Protein AF-A0A397EF36-F1 (afdb_monomer_lite)

pLDDT: mean 76.72, std 19.63, range [23.06, 98.44]

InterPro domains:
  IPR001611 Leucine-rich repeat [PF13516] (101-113)
  IPR001611 Leucine-rich repeat [PF13516] (159-180)
  IPR001611 Leucine-rich repeat [PF13516] (193-211)
  IPR025799 Protein arginine N-methyltransferase [PS51678] (350-651)
  IPR025799 Protein arginine N-methyltransferase [PTHR11006] (313-635)
  IPR029063 S-adenosyl-L-methionine-dependent methyltransferase superfamily [G3DSA:3.40.50.150] (359-495)
  IPR029063 S-adenosyl-L-methionine-dependent methyltransferase superfamily [G3DSA:3.40.50.150] (682-841)
  IPR029063 S-adenosyl-L-methionine-dependent methyltransferase superfamily [SSF53335] (399-641)
  IPR029063 S-adenosyl-L-methionine-dependent methyltransferase superfamily [SSF53335] (693-964)
  IPR032675 Leucine-rich repeat domain superfamily [G3DSA:3.80.10.10] (54-268)

Sequence (1007 aa):
MGPKAKKKELEPEDNGVTRPMVVASYTKMCRAIGVPMNSHVSDMIKGKGEEADEKLTQILLDEEFGNLGNGGIRAMTCAFLGTVPHSNTGPYQHLANVRVWNNPIGDEGASAIVRPMNQPPLNPQRPPLCYSRFCRFGTSLMEYLCAMLGNAVKAEHKSPLQTLKLNCNNKIGDDGVTALFLAQLLCMAKSGLQTLSLQGNVLGDPGLLNLSKGLKRSQSLVRLNISDNGIRKAEGARIKVFEVDASLPPEVFKKLNRSEKVDSKKKKGGKKGTDKYGGGVVGEDFKDAEAAAPNLEDILDTASAEETVVTSMPYSYLDEDTNEVVEGVSSVVLSSRLNPESGGLMWVEEEDSAETYKNVVSMSQMTSMLRDLDRNAAYEHGIRRGIEKFIATHHRRPIAMLAARHGAEHVYACEMFQTMADIAGAVIDANGLCDKVTVFSLRSTQLTVPEHLPVRADMMVSELFDSLLLGEGLLPTLAHARAHLLTPDAVVVPQHATVFAKLVASDTLYRMNSFDQTHIDSLALARSKDAWKCTGGARVALPLHINTIPDVVDLTEVVPVLSFDFGTTRCSNKKATTVVTAVASGRADAIVMWWSVDFGDGVTYCTASSGAQNWQDHWVPVVFPLTTQHVVVAHADAVELTAYSDSLRIWFNVAHPPQAATIKRAKVDEKDDDIAAACICGLHLICNAERVSMLTNKPRTDAYAAALRDIVAGLVAHPTSEQERSSLSVLDISDGSFGALLAASIDQVANITSIESKQVSALIFEQIASHHALDDRLTILGCGVKGLLVEHLHGQVPVDILVGEPFYYAMQNLPIWQALNFWYRRSAVADLLSARAVVLPYRASIRAMGVQFDHLHECFGTVDSVSGFNHAPFDALQGGYLDRDFPFPTYMYPYTAGTAAFEVMPLSFMEPVAPYDAAINVPITGPVNAVILWVEYQLDAAGRHHVATGPSVVHAKQAVRFLPRGNASTVVEGFKDGALQLTTAVDFQAAEGVLSYAFQVAKSSAF

Organism: Aphanomyces astaci (NCBI:txid112090)

Foldseek 3Di:
DDDDDDDDDDDDDFPPFALVQLLVQLVQQCVVLVHDRQVVLSDLSCDDDPCNVDQAAEDAAEPVSPACEQSNLLSNLCSQCVVRPPGPHHHRPRHAEYEHAAYEREQNSLCSVLVVQQDDPPDPPDQHHEYEYDYAYDQVRLLVSLLSNLNSCVHPAQGSYAEYAHEQHQRCELVSLVSNLVSHQQQDPRHQYAYYEHANYAYEPNSVVSVVVSVVRHPHYNYYHHHNRNHDDDVPDDPPDDPDDDDDDPVVVVVVDDDDDDDDDDDDDDDADDDDFFEEEPQPDDPPPPDDRDDPVVVVLPAFQRYKYKYWDWDWDQDPVVRDIDIDIDIWIWHWFFDLQFGDIDIDTDPDPPLSVLLSLLRDLVLLVLPQQLNVVLLLLLLLVQQVVCCVVPVDGW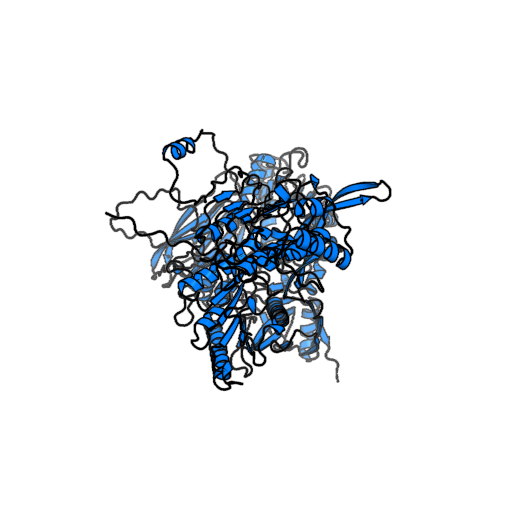AEQPRVVNGHQAHEHEDQDVVVLVLVVVLCVLQVNVVHYDYYNRDLLPDAPPPRPVDATQEYEDDQQFLQGQQSQPQVSLVSSCVGRHDPQHYYPQFKKWKKKFFKDDPLLLLLQALAQLDDPPAGLFLDPCLLVFFLQQAQKAFFLCVLRDGIDTQFDMDTAWMDGSSDPDDTDQKGKDKTFTQAWFFRFKMKMWMKIHSDPPSIDTQASVGRPDDGDRHHIIIRTTYRPRPTDHGGFIKIWMWGDDSNGIGIDIDRDDDPDDDPPDPPPPPPPNGRDDNPRLVSVQDGSLQSSCSNPPLNVVLLLVLVVVLLVVCCVDPPDPVSVAAAAEEEQAALDCFQVSLVVDPSHQWYEYEHCAPSSLVSVVSSCVNVPNPRRYHYDNHGLAPDDLVNTGVSAAHQEYEYPLHDRSHNLPQVSSQLSLLSNLQSCVVSHDPNHAYFLQKKFKKKFFKDWPCPLSSGADDQARPRRGSVSSNVSNPSQQQFWTFALLSRTDIDTQFPMDTPDIGRSVDHDDKDKDKDKTFGQHAGFKMWIWMKTQGHPVSPRIDILDNNDPSHTIIIRGDDPVRRVVCVVVNVVSFKIWIKIWTGDSNRSDIGMHIDIDGHDDD

Radius of gyration: 35.5 Å; chains: 1; bounding box: 85×88×118 Å

Secondary structure (DSSP, 8-state):
--PPP---PPPPPP----HHHHHHHHHHHHHHTT----HHHHHHHH--GGGGSS---EEEE-GGG---HHHHHHHHHHHHHT--TT------TT--EEEEES---HHHHHHHHHGGGGS--S-TTS---EEEEE----GGGHHHHHHHHHHHHHSSS-----EEEB-S-TT--HHHHHHHHHTTSSSSTT----EEE-TTS---HHHHHHHHHHHTT-SS--EEE-TTS-----TT---------S---HHHHHHTT-PPP----PPP-PPPP--SSS--EE------TTSPPPPHHHHHHH--TTPEEEEEEEEEEE-TTT--EEEEEEEEEEEEEE-TTT-SEEEEE-S-HHHHHHHHHHTSTHHHHHH-HHHHHHHHHHHHHHHHHHHHHHSSPPPBTT-GGGT-S-EEEEESSHHHHHHHHHHHHHTT-TTTEEEEES-GGG--TTTTSSS-EEEEE-----TTSSTT-HHHHHHHHHHHTEEEEEEEES-EEEEEEEEEE-HHHHHTT--TT-EETTEES-SSTTGGG----TT--EE--GGG-TT-EE-B--EEEEEEESSSSPPPPSEEEEEEEBSS-EE--EEEEEEEEEEETTEEEE-STTT-SS--SSS--EEEE-SS---EE-TT-EEEEEEEE-SS-EEEEEEPPPPS---------TTSTTS-PPPSSSGGGT--HHHHHHHT-HHHHHHHHHHHHHHHHHHHHS-SSSGGGSPEEEEE-STT-SHHHHHHTSTTEEEEEEE-SSHHHHHHHHHHHHHTT-TTTEEEE-S-STT--GGGSGGG--EEEEE-----GGGTT-HHHHHHHHHHHHHHTGGGEEEEEEEES-EEEEEEEEEEESSGGGGSS---EETTEE-HHHHTT--GGGGS-EEE-GGGS-EEESS--EEEEEE-TTS----EEEEEEEE--S--SEEEEEEEEE-STTS--EEE--TT-SS--EEEEE--THHHHHHHHHGGGT-EEEEEEEEEETTTTEEEEEEEEEEPPP-

Structure (mmCIF, N/CA/C/O backbone):
data_AF-A0A397EF36-F1
#
_entry.id   AF-A0A397EF36-F1
#
loop_
_atom_site.group_PDB
_atom_site.id
_atom_site.type_symbol
_atom_site.label_atom_id
_atom_site.label_alt_id
_atom_site.label_comp_id
_atom_site.label_asym_id
_atom_site.label_entity_id
_atom_site.label_seq_id
_atom_site.pdbx_PDB_ins_code
_atom_site.Cartn_x
_atom_site.Cartn_y
_atom_site.Cartn_z
_atom_site.occupancy
_atom_site.B_iso_or_equiv
_atom_site.auth_seq_id
_atom_site.auth_comp_id
_atom_site.auth_asym_id
_atom_site.auth_atom_id
_atom_site.pdbx_PDB_model_num
ATOM 1 N N . MET A 1 1 ? 27.626 13.064 76.473 1.00 46.28 1 MET A N 1
ATOM 2 C CA . MET A 1 1 ? 28.028 11.728 75.984 1.00 46.28 1 MET A CA 1
ATOM 3 C C . MET A 1 1 ? 27.432 10.673 76.894 1.00 46.28 1 MET A C 1
ATOM 5 O O . MET A 1 1 ? 27.446 10.860 78.101 1.00 46.28 1 MET A O 1
ATOM 9 N N . GLY A 1 2 ? 26.903 9.608 76.301 1.00 33.88 2 GLY A N 1
ATOM 10 C CA . GLY A 1 2 ? 26.314 8.446 76.964 1.00 33.88 2 GLY A CA 1
ATOM 11 C C . GLY A 1 2 ? 25.503 7.679 75.913 1.00 33.88 2 GLY A C 1
ATOM 12 O O . GLY A 1 2 ? 24.526 8.247 75.420 1.00 33.88 2 GLY A O 1
ATOM 13 N N . PRO A 1 3 ? 25.924 6.482 75.464 1.00 39.38 3 PRO A N 1
ATOM 14 C CA . PRO A 1 3 ? 25.270 5.797 74.356 1.00 39.38 3 PRO A CA 1
ATOM 15 C C . PRO A 1 3 ? 23.882 5.315 74.785 1.00 39.38 3 PRO A C 1
ATOM 17 O O . PRO A 1 3 ? 23.732 4.652 75.811 1.00 39.38 3 PRO A O 1
ATOM 20 N N . LYS A 1 4 ? 22.864 5.664 73.990 1.00 37.44 4 LYS A N 1
ATOM 21 C CA . LYS A 1 4 ? 21.489 5.187 74.167 1.00 37.44 4 LYS A CA 1
ATOM 22 C C . LYS A 1 4 ? 21.459 3.657 74.081 1.00 37.44 4 LYS A C 1
ATOM 24 O O . LYS A 1 4 ? 22.059 3.062 73.189 1.00 37.44 4 LYS A O 1
ATOM 29 N N . ALA A 1 5 ? 20.754 3.060 75.037 1.00 34.81 5 ALA A N 1
ATOM 30 C CA . ALA A 1 5 ? 20.595 1.628 75.232 1.00 34.81 5 ALA A CA 1
ATOM 31 C C . ALA A 1 5 ? 20.167 0.891 73.950 1.00 34.81 5 ALA A C 1
ATOM 33 O O . ALA A 1 5 ? 19.201 1.279 73.289 1.00 34.81 5 ALA A O 1
ATOM 34 N N . LYS A 1 6 ? 20.857 -0.215 73.640 1.00 37.62 6 LYS A N 1
ATOM 35 C CA . LYS A 1 6 ? 20.381 -1.220 72.684 1.00 37.62 6 LYS A CA 1
ATOM 36 C C . LYS A 1 6 ? 19.083 -1.822 73.228 1.00 37.62 6 LYS A C 1
ATOM 38 O O . LYS A 1 6 ? 19.099 -2.477 74.270 1.00 37.62 6 LYS A O 1
ATOM 43 N N . LYS A 1 7 ? 17.972 -1.616 72.516 1.00 34.00 7 LYS A N 1
ATOM 44 C CA . LYS A 1 7 ? 16.775 -2.455 72.647 1.00 34.00 7 LYS A CA 1
ATOM 45 C C . LYS A 1 7 ? 17.201 -3.893 72.333 1.00 34.00 7 LYS A C 1
ATOM 47 O O . LYS A 1 7 ? 17.707 -4.155 71.248 1.00 34.00 7 LYS A O 1
ATOM 52 N N . LYS A 1 8 ? 17.057 -4.787 73.307 1.00 35.75 8 LYS A N 1
ATOM 53 C CA . LYS A 1 8 ? 17.236 -6.230 73.140 1.00 35.75 8 LYS A CA 1
ATOM 54 C C . LYS A 1 8 ? 16.007 -6.729 72.371 1.00 35.75 8 LYS A C 1
ATOM 56 O O . LYS A 1 8 ? 14.898 -6.595 72.885 1.00 35.75 8 LYS A O 1
ATOM 61 N N . GLU A 1 9 ? 16.188 -7.179 71.132 1.00 34.59 9 GLU A N 1
ATOM 62 C CA . GLU A 1 9 ? 15.133 -7.868 70.377 1.00 34.59 9 GLU A CA 1
ATOM 63 C C . GLU A 1 9 ? 14.706 -9.119 71.157 1.00 34.59 9 GLU A C 1
ATOM 65 O O . GLU A 1 9 ? 15.545 -9.849 71.688 1.00 34.59 9 GLU A O 1
ATOM 70 N N . LEU A 1 10 ? 13.394 -9.308 71.300 1.00 37.34 10 LEU A N 1
ATOM 71 C CA . LEU A 1 10 ? 12.809 -10.526 71.851 1.00 37.34 10 LEU A CA 1
ATOM 72 C C . LEU A 1 10 ? 12.921 -11.621 70.783 1.00 37.34 10 LEU A C 1
ATOM 74 O O . LEU A 1 10 ? 12.353 -11.474 69.704 1.00 37.34 10 LEU A O 1
ATOM 78 N N . GLU A 1 11 ? 13.644 -12.701 71.083 1.00 40.31 11 GLU A N 1
ATOM 79 C CA . GLU A 1 11 ? 13.614 -13.936 70.289 1.00 40.31 11 GLU A CA 1
ATOM 80 C C . GLU A 1 11 ? 12.158 -14.449 70.225 1.00 40.31 11 GLU A C 1
ATOM 82 O O . GLU A 1 11 ? 11.542 -14.622 71.280 1.00 40.31 11 GLU A O 1
ATOM 87 N N . PRO A 1 12 ? 11.574 -14.664 69.032 1.00 43.81 12 PRO A N 1
ATOM 88 C CA . PRO A 1 12 ? 10.238 -15.235 68.910 1.00 43.81 12 PRO A CA 1
ATOM 89 C C . PRO A 1 12 ? 10.257 -16.722 69.290 1.00 43.81 12 PRO A C 1
ATOM 91 O O . PRO A 1 12 ? 11.202 -17.440 68.959 1.00 43.81 12 PRO A O 1
ATOM 94 N N . GLU A 1 13 ? 9.204 -17.181 69.970 1.00 50.50 13 GLU A N 1
ATOM 95 C CA . GLU A 1 13 ? 9.028 -18.588 70.338 1.00 50.50 13 GLU A CA 1
ATOM 96 C C . GLU A 1 13 ? 9.018 -19.477 69.084 1.00 50.50 13 GLU A C 1
ATOM 98 O O . GLU A 1 13 ? 8.226 -19.293 68.159 1.00 50.50 13 GLU A O 1
ATOM 103 N N . ASP A 1 14 ? 9.947 -20.429 69.055 1.00 57.62 14 ASP A N 1
ATOM 104 C CA . ASP A 1 14 ? 10.066 -21.481 68.052 1.00 57.62 14 ASP A CA 1
ATOM 105 C C . ASP A 1 14 ? 8.770 -22.308 68.016 1.00 57.62 14 ASP A C 1
ATOM 107 O O . ASP A 1 14 ? 8.284 -22.736 69.064 1.00 57.62 14 ASP A O 1
ATOM 111 N N . ASN A 1 15 ? 8.203 -22.571 66.833 1.00 66.94 15 ASN A N 1
ATOM 112 C CA . ASN A 1 15 ? 6.981 -23.380 66.717 1.00 66.94 15 ASN A CA 1
ATOM 113 C C . ASN A 1 15 ? 7.203 -24.876 67.032 1.00 66.94 15 ASN 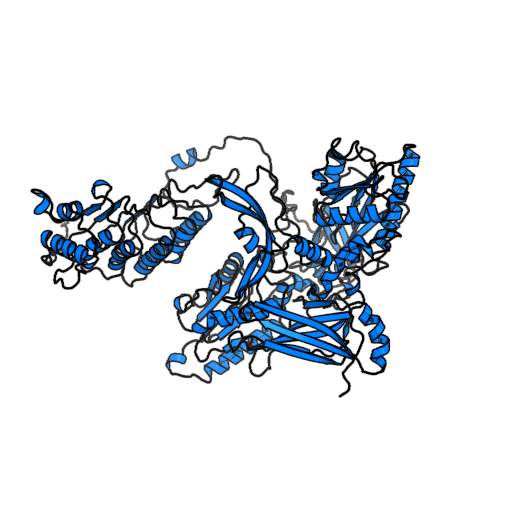A C 1
ATOM 115 O O . ASN A 1 15 ? 6.281 -25.680 66.883 1.00 66.94 15 ASN A O 1
ATOM 119 N N . GLY A 1 16 ? 8.417 -25.252 67.454 1.00 70.75 16 GLY A N 1
ATOM 120 C CA . GLY A 1 16 ? 8.756 -26.571 67.982 1.00 70.75 16 GLY A CA 1
ATOM 121 C C . GLY A 1 16 ? 8.944 -27.642 66.908 1.00 70.75 16 GLY A C 1
ATOM 122 O O . GLY A 1 16 ? 9.039 -28.826 67.233 1.00 70.75 16 GLY A O 1
ATOM 123 N N . VAL A 1 17 ? 8.992 -27.261 65.626 1.00 75.75 17 VAL A N 1
ATOM 124 C CA . VAL A 1 17 ? 9.163 -28.203 64.512 1.00 75.75 17 VAL A CA 1
ATOM 125 C C . VAL A 1 17 ? 10.628 -28.629 64.422 1.00 75.75 17 VAL A C 1
ATOM 127 O O . VAL A 1 17 ? 11.503 -27.851 64.051 1.00 75.75 17 VAL A O 1
ATOM 130 N N . THR A 1 18 ? 10.905 -29.895 64.731 1.00 82.38 18 THR A N 1
ATOM 131 C CA . THR A 1 18 ? 12.270 -30.446 64.753 1.00 82.38 18 THR A CA 1
ATOM 132 C C . THR A 1 18 ? 12.669 -31.094 63.421 1.00 82.38 18 THR A C 1
ATOM 134 O O . THR A 1 18 ? 11.820 -31.511 62.630 1.00 82.38 18 THR A O 1
ATOM 137 N N . ARG A 1 19 ? 13.978 -31.244 63.171 1.00 83.88 19 ARG A N 1
ATOM 138 C CA . ARG A 1 19 ? 14.522 -31.949 61.991 1.00 83.88 19 ARG A CA 1
ATOM 139 C C . ARG A 1 19 ? 13.901 -33.352 61.782 1.00 83.88 19 ARG A C 1
ATOM 141 O O . ARG A 1 19 ? 13.464 -33.630 60.663 1.00 83.88 19 ARG A O 1
ATOM 148 N N . PRO A 1 20 ? 13.743 -34.216 62.812 1.00 83.44 20 PRO A N 1
ATOM 149 C CA . PRO A 1 20 ? 13.056 -35.506 62.664 1.00 83.44 20 PRO A CA 1
ATOM 150 C C . PRO A 1 20 ? 11.603 -35.395 62.187 1.00 83.44 20 PRO A C 1
ATOM 152 O O . PRO A 1 20 ? 11.145 -36.222 61.397 1.00 83.44 20 PRO A O 1
ATOM 155 N N . MET A 1 21 ? 10.879 -34.358 62.619 1.00 82.62 21 MET A N 1
ATOM 156 C CA . MET A 1 21 ? 9.505 -34.104 62.174 1.00 82.62 21 MET A CA 1
ATOM 157 C C . MET A 1 21 ? 9.461 -33.729 60.686 1.00 82.62 21 MET A C 1
ATOM 159 O O . MET A 1 21 ? 8.557 -34.162 59.971 1.00 82.62 21 MET A O 1
ATOM 163 N N . VAL A 1 22 ? 10.461 -32.994 60.188 1.00 82.94 22 VAL A N 1
ATOM 164 C CA . VAL A 1 22 ? 10.599 -32.677 58.756 1.00 82.94 22 VAL A CA 1
ATOM 165 C C . VAL A 1 22 ? 10.920 -33.934 57.934 1.00 82.94 22 VAL A C 1
ATOM 167 O O . VAL A 1 22 ? 10.331 -34.131 56.874 1.00 82.94 22 VAL A O 1
ATOM 170 N N . VAL A 1 23 ? 11.766 -34.842 58.435 1.00 86.56 23 VAL A N 1
ATOM 171 C CA . VAL A 1 23 ? 12.056 -36.132 57.767 1.00 86.56 23 VAL A CA 1
ATOM 172 C C . VAL A 1 23 ? 10.808 -37.011 57.678 1.00 86.56 23 VAL A C 1
ATOM 174 O O . VAL A 1 23 ? 10.554 -37.633 56.643 1.00 86.56 23 VAL A O 1
ATOM 177 N N . ALA A 1 24 ? 10.008 -37.061 58.746 1.00 83.88 24 ALA A N 1
ATOM 178 C CA . ALA A 1 24 ? 8.746 -37.794 58.755 1.00 83.88 24 ALA A CA 1
ATOM 179 C C . ALA A 1 24 ? 7.753 -37.207 57.735 1.00 83.88 24 ALA A C 1
ATOM 181 O O . ALA A 1 24 ? 7.152 -37.956 56.960 1.00 83.88 24 ALA A O 1
ATOM 182 N N . SER A 1 25 ? 7.651 -35.873 57.671 1.00 86.50 25 SER A N 1
ATOM 183 C CA . SER A 1 25 ? 6.866 -35.152 56.660 1.00 86.50 25 SER A CA 1
ATOM 184 C C . SER A 1 25 ? 7.351 -35.454 55.236 1.00 86.50 25 SER A C 1
ATOM 186 O O . SER A 1 25 ? 6.534 -35.754 54.368 1.00 86.50 25 SER A O 1
ATOM 188 N N . TYR A 1 26 ? 8.667 -35.464 54.998 1.00 87.44 26 TYR A N 1
ATOM 189 C CA . TYR A 1 26 ? 9.261 -35.790 53.696 1.00 87.44 26 TYR A CA 1
ATOM 190 C C . TYR A 1 26 ? 8.953 -37.226 53.274 1.00 87.44 26 TYR A C 1
ATOM 192 O O . TYR A 1 26 ? 8.456 -37.460 52.176 1.00 87.44 26 TYR A O 1
ATOM 200 N N . THR A 1 27 ? 9.135 -38.183 54.185 1.00 86.69 27 THR A N 1
ATOM 201 C CA . THR A 1 27 ? 8.832 -39.603 53.951 1.00 86.69 27 THR A CA 1
ATOM 202 C C . THR A 1 27 ? 7.362 -39.805 53.588 1.00 86.69 27 THR A C 1
ATOM 204 O O . THR A 1 27 ? 7.030 -40.540 52.656 1.00 86.69 27 THR A O 1
ATOM 207 N N . LYS A 1 28 ? 6.465 -39.138 54.321 1.00 85.12 28 LYS A N 1
ATOM 208 C CA . LYS A 1 28 ? 5.023 -39.203 54.089 1.00 85.12 28 LYS A CA 1
ATOM 209 C C . LYS A 1 28 ? 4.640 -38.573 52.752 1.00 85.12 28 LYS A C 1
ATOM 211 O O . LYS A 1 28 ? 3.840 -39.154 52.025 1.00 85.12 28 LYS A O 1
ATOM 216 N N . MET A 1 29 ? 5.237 -37.432 52.416 1.00 85.94 29 MET A N 1
ATOM 217 C CA . MET A 1 29 ? 4.970 -36.743 51.160 1.00 85.94 29 MET A CA 1
ATOM 218 C C . MET A 1 29 ? 5.465 -37.548 49.957 1.00 85.94 29 MET A C 1
ATOM 220 O O . MET A 1 29 ? 4.693 -37.732 49.025 1.00 85.94 29 MET A O 1
ATOM 224 N N . CYS A 1 30 ? 6.679 -38.111 50.004 1.00 85.75 30 CYS A N 1
ATOM 225 C CA . CYS A 1 30 ? 7.202 -38.998 48.958 1.00 85.75 30 CYS A CA 1
ATOM 226 C C . CYS A 1 30 ? 6.256 -40.177 48.682 1.00 85.75 30 CYS A C 1
ATOM 228 O O . CYS A 1 30 ? 5.930 -40.450 47.529 1.00 85.75 30 CYS A O 1
ATOM 230 N N . ARG A 1 31 ? 5.730 -40.818 49.738 1.00 84.94 31 ARG A N 1
ATOM 231 C CA . ARG A 1 31 ? 4.717 -41.881 49.599 1.00 84.94 31 ARG A CA 1
ATOM 232 C C . ARG A 1 31 ? 3.412 -41.374 48.986 1.00 84.94 31 ARG A C 1
ATOM 234 O O . ARG A 1 31 ? 2.845 -42.062 48.148 1.00 84.94 31 ARG A O 1
ATOM 241 N N . ALA A 1 32 ? 2.942 -40.195 49.392 1.00 80.38 32 ALA A N 1
ATOM 242 C CA . ALA A 1 32 ? 1.676 -39.631 48.927 1.00 80.38 32 ALA A CA 1
ATOM 243 C C . ALA A 1 32 ? 1.684 -39.276 47.431 1.00 80.38 32 ALA A C 1
ATOM 245 O O . ALA A 1 32 ? 0.657 -39.410 46.775 1.00 80.38 32 ALA A O 1
ATOM 246 N N . ILE A 1 33 ? 2.826 -38.840 46.892 1.00 81.38 33 ILE A N 1
ATOM 247 C CA . ILE A 1 33 ? 2.962 -38.467 45.474 1.00 81.38 33 ILE A CA 1
ATOM 248 C C . ILE A 1 33 ? 3.612 -39.559 44.609 1.00 81.38 33 ILE A C 1
ATOM 250 O O . ILE A 1 33 ? 3.915 -39.307 43.447 1.00 81.38 33 ILE A O 1
ATOM 254 N N . GLY A 1 34 ? 3.849 -40.755 45.161 1.00 80.25 34 GLY A N 1
ATOM 255 C CA . GLY A 1 34 ? 4.375 -41.903 44.413 1.00 80.25 34 GLY A CA 1
ATOM 256 C C . GLY A 1 34 ? 5.849 -41.797 44.004 1.00 80.25 34 GLY A C 1
ATOM 257 O O . GLY A 1 34 ? 6.245 -42.392 43.007 1.00 80.25 34 GLY A O 1
ATOM 258 N N . VAL A 1 35 ? 6.671 -41.054 44.752 1.00 84.12 35 VAL A N 1
ATOM 259 C CA . VAL A 1 35 ? 8.095 -40.830 44.444 1.00 84.12 35 VAL A CA 1
ATOM 260 C C . VAL A 1 35 ? 8.973 -41.608 45.433 1.00 84.12 35 VAL A C 1
ATOM 262 O O . VAL A 1 35 ? 8.700 -41.577 46.638 1.00 84.12 35 VAL A O 1
ATOM 265 N N . PRO A 1 36 ? 10.037 -42.301 44.979 1.00 81.62 36 PRO A N 1
ATOM 266 C CA . PRO A 1 36 ? 10.947 -42.999 45.881 1.00 81.62 36 PRO A CA 1
ATOM 267 C C . PRO A 1 36 ? 11.637 -42.016 46.834 1.00 81.62 36 PRO A C 1
ATOM 269 O O . PRO A 1 36 ? 12.101 -40.947 46.440 1.00 81.62 36 PRO A O 1
ATOM 272 N N . MET A 1 37 ? 11.707 -42.382 48.115 1.00 84.25 37 MET A N 1
ATOM 273 C CA . MET A 1 37 ? 12.364 -41.554 49.124 1.00 84.25 37 MET A CA 1
ATOM 274 C C . MET A 1 37 ? 13.875 -41.533 48.880 1.00 84.25 37 MET A C 1
ATOM 276 O O . MET A 1 37 ? 14.522 -42.578 48.920 1.00 84.25 37 MET A O 1
ATOM 280 N N . ASN A 1 38 ? 14.440 -40.341 48.693 1.00 85.94 38 ASN A N 1
ATOM 281 C CA . ASN A 1 38 ? 15.880 -40.179 48.567 1.00 85.94 38 ASN A CA 1
ATOM 282 C C . ASN A 1 38 ? 16.535 -40.199 49.962 1.00 85.94 38 ASN A C 1
ATOM 284 O O . ASN A 1 38 ? 16.281 -39.327 50.800 1.00 85.94 38 ASN A O 1
ATOM 288 N N . SER A 1 39 ? 17.365 -41.213 50.221 1.00 80.88 39 SER A N 1
ATOM 289 C CA . SER A 1 39 ? 18.052 -41.399 51.504 1.00 80.88 39 SER A CA 1
ATOM 290 C C . SER A 1 39 ? 19.028 -40.267 51.819 1.00 80.88 39 SER A C 1
ATOM 292 O O . SER A 1 39 ? 19.082 -39.838 52.968 1.00 80.88 39 SER A O 1
ATOM 294 N N . HIS A 1 40 ? 19.709 -39.709 50.814 1.00 82.44 40 HIS A N 1
ATOM 295 C CA . HIS A 1 40 ? 20.636 -38.586 50.989 1.00 82.44 40 HIS A CA 1
ATOM 296 C C . HIS A 1 40 ? 19.910 -37.321 51.464 1.00 82.44 40 HIS A C 1
ATOM 298 O O . HIS A 1 40 ? 20.391 -36.634 52.363 1.00 82.44 40 HIS A O 1
ATOM 304 N N . VAL A 1 41 ? 18.708 -37.051 50.940 1.00 82.75 41 VAL A N 1
ATOM 305 C CA . VAL A 1 41 ? 17.870 -35.930 51.404 1.00 82.75 41 VAL A CA 1
ATOM 306 C C . VAL A 1 41 ? 17.390 -36.158 52.838 1.00 82.75 41 VAL A C 1
ATOM 308 O O . VAL A 1 41 ? 17.453 -35.246 53.658 1.00 82.75 41 VAL A O 1
ATOM 311 N N . SER A 1 42 ? 16.956 -37.375 53.177 1.00 83.19 42 SER A N 1
ATOM 312 C CA . SER A 1 42 ? 16.583 -37.723 54.556 1.00 83.19 42 SER A CA 1
ATOM 313 C C . SER A 1 42 ? 17.757 -37.531 55.524 1.00 83.19 42 SER A C 1
ATOM 315 O O . SER A 1 42 ? 17.578 -36.958 56.598 1.00 83.19 42 SER A O 1
ATOM 317 N N . ASP A 1 43 ? 18.951 -37.988 55.157 1.00 82.31 43 ASP A N 1
ATOM 318 C CA . ASP A 1 43 ? 20.134 -37.928 56.018 1.00 82.31 43 ASP A CA 1
ATOM 319 C C . ASP A 1 43 ? 20.661 -36.498 56.184 1.00 82.31 43 ASP A C 1
ATOM 321 O O . ASP A 1 43 ? 21.044 -36.118 57.290 1.00 82.31 43 ASP A O 1
ATOM 325 N N . MET A 1 44 ? 20.579 -35.669 55.138 1.00 84.38 44 MET A N 1
ATOM 326 C CA . MET A 1 44 ? 20.856 -34.231 55.221 1.00 84.38 44 MET A CA 1
ATOM 327 C C . MET A 1 44 ? 19.918 -33.530 56.207 1.00 84.38 44 MET A C 1
ATOM 329 O O . MET A 1 44 ? 20.366 -32.724 57.020 1.00 84.38 44 MET A O 1
ATOM 333 N N . ILE A 1 45 ? 18.617 -33.839 56.167 1.00 83.88 45 ILE A N 1
ATOM 334 C CA . ILE A 1 45 ? 17.659 -33.224 57.094 1.00 83.88 45 ILE A CA 1
ATOM 335 C C . ILE A 1 45 ? 17.937 -33.691 58.530 1.00 83.88 45 ILE A C 1
ATOM 337 O O . ILE A 1 45 ? 17.859 -32.877 59.447 1.00 83.88 45 ILE A O 1
ATOM 341 N N . LYS A 1 46 ? 18.295 -34.967 58.741 1.00 82.00 46 LYS A N 1
ATOM 342 C CA . LYS A 1 46 ? 18.639 -35.505 60.071 1.00 82.00 46 LYS A CA 1
ATOM 343 C C . LYS A 1 46 ? 19.906 -34.876 60.662 1.00 82.00 46 LYS A C 1
ATOM 345 O O . LYS A 1 46 ? 19.905 -34.582 61.852 1.00 82.00 46 LYS A O 1
ATOM 350 N N . GLY A 1 47 ? 20.939 -34.640 59.850 1.00 73.50 47 GLY A N 1
ATOM 351 C CA . GLY A 1 47 ? 22.277 -34.260 60.322 1.00 73.50 47 GLY A CA 1
ATOM 352 C C . GLY A 1 47 ? 23.058 -35.449 60.906 1.00 73.50 47 GLY A C 1
ATOM 353 O O . GLY A 1 47 ? 22.478 -36.489 61.229 1.00 73.50 47 GLY A O 1
ATOM 354 N N . LYS A 1 48 ? 24.387 -35.321 61.024 1.00 68.94 48 LYS A N 1
ATOM 355 C CA . LYS A 1 48 ? 25.274 -36.338 61.626 1.00 68.94 48 LYS A CA 1
ATOM 356 C C . LYS A 1 48 ? 26.065 -35.736 62.792 1.00 68.94 48 LYS A C 1
ATOM 358 O O . LYS A 1 48 ? 26.597 -34.641 62.671 1.00 68.94 48 LYS A O 1
ATOM 363 N N . GLY A 1 49 ? 26.206 -36.473 63.897 1.00 68.25 49 GLY A N 1
ATOM 364 C CA . GLY A 1 49 ? 27.009 -36.026 65.046 1.00 68.25 49 GLY A CA 1
ATOM 365 C C . GLY A 1 49 ? 26.479 -34.727 65.665 1.00 68.25 49 GLY A C 1
ATOM 366 O O . GLY A 1 49 ? 25.276 -34.607 65.875 1.00 68.25 49 GLY A O 1
ATOM 367 N N . GLU A 1 50 ? 27.367 -33.762 65.924 1.00 55.81 50 GLU A N 1
ATOM 368 C CA . GLU A 1 50 ? 27.031 -32.453 66.519 1.00 55.81 50 GLU A CA 1
ATOM 369 C C . GLU A 1 50 ? 26.071 -31.613 65.640 1.00 55.81 50 GLU A C 1
ATOM 371 O O . GLU A 1 50 ? 25.321 -30.794 66.163 1.00 55.81 50 GLU A O 1
ATOM 376 N N . GLU A 1 51 ? 25.986 -31.873 64.325 1.00 63.12 51 GLU A N 1
ATOM 377 C CA . GLU A 1 51 ? 25.073 -31.165 63.405 1.00 63.12 51 GLU A CA 1
ATOM 378 C C . GLU A 1 51 ? 23.587 -31.519 63.599 1.00 63.12 51 GLU A C 1
ATOM 380 O O . GLU A 1 51 ? 22.711 -30.799 63.106 1.00 63.12 51 GLU A O 1
ATOM 385 N N . ALA A 1 52 ? 23.278 -32.640 64.264 1.00 62.16 52 ALA A N 1
ATOM 386 C CA . ALA A 1 52 ? 21.899 -33.067 64.516 1.00 62.16 52 ALA A CA 1
ATOM 387 C C . ALA A 1 52 ? 21.187 -32.162 65.540 1.00 62.16 52 ALA A C 1
ATOM 389 O O . ALA A 1 52 ? 19.967 -31.990 65.462 1.00 62.16 52 ALA A O 1
ATOM 390 N N . ASP A 1 53 ? 21.962 -31.545 66.440 1.00 61.12 53 ASP A N 1
ATOM 391 C CA . ASP A 1 53 ? 21.483 -30.630 67.480 1.00 61.12 53 ASP A CA 1
ATOM 392 C C . ASP A 1 53 ? 21.456 -29.158 67.008 1.00 61.12 53 ASP A C 1
ATOM 394 O O . ASP A 1 53 ? 20.843 -28.299 67.648 1.00 61.12 53 ASP A O 1
ATOM 398 N N . GLU A 1 54 ? 22.056 -28.850 65.850 1.00 73.75 54 GLU A N 1
ATOM 399 C CA . GLU A 1 54 ? 22.051 -27.512 65.251 1.00 73.75 54 GLU A CA 1
ATOM 400 C C . GLU A 1 54 ? 20.796 -27.234 64.400 1.00 73.75 54 GLU A C 1
ATOM 402 O O . GLU A 1 54 ? 20.185 -28.117 63.792 1.00 73.75 54 GLU A O 1
ATOM 407 N N . LYS A 1 55 ? 20.406 -25.963 64.259 1.00 77.75 55 LYS A N 1
ATOM 408 C CA . LYS A 1 55 ? 19.270 -25.559 63.405 1.00 77.75 55 LYS A CA 1
ATOM 409 C C . LYS A 1 55 ? 19.652 -25.643 61.919 1.00 77.75 55 LYS A C 1
ATOM 411 O O . LYS A 1 55 ? 20.676 -25.101 61.518 1.00 77.75 55 LYS A O 1
ATOM 416 N N . LEU A 1 56 ? 18.830 -26.296 61.088 1.00 77.38 56 LEU A N 1
ATOM 417 C CA . LEU A 1 56 ? 19.097 -26.430 59.650 1.00 77.38 56 LEU A CA 1
ATOM 418 C C . LEU A 1 56 ? 18.785 -25.111 58.937 1.00 77.38 56 LEU A C 1
ATOM 420 O O . LEU A 1 56 ? 17.632 -24.802 58.647 1.00 77.38 56 LEU A O 1
ATOM 424 N N . THR A 1 57 ? 19.812 -24.320 58.654 1.00 70.88 57 THR A N 1
ATOM 425 C CA . THR A 1 57 ? 19.640 -22.996 58.035 1.00 70.88 57 THR A CA 1
ATOM 426 C C . THR A 1 57 ? 19.818 -23.003 56.523 1.00 70.88 57 THR A C 1
ATOM 428 O O . THR A 1 57 ? 19.341 -22.088 55.848 1.00 70.88 57 THR A O 1
ATOM 431 N N . GLN A 1 58 ? 20.447 -24.039 55.968 1.00 70.44 58 GLN A N 1
ATOM 432 C CA . GLN A 1 58 ? 20.763 -24.124 54.550 1.00 70.44 58 GLN A CA 1
ATOM 433 C C . GLN A 1 58 ? 20.564 -25.535 54.000 1.00 70.44 58 GLN A C 1
ATOM 435 O O . GLN A 1 58 ? 20.950 -26.515 54.626 1.00 70.44 58 GLN A O 1
ATOM 440 N N . ILE A 1 59 ? 20.012 -25.608 52.790 1.00 73.31 59 ILE A N 1
ATOM 441 C CA . ILE A 1 59 ? 19.930 -26.821 51.976 1.00 73.31 59 ILE A CA 1
ATOM 442 C C . ILE A 1 59 ? 20.781 -26.622 50.726 1.00 73.31 59 ILE A C 1
ATOM 444 O O . ILE A 1 59 ? 20.614 -25.634 50.005 1.00 73.31 59 ILE A O 1
ATOM 448 N N . LEU A 1 60 ? 21.675 -27.572 50.470 1.00 71.44 60 LEU A N 1
ATOM 449 C CA . LEU A 1 60 ? 22.486 -27.649 49.263 1.00 71.44 60 LEU A CA 1
ATOM 450 C C . LEU A 1 60 ? 22.176 -28.980 48.579 1.00 71.44 60 LEU A C 1
ATOM 452 O O . LEU A 1 60 ? 22.554 -30.026 49.082 1.00 71.44 60 LEU A O 1
ATOM 456 N N . LEU A 1 61 ? 21.459 -28.927 47.461 1.00 72.31 61 LEU A N 1
ATOM 457 C CA . LEU A 1 61 ? 21.219 -30.082 46.606 1.00 72.31 61 LEU A CA 1
ATOM 458 C C . LEU A 1 61 ? 22.128 -29.970 45.389 1.00 72.31 61 LEU A C 1
ATOM 460 O O . LEU A 1 61 ? 21.895 -29.115 44.533 1.00 72.31 61 LEU A O 1
ATOM 464 N N . ASP A 1 62 ? 23.156 -30.802 45.331 1.00 67.62 62 ASP A N 1
ATOM 465 C CA . ASP A 1 62 ? 24.074 -30.928 44.202 1.00 67.62 62 ASP A CA 1
ATOM 466 C C . ASP A 1 62 ? 24.044 -32.348 43.611 1.00 67.62 62 ASP A C 1
ATOM 468 O O . ASP A 1 62 ? 23.115 -33.120 43.861 1.00 67.62 62 ASP A O 1
ATOM 472 N N . GLU A 1 63 ? 25.019 -32.673 42.762 1.00 64.31 63 GLU A N 1
ATOM 473 C CA . GLU A 1 63 ? 25.085 -33.957 42.057 1.00 64.31 63 GLU A CA 1
ATOM 474 C C . GLU A 1 63 ? 25.218 -35.157 43.012 1.00 64.31 63 GLU A C 1
ATOM 476 O O . GLU A 1 63 ? 24.786 -36.256 42.659 1.00 64.31 63 GLU A O 1
ATOM 481 N N . GLU A 1 64 ? 25.715 -34.956 44.241 1.00 65.00 64 GLU A N 1
ATOM 482 C CA . GLU A 1 64 ? 25.886 -36.019 45.242 1.00 65.00 64 GLU A CA 1
ATOM 483 C C . GLU A 1 64 ? 24.547 -36.542 45.791 1.00 65.00 64 GLU A C 1
ATOM 485 O O . GLU A 1 64 ? 24.476 -37.650 46.324 1.00 65.00 64 GLU A O 1
ATOM 490 N N . PHE A 1 65 ? 23.460 -35.780 45.619 1.00 69.19 65 PHE A N 1
ATOM 491 C CA . PHE A 1 65 ? 22.105 -36.166 46.024 1.00 69.19 65 PHE A CA 1
ATOM 492 C C . PHE A 1 65 ? 21.344 -36.930 44.931 1.00 69.19 65 PHE A C 1
ATOM 494 O O . PHE A 1 65 ? 20.227 -37.398 45.174 1.00 69.19 65 PHE A O 1
ATOM 501 N N . GLY A 1 66 ? 21.927 -37.077 43.737 1.00 67.88 66 GLY A N 1
ATOM 502 C CA . GLY A 1 66 ? 21.273 -37.662 42.570 1.00 67.88 66 GLY A CA 1
ATOM 503 C C . GLY A 1 66 ? 20.153 -36.788 41.986 1.00 67.88 66 GLY A C 1
ATOM 504 O O . GLY A 1 66 ? 19.859 -35.683 42.451 1.00 67.88 66 GLY A O 1
ATOM 505 N N . ASN A 1 67 ? 19.512 -37.286 40.927 1.00 73.00 67 ASN A N 1
ATOM 506 C CA . ASN A 1 67 ? 18.385 -36.605 40.293 1.00 73.00 67 ASN A CA 1
ATOM 507 C C . ASN A 1 67 ? 17.098 -36.839 41.103 1.00 73.00 67 ASN A C 1
ATOM 509 O O . ASN A 1 67 ? 16.539 -37.935 41.101 1.00 73.00 67 ASN A O 1
ATOM 513 N N . LEU A 1 68 ? 16.628 -35.801 41.792 1.00 71.75 68 LEU A N 1
ATOM 514 C CA . LEU A 1 68 ? 15.406 -35.822 42.596 1.00 71.75 68 LEU A CA 1
ATOM 515 C C . LEU A 1 68 ? 14.130 -35.714 41.748 1.00 71.75 68 LEU A C 1
ATOM 517 O O . LEU A 1 68 ? 13.051 -36.067 42.228 1.00 71.75 68 LEU A O 1
ATOM 521 N N . GLY A 1 69 ? 14.236 -35.224 40.511 1.00 70.81 69 GLY A N 1
ATOM 522 C CA . GLY A 1 69 ? 13.096 -34.958 39.637 1.00 70.81 69 GLY A CA 1
ATOM 523 C C . GLY A 1 69 ? 12.102 -33.933 40.205 1.00 70.81 69 GLY A C 1
ATOM 524 O O . GLY A 1 69 ? 12.259 -33.385 41.300 1.00 70.81 69 GLY A O 1
ATOM 525 N N . ASN A 1 70 ? 11.022 -33.680 39.467 1.00 74.31 70 ASN A N 1
ATOM 526 C CA . ASN A 1 70 ? 9.955 -32.760 39.877 1.00 74.31 70 ASN A CA 1
ATOM 527 C C . ASN A 1 70 ? 9.247 -33.192 41.173 1.00 74.31 70 ASN A C 1
ATOM 529 O O . ASN A 1 70 ? 9.023 -32.379 42.074 1.00 74.31 70 ASN A O 1
ATOM 533 N N . GLY A 1 71 ? 8.943 -34.485 41.291 1.00 76.12 71 GLY A N 1
ATOM 534 C CA . GLY A 1 71 ? 8.264 -35.065 42.439 1.00 76.12 71 GLY A CA 1
ATOM 535 C C . GLY A 1 71 ? 9.110 -35.027 43.714 1.00 76.12 71 GLY A C 1
ATOM 536 O O . GLY A 1 71 ? 8.611 -34.621 44.761 1.00 76.12 71 GLY A O 1
ATOM 537 N N . GLY A 1 72 ? 10.405 -35.356 43.645 1.00 81.19 72 GLY A N 1
ATOM 538 C CA . GLY A 1 72 ? 11.281 -35.345 44.822 1.00 81.19 72 GLY A CA 1
ATOM 539 C C . GLY A 1 72 ? 11.495 -33.939 45.383 1.00 81.19 72 GLY A C 1
ATOM 540 O O . GLY A 1 72 ? 11.475 -33.749 46.602 1.00 81.19 72 GLY A O 1
ATOM 541 N N . ILE A 1 73 ? 11.606 -32.941 44.501 1.00 78.88 73 ILE A N 1
ATOM 542 C CA . ILE A 1 73 ? 11.702 -31.527 44.884 1.00 78.88 73 ILE A CA 1
ATOM 543 C C . ILE A 1 73 ? 10.398 -31.039 45.516 1.00 78.88 73 ILE A C 1
ATOM 545 O O . ILE A 1 73 ? 10.435 -30.444 46.593 1.00 78.88 73 ILE A O 1
ATOM 549 N N . ARG A 1 74 ? 9.241 -31.354 44.920 1.00 79.69 74 ARG A N 1
ATOM 550 C CA . ARG A 1 74 ? 7.932 -31.029 45.505 1.00 79.69 74 ARG A CA 1
ATOM 551 C C . ARG A 1 74 ? 7.752 -31.676 46.880 1.00 79.69 74 ARG A C 1
ATOM 553 O O . ARG A 1 74 ? 7.313 -30.999 47.808 1.00 79.69 74 ARG A O 1
ATOM 560 N N . ALA A 1 75 ? 8.122 -32.949 47.038 1.00 82.75 75 ALA A N 1
ATOM 561 C CA . ALA A 1 75 ? 8.024 -33.636 48.323 1.00 82.75 75 ALA A CA 1
ATOM 562 C C . ALA A 1 75 ? 8.876 -32.975 49.407 1.00 82.75 75 ALA A C 1
ATOM 564 O O . ALA A 1 75 ? 8.404 -32.783 50.529 1.00 82.75 75 ALA A O 1
ATOM 565 N N . MET A 1 76 ? 10.109 -32.601 49.066 1.00 84.00 76 MET A N 1
ATOM 566 C CA . MET A 1 76 ? 11.010 -31.905 49.979 1.00 84.00 76 MET A CA 1
ATOM 567 C C . MET A 1 76 ? 10.434 -30.544 50.370 1.00 84.00 76 MET A C 1
ATOM 569 O O . MET A 1 76 ? 10.296 -30.250 51.555 1.00 84.00 76 MET A O 1
ATOM 573 N N . THR A 1 77 ? 10.045 -29.726 49.395 1.00 77.19 77 THR A N 1
ATOM 574 C CA . THR A 1 77 ? 9.532 -28.383 49.662 1.00 77.19 77 THR A CA 1
ATOM 575 C C . THR A 1 77 ? 8.245 -28.419 50.491 1.00 77.19 77 THR A C 1
ATOM 577 O O . THR A 1 77 ? 8.141 -27.696 51.479 1.00 77.19 77 THR A O 1
ATOM 580 N N . CYS A 1 78 ? 7.305 -29.323 50.194 1.00 76.94 78 CYS A N 1
ATOM 581 C CA . CYS A 1 78 ? 6.093 -29.492 51.001 1.00 76.94 78 CYS A CA 1
ATOM 582 C C . CYS A 1 78 ? 6.381 -29.949 52.440 1.00 76.94 78 CYS A C 1
ATOM 584 O O . CYS A 1 78 ? 5.693 -29.517 53.365 1.00 76.94 78 CYS A O 1
ATOM 586 N N . ALA A 1 79 ? 7.413 -30.772 52.651 1.00 79.25 79 ALA A N 1
ATOM 587 C CA . ALA A 1 79 ? 7.820 -31.208 53.984 1.00 79.25 79 ALA A CA 1
ATOM 588 C C . ALA A 1 79 ? 8.349 -30.059 54.852 1.00 79.25 79 ALA A C 1
ATOM 590 O O . ALA A 1 79 ? 8.020 -29.991 56.035 1.00 79.25 79 ALA A O 1
ATOM 591 N N . PHE A 1 80 ? 9.117 -29.137 54.266 1.00 77.19 80 PHE A N 1
ATOM 592 C CA . PHE A 1 80 ? 9.605 -27.940 54.960 1.00 77.19 80 PHE A CA 1
ATOM 593 C C . PHE A 1 80 ? 8.506 -26.907 55.220 1.00 77.19 80 PHE A C 1
ATOM 595 O O . PHE A 1 80 ? 8.565 -26.185 56.212 1.00 77.19 80 PHE A O 1
ATOM 602 N N . LEU A 1 81 ? 7.488 -26.849 54.362 1.00 72.69 81 LEU A N 1
ATOM 603 C CA . LEU A 1 81 ? 6.362 -25.922 54.496 1.00 72.69 81 LEU A CA 1
ATOM 604 C C . LEU A 1 81 ? 5.229 -26.453 55.384 1.00 72.69 81 LEU A C 1
ATOM 606 O O . LEU A 1 81 ? 4.278 -25.723 55.643 1.00 72.69 81 LEU A O 1
ATOM 610 N N . GLY A 1 82 ? 5.292 -27.716 55.816 1.00 70.31 82 GLY A N 1
ATOM 611 C CA . GLY A 1 82 ? 4.202 -28.352 56.561 1.00 70.31 82 GLY A CA 1
ATOM 612 C C . GLY A 1 82 ? 2.937 -28.593 55.724 1.00 70.31 82 GLY A C 1
ATOM 613 O O . GLY A 1 82 ? 1.872 -28.851 56.269 1.00 70.31 82 GLY A O 1
ATOM 614 N N . THR A 1 83 ? 3.026 -28.543 54.391 1.00 70.69 83 THR A N 1
ATOM 615 C CA . THR A 1 83 ? 1.878 -28.693 53.470 1.00 70.69 83 THR A CA 1
ATOM 616 C C . THR A 1 83 ? 1.621 -30.152 53.077 1.00 70.69 83 THR A C 1
ATOM 618 O O . THR A 1 83 ? 1.093 -30.451 52.006 1.00 70.69 83 THR A O 1
ATOM 621 N N . VAL A 1 84 ? 2.013 -31.089 53.944 1.00 76.75 84 VAL A N 1
ATOM 622 C CA . VAL A 1 84 ? 1.878 -32.530 53.706 1.00 76.75 84 VAL A CA 1
ATOM 623 C C . VAL A 1 84 ? 0.461 -32.984 54.071 1.00 76.75 84 VAL A C 1
ATOM 625 O O . VAL A 1 84 ? 0.009 -32.711 55.187 1.00 76.75 84 VAL A O 1
ATOM 628 N N . PRO A 1 85 ? -0.243 -33.723 53.192 1.00 70.88 85 PRO A N 1
ATOM 629 C CA . PRO A 1 85 ? -1.593 -34.196 53.474 1.00 70.88 85 PRO A CA 1
ATOM 630 C C . PRO A 1 85 ? -1.690 -34.939 54.814 1.00 70.88 85 PRO A C 1
ATOM 632 O O . PRO A 1 85 ? -0.921 -35.863 55.101 1.00 70.88 85 PRO A O 1
ATOM 635 N N . HIS A 1 86 ? -2.669 -34.541 55.632 1.00 66.25 86 HIS A N 1
ATOM 636 C CA . HIS A 1 86 ? -3.010 -35.189 56.906 1.00 66.25 86 HIS A CA 1
ATOM 637 C C . HIS A 1 86 ? -1.868 -35.121 57.940 1.00 66.25 86 HIS A C 1
ATOM 639 O O . HIS A 1 86 ? -1.717 -36.032 58.758 1.00 66.25 86 HIS A O 1
ATOM 645 N N . SER A 1 87 ? -0.993 -34.114 57.853 1.00 68.56 87 SER A N 1
ATOM 646 C CA . SER A 1 87 ? 0.079 -33.857 58.816 1.00 68.56 87 SER A CA 1
ATOM 647 C C . SER A 1 87 ? -0.246 -32.631 59.667 1.00 68.56 87 SER A C 1
ATOM 649 O O . SER A 1 87 ? -0.648 -31.609 59.125 1.00 68.56 87 SER A O 1
ATOM 651 N N . ASN A 1 88 ? -0.034 -32.717 60.983 1.00 64.69 88 ASN A N 1
ATOM 652 C CA . ASN A 1 88 ? -0.209 -31.585 61.909 1.00 64.69 88 ASN A CA 1
ATOM 653 C C . ASN A 1 88 ? 1.111 -30.821 62.150 1.00 64.69 88 ASN A C 1
ATOM 655 O O . ASN A 1 88 ? 1.219 -30.038 63.091 1.00 64.69 88 ASN A O 1
ATOM 659 N N . THR A 1 89 ? 2.142 -31.086 61.342 1.00 68.56 89 THR A N 1
ATOM 660 C CA . THR A 1 89 ? 3.444 -30.413 61.409 1.00 68.56 89 THR A CA 1
ATOM 661 C C . THR A 1 89 ? 3.376 -29.050 60.731 1.00 68.56 89 THR A C 1
ATOM 663 O O . THR A 1 89 ? 3.110 -28.964 59.537 1.00 68.56 89 THR A O 1
ATOM 666 N N . GLY A 1 90 ? 3.643 -27.984 61.491 1.00 67.88 90 GLY A N 1
ATOM 667 C CA . GLY A 1 90 ? 3.800 -26.635 60.946 1.00 67.88 90 GLY A CA 1
ATOM 668 C C . GLY A 1 90 ? 5.074 -26.467 60.097 1.00 67.88 90 GLY A C 1
ATOM 669 O O . GLY A 1 90 ? 5.903 -27.379 60.031 1.00 67.88 90 GLY A O 1
ATOM 670 N N . PRO A 1 91 ? 5.259 -25.300 59.455 1.00 73.69 91 PRO A N 1
ATOM 671 C CA . PRO A 1 91 ? 6.434 -25.009 58.634 1.00 73.69 91 PRO A CA 1
ATOM 672 C C . PRO A 1 91 ? 7.713 -24.932 59.478 1.00 73.69 91 PRO A C 1
ATOM 674 O O . PRO A 1 91 ? 7.698 -24.421 60.598 1.00 73.69 91 PRO A O 1
ATOM 677 N N . TYR A 1 92 ? 8.836 -25.391 58.930 1.00 76.75 92 TYR A N 1
ATOM 678 C CA . TYR A 1 92 ? 10.142 -25.329 59.585 1.00 76.75 92 TYR A CA 1
ATOM 679 C C . TYR A 1 92 ? 10.739 -23.916 59.480 1.00 76.75 92 TYR A C 1
ATOM 681 O O . TYR A 1 92 ? 11.108 -23.459 58.398 1.00 76.75 92 TYR A O 1
ATOM 689 N N . GLN A 1 93 ? 10.848 -23.207 60.607 1.00 69.88 93 GLN A N 1
ATOM 690 C CA . GLN A 1 93 ? 11.104 -21.754 60.633 1.00 69.88 93 GLN A CA 1
ATOM 691 C C . GLN A 1 93 ? 12.586 -21.340 60.598 1.00 69.88 93 GLN A C 1
ATOM 693 O O . GLN A 1 93 ? 12.917 -20.157 60.741 1.00 69.88 93 GLN A O 1
ATOM 698 N N . HIS A 1 94 ? 13.511 -22.293 60.485 1.00 71.94 94 HIS A N 1
ATOM 699 C CA . HIS A 1 94 ? 14.950 -22.005 60.539 1.00 71.94 94 HIS A CA 1
ATOM 700 C C . HIS A 1 94 ? 15.643 -22.023 59.184 1.00 71.94 94 HIS A C 1
ATOM 702 O O . HIS A 1 94 ? 16.775 -21.557 59.094 1.00 71.94 94 HIS A O 1
ATOM 708 N N . LEU A 1 95 ? 14.963 -22.498 58.140 1.00 69.94 95 LEU A N 1
ATOM 709 C CA . LEU A 1 95 ? 15.526 -22.576 56.803 1.00 69.94 95 LEU A CA 1
ATOM 710 C C . LEU A 1 95 ? 15.624 -21.179 56.176 1.00 69.94 95 LEU A C 1
ATOM 712 O O . LEU A 1 95 ? 14.612 -20.520 55.942 1.00 69.94 95 LEU A O 1
ATOM 716 N N . ALA A 1 96 ? 16.850 -20.748 55.890 1.00 62.00 96 ALA A N 1
ATOM 717 C CA . ALA A 1 96 ? 17.154 -19.442 55.314 1.00 62.00 96 ALA A CA 1
ATOM 718 C C . ALA A 1 96 ? 17.660 -19.539 53.870 1.00 62.00 96 ALA A C 1
ATOM 720 O O . ALA A 1 96 ? 17.377 -18.646 53.081 1.00 62.00 96 ALA A O 1
ATOM 721 N N . ASN A 1 97 ? 18.379 -20.605 53.510 1.00 60.84 97 ASN A N 1
ATOM 722 C CA . ASN A 1 97 ? 18.997 -20.760 52.194 1.00 60.84 97 ASN A CA 1
ATOM 723 C C . ASN A 1 97 ? 18.598 -22.077 51.530 1.00 60.84 97 ASN A C 1
ATOM 725 O O . ASN A 1 97 ? 18.729 -23.144 52.126 1.00 60.84 97 ASN A O 1
ATOM 729 N N . VAL A 1 98 ? 18.201 -22.018 50.260 1.00 69.19 98 VAL A N 1
ATOM 730 C CA . VAL A 1 98 ? 18.028 -23.216 49.427 1.00 69.19 98 VAL A CA 1
ATOM 731 C C . VAL A 1 98 ? 18.828 -23.045 48.145 1.00 69.19 98 VAL A C 1
ATOM 733 O O . VAL A 1 98 ? 18.647 -22.076 47.403 1.00 69.19 98 VAL A O 1
ATOM 736 N N . ARG A 1 99 ? 19.718 -24.003 47.886 1.00 67.38 99 ARG A N 1
ATOM 737 C CA . ARG A 1 99 ? 20.474 -24.120 46.644 1.00 67.38 99 ARG A CA 1
ATOM 738 C C . ARG A 1 99 ? 20.156 -25.448 45.985 1.00 67.38 99 ARG A C 1
ATOM 740 O O . ARG A 1 99 ? 20.275 -26.493 46.612 1.00 67.38 99 ARG A O 1
ATOM 747 N N . VAL A 1 100 ? 19.776 -25.384 44.715 1.00 68.81 100 VAL A N 1
ATOM 748 C CA . VAL A 1 100 ? 19.556 -26.558 43.867 1.00 68.81 100 VAL A CA 1
ATOM 749 C C . VAL A 1 100 ? 20.456 -26.419 42.647 1.00 68.81 100 VAL A C 1
ATOM 751 O O . VAL A 1 100 ? 20.397 -25.385 41.975 1.00 68.81 100 VAL A O 1
ATOM 754 N N . TRP A 1 101 ? 21.303 -27.423 42.422 1.00 65.69 101 TRP A N 1
ATOM 755 C CA . TRP A 1 101 ? 22.291 -27.515 41.352 1.00 65.69 101 TRP A CA 1
ATOM 756 C C . TRP A 1 101 ? 22.032 -28.753 40.478 1.00 65.69 101 TRP A C 1
ATOM 758 O O . TRP A 1 101 ? 21.775 -29.837 40.997 1.00 65.69 101 TRP A O 1
ATOM 768 N N . ASN A 1 102 ? 22.075 -28.575 39.151 1.00 63.59 102 ASN A N 1
ATOM 769 C CA . ASN A 1 102 ? 22.001 -29.631 38.125 1.00 63.59 102 ASN A CA 1
ATOM 770 C C . ASN A 1 102 ? 20.878 -30.679 38.328 1.00 63.59 102 ASN A C 1
ATOM 772 O O . ASN A 1 102 ? 21.072 -31.875 38.132 1.00 63.59 102 ASN A O 1
ATOM 776 N N . ASN A 1 103 ? 19.684 -30.224 38.721 1.00 66.12 103 ASN A N 1
ATOM 777 C CA . ASN A 1 103 ? 18.516 -31.078 38.959 1.00 66.12 103 ASN A CA 1
ATOM 778 C C . ASN A 1 103 ? 17.331 -30.652 38.052 1.00 66.12 103 ASN A C 1
ATOM 780 O O . ASN A 1 103 ? 16.968 -29.470 38.080 1.00 66.12 103 ASN A O 1
ATOM 784 N N . PRO A 1 104 ? 16.726 -31.558 37.254 1.00 65.44 104 PRO A N 1
ATOM 785 C CA . PRO A 1 104 ? 15.566 -31.280 36.402 1.00 65.44 104 PRO A CA 1
ATOM 786 C C . PRO A 1 104 ? 14.268 -31.270 37.221 1.00 65.44 104 PRO A C 1
ATOM 788 O O . PRO A 1 104 ? 13.670 -32.298 37.529 1.00 65.44 104 PRO A O 1
ATOM 791 N N . ILE A 1 105 ? 13.828 -30.077 37.596 1.00 66.25 105 ILE A N 1
ATOM 792 C CA . ILE A 1 105 ? 12.763 -29.884 38.591 1.00 66.25 105 ILE A CA 1
ATOM 793 C C . ILE A 1 105 ? 11.338 -29.759 38.023 1.00 66.25 105 ILE A C 1
ATOM 795 O O . ILE A 1 105 ? 10.393 -29.854 38.800 1.00 66.25 105 ILE A O 1
ATOM 799 N N . GLY A 1 106 ? 11.165 -29.538 36.713 1.00 62.72 106 GLY A N 1
ATOM 800 C CA . GLY A 1 106 ? 9.851 -29.378 36.056 1.00 62.72 106 GLY A CA 1
ATOM 801 C C . GLY A 1 106 ? 8.924 -28.293 36.652 1.00 62.72 106 GLY A C 1
ATOM 802 O O . GLY A 1 106 ? 9.296 -27.588 37.592 1.00 62.72 106 GLY A O 1
ATOM 803 N N . ASP A 1 107 ? 7.714 -28.142 36.094 1.00 59.47 107 ASP A N 1
ATOM 804 C CA . ASP A 1 107 ? 6.732 -27.100 36.473 1.00 59.47 107 ASP A CA 1
ATOM 805 C C . ASP A 1 107 ? 6.295 -27.239 37.929 1.00 59.47 107 ASP A C 1
ATOM 807 O O . ASP A 1 107 ? 6.272 -26.287 38.705 1.00 59.47 107 ASP A O 1
ATOM 811 N N . GLU A 1 108 ? 6.003 -28.476 38.318 1.00 63.84 108 GLU A N 1
ATOM 812 C CA . GLU A 1 108 ? 5.528 -28.848 39.647 1.00 63.84 108 GLU A CA 1
ATOM 813 C C . GLU A 1 108 ? 6.568 -28.561 40.741 1.00 63.84 108 GLU A C 1
ATOM 815 O O . GLU A 1 108 ? 6.235 -28.016 41.797 1.00 63.84 108 GLU A O 1
ATOM 820 N N . GLY A 1 109 ? 7.844 -28.882 40.490 1.00 68.56 109 GLY A N 1
ATOM 821 C CA . GLY A 1 109 ? 8.931 -28.609 41.432 1.00 68.56 109 GLY A CA 1
ATOM 822 C C . GLY A 1 109 ? 9.307 -27.127 41.478 1.00 68.56 109 GLY A C 1
ATOM 823 O O . GLY A 1 109 ? 9.669 -26.611 42.537 1.00 68.56 109 GLY A O 1
ATOM 824 N N . ALA A 1 110 ? 9.186 -26.411 40.356 1.00 67.12 110 ALA A N 1
ATOM 825 C CA . ALA A 1 110 ? 9.354 -24.963 40.303 1.00 67.12 110 ALA A CA 1
ATOM 826 C C . ALA A 1 110 ? 8.226 -24.225 41.052 1.00 67.12 110 ALA A C 1
ATOM 828 O O . ALA A 1 110 ? 8.509 -23.396 41.918 1.00 67.12 110 ALA A O 1
ATOM 829 N N . SER A 1 111 ? 6.965 -24.585 40.803 1.00 65.88 111 SER A N 1
ATOM 830 C CA . SER A 1 111 ? 5.781 -24.021 41.464 1.00 65.88 111 SER A CA 1
ATOM 831 C C . SER A 1 111 ? 5.789 -24.262 42.974 1.00 65.88 111 SER A C 1
ATOM 833 O O . SER A 1 111 ? 5.513 -23.341 43.745 1.00 65.88 111 SER A O 1
ATOM 835 N N . ALA A 1 112 ? 6.178 -25.461 43.424 1.00 67.31 112 ALA A N 1
ATOM 836 C CA . ALA A 1 112 ? 6.296 -25.775 44.849 1.00 67.31 112 ALA A CA 1
ATOM 837 C C . ALA A 1 112 ? 7.282 -24.848 45.580 1.00 67.31 112 ALA A C 1
ATOM 839 O O . ALA A 1 112 ? 7.084 -24.543 46.753 1.00 67.31 112 ALA A O 1
ATOM 840 N N . ILE A 1 113 ? 8.316 -24.378 44.878 1.00 67.19 113 ILE A N 1
ATOM 841 C CA . ILE A 1 113 ? 9.360 -23.504 45.421 1.00 67.19 113 ILE A CA 1
ATOM 842 C C . ILE A 1 113 ? 8.980 -22.026 45.369 1.00 67.19 113 ILE A C 1
ATOM 844 O O . ILE A 1 113 ? 9.354 -21.288 46.276 1.00 67.19 113 ILE A O 1
ATOM 848 N N . VAL A 1 114 ? 8.234 -21.596 44.348 1.00 63.03 114 VAL A N 1
ATOM 849 C CA . VAL A 1 114 ? 7.827 -20.190 44.180 1.00 63.03 114 VAL A CA 1
ATOM 850 C C . VAL A 1 114 ? 6.572 -19.850 44.992 1.00 63.03 114 VAL A C 1
ATOM 852 O O . VAL A 1 114 ? 6.501 -18.767 45.563 1.00 63.03 114 VAL A O 1
ATOM 855 N N . ARG A 1 115 ? 5.609 -20.772 45.144 1.00 61.03 115 ARG A N 1
ATOM 856 C CA . ARG A 1 115 ? 4.355 -20.545 45.901 1.00 61.03 115 ARG A CA 1
ATOM 857 C C . ARG A 1 115 ? 4.532 -19.936 47.306 1.00 61.03 115 ARG A C 1
ATOM 859 O O . ARG A 1 115 ? 3.768 -19.031 47.635 1.00 61.03 115 ARG A O 1
ATOM 866 N N . PRO A 1 116 ? 5.505 -20.361 48.135 1.00 57.84 116 PRO A N 1
ATOM 867 C CA . PRO A 1 116 ? 5.743 -19.766 49.455 1.00 57.84 116 PRO A CA 1
ATOM 868 C C . PRO A 1 116 ? 6.182 -18.301 49.407 1.00 57.84 116 PRO A C 1
ATOM 870 O O . PRO A 1 116 ? 6.015 -17.584 50.386 1.00 57.84 116 PRO A O 1
ATOM 873 N N . MET A 1 117 ? 6.749 -17.857 48.281 1.00 56.97 117 MET A N 1
ATOM 874 C CA . MET A 1 117 ? 7.200 -16.478 48.070 1.00 56.97 117 MET A CA 1
ATOM 875 C C . MET A 1 117 ? 6.023 -15.527 47.792 1.00 56.97 117 MET A C 1
ATOM 877 O O . MET A 1 117 ? 6.179 -14.322 47.958 1.00 56.97 117 MET A O 1
ATOM 881 N N . ASN A 1 118 ? 4.849 -16.070 47.435 1.00 53.06 118 ASN A N 1
ATOM 882 C CA . ASN A 1 118 ? 3.612 -15.323 47.166 1.00 53.06 118 ASN A CA 1
ATOM 883 C C . ASN A 1 118 ? 2.716 -15.186 48.410 1.00 53.06 118 ASN A C 1
ATOM 885 O O . ASN A 1 118 ? 1.618 -14.641 48.322 1.00 53.06 118 ASN A O 1
ATOM 889 N N . GLN A 1 119 ? 3.145 -15.716 49.559 1.00 53.75 119 GLN A N 1
ATOM 890 C CA . GLN A 1 119 ? 2.406 -15.661 50.820 1.00 53.75 119 GLN A CA 1
ATOM 891 C C . GLN A 1 119 ? 3.084 -14.682 51.795 1.00 53.75 119 GLN A C 1
ATOM 893 O O . GLN A 1 119 ? 4.309 -14.537 51.760 1.00 53.75 119 GLN A O 1
ATOM 898 N N . PRO A 1 120 ? 2.327 -13.992 52.672 1.00 52.84 120 PRO A N 1
ATOM 899 C CA . PRO A 1 120 ? 2.910 -13.100 53.670 1.00 52.84 120 PRO A CA 1
ATOM 900 C C . PRO A 1 120 ? 3.891 -13.863 54.578 1.00 52.84 120 PRO A C 1
ATOM 902 O O . PRO A 1 120 ? 3.640 -15.023 54.919 1.00 52.84 120 PRO A O 1
ATOM 905 N N . PRO A 1 121 ? 5.013 -13.239 54.987 1.00 51.56 121 PRO A N 1
ATOM 906 C CA . PRO A 1 121 ? 6.006 -13.905 55.815 1.00 51.56 121 PRO A CA 1
ATOM 907 C C . PRO A 1 121 ? 5.370 -14.345 57.135 1.00 51.56 121 PRO A C 1
ATOM 909 O O . PRO A 1 121 ? 4.844 -13.528 57.887 1.00 51.56 121 PRO A O 1
ATOM 912 N N . LEU A 1 122 ? 5.471 -15.640 57.440 1.00 51.56 122 LEU A N 1
ATOM 913 C CA . LEU A 1 122 ? 4.977 -16.236 58.689 1.00 51.56 122 LEU A CA 1
ATOM 914 C C . LEU A 1 122 ? 5.619 -15.615 59.948 1.00 51.56 122 LEU A C 1
ATOM 916 O O . LEU A 1 122 ? 5.100 -15.793 61.046 1.00 51.56 122 LEU A O 1
ATOM 920 N N . ASN A 1 123 ? 6.732 -14.881 59.802 1.00 50.19 123 ASN A N 1
ATOM 921 C CA . ASN A 1 123 ? 7.367 -14.112 60.868 1.00 50.19 123 ASN A CA 1
ATOM 922 C C . ASN A 1 123 ? 7.938 -12.772 60.334 1.00 50.19 123 ASN A C 1
ATOM 924 O O . ASN A 1 123 ? 8.873 -12.798 59.532 1.00 50.19 123 ASN A O 1
ATOM 928 N N . PRO A 1 124 ? 7.445 -11.604 60.796 1.00 46.50 124 PRO A N 1
ATOM 929 C CA . PRO A 1 124 ? 7.912 -10.282 60.357 1.00 46.50 124 PRO A CA 1
ATOM 930 C C . PRO A 1 124 ? 9.355 -9.919 60.755 1.00 46.50 124 PRO A C 1
ATOM 932 O O . PRO A 1 124 ? 9.894 -8.946 60.232 1.00 46.50 124 PRO A O 1
ATOM 935 N N . GLN A 1 125 ? 9.968 -10.643 61.701 1.00 43.00 125 GLN A N 1
ATOM 936 C CA . GLN A 1 125 ? 11.291 -10.324 62.266 1.00 43.00 125 GLN A CA 1
ATOM 937 C C . GLN A 1 125 ? 12.445 -11.165 61.689 1.00 43.00 125 GLN A C 1
ATOM 939 O O . GLN A 1 125 ? 13.590 -10.978 62.094 1.00 43.00 125 GLN A O 1
ATOM 944 N N . ARG A 1 126 ? 12.195 -12.074 60.733 1.00 48.38 126 ARG A N 1
ATOM 945 C CA . ARG A 1 126 ? 13.260 -12.815 60.028 1.00 48.38 126 ARG A CA 1
ATOM 946 C C . ARG A 1 126 ? 13.244 -12.522 58.524 1.00 48.38 126 ARG A C 1
ATOM 948 O O . ARG A 1 126 ? 12.165 -12.517 57.934 1.00 48.38 126 ARG A O 1
ATOM 955 N N . PRO A 1 127 ? 14.412 -12.303 57.885 1.00 41.75 127 PRO A N 1
ATOM 956 C CA . PRO A 1 127 ? 14.485 -12.154 56.438 1.00 41.75 127 PRO A CA 1
ATOM 957 C C . PRO A 1 127 ? 14.019 -13.466 55.783 1.00 41.75 127 PRO A C 1
ATOM 959 O O . PRO A 1 127 ? 14.527 -14.530 56.149 1.00 41.75 127 PRO A O 1
ATOM 962 N N . PRO A 1 128 ? 13.047 -13.439 54.861 1.00 45.16 128 PRO A N 1
ATOM 963 C CA . PRO A 1 128 ? 12.538 -14.669 54.268 1.00 45.16 128 PRO A CA 1
ATOM 964 C C . PRO A 1 128 ? 13.481 -15.159 53.153 1.00 45.16 128 PRO A C 1
ATOM 966 O O . PRO A 1 128 ? 14.168 -14.365 52.518 1.00 45.16 128 PRO A O 1
ATOM 969 N N . LEU A 1 129 ? 13.545 -16.487 53.003 1.00 48.16 129 LEU A N 1
ATOM 970 C CA . LEU A 1 129 ? 14.402 -17.300 52.124 1.00 48.16 129 LEU A CA 1
ATOM 971 C C . LEU A 1 129 ? 15.307 -16.557 51.107 1.00 48.16 129 LEU A C 1
ATOM 973 O O . LEU A 1 129 ? 14.854 -16.043 50.085 1.00 48.16 129 LEU A O 1
ATOM 977 N N . CYS A 1 130 ? 16.622 -16.650 51.308 1.00 39.00 130 CYS A N 1
ATOM 978 C CA . CYS A 1 130 ? 17.641 -16.357 50.306 1.00 39.00 130 CYS A CA 1
ATOM 979 C C . CYS A 1 130 ? 17.745 -17.530 49.313 1.00 39.00 130 CYS A C 1
ATOM 981 O O . CYS A 1 130 ? 18.099 -18.657 49.667 1.00 39.00 130 CYS A O 1
ATOM 983 N N . TYR A 1 131 ? 17.431 -17.272 48.043 1.00 47.44 131 TYR A N 1
ATOM 984 C CA . TYR A 1 131 ? 17.394 -18.304 47.011 1.00 47.44 131 TYR A CA 1
ATOM 985 C C . TYR A 1 131 ? 18.571 -18.154 46.041 1.00 47.44 131 TYR A C 1
ATOM 987 O O . TYR A 1 131 ? 18.698 -17.160 45.333 1.00 47.44 131 TYR A O 1
ATOM 995 N N . SER A 1 132 ? 19.461 -19.143 45.973 1.00 36.22 132 SER A N 1
ATOM 996 C CA . SER A 1 132 ? 20.515 -19.173 44.949 1.00 36.22 132 SER A CA 1
ATOM 997 C C . SER A 1 132 ? 20.278 -20.386 44.058 1.00 36.22 132 SER A C 1
ATOM 999 O O . SER A 1 132 ? 20.425 -21.507 44.536 1.00 36.22 132 SER A O 1
ATOM 1001 N N . ARG A 1 133 ? 19.875 -20.211 42.790 1.00 48.03 133 ARG A N 1
ATOM 1002 C CA . ARG A 1 133 ? 19.548 -21.352 41.917 1.00 48.03 133 ARG A CA 1
ATOM 1003 C C . ARG A 1 133 ? 20.500 -21.513 40.737 1.00 48.03 133 ARG A C 1
ATOM 1005 O O . ARG A 1 133 ? 20.950 -20.544 40.140 1.00 48.03 133 ARG A O 1
ATOM 1012 N N . PHE A 1 134 ? 20.770 -22.769 40.405 1.00 48.31 134 PHE A N 1
ATOM 1013 C CA . PHE A 1 134 ? 21.344 -23.231 39.145 1.00 48.31 134 PHE A CA 1
ATOM 1014 C C . PHE A 1 134 ? 20.608 -24.533 38.774 1.00 48.31 134 PHE A C 1
ATOM 1016 O O . PHE A 1 134 ? 21.043 -25.627 39.114 1.00 48.31 134 PHE A O 1
ATOM 1023 N N . CYS A 1 135 ? 19.452 -24.434 38.121 1.00 48.12 135 CYS A N 1
ATOM 1024 C CA . CYS A 1 135 ? 18.688 -25.595 37.641 1.00 48.12 135 CYS A CA 1
ATOM 1025 C C . CYS A 1 135 ? 18.621 -25.558 36.120 1.00 48.12 135 CYS A C 1
ATOM 1027 O O . CYS A 1 135 ? 18.503 -24.472 35.584 1.00 48.12 135 CYS A O 1
ATOM 1029 N N . ARG A 1 136 ? 18.643 -26.711 35.439 1.00 40.88 136 ARG A N 1
ATOM 1030 C CA . ARG A 1 136 ? 18.257 -26.806 34.022 1.00 40.88 136 ARG A CA 1
ATOM 1031 C C . ARG A 1 136 ? 16.729 -26.921 33.941 1.00 40.88 136 ARG A C 1
ATOM 1033 O O . ARG A 1 136 ? 16.168 -27.843 34.533 1.00 40.88 136 ARG A O 1
ATOM 1040 N N . PHE A 1 137 ? 16.070 -26.008 33.230 1.00 49.06 137 PHE A N 1
ATOM 1041 C CA . PHE A 1 137 ? 14.624 -26.057 32.955 1.00 49.06 137 PHE A CA 1
ATOM 1042 C C . PHE A 1 137 ? 14.341 -26.505 31.507 1.00 49.06 137 PHE A C 1
ATOM 1044 O O . PHE A 1 137 ? 15.206 -26.376 30.639 1.00 49.06 137 PHE A O 1
ATOM 1051 N N . GLY A 1 138 ? 13.139 -27.038 31.254 1.00 38.84 138 GLY A N 1
ATOM 1052 C CA . GLY A 1 138 ? 12.633 -27.338 29.904 1.00 38.84 138 GLY A CA 1
ATOM 1053 C C . GLY A 1 138 ? 12.131 -26.088 29.164 1.00 38.84 138 GLY A C 1
ATOM 1054 O O . GLY A 1 138 ? 11.987 -25.029 29.769 1.00 38.84 138 GLY A O 1
ATOM 1055 N N . THR A 1 139 ? 11.873 -26.206 27.858 1.00 40.66 139 THR A N 1
ATOM 1056 C CA . THR A 1 139 ? 11.577 -25.087 26.936 1.00 40.66 139 THR A CA 1
ATOM 1057 C C . THR A 1 139 ? 10.248 -24.368 27.195 1.00 40.66 139 THR A C 1
ATOM 1059 O O . THR A 1 139 ? 10.236 -23.147 27.179 1.00 40.66 139 THR A O 1
ATOM 1062 N N . SER A 1 140 ? 9.160 -25.072 27.520 1.00 44.62 140 SER A N 1
ATOM 1063 C CA . SER A 1 140 ? 7.842 -24.473 27.834 1.00 44.62 140 SER A CA 1
ATOM 1064 C C . SER A 1 140 ? 7.720 -23.924 29.265 1.00 44.62 140 SER A C 1
ATOM 1066 O O . SER A 1 140 ? 6.710 -23.340 29.644 1.00 44.62 140 SER A O 1
ATOM 1068 N N . LEU A 1 141 ? 8.747 -24.143 30.087 1.00 50.94 141 LEU A N 1
ATOM 1069 C CA . LEU A 1 141 ? 8.707 -23.992 31.542 1.00 50.94 141 LEU A CA 1
ATOM 1070 C C . LEU A 1 141 ? 9.107 -22.588 32.027 1.00 50.94 141 LEU A C 1
ATOM 1072 O O . LEU A 1 141 ? 8.874 -22.207 33.177 1.00 50.94 141 LEU A O 1
ATOM 1076 N N . MET A 1 142 ? 9.816 -21.849 31.172 1.00 56.66 142 MET A N 1
ATOM 1077 C CA . MET A 1 142 ? 10.587 -20.677 31.581 1.00 56.66 142 MET A CA 1
ATOM 1078 C C . MET A 1 142 ? 9.736 -19.398 31.606 1.00 56.66 142 MET A C 1
ATOM 1080 O O . MET A 1 142 ? 9.894 -18.595 32.522 1.00 56.66 142 MET A O 1
ATOM 1084 N N . GLU A 1 143 ? 8.784 -19.244 30.679 1.00 52.78 143 GLU A N 1
ATOM 1085 C CA . GLU A 1 143 ? 7.823 -18.127 30.656 1.00 52.78 143 GLU A CA 1
ATOM 1086 C C . GLU A 1 143 ? 6.894 -18.156 31.872 1.00 52.78 143 GLU A C 1
ATOM 1088 O O . GLU A 1 143 ? 6.726 -17.145 32.553 1.00 52.78 143 GLU A O 1
ATOM 1093 N N . TYR A 1 144 ? 6.380 -19.339 32.221 1.00 53.88 144 TYR A N 1
ATOM 1094 C CA . TYR A 1 144 ? 5.528 -19.541 33.393 1.00 53.88 144 TYR A CA 1
ATOM 1095 C C . TYR A 1 144 ? 6.269 -19.259 34.711 1.00 53.88 144 TYR A C 1
ATOM 1097 O O . TYR A 1 144 ? 5.723 -18.634 35.622 1.00 53.88 144 TYR A O 1
ATOM 1105 N N . LEU A 1 145 ? 7.545 -19.651 34.818 1.00 56.72 145 LEU A N 1
ATOM 1106 C CA . LEU A 1 145 ? 8.387 -19.320 35.971 1.00 56.72 145 LEU A CA 1
ATOM 1107 C C . LEU A 1 145 ? 8.660 -17.811 36.073 1.00 56.72 145 LEU A C 1
ATOM 1109 O O . LEU A 1 145 ? 8.554 -17.252 37.168 1.00 56.72 145 LEU A O 1
ATOM 1113 N N . CYS A 1 146 ? 9.000 -17.156 34.958 1.00 60.28 146 CYS A N 1
ATOM 1114 C CA . CYS A 1 146 ? 9.207 -15.708 34.896 1.00 60.28 146 CYS A CA 1
ATOM 1115 C C . CYS A 1 146 ? 7.926 -14.938 35.263 1.00 60.28 146 CYS A C 1
ATOM 1117 O O . CYS A 1 146 ? 7.995 -13.992 36.047 1.00 60.28 146 CYS A O 1
ATOM 1119 N N . ALA A 1 147 ? 6.761 -15.398 34.796 1.00 57.53 147 ALA A N 1
ATOM 1120 C CA . ALA A 1 147 ? 5.454 -14.840 35.136 1.00 57.53 147 ALA A CA 1
ATOM 1121 C C . ALA A 1 147 ? 5.083 -15.049 36.619 1.00 57.53 147 ALA A C 1
ATOM 1123 O O . ALA A 1 147 ? 4.630 -14.118 37.284 1.00 57.53 147 ALA A O 1
ATOM 1124 N N . MET A 1 148 ? 5.329 -16.238 37.188 1.00 56.69 148 MET A N 1
ATOM 1125 C CA . MET A 1 148 ? 5.077 -16.507 38.613 1.00 56.69 148 MET A CA 1
ATOM 1126 C C . MET A 1 148 ? 5.993 -15.700 39.545 1.00 56.69 148 MET A C 1
ATOM 1128 O O . MET A 1 148 ? 5.533 -15.227 40.584 1.00 56.69 148 MET A O 1
ATOM 1132 N N . LEU A 1 149 ? 7.272 -15.533 39.186 1.00 58.28 149 LEU A N 1
ATOM 1133 C CA . LEU A 1 149 ? 8.210 -14.664 39.909 1.00 58.28 149 LEU A CA 1
ATOM 1134 C C . LEU A 1 149 ? 7.818 -13.188 39.797 1.00 58.28 149 LEU A C 1
ATOM 1136 O O . LEU A 1 149 ? 8.000 -12.442 40.756 1.00 58.28 149 LEU A O 1
ATOM 1140 N N . GLY A 1 150 ? 7.254 -12.788 38.658 1.00 57.53 150 GLY A N 1
ATOM 1141 C CA . GLY A 1 150 ? 6.619 -11.491 38.471 1.00 57.53 150 GLY A CA 1
ATOM 1142 C C . GLY A 1 150 ? 5.465 -11.262 39.449 1.00 57.53 150 GLY A C 1
ATOM 1143 O O . GLY A 1 150 ? 5.533 -10.384 40.306 1.00 57.53 150 GLY A O 1
ATOM 1144 N N . ASN A 1 151 ? 4.472 -12.154 39.431 1.00 55.91 151 ASN A N 1
ATOM 1145 C CA . ASN A 1 151 ? 3.293 -12.090 40.301 1.00 55.91 151 ASN A CA 1
ATOM 1146 C C . ASN A 1 151 ? 3.623 -12.111 41.809 1.00 55.91 151 ASN A C 1
ATOM 1148 O O . ASN A 1 151 ? 2.908 -11.494 42.600 1.00 55.91 151 ASN A O 1
ATOM 1152 N N . ALA A 1 152 ? 4.723 -12.756 42.218 1.00 52.44 152 ALA A N 1
ATOM 1153 C CA . ALA A 1 152 ? 5.239 -12.725 43.593 1.00 52.44 152 ALA A CA 1
ATOM 1154 C C . ALA A 1 152 ? 5.573 -11.309 44.093 1.00 52.44 152 ALA A C 1
ATOM 1156 O O . ALA A 1 152 ? 5.489 -11.019 45.286 1.00 52.44 152 ALA A O 1
ATOM 1157 N N . VAL A 1 153 ? 5.973 -10.424 43.176 1.00 52.12 153 VAL A N 1
ATOM 1158 C CA . VAL A 1 153 ? 6.374 -9.038 43.451 1.00 52.12 153 VAL A CA 1
ATOM 1159 C C . VAL A 1 153 ? 5.167 -8.083 43.430 1.00 52.12 153 VAL A C 1
ATOM 1161 O O . VAL A 1 153 ? 5.246 -7.005 44.022 1.00 52.12 153 VAL A O 1
ATOM 1164 N N . LYS A 1 154 ? 4.029 -8.496 42.843 1.00 47.47 154 LYS A N 1
ATOM 1165 C CA . LYS A 1 154 ? 2.740 -7.768 42.839 1.00 47.47 154 LYS A CA 1
ATOM 1166 C C . LYS A 1 154 ? 2.027 -7.752 44.196 1.00 47.47 154 LYS A C 1
ATOM 1168 O O . LYS A 1 154 ? 1.147 -6.920 44.406 1.00 47.47 154 LYS A O 1
ATOM 1173 N N . ALA A 1 155 ? 2.365 -8.674 45.099 1.00 52.38 155 ALA A N 1
ATOM 1174 C CA . ALA A 1 155 ? 1.731 -8.775 46.412 1.00 52.38 155 ALA A CA 1
ATOM 1175 C C . ALA A 1 155 ? 1.903 -7.469 47.221 1.00 52.38 155 ALA A C 1
ATOM 1177 O O . ALA A 1 155 ? 2.926 -6.792 47.127 1.00 52.38 155 ALA A O 1
ATOM 1178 N N . GLU A 1 156 ? 0.924 -7.101 48.056 1.00 50.19 156 GLU A N 1
ATOM 1179 C CA . GLU A 1 156 ? 0.909 -5.815 48.786 1.00 50.19 156 GLU A CA 1
ATOM 1180 C C . GLU A 1 156 ? 2.095 -5.611 49.765 1.00 50.19 156 GLU A C 1
ATOM 1182 O O . GLU A 1 156 ? 2.313 -4.502 50.272 1.00 50.19 156 GLU A O 1
ATOM 1187 N N . HIS A 1 157 ? 2.909 -6.648 49.994 1.00 55.97 157 HIS A N 1
ATOM 1188 C CA . HIS A 1 157 ? 4.041 -6.691 50.922 1.00 55.97 157 HIS A CA 1
ATOM 1189 C C . HIS A 1 157 ? 5.408 -6.644 50.207 1.00 55.97 157 HIS A C 1
ATOM 1191 O O . HIS A 1 157 ? 5.546 -7.062 49.063 1.00 55.97 157 HIS A O 1
ATOM 1197 N N . LYS A 1 158 ? 6.459 -6.145 50.883 1.00 54.91 158 LYS A N 1
ATOM 1198 C CA . LYS A 1 158 ? 7.834 -6.148 50.337 1.00 54.91 158 LYS A CA 1
ATOM 1199 C C . LYS A 1 158 ? 8.309 -7.583 50.101 1.00 54.91 158 LYS A C 1
ATOM 1201 O O . LYS A 1 158 ? 8.297 -8.382 51.037 1.00 54.91 158 LYS A O 1
ATOM 1206 N N . SER A 1 159 ? 8.780 -7.872 48.886 1.00 57.50 159 SER A N 1
ATOM 1207 C CA . SER A 1 159 ? 9.308 -9.198 48.559 1.00 57.50 159 SER A CA 1
ATOM 1208 C C . SER A 1 159 ? 10.536 -9.526 49.433 1.00 57.50 159 SER A C 1
ATOM 1210 O O . SER A 1 159 ? 11.431 -8.682 49.558 1.00 57.50 159 SER A O 1
ATOM 1212 N N . PRO A 1 160 ? 10.614 -10.740 50.010 1.00 55.56 160 PRO A N 1
ATOM 1213 C CA . PRO A 1 160 ? 11.774 -11.227 50.758 1.00 55.56 160 PRO A CA 1
ATOM 1214 C C . PRO A 1 160 ? 13.088 -11.292 49.986 1.00 55.56 160 PRO A C 1
ATOM 1216 O O . PRO A 1 160 ? 14.166 -11.368 50.573 1.00 55.56 160 PRO A O 1
ATOM 1219 N N . LEU A 1 161 ? 12.975 -11.419 48.666 1.00 61.91 161 LEU A N 1
ATOM 1220 C CA . LEU A 1 161 ? 14.009 -12.008 47.838 1.00 61.91 161 LEU A CA 1
ATOM 1221 C C . LEU A 1 161 ? 15.151 -11.013 47.625 1.00 61.91 161 LEU A C 1
ATOM 1223 O O . LEU A 1 161 ? 15.006 -10.065 46.865 1.00 61.91 161 LEU A O 1
ATOM 1227 N N . GLN A 1 162 ? 16.298 -11.245 48.267 1.00 63.34 162 GLN A N 1
ATOM 1228 C CA . GLN A 1 162 ? 17.467 -10.356 48.162 1.00 63.34 162 GLN A CA 1
ATOM 1229 C C . GLN A 1 162 ? 18.447 -10.757 47.057 1.00 63.34 162 GLN A C 1
ATOM 1231 O O . GLN A 1 162 ? 19.143 -9.910 46.498 1.00 63.34 162 GLN A O 1
ATOM 1236 N N . THR A 1 163 ? 18.540 -12.045 46.738 1.00 62.16 163 THR A N 1
ATOM 1237 C CA . THR A 1 163 ? 19.459 -12.568 45.721 1.00 62.16 163 THR A CA 1
ATOM 1238 C C . THR A 1 163 ? 18.717 -13.548 44.829 1.00 62.16 163 THR A C 1
ATOM 1240 O O . THR A 1 163 ? 18.043 -14.431 45.342 1.00 62.16 163 THR A O 1
ATOM 1243 N N . LEU A 1 164 ? 18.877 -13.407 43.513 1.00 68.88 164 LEU A N 1
ATOM 1244 C CA . LEU A 1 164 ? 18.378 -14.324 42.497 1.00 68.88 164 LEU A CA 1
ATOM 1245 C C . LEU A 1 164 ? 19.514 -14.643 41.522 1.00 68.88 164 LEU A C 1
ATOM 1247 O O . LEU A 1 164 ? 20.109 -13.755 40.914 1.00 68.88 164 LEU A O 1
ATOM 1251 N N . LYS A 1 165 ? 19.840 -15.925 41.376 1.00 63.84 165 LYS A N 1
ATOM 1252 C CA . LYS A 1 165 ? 20.794 -16.406 40.371 1.00 63.84 165 LYS A CA 1
ATOM 1253 C C . LYS A 1 165 ? 20.060 -17.388 39.462 1.00 63.84 165 LYS A C 1
ATOM 1255 O O . LYS A 1 165 ? 19.397 -18.283 39.973 1.00 63.84 165 LYS A O 1
ATOM 1260 N N . LEU A 1 166 ? 20.151 -17.170 38.155 1.00 68.38 166 LEU A N 1
ATOM 1261 C CA . LEU A 1 166 ? 19.528 -17.921 37.061 1.00 68.38 166 LEU A CA 1
ATOM 1262 C C . LEU A 1 166 ? 20.588 -18.177 35.980 1.00 68.38 166 LEU A C 1
ATOM 1264 O O . LEU A 1 166 ? 20.426 -17.844 34.808 1.00 68.38 166 LEU A O 1
ATOM 1268 N N . ASN A 1 167 ? 21.725 -18.708 36.404 1.00 64.12 167 ASN A N 1
ATOM 1269 C CA . ASN A 1 167 ? 22.883 -18.893 35.543 1.00 64.12 167 ASN A CA 1
ATOM 1270 C C . ASN A 1 167 ? 22.819 -20.225 34.773 1.00 64.12 167 ASN A C 1
ATOM 1272 O O . ASN A 1 167 ? 22.260 -21.198 35.281 1.00 64.12 167 ASN A O 1
ATOM 1276 N N . CYS A 1 168 ? 23.486 -20.281 33.619 1.00 60.53 168 CYS A N 1
ATOM 1277 C CA . CYS A 1 168 ? 23.708 -21.469 32.791 1.00 60.53 168 CYS A CA 1
ATOM 1278 C C . CYS A 1 168 ? 22.414 -22.158 32.324 1.00 60.53 168 CYS A C 1
ATOM 1280 O O . CYS A 1 168 ? 22.346 -23.385 32.214 1.00 60.53 168 CYS A O 1
ATOM 1282 N N . ASN A 1 169 ? 21.381 -21.359 32.061 1.00 62.53 169 ASN A N 1
ATOM 1283 C CA . ASN A 1 169 ? 20.157 -21.769 31.393 1.00 62.53 169 ASN A CA 1
ATOM 1284 C C . ASN A 1 169 ? 20.269 -21.424 29.910 1.00 62.53 169 ASN A C 1
ATOM 1286 O O . ASN A 1 169 ? 19.862 -20.349 29.476 1.00 62.53 169 ASN A O 1
ATOM 1290 N N . ASN A 1 170 ? 20.742 -22.380 29.109 1.00 56.81 170 ASN A N 1
ATOM 1291 C CA . ASN A 1 170 ? 20.934 -22.255 27.653 1.00 56.81 170 ASN A CA 1
ATOM 1292 C C . ASN A 1 170 ? 19.641 -21.952 26.847 1.00 56.81 170 ASN A C 1
ATOM 1294 O O . ASN A 1 170 ? 19.647 -22.031 25.622 1.00 56.81 170 ASN A O 1
ATOM 1298 N N . LYS A 1 171 ? 18.519 -21.679 27.524 1.00 57.19 171 LYS A N 1
ATOM 1299 C CA . LYS A 1 171 ? 17.192 -21.368 26.978 1.00 57.19 171 LYS A CA 1
ATOM 1300 C C . LYS A 1 171 ? 16.581 -20.076 27.552 1.00 57.19 171 LYS A C 1
ATOM 1302 O O . LYS A 1 171 ? 15.472 -19.734 27.168 1.00 57.19 171 LYS A O 1
ATOM 1307 N N . ILE A 1 172 ? 17.262 -19.349 28.453 1.00 62.03 172 ILE A N 1
ATOM 1308 C CA . ILE A 1 172 ? 16.876 -17.960 28.771 1.00 62.03 172 ILE A CA 1
ATOM 1309 C C . ILE A 1 172 ? 17.401 -17.086 27.623 1.00 62.03 172 ILE A C 1
ATOM 1311 O O . ILE A 1 172 ? 18.585 -16.742 27.597 1.00 62.03 172 ILE A O 1
ATOM 1315 N N . GLY A 1 173 ? 16.519 -16.823 26.656 1.00 64.75 173 GLY A N 1
ATOM 1316 C CA . GLY A 1 173 ? 16.734 -15.927 25.517 1.00 64.75 173 GLY A CA 1
ATOM 1317 C C . GLY A 1 173 ? 16.052 -14.568 25.697 1.00 64.75 173 GLY A C 1
ATOM 1318 O O . GLY A 1 173 ? 15.648 -14.206 26.808 1.00 64.75 173 GLY A O 1
ATOM 1319 N N . ASP A 1 174 ? 15.901 -13.831 24.599 1.00 63.50 174 ASP A N 1
ATOM 1320 C CA . ASP A 1 174 ? 15.332 -12.480 24.595 1.00 63.50 174 ASP A CA 1
ATOM 1321 C C . ASP A 1 174 ? 13.880 -12.452 25.108 1.00 63.50 174 ASP A C 1
ATOM 1323 O O . ASP A 1 174 ? 13.550 -11.601 25.939 1.00 63.50 174 ASP A O 1
ATOM 1327 N N . ASP A 1 175 ? 13.050 -13.433 24.744 1.00 60.03 175 ASP A N 1
ATOM 1328 C CA . ASP A 1 175 ? 11.651 -13.544 25.196 1.00 60.03 175 ASP A CA 1
ATOM 1329 C C . ASP A 1 175 ? 11.535 -13.901 26.677 1.00 60.03 175 ASP A C 1
ATOM 1331 O O . ASP A 1 175 ? 10.719 -13.339 27.403 1.00 60.03 175 ASP A O 1
ATOM 1335 N N . GLY A 1 176 ? 12.425 -14.763 27.178 1.00 59.41 176 GLY A N 1
ATOM 1336 C CA . GLY A 1 176 ? 12.477 -15.122 28.596 1.00 59.41 176 GLY A CA 1
ATOM 1337 C C . GLY A 1 176 ? 12.846 -13.935 29.492 1.00 59.41 176 GLY A C 1
ATOM 1338 O O . GLY A 1 176 ? 12.309 -13.798 30.594 1.00 59.41 176 GLY A O 1
ATOM 1339 N N . VAL A 1 177 ? 13.729 -13.044 29.019 1.00 60.78 177 VAL A N 1
ATOM 1340 C CA . VAL A 1 177 ? 14.026 -11.765 29.689 1.00 60.78 177 VAL A CA 1
ATOM 1341 C C . VAL A 1 177 ? 12.889 -10.773 29.520 1.00 60.78 177 VAL A C 1
ATOM 1343 O O . VAL A 1 177 ? 12.539 -10.082 30.474 1.00 60.78 177 VAL A O 1
ATOM 1346 N N . THR A 1 178 ? 12.274 -10.729 28.346 1.00 57.25 178 THR A N 1
ATOM 1347 C CA . THR A 1 178 ? 11.116 -9.879 28.076 1.00 57.25 178 THR A CA 1
ATOM 1348 C C . THR A 1 178 ? 9.954 -10.243 29.000 1.00 57.25 178 THR A C 1
ATOM 1350 O O . THR A 1 178 ? 9.445 -9.354 29.669 1.00 57.25 178 THR A O 1
ATOM 1353 N N . ALA A 1 179 ? 9.641 -11.525 29.195 1.00 51.97 179 ALA A N 1
ATOM 1354 C CA . ALA A 1 179 ? 8.659 -12.009 30.164 1.00 51.97 179 ALA A CA 1
ATOM 1355 C C . ALA A 1 179 ? 9.047 -11.695 31.623 1.00 51.97 179 ALA A C 1
ATOM 1357 O O . ALA A 1 179 ? 8.211 -11.237 32.396 1.00 51.97 179 ALA A O 1
ATOM 1358 N N . LEU A 1 180 ? 10.320 -11.864 32.015 1.00 59.69 180 LEU A N 1
ATOM 1359 C CA . LEU A 1 180 ? 10.811 -11.519 33.364 1.00 59.69 180 LEU A CA 1
ATOM 1360 C C . LEU A 1 180 ? 10.630 -10.019 33.693 1.00 59.69 180 LEU A C 1
ATOM 1362 O O . LEU A 1 180 ? 10.397 -9.647 34.848 1.00 59.69 180 LEU A O 1
ATOM 1366 N N . PHE A 1 181 ? 10.754 -9.152 32.683 1.00 54.47 181 PHE A N 1
ATOM 1367 C CA . PHE A 1 181 ? 10.650 -7.697 32.828 1.00 54.47 181 PHE A CA 1
ATOM 1368 C C . PHE A 1 181 ? 9.236 -7.155 32.606 1.00 54.47 181 PHE A C 1
ATOM 1370 O O . PHE A 1 181 ? 8.821 -6.289 33.375 1.00 54.47 181 PHE A O 1
ATOM 1377 N N . LEU A 1 182 ? 8.491 -7.686 31.630 1.00 44.09 182 LEU A N 1
ATOM 1378 C CA . LEU A 1 182 ? 7.057 -7.437 31.448 1.00 44.09 182 LEU A CA 1
ATOM 1379 C C . LEU A 1 182 ? 6.288 -7.811 32.721 1.00 44.09 182 LEU A C 1
ATOM 1381 O O . LEU A 1 182 ? 5.366 -7.099 33.110 1.00 44.09 182 LEU A O 1
ATOM 1385 N N . ALA A 1 183 ? 6.710 -8.874 33.417 1.00 44.56 183 ALA A N 1
ATOM 1386 C CA . ALA A 1 183 ? 5.979 -9.411 34.555 1.00 44.56 183 ALA A CA 1
ATOM 1387 C C . ALA A 1 183 ? 6.327 -8.844 35.947 1.00 44.56 183 ALA A C 1
ATOM 1389 O O . ALA A 1 183 ? 5.662 -9.289 36.864 1.00 44.56 183 ALA A O 1
ATOM 1390 N N . GLN A 1 184 ? 7.238 -7.866 36.152 1.00 55.62 184 GLN A N 1
ATOM 1391 C CA . GLN A 1 184 ? 7.454 -7.104 37.432 1.00 55.62 184 GLN A CA 1
ATOM 1392 C C . GLN A 1 184 ? 8.780 -7.268 38.222 1.00 55.62 184 GLN A C 1
ATOM 1394 O O . GLN A 1 184 ? 8.860 -6.753 39.339 1.00 55.62 184 GLN A O 1
ATOM 1399 N N . LEU A 1 185 ? 9.878 -7.864 37.735 1.00 52.19 185 LEU A N 1
ATOM 1400 C CA . LEU A 1 185 ? 11.020 -8.078 38.659 1.00 52.19 185 LEU A CA 1
ATOM 1401 C C . LEU A 1 185 ? 11.827 -6.809 39.048 1.00 52.19 185 LEU A C 1
ATOM 1403 O O . LEU A 1 185 ? 12.403 -6.755 40.140 1.00 52.19 185 LEU A O 1
ATOM 1407 N N . LEU A 1 186 ? 11.883 -5.783 38.186 1.00 50.47 186 LEU A N 1
ATOM 1408 C CA . LEU A 1 186 ? 12.764 -4.607 38.369 1.00 50.47 186 LEU A CA 1
ATOM 1409 C C . LEU A 1 186 ? 12.068 -3.240 38.259 1.00 50.47 186 LEU A C 1
ATOM 1411 O O . LEU A 1 186 ? 12.704 -2.210 38.467 1.00 50.47 186 LEU A O 1
ATOM 1415 N N . CYS A 1 187 ? 10.762 -3.211 37.980 1.00 48.66 187 CYS A N 1
ATOM 1416 C CA . CYS A 1 187 ? 10.017 -1.969 37.745 1.00 48.66 187 CYS A CA 1
ATOM 1417 C C . CYS A 1 187 ? 9.279 -1.407 38.974 1.00 48.66 187 CYS A C 1
ATOM 1419 O O . CYS A 1 187 ? 8.586 -0.403 38.838 1.00 48.66 187 CYS A O 1
ATOM 1421 N N . MET A 1 188 ? 9.416 -1.996 40.170 1.00 52.09 188 MET A N 1
ATOM 1422 C CA . MET A 1 188 ? 8.687 -1.544 41.366 1.00 52.09 188 MET A CA 1
ATOM 1423 C C . MET A 1 188 ? 9.613 -1.178 42.533 1.00 52.09 188 MET A C 1
ATOM 1425 O O . MET A 1 188 ? 10.499 -1.946 42.904 1.00 52.09 188 MET A O 1
ATOM 1429 N N . ALA A 1 189 ? 9.312 -0.065 43.215 1.00 50.88 189 ALA A N 1
ATOM 1430 C CA . ALA A 1 189 ? 9.996 0.419 44.427 1.00 50.88 189 ALA A CA 1
ATOM 1431 C C . ALA A 1 189 ? 9.935 -0.544 45.646 1.00 50.88 189 ALA A C 1
ATOM 1433 O O . ALA A 1 189 ? 10.479 -0.246 46.709 1.00 50.88 189 ALA A O 1
ATOM 1434 N N . LYS A 1 190 ? 9.253 -1.693 45.517 1.00 52.62 190 LYS A N 1
ATOM 1435 C CA . LYS A 1 190 ? 9.035 -2.698 46.575 1.00 52.62 190 LYS A CA 1
ATOM 1436 C C . LYS A 1 190 ? 9.802 -4.019 46.372 1.00 52.62 190 LYS A C 1
ATOM 1438 O O . LYS A 1 190 ? 9.723 -4.881 47.249 1.00 52.62 190 LYS A O 1
ATOM 1443 N N . SER A 1 191 ? 10.543 -4.187 45.269 1.00 59.03 191 SER A N 1
ATOM 1444 C CA . SER A 1 191 ? 11.392 -5.368 45.036 1.00 59.03 191 SER A CA 1
ATOM 1445 C C . SER A 1 191 ? 12.573 -5.337 46.016 1.00 59.03 191 SER A C 1
ATOM 1447 O O . SER A 1 191 ? 13.364 -4.403 46.012 1.00 59.03 191 SER A O 1
ATOM 1449 N N . GLY A 1 192 ? 12.686 -6.311 46.922 1.00 60.94 192 GLY A N 1
ATOM 1450 C CA . GLY A 1 192 ? 13.805 -6.408 47.874 1.00 60.94 192 GLY A CA 1
ATOM 1451 C C . GLY A 1 192 ? 15.125 -6.873 47.241 1.00 60.94 192 GLY A C 1
ATOM 1452 O O . GLY A 1 192 ? 16.103 -7.090 47.959 1.00 60.94 192 GLY A O 1
ATOM 1453 N N . LEU A 1 193 ? 15.153 -7.047 45.914 1.00 67.75 193 LEU A N 1
ATOM 1454 C CA . LEU A 1 193 ? 16.215 -7.725 45.181 1.00 67.75 193 LEU A CA 1
ATOM 1455 C C . LEU A 1 193 ? 17.462 -6.853 45.046 1.00 67.75 193 LEU A C 1
ATOM 1457 O O . LEU A 1 193 ? 17.431 -5.800 44.414 1.00 67.75 193 LEU A O 1
ATOM 1461 N N . GLN A 1 194 ? 18.573 -7.330 45.608 1.00 66.69 194 GLN A N 1
ATOM 1462 C CA . GLN A 1 194 ? 19.876 -6.664 45.623 1.00 66.69 194 GLN A CA 1
ATOM 1463 C C . GLN A 1 194 ? 20.885 -7.295 44.663 1.00 66.69 194 GLN A C 1
ATOM 1465 O O . GLN A 1 194 ? 21.837 -6.636 44.251 1.00 66.69 194 GLN A O 1
ATOM 1470 N N . THR A 1 195 ? 20.753 -8.581 44.334 1.00 64.31 195 THR A N 1
ATOM 1471 C CA . THR A 1 195 ? 21.701 -9.291 43.461 1.00 64.31 195 THR A CA 1
ATOM 1472 C C . THR A 1 195 ? 20.962 -10.133 42.425 1.00 64.31 195 THR A C 1
ATOM 1474 O O . THR A 1 195 ? 20.209 -11.025 42.804 1.00 64.31 195 THR A O 1
ATOM 1477 N N . LEU A 1 196 ? 21.228 -9.892 41.138 1.00 72.25 196 LEU A N 1
ATOM 1478 C CA . LEU A 1 196 ? 20.727 -10.669 40.003 1.00 72.25 196 LEU A CA 1
ATOM 1479 C C . LEU A 1 196 ? 21.902 -11.243 39.204 1.00 72.25 196 LEU A C 1
ATOM 1481 O O . LEU A 1 196 ? 22.847 -10.532 38.869 1.00 72.25 196 LEU A O 1
ATOM 1485 N N . SER A 1 197 ? 21.853 -12.530 38.881 1.00 67.94 197 SER A N 1
ATOM 1486 C CA . SER A 1 197 ? 22.847 -13.184 38.029 1.00 67.94 197 SER A CA 1
ATOM 1487 C C . SER A 1 197 ? 22.138 -13.977 36.936 1.00 67.94 197 SER A C 1
ATOM 1489 O O . SER A 1 197 ? 21.324 -14.838 37.248 1.00 67.94 197 SER A O 1
ATOM 1491 N N . LEU A 1 198 ? 22.461 -13.678 35.682 1.00 71.44 198 LEU A N 1
ATOM 1492 C CA . LEU A 1 198 ? 21.983 -14.310 34.451 1.00 71.44 198 LEU A CA 1
ATOM 1493 C C . LEU A 1 198 ? 23.170 -14.842 33.631 1.00 71.44 198 LEU A C 1
ATOM 1495 O O . LEU A 1 198 ? 23.128 -14.844 32.410 1.00 71.44 198 LEU A O 1
ATOM 1499 N N . GLN A 1 199 ? 24.276 -15.204 34.274 1.00 69.19 199 GLN A N 1
ATOM 1500 C CA . GLN A 1 199 ? 25.498 -15.609 33.582 1.00 69.19 199 GLN A CA 1
ATOM 1501 C C . GLN A 1 199 ? 25.301 -16.928 32.825 1.00 69.19 199 GLN A C 1
ATOM 1503 O O . GLN A 1 199 ? 24.772 -17.862 33.413 1.00 69.19 199 GLN A O 1
ATOM 1508 N N . GLY A 1 200 ? 25.800 -17.056 31.595 1.00 61.59 200 GLY A N 1
ATOM 1509 C CA . GLY A 1 200 ? 25.779 -18.325 30.856 1.00 61.59 200 GLY A CA 1
ATOM 1510 C C . GLY A 1 200 ? 24.448 -18.648 30.171 1.00 61.59 200 GLY A C 1
ATOM 1511 O O . GLY A 1 200 ? 24.163 -19.825 29.965 1.00 61.59 200 GLY A O 1
ATOM 1512 N N . ASN A 1 201 ? 23.603 -17.651 29.893 1.00 71.56 201 ASN A N 1
ATOM 1513 C CA . ASN A 1 201 ? 22.372 -17.822 29.113 1.00 71.56 201 ASN A CA 1
ATOM 1514 C C . ASN A 1 201 ? 22.588 -17.380 27.646 1.00 71.56 201 ASN A C 1
ATOM 1516 O O . ASN A 1 201 ? 23.724 -17.345 27.180 1.00 71.56 201 ASN A O 1
ATOM 1520 N N . VAL A 1 202 ? 21.527 -17.086 26.884 1.00 68.69 202 VAL A N 1
ATOM 1521 C CA . VAL A 1 202 ? 21.619 -16.705 25.458 1.00 68.69 202 VAL A CA 1
ATOM 1522 C C . VAL A 1 202 ? 20.950 -15.346 25.244 1.00 68.69 202 VAL A C 1
ATOM 1524 O O . VAL A 1 202 ? 19.958 -15.230 24.535 1.00 68.69 202 VAL A O 1
ATOM 1527 N N . LEU A 1 203 ? 21.457 -14.314 25.923 1.00 64.62 203 LEU A N 1
ATOM 1528 C CA . LEU A 1 203 ? 20.924 -12.955 25.797 1.00 64.62 203 LEU A CA 1
ATOM 1529 C C . LEU A 1 203 ? 21.498 -12.296 24.541 1.00 64.62 203 LEU A C 1
ATOM 1531 O O . LEU A 1 203 ? 22.703 -12.040 24.470 1.00 64.62 203 LEU A O 1
ATOM 1535 N N . GLY A 1 204 ? 20.635 -12.006 23.571 1.00 66.62 204 GLY A N 1
ATOM 1536 C CA . GLY A 1 204 ? 20.968 -11.193 22.410 1.00 66.62 204 GLY A CA 1
ATOM 1537 C C . GLY A 1 204 ? 20.932 -9.694 22.724 1.00 66.62 204 GLY A C 1
ATOM 1538 O O . GLY A 1 204 ? 20.691 -9.260 23.857 1.00 66.62 204 GLY A O 1
ATOM 1539 N N . ASP A 1 205 ? 21.150 -8.874 21.694 1.00 62.22 205 ASP A N 1
ATOM 1540 C CA . ASP A 1 205 ? 20.982 -7.417 21.778 1.00 62.22 205 ASP A CA 1
ATOM 1541 C C . ASP A 1 205 ? 19.557 -6.998 22.229 1.00 62.22 205 ASP A C 1
ATOM 1543 O O . ASP A 1 205 ? 19.451 -6.081 23.056 1.00 62.22 205 ASP A O 1
ATOM 1547 N N . PRO A 1 206 ? 18.461 -7.658 21.785 1.00 61.50 206 PRO A N 1
ATOM 1548 C CA . PRO A 1 206 ? 17.103 -7.367 22.259 1.00 61.50 206 PRO A CA 1
ATOM 1549 C C . PRO A 1 206 ? 16.900 -7.645 23.756 1.00 61.50 206 PRO A C 1
ATOM 1551 O O . PRO A 1 206 ? 16.360 -6.797 24.478 1.00 61.50 206 PRO A O 1
ATOM 1554 N N . GLY A 1 207 ? 17.397 -8.777 24.264 1.00 64.62 207 GLY A N 1
ATOM 1555 C CA . GLY A 1 207 ? 17.353 -9.114 25.687 1.00 64.62 207 GLY A CA 1
ATOM 1556 C C . GLY A 1 207 ? 18.140 -8.117 26.539 1.00 64.62 207 GLY A C 1
ATOM 1557 O O . GLY A 1 207 ? 17.685 -7.717 27.614 1.00 64.62 207 GLY A O 1
ATOM 1558 N N . LEU A 1 208 ? 19.278 -7.626 26.034 1.00 65.12 208 LEU A N 1
ATOM 1559 C CA . LEU A 1 208 ? 20.073 -6.585 26.693 1.00 65.12 208 LEU A CA 1
ATOM 1560 C C . LEU A 1 208 ? 19.359 -5.220 26.711 1.00 65.12 208 LEU A C 1
ATOM 1562 O O . LEU A 1 208 ? 19.407 -4.500 27.714 1.00 65.12 208 LEU A O 1
ATOM 1566 N N . LEU A 1 209 ? 18.671 -4.859 25.624 1.00 62.66 209 LEU A N 1
ATOM 1567 C CA . LEU A 1 209 ? 17.884 -3.629 25.544 1.00 62.66 209 LEU A CA 1
ATOM 1568 C C . LEU A 1 209 ? 16.740 -3.643 26.564 1.00 62.66 209 LEU A C 1
ATOM 1570 O O . LEU A 1 209 ? 16.544 -2.659 27.282 1.00 62.66 209 LEU A O 1
ATOM 1574 N N . ASN A 1 210 ? 16.022 -4.757 26.685 1.00 61.09 210 ASN A N 1
ATOM 1575 C CA . ASN A 1 210 ? 14.939 -4.890 27.660 1.00 61.09 210 ASN A CA 1
ATOM 1576 C C . ASN A 1 210 ? 15.461 -4.921 29.105 1.00 61.09 210 ASN A C 1
ATOM 1578 O O . ASN A 1 210 ? 14.904 -4.231 29.965 1.00 61.09 210 ASN A O 1
ATOM 1582 N N . LEU A 1 211 ? 16.603 -5.576 29.347 1.00 66.75 211 LEU A N 1
ATOM 1583 C CA . LEU A 1 211 ? 17.324 -5.501 30.621 1.00 66.75 211 LEU A CA 1
ATOM 1584 C C . LEU A 1 211 ? 17.638 -4.039 31.002 1.00 66.75 211 LEU A C 1
ATOM 1586 O O . LEU A 1 211 ? 17.405 -3.624 32.139 1.00 66.75 211 LEU A O 1
ATOM 1590 N N . SER A 1 212 ? 18.104 -3.227 30.045 1.00 62.66 212 SER A N 1
ATOM 1591 C CA . SER A 1 212 ? 18.445 -1.816 30.282 1.00 62.66 212 SER A CA 1
ATOM 1592 C C . SER A 1 212 ? 17.240 -0.958 30.695 1.00 62.66 212 SER A C 1
ATOM 1594 O O . SER A 1 212 ? 17.367 -0.102 31.574 1.00 62.66 212 SER A O 1
ATOM 1596 N N . LYS A 1 213 ? 16.049 -1.211 30.129 1.00 59.03 213 LYS A N 1
ATOM 1597 C CA . LYS A 1 213 ? 14.822 -0.456 30.437 1.00 59.03 213 LYS A CA 1
ATOM 1598 C C . LYS A 1 213 ? 14.394 -0.628 31.893 1.00 59.03 213 LYS A C 1
ATOM 1600 O O . LYS A 1 213 ? 14.028 0.356 32.536 1.00 59.03 213 LYS A O 1
ATOM 1605 N N . GLY A 1 214 ? 14.453 -1.845 32.436 1.00 58.47 214 GLY A N 1
ATOM 1606 C CA . GLY A 1 214 ? 14.093 -2.057 33.840 1.00 58.47 214 GLY A CA 1
ATOM 1607 C C . GLY A 1 214 ? 15.226 -1.744 34.821 1.00 58.47 214 GLY A C 1
ATOM 1608 O O . GLY A 1 214 ? 14.935 -1.320 35.935 1.00 58.47 214 GLY A O 1
ATOM 1609 N N . LEU A 1 215 ? 16.502 -1.819 34.413 1.00 62.59 215 LEU A N 1
ATOM 1610 C CA . LEU A 1 215 ? 17.615 -1.313 35.233 1.00 62.59 215 LEU A CA 1
ATOM 1611 C C . LEU A 1 215 ? 17.479 0.187 35.531 1.00 62.59 215 LEU A C 1
ATOM 1613 O O . LEU A 1 215 ? 17.720 0.590 36.665 1.00 62.59 215 LEU A O 1
ATOM 1617 N N . LYS A 1 216 ? 17.001 0.994 34.570 1.00 58.88 216 LYS A N 1
ATOM 1618 C CA . LYS A 1 216 ? 16.706 2.427 34.779 1.00 58.88 216 LYS A CA 1
ATOM 1619 C C . LYS A 1 216 ? 15.666 2.701 35.870 1.00 58.88 216 LYS A C 1
ATOM 1621 O O . LYS A 1 216 ? 15.631 3.802 36.409 1.00 58.88 216 LYS A O 1
ATOM 1626 N N . ARG A 1 217 ? 14.791 1.735 36.164 1.00 57.84 217 ARG A N 1
ATOM 1627 C CA . ARG A 1 217 ? 13.664 1.878 37.104 1.00 57.84 217 ARG A CA 1
ATOM 1628 C C . ARG A 1 217 ? 13.903 1.179 38.450 1.00 57.84 217 ARG A C 1
ATOM 1630 O O . ARG A 1 217 ? 13.137 1.395 39.387 1.00 57.84 217 ARG A O 1
ATOM 1637 N N . SER A 1 218 ? 14.957 0.372 38.567 1.00 62.50 218 SER A N 1
ATOM 1638 C CA . SER A 1 218 ? 15.293 -0.367 39.787 1.00 62.50 218 SER A CA 1
ATOM 1639 C C . SER A 1 218 ? 15.878 0.547 40.871 1.00 62.50 218 SER A C 1
ATOM 1641 O O . SER A 1 218 ? 16.846 1.259 40.627 1.00 62.50 218 SER A O 1
ATOM 1643 N N . GLN A 1 219 ? 15.355 0.459 42.100 1.00 62.50 219 GLN A N 1
ATOM 1644 C CA . GLN A 1 219 ? 15.859 1.207 43.268 1.00 62.50 219 GLN A CA 1
ATOM 1645 C C . GLN A 1 219 ? 16.624 0.341 44.291 1.00 62.50 219 GLN A C 1
ATOM 1647 O O . GLN A 1 219 ? 17.177 0.875 45.251 1.00 62.50 219 GLN A O 1
ATOM 1652 N N . SER A 1 220 ? 16.651 -0.987 44.118 1.00 66.56 220 SER A N 1
ATOM 1653 C CA . SER A 1 220 ? 17.182 -1.946 45.104 1.00 66.56 220 SER A CA 1
ATOM 1654 C C . SER A 1 220 ? 18.373 -2.776 44.614 1.00 66.56 220 SER A C 1
ATOM 1656 O O . SER A 1 220 ? 19.134 -3.282 45.440 1.00 66.56 220 SER A O 1
ATOM 1658 N N . LEU A 1 221 ? 18.532 -2.948 43.295 1.00 68.50 221 LEU A N 1
ATOM 1659 C CA . LEU A 1 221 ? 19.548 -3.823 42.710 1.00 68.50 221 LEU A CA 1
ATOM 1660 C C . LEU A 1 221 ? 20.950 -3.209 42.832 1.00 68.50 221 LEU A C 1
ATOM 1662 O O . LEU A 1 221 ? 21.208 -2.123 42.327 1.00 68.50 221 LEU A O 1
ATOM 1666 N N . VAL A 1 222 ? 21.869 -3.936 43.471 1.00 72.00 222 VAL A N 1
ATOM 1667 C CA . VAL A 1 222 ? 23.259 -3.512 43.723 1.00 72.00 222 VAL A CA 1
ATOM 1668 C C . VAL A 1 222 ? 24.253 -4.286 42.854 1.00 72.00 222 VAL A C 1
ATOM 1670 O O . VAL A 1 222 ? 25.299 -3.763 42.481 1.00 72.00 222 VAL A O 1
ATOM 1673 N N . ARG A 1 223 ? 23.961 -5.554 42.540 1.00 62.16 223 ARG A N 1
ATOM 1674 C CA . ARG A 1 223 ? 24.856 -6.431 41.773 1.00 62.16 223 ARG A CA 1
ATOM 1675 C C . ARG A 1 223 ? 24.116 -7.098 40.624 1.00 62.16 223 ARG A C 1
ATOM 1677 O O . ARG A 1 223 ? 23.120 -7.780 40.850 1.00 62.16 223 ARG A O 1
ATOM 1684 N N . LEU A 1 224 ? 24.664 -6.958 39.422 1.00 73.06 224 LEU A N 1
ATOM 1685 C CA . LEU A 1 224 ? 24.198 -7.611 38.205 1.00 73.06 224 LEU A CA 1
ATOM 1686 C C . LEU A 1 224 ? 25.351 -8.401 37.576 1.00 73.06 224 LEU A C 1
ATOM 1688 O O . LEU A 1 224 ? 26.433 -7.855 37.378 1.00 73.06 224 LEU A O 1
ATOM 1692 N N . ASN A 1 225 ? 25.122 -9.672 37.254 1.00 64.69 225 ASN A N 1
ATOM 1693 C CA . ASN A 1 225 ? 26.072 -10.507 36.518 1.00 64.69 225 ASN A CA 1
ATOM 1694 C C . ASN A 1 225 ? 25.413 -11.048 35.244 1.00 64.69 225 ASN A C 1
ATOM 1696 O O . ASN A 1 225 ? 24.439 -11.788 35.330 1.00 64.69 225 ASN A O 1
ATOM 1700 N N . ILE A 1 226 ? 25.956 -10.685 34.083 1.00 71.38 226 ILE A N 1
ATOM 1701 C CA . ILE A 1 226 ? 25.466 -11.067 32.747 1.00 71.38 226 ILE A CA 1
ATOM 1702 C C . ILE A 1 226 ? 26.580 -11.665 31.874 1.00 71.38 226 ILE A C 1
ATOM 1704 O O . ILE A 1 226 ? 26.509 -11.618 30.647 1.00 71.38 226 ILE A O 1
ATOM 1708 N N . SER A 1 227 ? 27.630 -12.211 32.482 1.00 61.97 227 SER A N 1
ATOM 1709 C CA . SER A 1 227 ? 28.738 -12.834 31.748 1.00 61.97 227 SER A CA 1
ATOM 1710 C C . SER A 1 227 ? 28.276 -14.037 30.911 1.00 61.97 227 SER A C 1
ATOM 1712 O O . SER A 1 227 ? 27.246 -14.633 31.202 1.00 61.97 227 SER A O 1
ATOM 1714 N N . ASP A 1 228 ? 29.033 -14.421 29.883 1.00 61.62 228 ASP A N 1
ATOM 1715 C CA . ASP A 1 228 ? 28.802 -15.651 29.101 1.00 61.62 228 ASP A CA 1
ATOM 1716 C C . ASP A 1 228 ? 27.419 -15.755 28.423 1.00 61.62 228 ASP A C 1
ATOM 1718 O O . ASP A 1 228 ? 26.892 -16.848 28.263 1.00 61.62 228 ASP A O 1
ATOM 1722 N N . ASN A 1 229 ? 26.825 -14.626 28.017 1.00 65.19 229 ASN A N 1
ATOM 1723 C CA . ASN A 1 229 ? 25.496 -14.588 27.387 1.00 65.19 229 ASN A CA 1
ATOM 1724 C C . ASN A 1 229 ? 25.478 -14.556 25.851 1.00 65.19 229 ASN A C 1
ATOM 1726 O O . ASN A 1 229 ? 24.431 -14.344 25.256 1.00 65.19 229 ASN A O 1
ATOM 1730 N N . GLY A 1 230 ? 26.624 -14.723 25.188 1.00 57.28 230 GLY A N 1
ATOM 1731 C CA . GLY A 1 230 ? 26.686 -14.641 23.723 1.00 57.28 230 GLY A CA 1
ATOM 1732 C C . GLY A 1 230 ? 26.603 -13.217 23.155 1.00 57.28 230 GLY A C 1
ATOM 1733 O O . GLY A 1 230 ? 26.404 -13.065 21.954 1.00 57.28 230 GLY A O 1
ATOM 1734 N N . ILE A 1 231 ? 26.824 -12.186 23.980 1.00 60.22 231 ILE A N 1
ATOM 1735 C CA . ILE A 1 231 ? 26.901 -10.776 23.561 1.00 60.22 231 ILE A CA 1
ATOM 1736 C C . ILE A 1 231 ? 28.138 -10.599 22.662 1.00 60.22 231 ILE A C 1
ATOM 1738 O O . ILE A 1 231 ? 29.264 -10.438 23.142 1.00 60.22 231 ILE A O 1
ATOM 1742 N N . ARG A 1 232 ? 27.955 -10.699 21.343 1.00 48.28 232 ARG A N 1
ATOM 1743 C CA . ARG A 1 232 ? 29.033 -10.565 20.354 1.00 48.28 232 ARG A CA 1
ATOM 1744 C C . ARG A 1 232 ? 29.239 -9.098 19.994 1.00 48.28 232 ARG A C 1
ATOM 1746 O O . ARG A 1 232 ? 28.300 -8.332 19.824 1.00 48.28 232 ARG A O 1
ATOM 1753 N N . LYS A 1 233 ? 30.498 -8.710 19.793 1.00 39.03 233 LYS A N 1
ATOM 1754 C CA . LYS A 1 233 ? 30.842 -7.452 19.127 1.00 39.03 233 LYS A CA 1
ATOM 1755 C C . LYS A 1 233 ? 30.499 -7.604 17.643 1.00 39.03 233 LYS A C 1
ATOM 1757 O O . LYS A 1 233 ? 31.252 -8.249 16.921 1.00 39.03 233 LYS A O 1
ATOM 1762 N N . ALA A 1 234 ? 29.393 -7.021 17.185 1.00 41.59 234 ALA A N 1
ATOM 1763 C CA . ALA A 1 234 ? 29.184 -6.829 15.753 1.00 41.59 234 ALA A CA 1
ATOM 1764 C C . ALA A 1 234 ? 30.332 -5.961 15.207 1.00 41.59 234 ALA A C 1
ATOM 1766 O O . ALA A 1 234 ? 30.592 -4.864 15.722 1.00 41.59 234 ALA A O 1
ATOM 1767 N N . GLU A 1 235 ? 31.066 -6.451 14.205 1.00 33.25 235 GLU A N 1
ATOM 1768 C CA . GLU A 1 235 ? 32.096 -5.653 13.541 1.00 33.25 235 GLU A CA 1
ATOM 1769 C C . GLU A 1 235 ? 31.465 -4.369 12.984 1.00 33.25 235 GLU A C 1
ATOM 1771 O O . GLU A 1 235 ? 30.615 -4.398 12.099 1.00 33.25 235 GLU A O 1
ATOM 1776 N N . GLY A 1 236 ? 31.865 -3.222 13.538 1.00 39.34 236 GLY A N 1
ATOM 1777 C CA . GLY A 1 236 ? 31.410 -1.902 13.092 1.00 39.34 236 GLY A CA 1
ATOM 1778 C C . GLY A 1 236 ? 30.264 -1.270 13.891 1.00 39.34 236 GLY A C 1
ATOM 1779 O O . GLY A 1 236 ? 29.971 -0.095 13.662 1.00 39.34 236 GLY A O 1
ATOM 1780 N N . ALA A 1 237 ? 29.668 -1.951 14.874 1.00 33.09 237 ALA A N 1
ATOM 1781 C CA . ALA A 1 237 ? 28.697 -1.321 15.770 1.00 33.09 237 ALA A CA 1
ATOM 1782 C C . ALA A 1 237 ? 29.409 -0.550 16.898 1.00 33.09 237 ALA A C 1
ATOM 1784 O O . ALA A 1 237 ? 30.122 -1.120 17.727 1.00 33.09 237 ALA A O 1
ATOM 1785 N N . ARG A 1 238 ? 29.201 0.771 16.974 1.00 30.67 238 ARG A N 1
ATOM 1786 C CA . ARG A 1 238 ? 29.427 1.507 18.227 1.00 30.67 238 ARG A CA 1
ATOM 1787 C C . ARG A 1 238 ? 28.318 1.090 19.190 1.00 30.67 238 ARG A C 1
ATOM 1789 O O . ARG A 1 238 ? 27.170 1.458 18.956 1.00 30.67 238 ARG A O 1
ATOM 1796 N N . ILE A 1 239 ? 28.656 0.366 20.259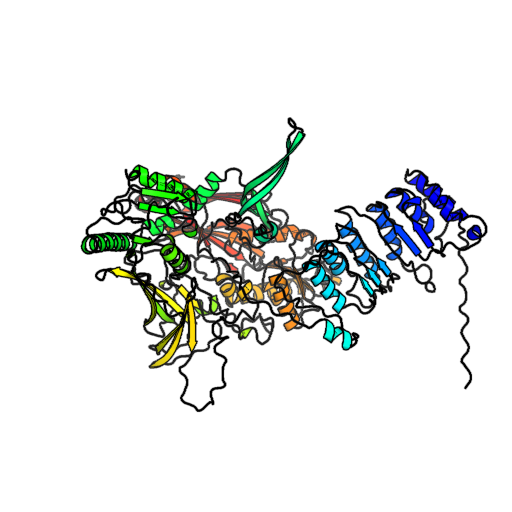 1.00 32.38 239 ILE A N 1
ATOM 1797 C CA . ILE A 1 239 ? 27.756 0.148 21.402 1.00 32.38 239 ILE A CA 1
ATOM 1798 C C . ILE A 1 239 ? 27.299 1.533 21.874 1.00 32.38 239 ILE A C 1
ATOM 1800 O O . ILE A 1 239 ? 28.097 2.303 22.407 1.00 32.38 239 ILE A O 1
ATOM 1804 N N . LYS A 1 240 ? 26.042 1.894 21.597 1.00 31.06 240 LYS A N 1
ATOM 1805 C CA . LYS A 1 240 ? 25.496 3.218 21.928 1.00 31.06 240 LYS A CA 1
ATOM 1806 C C . LYS A 1 240 ? 24.889 3.297 23.326 1.00 31.06 240 LYS A C 1
ATOM 1808 O O . LYS A 1 240 ? 24.486 4.385 23.713 1.00 31.06 240 LYS A O 1
ATOM 1813 N N . VAL A 1 241 ? 24.860 2.211 24.101 1.00 28.38 241 VAL A N 1
ATOM 1814 C CA . VAL A 1 241 ? 24.342 2.246 25.475 1.00 28.38 241 VAL A CA 1
ATOM 1815 C C . VAL A 1 241 ? 25.105 1.268 26.373 1.00 28.38 241 VAL A C 1
ATOM 1817 O O . VAL A 1 241 ? 24.852 0.071 26.367 1.00 28.38 241 VAL A O 1
ATOM 1820 N N . PHE A 1 242 ? 26.011 1.805 27.187 1.00 28.98 242 PHE A N 1
ATOM 1821 C CA . PHE A 1 242 ? 26.150 1.386 28.580 1.00 28.98 242 PHE A CA 1
ATOM 1822 C C . PHE A 1 242 ? 25.823 2.627 29.411 1.00 28.98 242 PHE A C 1
ATOM 1824 O O . PHE A 1 242 ? 26.692 3.460 29.650 1.00 28.98 242 PHE A O 1
ATOM 1831 N N . GLU A 1 243 ? 24.564 2.790 29.810 1.00 28.14 243 GLU A N 1
ATOM 1832 C CA . GLU A 1 243 ? 24.258 3.608 30.984 1.00 28.14 243 GLU A CA 1
ATOM 1833 C C . GLU A 1 243 ? 24.333 2.685 32.201 1.00 28.14 243 GLU A C 1
ATOM 1835 O O . GLU A 1 243 ? 23.386 1.969 32.518 1.00 28.14 243 GLU A O 1
ATOM 1840 N N . VAL A 1 244 ? 25.493 2.680 32.858 1.00 28.09 244 VAL A N 1
ATOM 1841 C CA . VAL A 1 244 ? 25.611 2.305 34.270 1.00 28.09 244 VAL A CA 1
ATOM 1842 C C . VAL A 1 244 ? 26.286 3.486 34.963 1.00 28.09 244 VAL A C 1
ATOM 1844 O O . VAL A 1 244 ? 27.392 3.880 34.593 1.00 28.09 244 VAL A O 1
ATOM 1847 N N . ASP A 1 245 ? 25.560 4.094 35.894 1.00 25.12 245 ASP A N 1
ATOM 1848 C CA . ASP A 1 245 ? 25.826 5.416 36.461 1.00 25.12 245 ASP A CA 1
ATOM 1849 C C . ASP A 1 245 ? 26.950 5.447 37.530 1.00 25.12 245 ASP A C 1
ATOM 1851 O O . ASP A 1 245 ? 27.212 4.473 38.236 1.00 25.12 245 ASP A O 1
ATOM 1855 N N . ALA A 1 246 ? 27.603 6.613 37.589 1.00 28.67 246 ALA A N 1
ATOM 1856 C CA . ALA A 1 246 ? 28.389 7.292 38.626 1.00 28.67 246 ALA A CA 1
ATOM 1857 C C . ALA A 1 246 ? 29.156 6.507 39.713 1.00 28.67 246 ALA A C 1
ATOM 1859 O O . ALA A 1 246 ? 28.973 6.774 40.901 1.00 28.67 246 ALA A O 1
ATOM 1860 N N . SER A 1 247 ? 30.139 5.661 39.371 1.00 32.78 247 SER A N 1
ATOM 1861 C CA . SER A 1 247 ? 31.198 5.326 40.357 1.00 32.78 247 SER A CA 1
ATOM 1862 C C . SER A 1 247 ? 32.545 4.810 39.817 1.00 32.78 247 SER A C 1
ATOM 1864 O O . SER A 1 247 ? 33.330 4.254 40.588 1.00 32.78 247 SER A O 1
ATOM 1866 N N . LEU A 1 248 ? 32.867 4.947 38.525 1.00 33.34 248 LEU A N 1
ATOM 1867 C CA . LEU A 1 248 ? 34.125 4.400 37.987 1.00 33.34 248 LEU A CA 1
ATOM 1868 C C . LEU A 1 248 ? 35.338 5.334 38.219 1.00 33.34 248 LEU A C 1
ATOM 1870 O O . LEU A 1 248 ? 35.266 6.517 37.881 1.00 33.34 248 LEU A O 1
ATOM 1874 N N . PRO A 1 249 ? 36.481 4.827 38.737 1.00 36.78 249 PRO A N 1
ATOM 1875 C CA . PRO A 1 249 ? 37.701 5.617 38.902 1.00 36.78 249 PRO A CA 1
ATOM 1876 C C . PRO A 1 249 ? 38.275 6.122 37.557 1.00 36.78 249 PRO A C 1
ATOM 1878 O O . PRO A 1 249 ? 38.376 5.335 36.608 1.00 36.78 249 PRO A O 1
ATOM 1881 N N . PRO A 1 250 ? 38.746 7.386 37.467 1.00 36.16 250 PRO A N 1
ATOM 1882 C CA . PRO A 1 250 ? 39.192 8.024 36.215 1.00 36.16 250 PRO A CA 1
ATOM 1883 C C . PRO A 1 250 ? 40.301 7.282 35.448 1.00 36.16 250 PRO A C 1
ATOM 1885 O O . PRO A 1 250 ? 40.397 7.376 34.223 1.00 36.16 250 PRO A O 1
ATOM 1888 N N . GLU A 1 251 ? 41.132 6.514 36.151 1.00 34.91 251 GLU A N 1
ATOM 1889 C CA . GLU A 1 251 ? 42.273 5.800 35.566 1.00 34.91 251 GLU A CA 1
ATOM 1890 C C . GLU A 1 251 ? 41.856 4.603 34.692 1.00 34.91 251 GLU A C 1
ATOM 1892 O O . GLU A 1 251 ? 42.553 4.247 33.738 1.00 34.91 251 GLU A O 1
ATOM 1897 N N . VAL A 1 252 ? 40.689 4.005 34.957 1.00 39.41 252 VAL A N 1
ATOM 1898 C CA . VAL A 1 252 ? 40.151 2.893 34.152 1.00 39.41 252 VAL A CA 1
ATOM 1899 C C . VAL A 1 252 ? 39.520 3.419 32.858 1.00 39.41 252 VAL A C 1
ATOM 1901 O O . VAL A 1 252 ? 39.696 2.824 31.794 1.00 39.41 252 VAL A O 1
ATOM 1904 N N . PHE A 1 253 ? 38.898 4.602 32.913 1.00 35.06 253 PHE A N 1
ATOM 1905 C CA . PHE A 1 253 ? 38.324 5.294 31.754 1.00 35.06 253 PHE A CA 1
ATOM 1906 C C . PHE A 1 253 ? 39.380 5.625 30.682 1.00 35.06 253 PHE A C 1
ATOM 1908 O O . PHE A 1 253 ? 39.126 5.506 29.484 1.00 35.06 253 PHE A O 1
ATOM 1915 N N . LYS A 1 254 ? 40.604 5.977 31.100 1.00 34.62 254 LYS A N 1
ATOM 1916 C CA . LYS A 1 254 ? 41.718 6.288 30.185 1.00 34.62 254 LYS A CA 1
ATOM 1917 C C . LYS A 1 254 ? 42.305 5.063 29.480 1.00 34.62 254 LYS A C 1
ATOM 1919 O O . LYS A 1 254 ? 42.818 5.203 28.370 1.00 34.62 254 LYS A O 1
ATOM 1924 N N . LYS A 1 255 ? 42.242 3.874 30.091 1.00 35.88 255 LYS A N 1
ATOM 1925 C CA . LYS A 1 255 ? 42.757 2.630 29.486 1.00 35.88 255 LYS A CA 1
ATOM 1926 C C . LYS A 1 255 ? 41.818 2.042 28.430 1.00 35.88 255 LYS A C 1
ATOM 1928 O O . LYS A 1 255 ? 42.304 1.417 27.496 1.00 35.88 255 LYS A O 1
ATOM 1933 N N . LEU A 1 256 ? 40.512 2.288 28.534 1.00 34.00 256 LEU A N 1
ATOM 1934 C CA . LEU A 1 256 ? 39.499 1.763 27.606 1.00 34.00 256 LEU A CA 1
ATOM 1935 C C . LEU A 1 256 ? 39.350 2.568 26.297 1.00 34.00 256 LEU A C 1
ATOM 1937 O O . LEU A 1 256 ? 38.661 2.115 25.391 1.00 34.00 256 LEU A O 1
ATOM 1941 N N . ASN A 1 257 ? 40.004 3.733 26.169 1.00 29.05 257 ASN A N 1
ATOM 1942 C CA . ASN A 1 257 ? 39.778 4.696 25.076 1.00 29.05 257 ASN A CA 1
ATOM 1943 C C . ASN A 1 257 ? 41.002 4.979 24.173 1.00 29.05 257 ASN A C 1
ATOM 1945 O O . ASN A 1 257 ? 41.095 6.048 23.569 1.00 29.05 257 ASN A O 1
ATOM 1949 N N . ARG A 1 258 ? 41.956 4.047 24.031 1.00 26.42 258 ARG A N 1
ATOM 1950 C CA . ARG A 1 258 ? 42.997 4.161 22.988 1.00 26.42 258 ARG A CA 1
ATOM 1951 C C . ARG A 1 258 ? 42.566 3.431 21.716 1.00 26.42 258 ARG A C 1
ATOM 1953 O O . ARG A 1 258 ? 42.509 2.209 21.690 1.00 26.42 258 ARG A O 1
ATOM 1960 N N . SER A 1 259 ? 42.285 4.196 20.663 1.00 25.20 259 SER A N 1
ATOM 1961 C CA . SER A 1 259 ? 42.122 3.698 19.297 1.00 25.20 259 SER A CA 1
ATOM 1962 C C . SER A 1 259 ? 43.484 3.341 18.693 1.00 25.20 259 SER A C 1
ATOM 1964 O O . SER A 1 259 ? 44.340 4.223 18.582 1.00 25.20 259 SER A O 1
ATOM 1966 N N . GLU A 1 260 ? 43.665 2.110 18.225 1.00 24.80 260 GLU A N 1
ATOM 1967 C CA . GLU A 1 260 ? 44.597 1.852 17.123 1.00 24.80 260 GLU A CA 1
ATOM 1968 C C . GLU A 1 260 ? 43.875 2.137 15.801 1.00 24.80 260 GLU A C 1
ATOM 1970 O O . GLU A 1 260 ? 42.723 1.749 15.598 1.00 24.80 260 GLU A O 1
ATOM 1975 N N . LYS A 1 261 ? 44.530 2.913 14.935 1.00 29.59 261 LYS A N 1
ATOM 1976 C CA . LYS A 1 261 ? 44.045 3.275 13.601 1.00 29.59 261 LYS A CA 1
ATOM 1977 C C . LYS A 1 261 ? 44.190 2.072 12.670 1.00 29.59 261 LYS A C 1
ATOM 1979 O O . LYS A 1 261 ? 45.312 1.607 12.503 1.00 29.59 261 LYS A O 1
ATOM 1984 N N . VAL A 1 262 ? 43.112 1.669 11.996 1.00 24.05 262 VAL A N 1
ATOM 1985 C CA . VAL A 1 262 ? 43.182 0.911 10.735 1.00 24.05 262 VAL A CA 1
ATOM 1986 C C . VAL A 1 262 ? 42.100 1.414 9.775 1.00 24.05 262 VAL A C 1
ATOM 1988 O O . VAL A 1 262 ? 40.990 1.756 10.184 1.00 24.05 262 VAL A O 1
ATOM 1991 N N . ASP A 1 263 ? 42.503 1.522 8.513 1.00 23.42 263 ASP A N 1
ATOM 1992 C CA . ASP A 1 263 ? 41.850 2.188 7.395 1.00 23.42 263 ASP A CA 1
ATOM 1993 C C . ASP A 1 263 ? 40.492 1.617 6.953 1.00 23.42 263 ASP A C 1
ATOM 1995 O O . ASP A 1 263 ? 40.142 0.451 7.113 1.00 23.42 263 ASP A O 1
ATOM 1999 N N . SER A 1 264 ? 39.733 2.522 6.344 1.00 25.41 264 SER A N 1
ATOM 2000 C CA . SER A 1 264 ? 38.358 2.438 5.865 1.00 25.41 264 SER A CA 1
ATOM 2001 C C . SER A 1 264 ? 38.075 1.409 4.761 1.00 25.41 264 SER A C 1
ATOM 2003 O O . SER A 1 264 ? 38.707 1.464 3.707 1.00 25.41 264 SER A O 1
ATOM 2005 N N . LYS A 1 265 ? 36.963 0.667 4.889 1.00 24.80 265 LYS A N 1
ATOM 2006 C CA . LYS A 1 265 ? 36.069 0.308 3.764 1.00 24.80 265 LYS A CA 1
ATOM 2007 C C . LYS A 1 265 ? 34.595 0.368 4.204 1.00 24.80 265 LYS A C 1
ATOM 2009 O O . LYS A 1 265 ? 34.184 -0.305 5.140 1.00 24.80 265 LYS A O 1
ATOM 2014 N N . LYS A 1 266 ? 33.806 1.220 3.534 1.00 25.50 266 LYS A N 1
ATOM 2015 C CA . LYS A 1 266 ? 32.352 1.408 3.720 1.00 25.50 266 LYS A CA 1
ATOM 2016 C C . LYS A 1 266 ? 31.578 0.207 3.143 1.00 25.50 266 LYS A C 1
ATOM 2018 O O . LYS A 1 266 ? 31.704 -0.039 1.947 1.00 25.50 266 LYS A O 1
ATOM 2023 N N . LYS A 1 267 ? 30.718 -0.457 3.929 1.00 23.67 267 LYS A N 1
ATOM 2024 C CA . LYS A 1 267 ? 29.631 -1.323 3.420 1.00 23.67 267 LYS A CA 1
ATOM 2025 C C . LYS A 1 267 ? 28.329 -0.510 3.321 1.00 23.67 267 LYS A C 1
ATOM 2027 O O . LYS A 1 267 ? 27.961 0.192 4.260 1.00 23.67 267 LYS A O 1
ATOM 2032 N N . LYS A 1 268 ? 27.686 -0.562 2.150 1.00 26.11 268 LYS A N 1
ATOM 2033 C CA . LYS A 1 268 ? 26.389 0.053 1.820 1.00 26.11 268 LYS A CA 1
ATOM 2034 C C . LYS A 1 268 ? 25.270 -0.933 2.180 1.00 26.11 268 LYS A C 1
ATOM 2036 O O . LYS A 1 268 ? 25.302 -2.052 1.689 1.00 26.11 268 LYS A O 1
ATOM 2041 N N . GLY A 1 269 ? 24.285 -0.507 2.968 1.00 23.06 269 GLY A N 1
ATOM 2042 C CA . GLY A 1 269 ? 22.989 -1.182 3.097 1.00 23.06 269 GLY A CA 1
ATOM 2043 C C . GLY A 1 269 ? 21.927 -0.333 2.404 1.00 23.06 269 GLY A C 1
ATOM 2044 O O . GLY A 1 269 ? 21.600 0.750 2.889 1.00 23.06 269 GLY A O 1
ATOM 2045 N N . GLY A 1 270 ? 21.466 -0.765 1.231 1.00 23.64 270 GLY A N 1
ATOM 2046 C CA . GLY A 1 270 ? 20.395 -0.112 0.479 1.00 23.64 270 GLY A CA 1
ATOM 2047 C C . GLY A 1 270 ? 19.043 -0.720 0.842 1.00 23.64 270 GLY A C 1
ATOM 2048 O O . GLY A 1 270 ? 18.895 -1.936 0.812 1.00 23.64 270 GLY A O 1
ATOM 2049 N N . LYS A 1 271 ? 18.060 0.121 1.180 1.00 23.83 271 LYS A N 1
ATOM 2050 C CA . LYS A 1 271 ? 16.645 -0.277 1.245 1.00 23.83 271 LYS A CA 1
ATOM 2051 C C . LYS A 1 271 ? 16.150 -0.584 -0.177 1.00 23.83 271 LYS A C 1
ATOM 2053 O O . LYS A 1 271 ? 16.301 0.292 -1.037 1.00 23.83 271 LYS A O 1
ATOM 2058 N N . LYS A 1 272 ? 15.590 -1.785 -0.389 1.00 26.95 272 LYS A N 1
ATOM 2059 C CA . LYS A 1 272 ? 14.928 -2.221 -1.634 1.00 26.95 272 LYS A CA 1
ATOM 2060 C C . LYS A 1 272 ? 13.766 -1.270 -1.980 1.00 26.95 272 LYS A C 1
ATOM 2062 O O . LYS A 1 272 ? 13.156 -0.690 -1.079 1.00 26.95 272 LYS A O 1
ATOM 2067 N N . GLY A 1 273 ? 13.582 -1.026 -3.278 1.00 24.41 273 GLY A N 1
ATOM 2068 C CA . GLY A 1 273 ? 12.534 -0.170 -3.832 1.00 24.41 273 GLY A CA 1
ATOM 2069 C C . GLY A 1 273 ? 11.157 -0.781 -3.604 1.00 24.41 273 GLY A C 1
ATOM 2070 O O . GLY A 1 273 ? 11.010 -1.997 -3.609 1.00 24.41 273 GLY A O 1
ATOM 2071 N N . THR A 1 274 ? 10.183 0.079 -3.337 1.00 24.33 274 THR A N 1
ATOM 2072 C CA . THR A 1 274 ? 8.761 -0.252 -3.292 1.00 24.33 274 THR A CA 1
ATOM 2073 C C . THR A 1 274 ? 8.295 -0.549 -4.711 1.00 24.33 274 THR A C 1
ATOM 2075 O O . THR A 1 274 ? 8.335 0.352 -5.549 1.00 24.33 274 THR A O 1
ATOM 2078 N N . ASP A 1 275 ? 7.907 -1.795 -4.968 1.00 27.97 275 ASP A N 1
ATOM 2079 C CA . ASP A 1 275 ? 7.269 -2.195 -6.220 1.00 27.97 275 ASP A CA 1
ATOM 2080 C C . ASP A 1 275 ? 5.841 -1.627 -6.287 1.00 27.97 275 ASP A C 1
ATOM 2082 O O . ASP A 1 275 ? 5.200 -1.381 -5.259 1.00 27.97 275 ASP A O 1
ATOM 2086 N N . LYS A 1 276 ? 5.385 -1.311 -7.497 1.00 31.58 276 LYS A N 1
ATOM 2087 C CA . LYS A 1 276 ? 4.302 -0.350 -7.732 1.00 31.58 276 LYS A CA 1
ATOM 2088 C C . LYS A 1 276 ? 2.905 -0.976 -7.686 1.00 31.58 276 LYS A C 1
ATOM 2090 O O . LYS A 1 276 ? 1.945 -0.240 -7.478 1.00 31.58 276 LYS A O 1
ATOM 2095 N N . TYR A 1 277 ? 2.759 -2.297 -7.798 1.00 33.53 277 TYR A N 1
ATOM 2096 C CA . TYR A 1 277 ? 1.450 -2.960 -7.791 1.00 33.53 277 TYR A CA 1
ATOM 2097 C C . TYR A 1 277 ? 1.539 -4.368 -7.178 1.00 33.53 277 TYR A C 1
ATOM 2099 O O . TYR A 1 277 ? 2.528 -5.067 -7.369 1.00 33.53 277 TYR A O 1
ATOM 2107 N N . GLY A 1 278 ? 0.532 -4.741 -6.377 1.00 30.91 278 GLY A N 1
ATOM 2108 C CA . GLY A 1 278 ? 0.517 -5.955 -5.550 1.00 30.91 278 GLY A CA 1
ATOM 2109 C C . GLY A 1 278 ? 0.750 -7.245 -6.343 1.00 30.91 278 GLY A C 1
ATOM 2110 O O . GLY A 1 278 ? 0.292 -7.372 -7.476 1.00 30.91 278 GLY A O 1
ATOM 2111 N N . GLY A 1 279 ? 1.463 -8.192 -5.727 1.00 34.62 279 GLY A N 1
ATOM 2112 C CA . GLY A 1 279 ? 1.881 -9.456 -6.345 1.00 34.62 279 GLY A CA 1
ATOM 2113 C C . GLY A 1 279 ? 3.394 -9.707 -6.361 1.00 34.62 279 GLY A C 1
ATOM 2114 O O . GLY A 1 279 ? 3.831 -10.699 -6.937 1.00 34.62 279 GLY A O 1
ATOM 2115 N N . GLY A 1 280 ? 4.203 -8.843 -5.738 1.00 38.94 280 GLY A N 1
ATOM 2116 C CA . GLY A 1 280 ? 5.657 -9.010 -5.687 1.00 38.94 280 GLY A CA 1
ATOM 2117 C C . GLY A 1 280 ? 6.091 -10.285 -4.955 1.00 38.94 280 GLY A C 1
ATOM 2118 O O . GLY A 1 280 ? 5.552 -10.622 -3.897 1.00 38.94 280 GLY A O 1
ATOM 2119 N N . VAL A 1 281 ? 7.092 -10.971 -5.514 1.00 38.41 281 VAL A N 1
ATOM 2120 C CA . VAL A 1 281 ? 7.806 -12.069 -4.852 1.00 38.41 281 VAL A CA 1
ATOM 2121 C C . VAL A 1 281 ? 8.875 -11.477 -3.936 1.00 38.41 281 VAL A C 1
ATOM 2123 O O . VAL A 1 281 ? 9.817 -10.828 -4.395 1.00 38.41 281 VAL A O 1
ATOM 2126 N N . VAL A 1 282 ? 8.748 -11.699 -2.629 1.00 43.97 282 VAL A N 1
ATOM 2127 C CA . VAL A 1 282 ? 9.719 -11.229 -1.630 1.00 43.97 282 VAL A CA 1
ATOM 2128 C C . VAL A 1 282 ? 10.554 -12.410 -1.141 1.00 43.97 282 VAL A C 1
ATOM 2130 O O . VAL A 1 282 ? 10.002 -13.382 -0.640 1.00 43.97 282 VAL A O 1
ATOM 2133 N N . GLY A 1 283 ? 11.886 -12.312 -1.248 1.00 40.62 283 GLY A N 1
ATOM 2134 C CA . GLY A 1 283 ? 12.822 -13.254 -0.609 1.00 40.62 283 GLY A CA 1
ATOM 2135 C C . GLY A 1 283 ? 13.798 -13.993 -1.534 1.00 40.62 283 GLY A C 1
ATOM 2136 O O . GLY A 1 283 ? 14.732 -14.623 -1.037 1.00 40.62 283 GLY A O 1
ATOM 2137 N N . GLU A 1 284 ? 13.698 -13.836 -2.857 1.00 39.50 284 GLU A N 1
ATOM 2138 C CA . GLU A 1 284 ? 14.754 -14.286 -3.774 1.00 39.50 284 GLU A CA 1
ATOM 2139 C C . GLU A 1 284 ? 15.978 -13.361 -3.668 1.00 39.50 284 GLU A C 1
ATOM 2141 O O . GLU A 1 284 ? 16.003 -12.283 -4.252 1.00 39.50 284 GLU A O 1
ATOM 2146 N N . ASP A 1 285 ? 16.943 -13.713 -2.812 1.00 39.56 285 ASP A N 1
ATOM 2147 C CA . ASP A 1 285 ? 18.382 -13.422 -2.972 1.00 39.56 285 ASP A CA 1
ATOM 2148 C C . ASP A 1 285 ? 19.161 -13.843 -1.711 1.00 39.56 285 ASP A C 1
ATOM 2150 O O . ASP A 1 285 ? 19.586 -13.007 -0.916 1.00 39.56 285 ASP A O 1
ATOM 2154 N N . PHE A 1 286 ? 19.404 -15.147 -1.535 1.00 38.66 286 PHE A N 1
ATOM 2155 C CA . PHE A 1 286 ? 20.448 -15.638 -0.619 1.00 38.66 286 PHE A CA 1
ATOM 2156 C C . PHE A 1 286 ? 21.256 -16.756 -1.281 1.00 38.66 286 PHE A C 1
ATOM 2158 O O . PHE A 1 286 ? 21.268 -17.898 -0.834 1.00 38.66 286 PHE A O 1
ATOM 2165 N N . LYS A 1 287 ? 21.930 -16.418 -2.387 1.00 33.50 287 LYS A N 1
ATOM 2166 C CA . LYS A 1 287 ? 23.006 -17.239 -2.976 1.00 33.50 287 LYS A CA 1
ATOM 2167 C C . LYS A 1 287 ? 24.403 -16.638 -2.767 1.00 33.50 287 LYS A C 1
ATOM 2169 O O . LYS A 1 287 ? 25.372 -17.153 -3.316 1.00 33.50 287 LYS A O 1
ATOM 2174 N N . ASP A 1 288 ? 24.534 -15.591 -1.952 1.00 32.50 288 ASP A N 1
ATOM 2175 C CA . ASP A 1 288 ? 25.842 -15.147 -1.468 1.00 32.50 288 ASP A CA 1
ATOM 2176 C C . ASP A 1 288 ? 26.230 -16.002 -0.256 1.00 32.50 288 ASP A C 1
ATOM 2178 O O . ASP A 1 288 ? 25.686 -15.833 0.833 1.00 32.50 288 ASP A O 1
ATOM 2182 N N . ALA A 1 289 ? 27.204 -16.899 -0.434 1.00 32.62 289 ALA A N 1
ATOM 2183 C CA . ALA A 1 289 ? 27.705 -17.828 0.589 1.00 32.62 289 ALA A CA 1
ATOM 2184 C C . ALA A 1 289 ? 28.282 -17.159 1.866 1.00 32.62 289 ALA A C 1
ATOM 2186 O O . ALA A 1 289 ? 28.719 -17.855 2.780 1.00 32.62 289 ALA A O 1
ATOM 2187 N N . GLU A 1 290 ? 28.291 -15.823 1.946 1.00 29.58 290 GLU A N 1
ATOM 2188 C CA . GLU A 1 290 ? 28.832 -15.036 3.065 1.00 29.58 290 GLU A CA 1
ATOM 2189 C C . GLU A 1 290 ? 27.791 -14.160 3.799 1.00 29.58 290 GLU A C 1
ATOM 2191 O O . GLU A 1 290 ? 28.147 -13.479 4.766 1.00 29.58 290 GLU A O 1
ATOM 2196 N N . ALA A 1 291 ? 26.514 -14.154 3.392 1.00 34.53 291 ALA A N 1
ATOM 2197 C CA . ALA A 1 291 ? 25.447 -13.433 4.096 1.00 34.53 291 ALA A CA 1
ATOM 2198 C C . ALA A 1 291 ? 24.599 -14.402 4.935 1.00 34.53 291 ALA A C 1
ATOM 2200 O O . ALA A 1 291 ? 24.108 -15.405 4.425 1.00 34.53 291 ALA A O 1
ATOM 2201 N N . ALA A 1 292 ? 24.415 -14.111 6.228 1.00 35.91 292 ALA A N 1
ATOM 2202 C CA . ALA A 1 292 ? 23.468 -14.858 7.054 1.00 35.91 292 ALA A CA 1
ATOM 2203 C C . ALA A 1 292 ? 22.062 -14.729 6.446 1.00 35.91 292 ALA A C 1
ATOM 2205 O O . ALA A 1 292 ? 21.626 -13.609 6.171 1.00 35.91 292 ALA A O 1
ATOM 2206 N N . ALA A 1 293 ? 21.380 -15.858 6.227 1.00 39.53 293 ALA A N 1
ATOM 2207 C CA . ALA A 1 293 ? 19.996 -15.854 5.772 1.00 39.53 293 ALA A CA 1
ATOM 2208 C C . ALA A 1 293 ? 19.135 -15.044 6.768 1.00 39.53 293 ALA A C 1
ATOM 2210 O O . ALA A 1 293 ? 19.310 -15.207 7.981 1.00 39.53 293 ALA A O 1
ATOM 2211 N N . PRO A 1 294 ? 18.263 -14.136 6.301 1.00 46.44 294 PRO A N 1
ATOM 2212 C CA . PRO A 1 294 ? 17.340 -13.405 7.156 1.00 46.44 294 PRO A CA 1
ATOM 2213 C C . PRO A 1 294 ? 16.417 -14.389 7.868 1.00 46.44 294 PRO A C 1
ATOM 2215 O O . PRO A 1 294 ? 16.070 -15.439 7.326 1.00 46.44 294 PRO A O 1
ATOM 2218 N N . ASN A 1 295 ? 16.026 -14.039 9.091 1.00 55.84 295 ASN A N 1
ATOM 2219 C CA . ASN A 1 295 ? 15.051 -14.817 9.835 1.00 55.84 295 ASN A CA 1
ATOM 2220 C C . ASN A 1 295 ? 13.711 -14.783 9.080 1.00 55.84 295 ASN A C 1
ATOM 2222 O O . ASN A 1 295 ? 13.265 -13.711 8.669 1.00 55.84 295 ASN A O 1
ATOM 2226 N N . LEU A 1 296 ? 13.082 -15.946 8.895 1.00 61.09 296 LEU A N 1
ATOM 2227 C CA . LEU A 1 296 ? 11.764 -16.061 8.272 1.00 61.09 296 LEU A CA 1
ATOM 2228 C C . LEU A 1 296 ? 10.752 -15.143 8.963 1.00 61.09 296 LEU A C 1
ATOM 2230 O O . LEU A 1 296 ? 9.985 -14.462 8.297 1.00 61.09 296 LEU A O 1
ATOM 2234 N N . GLU A 1 297 ? 10.805 -15.083 10.289 1.00 61.81 297 GLU A N 1
ATOM 2235 C CA . GLU A 1 297 ? 9.926 -14.249 11.106 1.00 61.81 297 GLU A CA 1
ATOM 2236 C C . GLU A 1 297 ? 10.032 -12.761 10.737 1.00 61.81 297 GLU A C 1
ATOM 2238 O O . GLU A 1 297 ? 9.016 -12.117 10.505 1.00 61.81 297 GLU A O 1
ATOM 2243 N N . ASP A 1 298 ? 11.248 -12.242 10.524 1.00 61.09 298 ASP A N 1
ATOM 2244 C CA . ASP A 1 298 ? 11.458 -10.846 10.109 1.00 61.09 298 ASP A CA 1
ATOM 2245 C C . ASP A 1 298 ? 10.876 -10.563 8.709 1.00 61.09 298 ASP A C 1
ATOM 2247 O O . ASP A 1 298 ? 10.390 -9.460 8.435 1.00 61.09 298 ASP A O 1
ATOM 2251 N N . ILE A 1 299 ? 10.938 -11.546 7.799 1.00 64.62 299 ILE A N 1
ATOM 2252 C CA . ILE A 1 299 ? 10.341 -11.430 6.461 1.00 64.62 299 ILE A CA 1
ATOM 2253 C C . ILE A 1 299 ? 8.818 -11.389 6.586 1.00 64.62 299 ILE A C 1
ATOM 2255 O O . ILE A 1 299 ? 8.189 -10.485 6.044 1.00 64.62 299 ILE A O 1
ATOM 2259 N N . LEU A 1 300 ? 8.232 -12.329 7.328 1.00 66.56 300 LEU A N 1
ATOM 2260 C CA . LEU A 1 300 ? 6.782 -12.434 7.488 1.00 66.56 300 LEU A CA 1
ATOM 2261 C C . LEU A 1 300 ? 6.183 -11.235 8.242 1.00 66.56 300 LEU A C 1
ATOM 2263 O O . LEU A 1 300 ? 5.088 -10.795 7.898 1.00 66.56 300 LEU A O 1
ATOM 2267 N N . ASP A 1 301 ? 6.910 -10.664 9.206 1.00 64.56 301 ASP A N 1
ATOM 2268 C CA . ASP A 1 301 ? 6.493 -9.479 9.973 1.00 64.56 301 ASP A CA 1
ATOM 2269 C C . ASP A 1 301 ? 6.515 -8.180 9.155 1.00 64.56 301 ASP A C 1
ATOM 2271 O O . ASP A 1 301 ? 5.830 -7.196 9.475 1.00 64.56 301 ASP A O 1
ATOM 2275 N N . THR A 1 302 ? 7.337 -8.146 8.106 1.00 66.81 302 THR A N 1
ATOM 2276 C CA . THR A 1 302 ? 7.464 -6.982 7.222 1.00 66.81 302 THR A CA 1
ATOM 2277 C C . THR A 1 302 ? 6.665 -7.116 5.934 1.00 66.81 302 THR A C 1
ATOM 2279 O O . THR A 1 302 ? 6.359 -6.082 5.332 1.00 66.81 302 THR A O 1
ATOM 2282 N N . ALA A 1 303 ? 6.283 -8.338 5.562 1.00 69.56 303 ALA A N 1
ATOM 2283 C CA . ALA A 1 303 ? 5.507 -8.621 4.369 1.00 69.56 303 ALA A CA 1
ATOM 2284 C C . ALA A 1 303 ? 4.059 -8.111 4.472 1.00 69.56 303 ALA A C 1
ATOM 2286 O O . ALA A 1 303 ? 3.424 -8.111 5.532 1.00 69.56 303 ALA A O 1
ATOM 2287 N N . SER A 1 304 ? 3.535 -7.645 3.342 1.00 79.38 304 SER A N 1
ATOM 2288 C CA . SER A 1 304 ? 2.145 -7.197 3.209 1.00 79.38 304 SER A CA 1
ATOM 2289 C C . SER A 1 304 ? 1.249 -8.338 2.730 1.00 79.38 304 SER A C 1
ATOM 2291 O O . SER A 1 304 ? 1.706 -9.249 2.052 1.00 79.38 304 SER A O 1
ATOM 2293 N N . ALA A 1 305 ? -0.055 -8.268 3.008 1.00 81.44 305 ALA A N 1
ATOM 2294 C CA . ALA A 1 305 ? -1.015 -9.304 2.605 1.00 81.44 305 ALA A CA 1
ATOM 2295 C C . ALA A 1 305 ? -1.061 -9.575 1.083 1.00 81.44 305 ALA A C 1
ATOM 2297 O O . ALA A 1 305 ? -1.469 -10.649 0.652 1.00 81.44 305 ALA A O 1
ATOM 2298 N N . GLU A 1 306 ? -0.659 -8.598 0.271 1.00 76.56 306 GLU A N 1
ATOM 2299 C CA . GLU A 1 306 ? -0.654 -8.663 -1.197 1.00 76.56 306 GLU A CA 1
ATOM 2300 C C . GLU A 1 306 ? 0.599 -9.344 -1.767 1.00 76.56 306 GLU A C 1
ATOM 2302 O O . GLU A 1 306 ? 0.681 -9.576 -2.973 1.00 76.56 306 GLU A O 1
ATOM 2307 N N . GLU A 1 307 ? 1.601 -9.606 -0.928 1.00 72.19 307 GLU A N 1
ATOM 2308 C CA . GLU A 1 307 ? 2.882 -10.164 -1.345 1.00 72.19 307 GLU A CA 1
ATOM 2309 C C . GLU A 1 307 ? 2.855 -11.689 -1.274 1.00 72.19 307 GLU A C 1
ATOM 2311 O O . GLU A 1 307 ? 2.222 -12.292 -0.405 1.00 72.19 307 GLU A O 1
ATOM 2316 N N . THR A 1 308 ? 3.580 -12.312 -2.199 1.00 72.88 308 THR A N 1
ATOM 2317 C CA . THR A 1 308 ? 3.903 -13.736 -2.122 1.00 72.88 308 THR A CA 1
ATOM 2318 C C . THR A 1 308 ? 5.325 -13.852 -1.594 1.00 72.88 308 THR A C 1
ATOM 2320 O O . THR A 1 308 ? 6.254 -13.256 -2.144 1.00 72.88 308 THR A O 1
ATOM 2323 N N . VAL A 1 309 ? 5.518 -14.594 -0.509 1.00 70.44 309 VAL A N 1
ATOM 2324 C CA . VAL A 1 309 ? 6.838 -14.740 0.111 1.00 70.44 309 VAL A CA 1
ATOM 2325 C C . VAL A 1 309 ? 7.472 -16.027 -0.389 1.00 70.44 309 VAL A C 1
ATOM 2327 O O . VAL A 1 309 ? 6.915 -17.104 -0.213 1.00 70.44 309 VAL A O 1
ATOM 2330 N N . VAL A 1 310 ? 8.653 -15.923 -0.990 1.00 67.00 310 VAL A N 1
ATOM 2331 C CA . VAL A 1 310 ? 9.446 -17.080 -1.411 1.00 67.00 310 VAL A CA 1
ATOM 2332 C C . VAL A 1 310 ? 10.669 -17.154 -0.520 1.00 67.00 310 VAL A C 1
ATOM 2334 O O . VAL A 1 310 ? 11.480 -16.232 -0.472 1.00 67.00 310 VAL A O 1
ATOM 2337 N N . THR A 1 311 ? 10.797 -18.249 0.218 1.00 65.19 311 THR A N 1
ATOM 2338 C CA . THR A 1 311 ? 11.857 -18.407 1.215 1.00 65.19 311 THR A CA 1
ATOM 2339 C C . THR A 1 311 ? 12.428 -19.815 1.204 1.00 65.19 311 THR A C 1
ATOM 2341 O O . THR A 1 311 ? 11.793 -20.769 0.762 1.00 65.19 311 THR A O 1
ATOM 2344 N N . SER A 1 312 ? 13.659 -19.933 1.677 1.00 63.66 312 SER A N 1
ATOM 2345 C CA . SER A 1 312 ? 14.407 -21.180 1.757 1.00 63.66 312 SER A CA 1
ATOM 2346 C C . SER A 1 312 ? 14.261 -21.772 3.157 1.00 63.66 312 SER A C 1
ATOM 2348 O O . SER A 1 312 ? 14.816 -21.236 4.115 1.00 63.66 312 SER A O 1
ATOM 2350 N N . MET A 1 313 ? 13.532 -22.880 3.279 1.00 53.56 313 MET A N 1
ATOM 2351 C CA . MET A 1 313 ? 13.326 -23.609 4.530 1.00 53.56 313 MET A CA 1
ATOM 2352 C C . MET A 1 313 ? 14.340 -24.752 4.649 1.00 53.56 313 MET A C 1
ATOM 2354 O O . MET A 1 313 ? 14.376 -25.625 3.778 1.00 53.56 313 MET A O 1
ATOM 2358 N N . PRO A 1 314 ? 15.170 -24.791 5.705 1.00 49.81 314 PRO A N 1
ATOM 2359 C CA . PRO A 1 314 ? 15.985 -25.962 5.978 1.00 49.81 314 PRO A CA 1
ATOM 2360 C C . PRO A 1 314 ? 15.090 -27.119 6.440 1.00 49.81 314 PRO A C 1
ATOM 2362 O O . PRO A 1 314 ? 14.258 -26.946 7.330 1.00 49.81 314 PRO A O 1
ATOM 2365 N N . TYR A 1 315 ? 15.286 -28.305 5.873 1.00 55.62 315 TYR A N 1
ATOM 2366 C CA . TYR A 1 315 ? 14.674 -29.544 6.343 1.00 55.62 315 TYR A CA 1
ATOM 2367 C C . TYR A 1 315 ? 15.749 -30.495 6.861 1.00 55.62 315 TYR A C 1
ATOM 2369 O O . TYR A 1 315 ? 16.889 -30.488 6.400 1.00 55.62 315 TYR A O 1
ATOM 2377 N N . SER A 1 316 ? 15.369 -31.312 7.836 1.00 53.88 316 SER A N 1
ATOM 2378 C CA . SER A 1 316 ? 16.184 -32.393 8.377 1.00 53.88 316 SER A CA 1
ATOM 2379 C C . SER A 1 316 ? 15.246 -33.545 8.706 1.00 53.88 316 SER A C 1
ATOM 2381 O O . SER A 1 316 ? 14.329 -33.382 9.514 1.00 53.88 316 SER A O 1
ATOM 2383 N N . TYR A 1 317 ? 15.428 -34.685 8.048 1.00 59.97 317 TYR A N 1
ATOM 2384 C CA . TYR A 1 317 ? 14.709 -35.913 8.374 1.00 59.97 317 TYR A CA 1
ATOM 2385 C C . TYR A 1 317 ? 15.675 -37.094 8.406 1.00 59.97 317 TYR A C 1
ATOM 2387 O O . TYR A 1 317 ? 16.735 -37.069 7.787 1.00 59.97 317 TYR A O 1
ATOM 2395 N N . LEU A 1 318 ? 15.321 -38.122 9.171 1.00 57.16 318 LEU A N 1
ATOM 2396 C CA . LEU A 1 318 ? 16.063 -39.374 9.196 1.00 57.16 318 LEU A CA 1
ATOM 2397 C C . LEU A 1 318 ? 15.542 -40.243 8.052 1.00 57.16 318 LEU A C 1
ATOM 2399 O O . LEU A 1 318 ? 14.362 -40.588 8.040 1.00 57.16 318 LEU A O 1
ATOM 2403 N N . ASP A 1 319 ? 16.395 -40.559 7.087 1.00 67.94 319 ASP A N 1
ATOM 2404 C CA . ASP A 1 319 ? 16.073 -41.530 6.046 1.00 67.94 319 ASP A CA 1
ATOM 2405 C C . ASP A 1 319 ? 15.991 -42.919 6.695 1.00 67.94 319 ASP A C 1
ATOM 2407 O O . ASP A 1 319 ? 16.950 -43.390 7.305 1.00 67.94 319 ASP A O 1
ATOM 2411 N N . GLU A 1 320 ? 14.820 -43.553 6.625 1.00 68.12 320 GLU A N 1
ATOM 2412 C CA . GLU A 1 320 ? 14.553 -44.830 7.296 1.00 68.12 320 GLU A CA 1
ATOM 2413 C C . GLU A 1 320 ? 15.318 -46.009 6.672 1.00 68.12 320 GLU A C 1
ATOM 2415 O O . GLU A 1 320 ? 15.579 -46.998 7.362 1.00 68.12 320 GLU A O 1
ATOM 2420 N N . ASP A 1 321 ? 15.725 -45.900 5.402 1.00 71.88 321 ASP A N 1
ATOM 2421 C CA . ASP A 1 321 ? 16.442 -46.951 4.676 1.00 71.88 321 ASP A CA 1
ATOM 2422 C C . ASP A 1 321 ? 17.957 -46.865 4.903 1.00 71.88 321 ASP A C 1
ATOM 2424 O O . ASP A 1 321 ? 18.640 -47.888 5.023 1.00 71.88 321 ASP A O 1
ATOM 2428 N N . THR A 1 322 ? 18.498 -45.645 4.974 1.00 76.94 322 THR A N 1
ATOM 2429 C CA . THR A 1 322 ? 19.941 -45.407 5.161 1.00 76.94 322 THR A CA 1
ATOM 2430 C C . THR A 1 322 ? 20.322 -45.112 6.611 1.00 76.94 322 THR A C 1
ATOM 2432 O O . THR A 1 322 ? 21.486 -45.263 6.989 1.00 76.94 322 THR A O 1
ATOM 2435 N N . ASN A 1 323 ? 19.341 -44.768 7.451 1.00 66.81 323 ASN A N 1
ATOM 2436 C CA . ASN A 1 323 ? 19.507 -44.320 8.834 1.00 66.81 323 ASN A CA 1
ATOM 2437 C C . ASN A 1 323 ? 20.419 -43.080 8.955 1.00 66.81 323 ASN A C 1
ATOM 2439 O O . ASN A 1 323 ? 21.044 -42.850 9.996 1.00 66.81 323 ASN A O 1
ATOM 2443 N N . GLU A 1 324 ? 20.513 -42.297 7.876 1.00 57.94 324 GLU A N 1
ATOM 2444 C CA . GLU A 1 324 ? 21.269 -41.052 7.795 1.00 57.94 324 GLU A CA 1
ATOM 2445 C C . GLU A 1 324 ? 20.332 -39.852 7.948 1.00 57.94 324 GLU A C 1
ATOM 2447 O O . GLU A 1 324 ? 19.173 -39.870 7.532 1.00 57.94 324 GLU A O 1
ATOM 2452 N N . VAL A 1 325 ? 20.834 -38.788 8.575 1.00 59.38 325 VAL A N 1
ATOM 2453 C CA . VAL A 1 325 ? 20.106 -37.520 8.647 1.00 59.38 325 VAL A CA 1
ATOM 2454 C C . VAL A 1 325 ? 20.286 -36.815 7.307 1.00 59.38 325 VAL A C 1
ATOM 2456 O O . VAL A 1 325 ? 21.384 -36.359 6.987 1.00 59.38 325 VAL A O 1
ATOM 2459 N N . VAL A 1 326 ? 19.213 -36.743 6.523 1.00 55.94 326 VAL A N 1
ATOM 2460 C CA . VAL A 1 326 ? 19.160 -35.977 5.281 1.00 55.94 326 VAL A CA 1
ATOM 2461 C C . VAL A 1 326 ? 18.803 -34.546 5.640 1.00 55.94 326 VAL A C 1
ATOM 2463 O O . VAL A 1 326 ? 17.687 -34.256 6.073 1.00 55.94 326 VAL A O 1
ATOM 2466 N N . GLU A 1 327 ? 19.772 -33.654 5.466 1.00 54.94 327 GLU A N 1
ATOM 2467 C CA . GLU A 1 327 ? 19.602 -32.217 5.648 1.00 54.94 327 GLU A CA 1
ATOM 2468 C C . GLU A 1 327 ? 19.658 -31.519 4.293 1.00 54.94 327 GLU A C 1
ATOM 2470 O O . GLU A 1 327 ? 20.523 -31.798 3.459 1.00 54.94 327 GLU A O 1
ATOM 2475 N N . GLY A 1 328 ? 18.743 -30.587 4.071 1.00 50.41 328 GLY A N 1
ATOM 2476 C CA . GLY A 1 328 ? 18.692 -29.816 2.842 1.00 50.41 328 GLY A CA 1
ATOM 2477 C C . GLY A 1 328 ? 17.929 -28.521 3.029 1.00 50.41 328 GLY A C 1
ATOM 2478 O O . GLY A 1 328 ? 17.532 -28.161 4.133 1.00 50.41 328 GLY A O 1
ATOM 2479 N N . VAL A 1 329 ? 17.756 -27.796 1.932 1.00 57.59 329 VAL A N 1
ATOM 2480 C CA . VAL A 1 329 ? 17.012 -26.540 1.900 1.00 57.59 329 VAL A CA 1
ATOM 2481 C C . VAL A 1 329 ? 16.021 -26.625 0.750 1.00 57.59 329 VAL A C 1
ATOM 2483 O O . VAL A 1 329 ? 16.427 -26.849 -0.390 1.00 57.59 329 VAL A O 1
ATOM 2486 N N . SER A 1 330 ? 14.733 -26.474 1.045 1.00 56.97 330 SER A N 1
ATOM 2487 C CA . SER A 1 330 ? 13.664 -26.399 0.050 1.00 56.97 330 SER A CA 1
ATOM 2488 C C . SER A 1 330 ? 13.169 -24.962 -0.065 1.00 56.97 330 SER A C 1
ATOM 2490 O O . SER A 1 330 ? 12.969 -24.282 0.939 1.00 56.97 330 SER A O 1
ATOM 2492 N N . SER A 1 331 ? 12.972 -24.484 -1.292 1.00 67.31 331 SER A N 1
ATOM 2493 C CA . SER A 1 331 ? 12.269 -23.220 -1.508 1.00 67.31 331 SER A CA 1
ATOM 2494 C C . SER A 1 331 ? 10.774 -23.468 -1.345 1.00 67.31 331 SER A C 1
ATOM 2496 O O . SER A 1 331 ? 10.235 -24.363 -1.991 1.00 67.31 331 SER A O 1
ATOM 2498 N N . VAL A 1 332 ? 10.129 -22.690 -0.481 1.00 72.06 332 VAL A N 1
ATOM 2499 C CA . VAL A 1 332 ? 8.679 -22.707 -0.271 1.00 72.06 332 VAL A CA 1
ATOM 2500 C C . VAL A 1 332 ? 8.085 -21.374 -0.701 1.00 72.06 332 VAL A C 1
ATOM 2502 O O . VAL A 1 332 ? 8.726 -20.324 -0.571 1.00 72.06 332 VAL A O 1
ATOM 2505 N N . VAL A 1 333 ? 6.858 -21.428 -1.210 1.00 74.94 333 VAL A N 1
ATOM 2506 C CA . VAL A 1 333 ? 6.075 -20.264 -1.624 1.00 74.94 333 VAL A CA 1
ATOM 2507 C C . VAL A 1 333 ? 4.936 -20.101 -0.627 1.00 74.94 333 VAL A C 1
ATOM 2509 O O . VAL A 1 333 ? 4.167 -21.033 -0.420 1.00 74.94 333 VAL A O 1
ATOM 2512 N N . LEU A 1 334 ? 4.849 -18.943 0.020 1.00 76.69 334 LEU A N 1
ATOM 2513 C CA . LEU A 1 334 ? 3.863 -18.646 1.053 1.00 76.69 334 LEU A CA 1
ATOM 2514 C C . LEU A 1 334 ? 2.914 -17.544 0.577 1.00 76.69 334 LEU A C 1
ATOM 2516 O O . LEU A 1 334 ? 3.360 -16.492 0.107 1.00 76.69 334 LEU A O 1
ATOM 2520 N N . SER A 1 335 ? 1.614 -17.754 0.769 1.00 79.19 335 SER A N 1
ATOM 2521 C CA . SER A 1 335 ? 0.573 -16.751 0.547 1.00 79.19 335 SER A CA 1
ATOM 2522 C C . SER A 1 335 ? -0.100 -16.353 1.859 1.00 79.19 335 SER A C 1
ATOM 2524 O O . SER A 1 335 ? -0.114 -17.106 2.838 1.00 79.19 335 SER A O 1
ATOM 2526 N N . SER A 1 336 ? -0.643 -15.138 1.902 1.00 84.69 336 SER A N 1
ATOM 2527 C CA . SER A 1 336 ? -1.319 -14.638 3.095 1.00 84.69 336 SER A CA 1
ATOM 2528 C C . SER A 1 336 ? -2.790 -15.080 3.152 1.00 84.69 336 SER A C 1
ATOM 2530 O O . SER A 1 336 ? -3.493 -15.177 2.138 1.00 84.69 336 SER A O 1
ATOM 2532 N N . ARG A 1 337 ? -3.280 -15.333 4.368 1.00 85.50 337 ARG A N 1
ATOM 2533 C CA . ARG A 1 337 ? -4.690 -15.589 4.699 1.00 85.50 337 ARG A CA 1
ATOM 2534 C C . ARG A 1 337 ? -5.080 -14.803 5.950 1.00 85.50 337 ARG A C 1
ATOM 2536 O O . ARG A 1 337 ? -4.227 -14.460 6.771 1.00 85.50 337 ARG A O 1
ATOM 2543 N N . LEU A 1 338 ? -6.373 -14.526 6.110 1.00 88.19 338 LEU A N 1
ATOM 2544 C CA . LEU A 1 338 ? -6.905 -13.987 7.362 1.00 88.19 338 LEU A CA 1
ATOM 2545 C C . LEU A 1 338 ? -6.934 -15.084 8.423 1.00 88.19 338 LEU A C 1
ATOM 2547 O O . LEU A 1 338 ? -7.433 -16.173 8.165 1.00 88.19 338 LEU A O 1
ATOM 2551 N N . ASN A 1 339 ? -6.439 -14.785 9.622 1.00 87.12 339 ASN A N 1
ATOM 2552 C CA . ASN A 1 339 ? -6.518 -15.709 10.748 1.00 87.12 339 ASN A CA 1
ATOM 2553 C C . ASN A 1 339 ? -7.937 -15.685 11.364 1.00 87.12 339 ASN A C 1
ATOM 2555 O O . ASN A 1 339 ? -8.317 -14.661 11.943 1.00 87.12 339 ASN A O 1
ATOM 2559 N N . PRO A 1 340 ? -8.706 -16.789 11.302 1.00 88.12 340 PRO A N 1
ATOM 2560 C CA . PRO A 1 340 ? -10.087 -16.819 11.782 1.00 88.12 340 PRO A CA 1
ATOM 2561 C C . PRO A 1 340 ? -10.218 -16.827 13.317 1.00 88.12 340 PRO A C 1
ATOM 2563 O O . PRO A 1 340 ? -11.279 -16.496 13.840 1.00 88.12 340 PRO A O 1
ATOM 2566 N N . GLU A 1 341 ? -9.162 -17.166 14.067 1.00 84.50 341 GLU A N 1
ATOM 2567 C CA . GLU A 1 341 ? -9.212 -17.214 15.537 1.00 84.50 341 GLU A CA 1
ATOM 2568 C C . GLU A 1 341 ? -9.067 -15.833 16.181 1.00 84.50 341 GLU A C 1
ATOM 2570 O O . GLU A 1 341 ? -9.693 -15.543 17.198 1.00 84.50 341 GLU A O 1
ATOM 2575 N N . SER A 1 342 ? -8.187 -14.994 15.633 1.00 84.88 342 SER A N 1
ATOM 2576 C CA . SER A 1 342 ? -7.791 -13.731 16.270 1.00 84.88 342 SER A CA 1
ATOM 2577 C C . SER A 1 342 ? -7.806 -12.525 15.342 1.00 84.88 342 SER A C 1
ATOM 2579 O O . SER A 1 342 ? -7.496 -11.417 15.778 1.00 84.88 342 SER A O 1
ATOM 2581 N N . GLY A 1 343 ? -8.085 -12.714 14.055 1.00 86.25 343 GLY A N 1
ATOM 2582 C CA . GLY A 1 343 ? -7.644 -11.765 13.043 1.00 86.25 343 GLY A CA 1
ATOM 2583 C C . GLY A 1 343 ? -6.112 -11.692 12.969 1.00 86.25 343 GLY A C 1
ATOM 2584 O O . GLY A 1 343 ? -5.382 -12.354 13.715 1.00 86.25 343 GLY A O 1
ATOM 2585 N N . GLY A 1 344 ? -5.618 -10.868 12.057 1.00 86.00 344 GLY A N 1
ATOM 2586 C CA . GLY A 1 344 ? -4.229 -10.803 11.627 1.00 86.00 344 GLY A CA 1
ATOM 2587 C C . GLY A 1 344 ? -3.995 -11.619 10.359 1.00 86.00 344 GLY A C 1
ATOM 2588 O O . GLY A 1 344 ? -4.920 -12.214 9.800 1.00 86.00 344 GLY A O 1
ATOM 2589 N N . LEU A 1 345 ? -2.745 -11.618 9.903 1.00 84.44 345 LEU A N 1
ATOM 2590 C CA . LEU A 1 345 ? -2.310 -12.469 8.804 1.00 84.44 345 LEU A CA 1
ATOM 2591 C C . LEU A 1 345 ? -1.780 -13.793 9.344 1.00 84.44 345 LEU A C 1
ATOM 2593 O O . LEU A 1 345 ? -1.105 -13.838 10.371 1.00 84.44 345 LEU A O 1
ATOM 2597 N N . MET A 1 346 ? -2.071 -14.857 8.613 1.00 81.25 346 MET A N 1
ATOM 2598 C CA . MET A 1 346 ? -1.356 -16.122 8.678 1.00 81.25 346 MET A CA 1
ATOM 2599 C C . MET A 1 346 ? -0.770 -16.415 7.298 1.00 81.25 346 MET A C 1
ATOM 2601 O O . MET A 1 346 ? -1.341 -16.016 6.284 1.00 81.25 346 MET A O 1
ATOM 2605 N N . TRP A 1 347 ? 0.369 -17.094 7.268 1.00 80.94 347 TRP A N 1
ATOM 2606 C CA . TRP A 1 347 ? 1.069 -17.445 6.038 1.00 80.94 347 TRP A CA 1
ATOM 2607 C C . TRP A 1 347 ? 0.923 -18.941 5.789 1.00 80.94 347 TRP A C 1
ATOM 2609 O O . TRP A 1 347 ? 1.167 -19.740 6.694 1.00 80.94 347 TRP A O 1
ATOM 2619 N N . VAL A 1 348 ? 0.485 -19.302 4.587 1.00 80.00 348 VAL A N 1
ATOM 2620 C CA . VAL A 1 348 ? 0.179 -20.680 4.192 1.00 80.00 348 VAL A CA 1
ATOM 2621 C C . VAL A 1 348 ? 1.049 -21.058 3.004 1.00 80.00 348 VAL A C 1
ATOM 2623 O O . VAL A 1 348 ? 1.196 -20.270 2.074 1.00 80.00 348 VAL A O 1
ATOM 2626 N N . GLU A 1 349 ? 1.642 -22.247 3.057 1.00 81.62 349 GLU A N 1
ATOM 2627 C CA . GLU A 1 349 ? 2.423 -22.803 1.954 1.00 81.62 349 GLU A CA 1
ATOM 2628 C C . GLU A 1 349 ? 1.518 -23.196 0.786 1.00 81.62 349 GLU A C 1
ATOM 2630 O O . GLU A 1 349 ? 0.490 -23.844 0.974 1.00 81.62 349 GLU A O 1
ATOM 2635 N N . GLU A 1 350 ? 1.901 -22.774 -0.416 1.00 79.31 350 GLU A N 1
ATOM 2636 C CA . GLU A 1 350 ? 1.220 -23.117 -1.660 1.00 79.31 350 GLU A CA 1
ATOM 2637 C C . GLU A 1 350 ? 1.772 -24.437 -2.215 1.00 79.31 350 GLU A C 1
ATOM 2639 O O . GLU A 1 350 ? 2.981 -24.589 -2.398 1.00 79.31 350 GLU A O 1
ATOM 2644 N N . GLU A 1 351 ? 0.879 -25.384 -2.515 1.00 76.81 351 GLU A N 1
ATOM 2645 C CA . GLU A 1 351 ? 1.249 -26.723 -3.002 1.00 76.81 351 GLU A CA 1
ATOM 2646 C C . GLU A 1 351 ? 1.831 -26.702 -4.430 1.00 76.81 351 GLU A C 1
ATOM 2648 O O . GLU A 1 351 ? 2.695 -27.515 -4.760 1.00 76.81 351 GLU A O 1
ATOM 2653 N N . ASP A 1 352 ? 1.381 -25.764 -5.275 1.00 79.06 352 ASP A N 1
ATOM 2654 C CA . ASP A 1 352 ? 1.846 -25.587 -6.657 1.00 79.06 352 ASP A CA 1
ATOM 2655 C C . ASP A 1 352 ? 2.507 -24.212 -6.845 1.00 79.06 352 ASP A C 1
ATOM 2657 O O . ASP A 1 352 ? 1.874 -23.181 -7.118 1.00 79.06 352 ASP A O 1
ATOM 2661 N N . SER A 1 353 ? 3.833 -24.201 -6.711 1.00 73.75 353 SER A N 1
ATOM 2662 C CA . SER A 1 353 ? 4.647 -23.006 -6.928 1.00 73.75 353 SER A CA 1
ATOM 2663 C C . SER A 1 353 ? 4.574 -22.511 -8.374 1.00 73.75 353 SER A C 1
ATOM 2665 O O . SER A 1 353 ? 4.529 -21.302 -8.600 1.00 73.75 353 SER A O 1
ATOM 2667 N N . ALA A 1 354 ? 4.498 -23.411 -9.361 1.00 72.38 354 ALA A N 1
ATOM 2668 C CA . ALA A 1 354 ? 4.456 -23.044 -10.773 1.00 72.38 354 ALA A CA 1
ATOM 2669 C C . ALA A 1 354 ? 3.166 -22.291 -11.110 1.00 72.38 354 ALA A C 1
ATOM 2671 O O . ALA A 1 354 ? 3.211 -21.269 -11.796 1.00 72.38 354 ALA A O 1
ATOM 2672 N N . GLU A 1 355 ? 2.026 -22.750 -10.596 1.00 74.88 355 GLU A N 1
ATOM 2673 C CA . GLU A 1 355 ? 0.755 -22.048 -10.768 1.00 74.88 355 GLU A CA 1
ATOM 2674 C C . GLU A 1 355 ? 0.753 -20.689 -10.058 1.00 74.88 355 GLU A C 1
ATOM 2676 O O . GLU A 1 355 ? 0.271 -19.696 -10.605 1.00 74.88 355 GLU A O 1
ATOM 2681 N N . THR A 1 356 ? 1.381 -20.599 -8.885 1.00 74.19 356 THR A N 1
ATOM 2682 C CA . THR A 1 356 ? 1.551 -19.324 -8.176 1.00 74.19 356 THR A CA 1
ATOM 2683 C C . THR A 1 356 ? 2.370 -18.326 -8.999 1.00 74.19 356 THR A C 1
ATOM 2685 O O . THR A 1 356 ? 1.959 -17.176 -9.156 1.00 74.19 356 THR A O 1
ATOM 2688 N N . TYR A 1 357 ? 3.471 -18.756 -9.620 1.00 74.00 357 TYR A N 1
ATOM 2689 C CA . TYR A 1 357 ? 4.258 -17.890 -10.503 1.00 74.00 357 TYR A CA 1
ATOM 2690 C C . TYR A 1 357 ? 3.497 -17.470 -11.766 1.00 74.00 357 TYR A C 1
ATOM 2692 O O . TYR A 1 357 ? 3.587 -16.307 -12.164 1.00 74.00 357 TYR A O 1
ATOM 2700 N N . LYS A 1 358 ? 2.717 -18.366 -12.390 1.00 74.38 358 LYS A N 1
ATOM 2701 C CA . LYS A 1 358 ? 1.845 -17.986 -13.519 1.00 74.38 358 LYS A CA 1
ATOM 2702 C C . LYS A 1 358 ? 0.824 -16.934 -13.101 1.00 74.38 358 LYS A C 1
ATOM 2704 O O . LYS A 1 358 ? 0.607 -15.968 -13.830 1.00 74.38 358 LYS A O 1
ATOM 2709 N N . ASN A 1 359 ? 0.243 -17.090 -11.912 1.00 75.50 359 ASN A N 1
ATOM 2710 C CA . ASN A 1 359 ? -0.688 -16.118 -11.359 1.00 75.50 359 ASN A CA 1
ATOM 2711 C C . ASN A 1 359 ? -0.019 -14.749 -11.199 1.00 75.50 359 ASN A C 1
ATOM 2713 O O . ASN A 1 359 ? -0.572 -13.763 -11.678 1.00 75.50 359 ASN A O 1
ATOM 2717 N N . VAL A 1 360 ? 1.195 -14.686 -10.641 1.00 74.56 360 VAL A N 1
ATOM 2718 C CA . VAL A 1 360 ? 1.975 -13.437 -10.542 1.00 74.56 360 VAL A CA 1
ATOM 2719 C C . VAL A 1 360 ? 2.177 -12.789 -11.918 1.00 74.56 360 VAL A C 1
ATOM 2721 O O . VAL A 1 360 ? 1.952 -11.589 -12.072 1.00 74.56 360 VAL A O 1
ATOM 2724 N N . VAL A 1 361 ? 2.516 -13.572 -12.949 1.00 78.06 361 VAL A N 1
ATOM 2725 C CA . VAL A 1 361 ? 2.672 -13.060 -14.324 1.00 78.06 361 VAL A CA 1
ATOM 2726 C C . VAL A 1 361 ? 1.355 -12.508 -14.880 1.00 78.06 361 VAL A C 1
ATOM 2728 O O . VAL A 1 361 ? 1.354 -11.432 -15.480 1.00 78.06 361 VAL A O 1
ATOM 2731 N N . SER A 1 362 ? 0.231 -13.195 -14.659 1.00 80.25 362 SER A N 1
ATOM 2732 C CA . SER A 1 362 ? -1.095 -12.756 -15.125 1.00 80.25 362 SER A CA 1
ATOM 2733 C C . SER A 1 362 ? -1.583 -11.466 -14.451 1.00 80.25 362 SER A C 1
ATOM 2735 O O . SER A 1 362 ? -2.376 -10.722 -15.021 1.00 80.25 362 SER A O 1
ATOM 2737 N N . MET A 1 363 ? -1.084 -11.189 -13.243 1.00 77.19 363 MET A N 1
ATOM 2738 C CA . MET A 1 363 ? -1.382 -9.982 -12.469 1.00 77.19 363 MET A CA 1
ATOM 2739 C C . MET A 1 363 ? -0.435 -8.819 -12.802 1.00 77.19 363 MET A C 1
ATOM 2741 O O . MET A 1 363 ? -0.645 -7.700 -12.334 1.00 77.19 363 MET A O 1
ATOM 2745 N N . SER A 1 364 ? 0.611 -9.059 -13.597 1.00 78.38 364 SER A N 1
ATOM 2746 C CA . SER A 1 364 ? 1.596 -8.038 -13.954 1.00 78.38 364 SER A CA 1
ATOM 2747 C C . SER A 1 364 ? 1.065 -7.065 -15.013 1.00 78.38 364 SER A C 1
ATOM 2749 O O . SER A 1 364 ? 0.262 -7.415 -15.877 1.00 78.38 364 SER A O 1
ATOM 2751 N N . GLN A 1 365 ? 1.578 -5.833 -15.008 1.00 77.38 365 GLN A N 1
ATOM 2752 C CA . GLN A 1 365 ? 1.248 -4.820 -16.021 1.00 77.38 365 GLN A CA 1
ATOM 2753 C C . GLN A 1 365 ? 2.052 -4.970 -17.327 1.00 77.38 365 GLN A C 1
ATOM 2755 O O . GLN A 1 365 ? 2.054 -4.061 -18.158 1.00 77.38 365 GLN A O 1
ATOM 2760 N N . MET A 1 366 ? 2.711 -6.112 -17.554 1.00 82.88 366 MET A N 1
ATOM 2761 C CA . MET A 1 366 ? 3.488 -6.371 -18.777 1.00 82.88 366 MET A CA 1
ATOM 2762 C C . MET A 1 366 ? 2.629 -6.221 -20.041 1.00 82.88 366 MET A C 1
ATOM 2764 O O . MET A 1 366 ? 3.095 -5.718 -21.063 1.00 82.88 366 MET A O 1
ATOM 2768 N N . THR A 1 367 ? 1.343 -6.571 -19.958 1.00 87.31 367 THR A N 1
ATOM 2769 C CA . THR A 1 367 ? 0.379 -6.353 -21.043 1.00 87.31 367 THR A CA 1
ATOM 2770 C C . THR A 1 367 ? 0.205 -4.866 -21.376 1.00 87.31 367 THR A C 1
ATOM 2772 O O . THR A 1 367 ? 0.157 -4.524 -22.558 1.00 87.31 367 THR A O 1
ATOM 2775 N N . SER A 1 368 ? 0.186 -3.967 -20.382 1.00 87.44 368 SER A N 1
ATOM 2776 C CA . SER A 1 368 ? 0.189 -2.509 -20.613 1.00 87.44 368 SER A CA 1
ATOM 2777 C C . SER A 1 368 ? 1.430 -2.073 -21.396 1.00 87.44 368 SER A C 1
ATOM 2779 O O . SER A 1 368 ? 1.311 -1.349 -22.381 1.00 87.44 368 SER A O 1
ATOM 2781 N N . MET A 1 369 ? 2.611 -2.565 -21.011 1.00 88.19 369 MET A N 1
ATOM 2782 C CA . MET A 1 369 ? 3.883 -2.227 -21.664 1.00 88.19 369 MET A CA 1
ATOM 2783 C C . MET A 1 369 ? 3.938 -2.711 -23.116 1.00 88.19 369 MET A C 1
ATOM 2785 O O . MET A 1 369 ? 4.407 -1.999 -24.001 1.00 88.19 369 MET A O 1
ATOM 2789 N N . LEU A 1 370 ? 3.453 -3.927 -23.371 1.00 87.69 370 LEU A N 1
ATOM 2790 C CA . LEU A 1 370 ? 3.407 -4.519 -24.707 1.00 87.69 370 LEU A CA 1
ATOM 2791 C C . LEU A 1 370 ? 2.410 -3.802 -25.628 1.00 87.69 370 LEU A C 1
ATOM 2793 O O . LEU A 1 370 ? 2.629 -3.740 -26.836 1.00 87.69 370 LEU A O 1
ATOM 2797 N N . ARG A 1 371 ? 1.338 -3.230 -25.073 1.00 85.88 371 ARG A N 1
ATOM 2798 C CA . ARG A 1 371 ? 0.319 -2.474 -25.820 1.00 85.88 371 ARG A CA 1
ATOM 2799 C C . ARG A 1 371 ? 0.689 -1.030 -26.094 1.00 85.88 371 ARG A C 1
ATOM 2801 O O . ARG A 1 371 ? 0.055 -0.410 -26.944 1.00 85.88 371 ARG A O 1
ATOM 2808 N N . ASP A 1 372 ? 1.705 -0.507 -25.424 1.00 87.56 372 ASP A N 1
ATOM 2809 C CA . ASP A 1 372 ? 2.212 0.824 -25.709 1.00 87.56 372 ASP A CA 1
ATOM 2810 C C . ASP A 1 372 ? 2.965 0.834 -27.047 1.00 87.56 372 ASP A C 1
ATOM 2812 O O . ASP A 1 372 ? 4.170 0.576 -27.149 1.00 87.56 372 ASP A O 1
ATOM 2816 N N . LEU A 1 373 ? 2.214 1.118 -28.110 1.00 85.38 373 LEU A N 1
ATOM 2817 C CA . LEU A 1 373 ? 2.728 1.144 -29.472 1.00 85.38 373 LEU A CA 1
ATOM 2818 C C . LEU A 1 373 ? 3.719 2.290 -29.697 1.00 85.38 373 LEU A C 1
ATOM 2820 O O . LEU A 1 373 ? 4.619 2.140 -30.523 1.00 85.38 373 LEU A O 1
ATOM 2824 N N . ASP A 1 374 ? 3.603 3.394 -28.956 1.00 86.38 374 ASP A N 1
ATOM 2825 C CA . ASP A 1 374 ? 4.505 4.541 -29.091 1.00 86.38 374 ASP A CA 1
ATOM 2826 C C . ASP A 1 374 ? 5.873 4.214 -28.497 1.00 86.38 374 ASP A C 1
ATOM 2828 O O . ASP A 1 374 ? 6.907 4.461 -29.127 1.00 86.38 374 ASP A O 1
ATOM 2832 N N . ARG A 1 375 ? 5.881 3.588 -27.312 1.00 89.19 375 ARG A N 1
ATOM 2833 C CA . ARG A 1 375 ? 7.082 3.039 -26.671 1.00 89.19 375 ARG A CA 1
ATOM 2834 C C . ARG A 1 375 ? 7.748 2.048 -27.612 1.00 89.19 375 ARG A C 1
ATOM 2836 O O . ARG A 1 375 ? 8.928 2.198 -27.932 1.00 89.19 375 ARG A O 1
ATOM 2843 N N . ASN A 1 376 ? 6.987 1.076 -28.110 1.00 88.94 376 ASN A N 1
ATOM 2844 C CA . ASN A 1 376 ? 7.502 0.044 -29.007 1.00 88.94 376 ASN A CA 1
ATOM 2845 C C . ASN A 1 376 ? 8.100 0.644 -30.292 1.00 88.94 376 ASN A C 1
ATOM 2847 O O . ASN A 1 376 ? 9.196 0.254 -30.697 1.00 88.94 376 ASN A O 1
ATOM 2851 N N . ALA A 1 377 ? 7.428 1.625 -30.903 1.00 89.25 377 ALA A N 1
ATOM 2852 C CA . ALA A 1 377 ? 7.908 2.305 -32.104 1.00 89.25 377 ALA A CA 1
ATOM 2853 C C . ALA A 1 377 ? 9.179 3.134 -31.846 1.00 89.25 377 ALA A C 1
ATOM 2855 O O . ALA A 1 377 ? 10.101 3.124 -32.667 1.00 89.25 377 ALA A O 1
ATOM 2856 N N . ALA A 1 378 ? 9.262 3.823 -30.703 1.00 91.25 378 ALA A N 1
ATOM 2857 C CA . ALA A 1 378 ? 10.438 4.598 -30.318 1.00 91.25 378 ALA A CA 1
ATOM 2858 C C . ALA A 1 378 ? 11.664 3.695 -30.090 1.00 91.25 378 ALA A C 1
ATOM 2860 O O . ALA A 1 378 ? 12.745 3.972 -30.625 1.00 91.25 378 ALA A O 1
ATOM 2861 N N . TYR A 1 379 ? 11.486 2.572 -29.384 1.00 91.69 379 TYR A N 1
ATOM 2862 C CA . TYR A 1 379 ? 12.531 1.561 -29.212 1.00 91.69 379 TYR A CA 1
ATOM 2863 C C . TYR A 1 379 ? 12.961 0.953 -30.546 1.00 91.69 379 TYR A C 1
ATOM 2865 O O . TYR A 1 379 ? 14.160 0.890 -30.822 1.00 91.69 379 TYR A O 1
ATOM 2873 N N . GLU A 1 380 ? 12.017 0.557 -31.403 1.00 90.50 380 GLU A N 1
ATOM 2874 C CA . GLU A 1 380 ? 12.332 0.013 -32.726 1.00 90.50 380 GLU A CA 1
ATOM 2875 C C . GLU A 1 380 ? 13.149 1.007 -33.568 1.00 90.50 380 GLU A C 1
ATOM 2877 O O . GLU A 1 380 ? 14.168 0.637 -34.163 1.00 90.50 380 GLU A O 1
ATOM 2882 N N . HIS A 1 381 ? 12.764 2.287 -33.566 1.00 91.94 381 HIS A N 1
ATOM 2883 C CA . HIS A 1 381 ? 13.518 3.346 -34.237 1.00 91.94 381 HIS A CA 1
ATOM 2884 C C . HIS A 1 381 ? 14.940 3.481 -33.684 1.00 91.94 381 HIS A C 1
ATOM 2886 O O . HIS A 1 381 ? 15.898 3.453 -34.462 1.00 91.94 381 HIS A O 1
ATOM 2892 N N . GLY A 1 382 ? 15.093 3.573 -32.360 1.00 92.12 382 GLY A N 1
ATOM 2893 C CA . GLY A 1 382 ? 16.401 3.704 -31.716 1.00 92.12 382 GLY A CA 1
ATOM 2894 C C . GLY A 1 382 ? 17.313 2.503 -31.974 1.00 92.12 382 GLY A C 1
ATOM 2895 O O . GLY A 1 382 ? 18.501 2.674 -32.262 1.00 92.12 382 GLY A O 1
ATOM 2896 N N . ILE A 1 383 ? 16.756 1.288 -31.952 1.00 91.00 383 ILE A N 1
ATOM 2897 C CA . ILE A 1 383 ? 17.482 0.048 -32.246 1.00 91.00 383 ILE A CA 1
ATOM 2898 C C . ILE A 1 383 ? 17.979 0.047 -33.693 1.00 91.00 383 ILE A C 1
ATOM 2900 O O . ILE A 1 383 ? 19.177 -0.123 -33.943 1.00 91.00 383 ILE A O 1
ATOM 2904 N N . ARG A 1 384 ? 17.076 0.287 -34.652 1.00 90.62 384 ARG A N 1
ATOM 2905 C CA . ARG A 1 384 ? 17.409 0.352 -36.081 1.00 90.62 384 ARG A CA 1
ATOM 2906 C C . ARG A 1 384 ? 18.501 1.389 -36.339 1.00 90.62 384 ARG A C 1
ATOM 2908 O O . ARG A 1 384 ? 19.510 1.090 -36.980 1.00 90.62 384 ARG A O 1
ATOM 2915 N N . ARG A 1 385 ? 18.335 2.594 -35.789 1.00 89.50 385 ARG A N 1
ATOM 2916 C CA . ARG A 1 385 ? 19.276 3.701 -35.969 1.00 89.50 385 ARG A CA 1
ATOM 2917 C C . ARG A 1 385 ? 20.647 3.413 -35.359 1.00 89.50 385 ARG A C 1
ATOM 2919 O O . ARG A 1 385 ? 21.668 3.756 -35.965 1.00 89.50 385 ARG A O 1
ATOM 2926 N N . GLY A 1 386 ? 20.675 2.787 -34.182 1.00 88.62 386 GLY A N 1
ATOM 2927 C CA . GLY A 1 386 ? 21.899 2.357 -33.510 1.00 88.62 386 GLY A CA 1
ATOM 2928 C C . GLY A 1 386 ? 22.707 1.376 -34.359 1.00 88.62 386 GLY A C 1
ATOM 2929 O O . GLY A 1 386 ? 23.905 1.584 -34.559 1.00 88.62 386 GLY A O 1
ATOM 2930 N N . ILE A 1 387 ? 22.038 0.379 -34.948 1.00 87.44 387 ILE A N 1
ATOM 2931 C CA . ILE A 1 387 ? 22.672 -0.591 -35.852 1.00 87.44 387 ILE A CA 1
ATOM 2932 C C . ILE A 1 387 ? 23.199 0.084 -37.120 1.00 87.44 387 ILE A C 1
ATOM 2934 O O . ILE A 1 387 ? 24.354 -0.129 -37.489 1.00 87.44 387 ILE A O 1
ATOM 2938 N N . GLU A 1 388 ? 22.392 0.921 -37.778 1.00 87.75 388 GLU A N 1
ATOM 2939 C CA . GLU A 1 388 ? 22.801 1.647 -38.989 1.00 87.75 388 GLU A CA 1
ATOM 2940 C C . GLU A 1 388 ? 24.054 2.498 -38.736 1.00 87.75 388 GLU A C 1
ATOM 2942 O O . GLU A 1 388 ? 25.004 2.472 -39.522 1.00 87.75 388 GLU A O 1
ATOM 2947 N N . LYS A 1 389 ? 24.087 3.218 -37.607 1.00 84.88 389 LYS A N 1
ATOM 2948 C CA . LYS A 1 389 ? 25.237 4.033 -37.195 1.00 84.88 389 LYS A CA 1
ATOM 2949 C C . LYS A 1 389 ? 26.480 3.176 -36.955 1.00 84.88 389 LYS A C 1
ATOM 2951 O O . LYS A 1 389 ? 27.571 3.559 -37.382 1.00 84.88 389 LYS A O 1
ATOM 2956 N N . PHE A 1 390 ? 26.320 2.030 -36.299 1.00 85.56 390 PHE A N 1
ATOM 2957 C CA . PHE A 1 390 ? 27.421 1.115 -36.025 1.00 85.56 390 PHE A CA 1
ATOM 2958 C C . PHE A 1 390 ? 28.008 0.534 -37.318 1.00 85.56 390 PHE A C 1
ATOM 2960 O O . PHE A 1 390 ? 29.215 0.621 -37.538 1.00 85.56 390 PHE A O 1
ATOM 2967 N N . ILE A 1 391 ? 27.162 0.034 -38.225 1.00 85.25 391 ILE A N 1
ATOM 2968 C CA . ILE A 1 391 ? 27.594 -0.512 -39.523 1.00 85.25 391 ILE A CA 1
ATOM 2969 C C . ILE A 1 391 ? 28.309 0.559 -40.352 1.00 85.25 391 ILE A C 1
ATOM 2971 O O . ILE A 1 391 ? 29.355 0.283 -40.940 1.00 85.25 391 ILE A O 1
ATOM 2975 N N . ALA A 1 392 ? 27.781 1.787 -40.380 1.00 84.69 392 ALA A N 1
ATOM 2976 C CA . ALA A 1 392 ? 28.407 2.893 -41.099 1.00 84.69 392 ALA A CA 1
ATOM 2977 C C . ALA A 1 392 ? 29.797 3.256 -40.545 1.00 84.69 392 ALA A C 1
ATOM 2979 O O . ALA A 1 392 ? 30.664 3.662 -41.314 1.00 84.69 392 ALA A O 1
ATOM 2980 N N . THR A 1 393 ? 30.011 3.098 -39.234 1.00 84.81 393 THR A N 1
ATOM 2981 C CA . THR A 1 393 ? 31.257 3.486 -38.552 1.00 84.81 393 THR A CA 1
ATOM 2982 C C . THR A 1 393 ? 32.309 2.372 -38.566 1.00 84.81 393 THR A C 1
ATOM 2984 O O . THR A 1 393 ? 33.490 2.642 -38.765 1.00 84.81 393 THR A O 1
ATOM 2987 N N . HIS A 1 394 ? 31.894 1.119 -38.364 1.00 79.50 394 HIS A N 1
ATOM 2988 C CA . HIS A 1 394 ? 32.797 -0.016 -38.136 1.00 79.50 394 HIS A CA 1
ATOM 2989 C C . HIS A 1 394 ? 32.817 -1.031 -39.285 1.00 79.50 394 HIS A C 1
ATOM 2991 O O . HIS A 1 394 ? 33.601 -1.977 -39.247 1.00 79.50 394 HIS A O 1
ATOM 2997 N N . HIS A 1 395 ? 31.959 -0.858 -40.298 1.00 77.56 395 HIS A N 1
ATOM 2998 C CA . HIS A 1 395 ? 31.856 -1.725 -41.479 1.00 77.56 395 HIS A CA 1
ATOM 2999 C C . HIS A 1 395 ? 31.624 -3.220 -41.168 1.00 77.56 395 HIS A C 1
ATOM 3001 O O . HIS A 1 395 ? 31.945 -4.085 -41.981 1.00 77.56 395 HIS A O 1
ATOM 3007 N N . ARG A 1 396 ? 31.024 -3.531 -40.011 1.00 79.56 396 ARG A N 1
ATOM 3008 C CA . ARG A 1 396 ? 30.571 -4.871 -39.598 1.00 79.56 396 ARG A CA 1
ATOM 3009 C C . ARG A 1 396 ? 29.234 -4.788 -38.857 1.00 79.56 396 ARG A C 1
ATOM 3011 O O . ARG A 1 396 ? 28.819 -3.700 -38.462 1.00 79.56 396 ARG A O 1
ATOM 3018 N N . ARG A 1 397 ? 28.564 -5.929 -38.663 1.00 74.56 397 ARG A N 1
ATOM 3019 C CA . ARG A 1 397 ? 27.304 -6.015 -37.903 1.00 74.56 397 ARG A CA 1
ATOM 3020 C C . ARG A 1 397 ? 27.585 -6.011 -36.387 1.00 74.56 397 ARG A C 1
ATOM 3022 O O . ARG A 1 397 ? 28.632 -6.522 -35.987 1.00 74.56 397 ARG A O 1
ATOM 3029 N N . PRO A 1 398 ? 26.706 -5.415 -35.559 1.00 60.06 398 PRO A N 1
ATOM 3030 C CA . PRO A 1 398 ? 26.869 -5.415 -34.107 1.00 60.06 398 PRO A CA 1
ATOM 3031 C C . PRO A 1 398 ? 26.352 -6.712 -33.472 1.00 60.06 398 PRO A C 1
ATOM 3033 O O . PRO A 1 398 ? 25.376 -7.299 -33.948 1.00 60.06 398 PRO A O 1
ATOM 3036 N N . ILE A 1 399 ? 26.953 -7.099 -32.348 1.00 59.38 399 ILE A N 1
ATOM 3037 C CA . ILE A 1 399 ? 26.351 -8.023 -31.375 1.00 59.38 399 ILE A CA 1
ATOM 3038 C C . ILE A 1 399 ? 25.517 -7.184 -30.397 1.00 59.38 399 ILE A C 1
ATOM 3040 O O . ILE A 1 399 ? 26.049 -6.259 -29.778 1.00 59.38 399 ILE A O 1
ATOM 3044 N N . ALA A 1 400 ? 24.215 -7.466 -30.281 1.00 61.25 400 ALA A N 1
ATOM 3045 C CA . ALA A 1 400 ? 23.258 -6.553 -29.644 1.00 61.25 400 ALA A CA 1
ATOM 3046 C C . ALA A 1 400 ? 22.178 -7.286 -28.852 1.00 61.25 400 ALA A C 1
ATOM 3048 O O . ALA A 1 400 ? 21.582 -8.210 -29.367 1.00 61.25 400 ALA A O 1
ATOM 3049 N N . MET A 1 401 ? 21.834 -6.826 -27.652 1.00 51.34 401 MET A N 1
ATOM 3050 C CA . MET A 1 401 ? 20.972 -7.578 -26.725 1.00 51.34 401 MET A CA 1
ATOM 3051 C C . MET A 1 401 ? 19.461 -7.631 -27.070 1.00 51.34 401 MET A C 1
ATOM 3053 O O . MET A 1 401 ? 18.767 -8.443 -26.472 1.00 51.34 401 MET A O 1
ATOM 3057 N N . LEU A 1 402 ? 18.949 -6.883 -28.076 1.00 58.31 402 LEU A N 1
ATOM 3058 C CA . LEU A 1 402 ? 17.522 -6.919 -28.505 1.00 58.31 402 LEU A CA 1
ATOM 3059 C C . LEU A 1 402 ? 17.243 -6.668 -30.020 1.00 58.31 402 LEU A C 1
ATOM 3061 O O . LEU A 1 402 ? 16.194 -6.139 -30.378 1.00 58.31 402 LEU A O 1
ATOM 3065 N N . ALA A 1 403 ? 18.152 -6.994 -30.954 1.00 70.75 403 ALA A N 1
ATOM 3066 C CA . ALA A 1 403 ? 18.118 -6.378 -32.301 1.00 70.75 403 ALA A CA 1
ATOM 3067 C C . ALA A 1 403 ? 18.116 -7.317 -33.535 1.00 70.75 403 ALA A C 1
ATOM 3069 O O . ALA A 1 403 ? 18.490 -6.907 -34.641 1.00 70.75 403 ALA A O 1
ATOM 3070 N N . ALA A 1 404 ? 17.674 -8.570 -33.384 1.00 74.62 404 ALA A N 1
ATOM 3071 C CA . ALA A 1 404 ? 17.802 -9.615 -34.411 1.00 74.62 404 ALA A CA 1
ATOM 3072 C C . ALA A 1 404 ? 17.176 -9.250 -35.777 1.00 74.62 404 ALA A C 1
ATOM 3074 O O . ALA A 1 404 ? 17.775 -9.514 -36.825 1.00 74.62 404 ALA A O 1
ATOM 3075 N N . ARG A 1 405 ? 15.996 -8.606 -35.787 1.00 76.06 405 ARG A N 1
ATOM 3076 C CA . ARG A 1 405 ? 15.267 -8.239 -37.021 1.00 76.06 405 ARG A CA 1
ATOM 3077 C C . ARG A 1 405 ? 15.966 -7.152 -37.845 1.00 76.06 405 ARG A C 1
ATOM 3079 O O . ARG A 1 405 ? 15.815 -7.118 -39.062 1.00 76.06 405 ARG A O 1
ATOM 3086 N N . HIS A 1 406 ? 16.776 -6.307 -37.209 1.00 76.81 406 HIS A N 1
ATOM 3087 C CA . HIS A 1 406 ? 17.440 -5.168 -37.855 1.00 76.81 406 HIS A CA 1
ATOM 3088 C C . HIS A 1 406 ? 18.891 -5.465 -38.261 1.00 76.81 406 HIS A C 1
ATOM 3090 O O . HIS A 1 406 ? 19.635 -4.563 -38.638 1.00 76.81 406 HIS A O 1
ATOM 3096 N N . GLY A 1 407 ? 19.288 -6.742 -38.249 1.00 72.62 407 GLY A N 1
ATOM 3097 C CA . GLY A 1 407 ? 20.544 -7.193 -38.843 1.00 72.62 407 GLY A CA 1
ATOM 3098 C C . GLY A 1 407 ? 21.723 -7.317 -37.882 1.00 72.62 407 GLY A C 1
ATOM 3099 O O . GLY A 1 407 ? 22.843 -7.458 -38.380 1.00 72.62 407 GLY A O 1
ATOM 3100 N N . ALA A 1 408 ? 21.484 -7.312 -36.564 1.00 79.88 408 ALA A N 1
ATOM 3101 C CA . ALA A 1 408 ? 22.475 -7.744 -35.577 1.00 79.88 408 ALA A CA 1
ATOM 3102 C C . ALA A 1 408 ? 22.971 -9.170 -35.874 1.00 79.88 408 ALA A C 1
ATOM 3104 O O . ALA A 1 408 ? 22.228 -9.992 -36.418 1.00 79.88 408 ALA A O 1
ATOM 3105 N N . GLU A 1 409 ? 24.238 -9.438 -35.557 1.00 82.88 409 GLU A N 1
ATOM 3106 C CA . GLU A 1 409 ? 24.871 -10.741 -35.792 1.00 82.88 409 GLU A CA 1
ATOM 3107 C C . GLU A 1 409 ? 24.317 -11.808 -34.845 1.00 82.88 409 GLU A C 1
ATOM 3109 O O . GLU A 1 409 ? 23.880 -12.860 -35.302 1.00 82.88 409 GLU A O 1
ATOM 3114 N N . HIS A 1 410 ? 24.267 -11.492 -33.549 1.00 87.56 410 HIS A N 1
ATOM 3115 C CA . HIS A 1 410 ? 23.645 -12.310 -32.509 1.00 87.56 410 HIS A CA 1
ATOM 3116 C C . HIS A 1 410 ? 23.099 -11.422 -31.392 1.00 87.56 410 HIS A C 1
ATOM 3118 O O . HIS A 1 410 ? 23.560 -10.287 -31.207 1.00 87.56 410 HIS A O 1
ATOM 3124 N N . VAL A 1 411 ? 22.138 -11.954 -30.642 1.00 90.12 411 VAL A N 1
ATOM 3125 C CA . VAL A 1 411 ? 21.446 -11.279 -29.552 1.00 90.12 411 VAL A CA 1
ATOM 3126 C C . VAL A 1 411 ? 21.552 -12.074 -28.260 1.00 90.12 411 VAL A C 1
ATOM 3128 O O . VAL A 1 411 ? 21.162 -13.233 -28.209 1.00 90.12 411 VAL A O 1
ATOM 3131 N N . TYR A 1 412 ? 22.056 -11.437 -27.204 1.00 91.75 412 TYR A N 1
ATOM 3132 C CA . TYR A 1 412 ? 22.110 -12.010 -25.858 1.00 91.75 412 TYR A CA 1
ATOM 3133 C C . TYR A 1 412 ? 21.170 -11.224 -24.951 1.00 91.75 412 TYR A C 1
ATOM 3135 O O . TYR A 1 412 ? 21.428 -10.058 -24.687 1.00 91.75 412 TYR A O 1
ATOM 3143 N N . ALA A 1 413 ? 20.094 -11.838 -24.482 1.00 91.62 413 ALA A N 1
ATOM 3144 C CA . ALA A 1 413 ? 19.167 -11.246 -23.527 1.00 91.62 413 ALA A CA 1
ATOM 3145 C C . ALA A 1 413 ? 19.367 -11.872 -22.141 1.00 91.62 413 ALA A C 1
ATOM 3147 O O . ALA A 1 413 ? 19.820 -13.011 -22.019 1.00 91.62 413 ALA A O 1
ATOM 3148 N N . CYS A 1 414 ? 19.028 -11.132 -21.089 1.00 90.25 414 CYS A N 1
ATOM 3149 C CA . CYS A 1 414 ? 19.002 -11.657 -19.730 1.00 90.25 414 CYS A CA 1
ATOM 3150 C C . CYS A 1 414 ? 17.765 -11.165 -18.988 1.00 90.25 414 CYS A C 1
ATOM 3152 O O . CYS A 1 414 ? 17.435 -9.983 -19.065 1.00 90.25 414 CYS A O 1
ATOM 3154 N N . GLU A 1 415 ? 17.129 -12.072 -18.264 1.00 86.06 415 GLU A N 1
ATOM 3155 C CA . GLU A 1 415 ? 15.973 -11.832 -17.407 1.00 86.06 415 GLU A CA 1
ATOM 3156 C C . GLU A 1 415 ? 16.263 -12.522 -16.073 1.00 86.06 415 GLU A C 1
ATOM 3158 O O . GLU A 1 415 ? 16.716 -13.663 -16.061 1.00 86.06 415 GLU A O 1
ATOM 3163 N N . MET A 1 416 ? 16.080 -11.827 -14.953 1.00 82.50 416 MET A N 1
ATOM 3164 C CA . MET A 1 416 ? 16.386 -12.397 -13.638 1.00 82.50 416 MET A CA 1
ATOM 3165 C C . MET A 1 416 ? 15.266 -13.304 -13.126 1.00 82.50 416 MET A C 1
ATOM 3167 O O . MET A 1 416 ? 15.539 -14.216 -12.352 1.00 82.50 416 MET A O 1
ATOM 3171 N N . PHE A 1 417 ? 14.023 -13.063 -13.549 1.00 79.12 417 PHE A N 1
ATOM 3172 C CA . PHE A 1 417 ? 12.877 -13.857 -13.136 1.00 79.12 417 PHE A CA 1
ATOM 3173 C C . PHE A 1 417 ? 12.683 -15.059 -14.068 1.00 79.12 417 PHE A C 1
ATOM 3175 O O . PHE A 1 417 ? 12.254 -14.915 -15.215 1.00 79.12 417 PHE A O 1
ATOM 3182 N N . GLN A 1 418 ? 12.975 -16.260 -13.559 1.00 83.94 418 GLN A N 1
ATOM 3183 C CA . GLN A 1 418 ? 13.018 -17.503 -14.341 1.00 83.94 418 GLN A CA 1
ATOM 3184 C C . GLN A 1 418 ? 11.772 -17.730 -15.202 1.00 83.94 418 GLN A C 1
ATOM 3186 O O . GLN A 1 418 ? 11.897 -18.003 -16.393 1.00 83.94 418 GLN A O 1
ATOM 3191 N N . THR A 1 419 ? 10.578 -17.546 -14.638 1.00 82.88 419 THR A N 1
ATOM 3192 C CA . THR A 1 419 ? 9.316 -17.726 -15.368 1.00 82.88 419 THR A CA 1
ATOM 3193 C C . THR A 1 419 ? 9.230 -16.806 -16.588 1.00 82.88 419 THR A C 1
ATOM 3195 O O . THR A 1 419 ? 8.817 -17.239 -17.660 1.00 82.88 419 THR A O 1
ATOM 3198 N N . MET A 1 420 ? 9.670 -15.550 -16.470 1.00 84.88 420 MET A N 1
ATOM 3199 C CA . MET A 1 420 ? 9.702 -14.617 -17.602 1.00 84.88 420 MET A CA 1
ATOM 3200 C C . MET A 1 420 ? 10.806 -14.949 -18.608 1.00 84.88 420 MET A C 1
ATOM 3202 O O . MET A 1 420 ? 10.590 -14.783 -19.809 1.00 84.88 420 MET A O 1
ATOM 3206 N N . ALA A 1 421 ? 11.950 -15.472 -18.160 1.00 89.62 421 ALA A N 1
ATOM 3207 C CA . ALA A 1 421 ? 12.999 -15.958 -19.055 1.00 89.62 421 ALA A CA 1
ATOM 3208 C C . ALA A 1 421 ? 12.510 -17.145 -19.909 1.00 89.62 421 ALA A C 1
ATOM 3210 O O . ALA A 1 421 ? 12.751 -17.178 -21.118 1.00 89.62 421 ALA A O 1
ATOM 3211 N N . ASP A 1 422 ? 11.765 -18.073 -19.304 1.00 90.31 422 ASP A N 1
ATOM 3212 C CA . ASP A 1 422 ? 11.176 -19.227 -19.990 1.00 90.31 422 ASP A CA 1
ATOM 3213 C C . ASP A 1 422 ? 10.112 -18.787 -21.008 1.00 90.31 422 ASP A C 1
ATOM 3215 O O . ASP A 1 422 ? 10.111 -19.247 -22.155 1.00 90.31 422 ASP A O 1
ATOM 3219 N N . ILE A 1 423 ? 9.254 -17.828 -20.630 1.00 89.44 423 ILE A N 1
ATOM 3220 C CA . ILE A 1 423 ? 8.278 -17.210 -21.542 1.00 89.44 423 ILE A CA 1
ATOM 3221 C C . ILE A 1 423 ? 8.991 -16.537 -22.717 1.00 89.44 423 ILE A C 1
ATOM 3223 O O . ILE A 1 423 ? 8.608 -16.746 -23.869 1.00 89.44 423 ILE A O 1
ATOM 3227 N N . ALA A 1 424 ? 10.042 -15.756 -22.454 1.00 91.12 424 ALA A N 1
ATOM 3228 C CA . ALA A 1 424 ? 10.821 -15.099 -23.498 1.00 91.12 424 ALA A CA 1
ATOM 3229 C C . ALA A 1 424 ? 11.441 -16.122 -24.463 1.00 91.12 424 ALA A C 1
ATOM 3231 O O . ALA A 1 424 ? 11.364 -15.935 -25.678 1.00 91.12 424 ALA A O 1
ATOM 3232 N N . GLY A 1 425 ? 11.985 -17.229 -23.945 1.00 93.62 425 GLY A N 1
ATOM 3233 C CA . GLY A 1 425 ? 12.490 -18.343 -24.751 1.00 93.62 425 GLY A CA 1
ATOM 3234 C C . GLY A 1 425 ? 11.419 -18.944 -25.668 1.00 93.62 425 GLY A C 1
ATOM 3235 O O . GLY A 1 425 ? 11.651 -19.096 -26.868 1.00 93.62 425 GLY A O 1
ATOM 3236 N N . ALA A 1 426 ? 10.221 -19.205 -25.140 1.00 93.44 426 ALA A N 1
ATOM 3237 C CA . ALA A 1 426 ? 9.101 -19.728 -25.923 1.00 93.44 426 ALA A CA 1
ATOM 3238 C C . ALA A 1 426 ? 8.608 -18.735 -26.994 1.00 93.44 426 ALA A C 1
ATOM 3240 O O . ALA A 1 426 ? 8.290 -19.135 -28.116 1.00 93.44 426 ALA A O 1
ATOM 3241 N N . VAL A 1 427 ? 8.572 -17.433 -26.685 1.00 92.50 427 VAL A N 1
ATOM 3242 C CA . VAL A 1 427 ? 8.232 -16.380 -27.659 1.00 92.50 427 VAL A CA 1
ATOM 3243 C C . VAL A 1 427 ? 9.284 -16.307 -28.769 1.00 92.50 427 VAL A C 1
ATOM 3245 O O . VAL A 1 427 ? 8.930 -16.205 -29.943 1.00 92.50 427 VAL A O 1
ATOM 3248 N N . ILE A 1 428 ? 10.574 -16.402 -28.446 1.00 93.00 428 ILE A N 1
ATOM 3249 C CA . ILE A 1 428 ? 11.661 -16.416 -29.440 1.00 93.00 428 ILE A CA 1
ATOM 3250 C C . ILE A 1 428 ? 11.526 -17.607 -30.394 1.00 93.00 428 ILE A C 1
ATOM 3252 O O . ILE A 1 428 ? 11.661 -17.431 -31.610 1.00 93.00 428 ILE A O 1
ATOM 3256 N N . ASP A 1 429 ? 11.214 -18.789 -29.862 1.00 93.44 429 ASP A N 1
ATOM 3257 C CA . ASP A 1 429 ? 11.009 -20.004 -30.654 1.00 93.44 429 ASP A CA 1
ATOM 3258 C C . ASP A 1 429 ? 9.787 -19.894 -31.571 1.00 93.44 429 ASP A C 1
ATOM 3260 O O . ASP A 1 429 ? 9.885 -20.108 -32.781 1.00 93.44 429 ASP A O 1
ATOM 3264 N N . ALA A 1 430 ? 8.663 -19.402 -31.040 1.00 91.88 430 ALA A N 1
ATOM 3265 C CA . ALA A 1 430 ? 7.441 -19.163 -31.810 1.00 91.88 430 ALA A CA 1
ATOM 3266 C C . ALA A 1 430 ? 7.625 -18.167 -32.974 1.00 91.88 430 ALA A C 1
ATOM 3268 O O . ALA A 1 430 ? 6.823 -18.156 -33.911 1.00 91.88 430 ALA A O 1
ATOM 3269 N N . ASN A 1 431 ? 8.671 -17.335 -32.926 1.00 91.06 431 ASN A N 1
ATOM 3270 C CA . ASN A 1 431 ? 9.027 -16.373 -33.968 1.00 91.06 431 ASN A CA 1
ATOM 3271 C C . ASN A 1 431 ? 10.228 -16.817 -34.832 1.00 91.06 431 ASN A C 1
ATOM 3273 O O . ASN A 1 431 ? 10.675 -16.051 -35.687 1.00 91.06 431 ASN A O 1
ATOM 3277 N N . GLY A 1 432 ? 10.752 -18.036 -34.644 1.00 90.62 432 GLY A N 1
ATOM 3278 C CA . GLY A 1 432 ? 11.847 -18.594 -35.447 1.00 90.62 432 GLY A CA 1
ATOM 3279 C C . GLY A 1 432 ? 13.191 -17.884 -35.254 1.00 90.62 432 GLY A C 1
ATOM 3280 O O . GLY A 1 432 ? 13.965 -17.757 -36.204 1.00 90.62 432 GLY A O 1
ATOM 3281 N N . LEU A 1 433 ? 13.457 -17.368 -34.048 1.00 89.69 433 LEU A N 1
ATOM 3282 C CA . LEU A 1 433 ? 14.638 -16.550 -33.743 1.00 89.69 433 LEU A CA 1
ATOM 3283 C C . LEU A 1 433 ? 15.692 -17.252 -32.866 1.00 89.69 433 LEU A C 1
ATOM 3285 O O . LEU A 1 433 ? 16.704 -16.627 -32.548 1.00 89.69 433 LEU A O 1
ATOM 3289 N N . CYS A 1 434 ? 15.511 -18.534 -32.528 1.00 90.25 434 CYS A N 1
ATOM 3290 C CA . CYS A 1 434 ? 16.419 -19.313 -31.668 1.00 90.25 434 CYS A CA 1
ATOM 3291 C C . CYS A 1 434 ? 17.883 -19.318 -32.140 1.00 90.25 434 CYS A C 1
ATOM 3293 O O . CYS A 1 434 ? 18.794 -19.239 -31.322 1.00 90.25 434 CYS A O 1
ATOM 3295 N N . ASP A 1 435 ? 18.123 -19.324 -33.455 1.00 89.25 435 ASP A N 1
ATOM 3296 C CA . ASP A 1 435 ? 19.484 -19.303 -34.015 1.00 89.25 435 ASP A CA 1
ATOM 3297 C C . ASP A 1 435 ? 20.200 -17.953 -33.833 1.00 89.25 435 ASP A C 1
ATOM 3299 O O . ASP A 1 435 ? 21.403 -17.850 -34.064 1.00 89.25 435 ASP A O 1
ATOM 3303 N N . LYS A 1 436 ? 19.463 -16.897 -33.469 1.00 88.31 436 LYS A N 1
ATOM 3304 C CA . LYS A 1 436 ? 19.966 -15.517 -33.384 1.00 88.31 436 LYS A CA 1
ATOM 3305 C C . LYS A 1 436 ? 19.837 -14.891 -32.005 1.00 88.31 436 LYS A C 1
ATOM 3307 O O . LYS A 1 436 ? 20.420 -13.830 -31.793 1.00 88.31 436 LYS A O 1
ATOM 3312 N N . VAL A 1 437 ? 19.042 -15.473 -31.108 1.00 91.75 437 VAL A N 1
ATOM 3313 C CA . VAL A 1 437 ? 18.749 -14.913 -29.787 1.00 91.75 437 VAL A CA 1
ATOM 3314 C C . VAL A 1 437 ? 18.963 -15.975 -28.718 1.00 91.75 437 VAL A C 1
ATOM 3316 O O . VAL A 1 437 ? 18.375 -17.049 -28.770 1.00 91.75 437 VAL A O 1
ATOM 3319 N N . THR A 1 438 ? 19.777 -15.650 -27.720 1.00 93.00 438 THR A N 1
ATOM 3320 C CA . THR A 1 438 ? 20.010 -16.470 -26.528 1.00 93.00 438 THR A CA 1
ATOM 3321 C C . THR A 1 438 ? 19.514 -15.715 -25.302 1.00 93.00 438 THR A C 1
ATOM 3323 O O . THR A 1 438 ? 19.902 -14.565 -25.105 1.00 93.00 438 THR A O 1
ATOM 3326 N N . VAL A 1 439 ? 18.676 -16.350 -24.480 1.00 93.25 439 VAL A N 1
ATOM 3327 C CA . VAL A 1 439 ? 18.165 -15.784 -23.221 1.00 93.25 439 VAL A CA 1
ATOM 3328 C C . VAL A 1 439 ? 18.835 -16.483 -22.046 1.00 93.25 439 VAL A C 1
ATOM 3330 O O . VAL A 1 439 ? 18.870 -17.710 -21.994 1.00 93.25 439 VAL A O 1
ATOM 3333 N N . PHE A 1 440 ? 19.341 -15.703 -21.094 1.00 93.44 440 PHE A N 1
ATOM 3334 C CA . PHE A 1 440 ? 19.849 -16.202 -19.821 1.00 93.44 440 PHE A CA 1
ATOM 3335 C C . PHE A 1 440 ? 18.894 -15.839 -18.686 1.00 93.44 440 PHE A C 1
ATOM 3337 O O . PHE A 1 440 ? 18.566 -14.665 -18.514 1.00 93.44 440 PHE A O 1
ATOM 3344 N N . SER A 1 441 ? 18.512 -16.831 -17.881 1.00 91.81 441 SER A N 1
ATOM 3345 C CA . SER A 1 441 ? 17.797 -16.612 -16.620 1.00 91.81 441 SER A CA 1
ATOM 3346 C C . SER A 1 441 ? 18.775 -16.176 -15.521 1.00 91.81 441 SER A C 1
ATOM 3348 O O . SER A 1 441 ? 19.177 -16.950 -14.653 1.00 91.81 441 SER A O 1
ATOM 3350 N N . LEU A 1 442 ? 19.301 -14.963 -15.667 1.00 88.62 442 LEU A N 1
ATOM 3351 C CA . LEU A 1 442 ? 20.346 -14.389 -14.828 1.00 88.62 442 LEU A CA 1
ATOM 3352 C C . LEU A 1 442 ? 20.150 -12.884 -14.723 1.00 88.62 442 LEU A C 1
ATOM 3354 O O . LEU A 1 442 ? 19.731 -12.214 -15.669 1.00 88.62 442 LEU A O 1
ATOM 3358 N N . ARG A 1 443 ? 20.596 -12.313 -13.605 1.00 86.62 443 ARG A N 1
ATOM 3359 C CA . ARG A 1 443 ? 20.791 -10.870 -13.524 1.00 86.62 443 ARG A CA 1
ATOM 3360 C C . ARG A 1 443 ? 21.968 -10.463 -14.412 1.00 86.62 443 ARG A C 1
ATOM 3362 O O . ARG A 1 443 ? 23.001 -11.128 -14.434 1.00 86.62 443 ARG A O 1
ATOM 3369 N N . SER A 1 444 ? 21.881 -9.303 -15.062 1.00 87.62 444 SER A N 1
ATOM 3370 C CA . SER A 1 444 ? 22.966 -8.772 -15.909 1.00 87.62 444 SER A CA 1
ATOM 3371 C C . SER A 1 444 ? 24.327 -8.678 -15.197 1.00 87.62 444 SER A C 1
ATOM 3373 O O . SER A 1 444 ? 25.369 -8.819 -15.833 1.00 87.62 444 SER A O 1
ATOM 3375 N N . THR A 1 445 ? 24.340 -8.485 -13.872 1.00 88.75 445 THR A N 1
ATOM 3376 C CA . THR A 1 445 ? 25.554 -8.446 -13.035 1.00 88.75 445 THR A CA 1
ATOM 3377 C C . THR A 1 445 ? 26.221 -9.805 -12.819 1.00 88.75 445 THR A C 1
ATOM 3379 O O . THR A 1 445 ? 27.309 -9.859 -12.256 1.00 88.75 445 THR A O 1
ATOM 3382 N N . GLN A 1 446 ? 25.568 -10.896 -13.220 1.00 91.81 446 GLN A N 1
ATOM 3383 C CA . GLN A 1 446 ? 26.091 -12.263 -13.149 1.00 91.81 446 GLN A CA 1
ATOM 3384 C C . GLN A 1 446 ? 26.645 -12.740 -14.497 1.00 91.81 446 GLN A C 1
ATOM 3386 O O . GLN A 1 446 ? 27.340 -13.750 -14.546 1.00 91.81 446 GLN A O 1
ATOM 3391 N N . LEU A 1 447 ? 26.371 -12.015 -15.586 1.00 92.31 447 LEU A N 1
ATOM 3392 C CA . LEU A 1 447 ? 26.919 -12.337 -16.899 1.00 92.31 447 LEU A CA 1
ATOM 3393 C C . LEU A 1 447 ? 28.422 -12.057 -16.948 1.00 92.31 447 LEU A C 1
ATOM 3395 O O . LEU A 1 447 ? 28.917 -11.054 -16.427 1.00 92.31 447 LEU A O 1
ATOM 3399 N N . THR A 1 448 ? 29.144 -12.924 -17.649 1.00 94.94 448 THR A N 1
ATOM 3400 C CA . THR A 1 448 ? 30.606 -12.886 -17.768 1.00 94.94 448 THR A CA 1
ATOM 3401 C C . THR A 1 448 ? 31.045 -13.131 -19.212 1.00 94.94 448 THR A C 1
ATOM 3403 O O . THR A 1 448 ? 30.366 -13.794 -19.998 1.00 94.94 448 THR A O 1
ATOM 3406 N N . VAL A 1 449 ? 32.216 -12.595 -19.562 1.00 92.81 449 VAL A N 1
ATOM 3407 C CA . VAL A 1 449 ? 32.910 -12.843 -20.835 1.00 92.81 449 VAL A CA 1
ATOM 3408 C C . VAL A 1 449 ? 34.173 -13.658 -20.520 1.00 92.81 449 VAL A C 1
ATOM 3410 O O . VAL A 1 449 ? 34.951 -13.206 -19.673 1.00 92.81 449 VAL A O 1
ATOM 3413 N N . PRO A 1 450 ? 34.431 -14.816 -21.164 1.00 92.69 450 PRO A N 1
ATOM 3414 C CA . PRO A 1 450 ? 33.739 -15.348 -22.343 1.00 92.69 450 PRO A CA 1
ATOM 3415 C C . PRO A 1 450 ? 32.603 -16.359 -22.069 1.00 92.69 450 PRO A C 1
ATOM 3417 O O . PRO A 1 450 ? 32.027 -16.877 -23.017 1.00 92.69 450 PRO A O 1
ATOM 3420 N N . GLU A 1 451 ? 32.328 -16.706 -20.809 1.00 93.19 451 GLU A N 1
ATOM 3421 C CA . GLU A 1 451 ? 31.454 -17.840 -20.443 1.00 93.19 451 GLU A CA 1
ATOM 3422 C C . GLU A 1 451 ? 30.013 -17.700 -20.949 1.00 93.19 451 GLU A C 1
ATOM 3424 O O . GLU A 1 451 ? 29.486 -18.639 -21.539 1.00 93.19 451 GLU A O 1
ATOM 3429 N N . HIS A 1 452 ? 29.395 -16.533 -20.758 1.00 93.69 452 HIS A N 1
ATOM 3430 C CA . HIS A 1 452 ? 28.028 -16.273 -21.217 1.00 93.69 452 HIS A CA 1
ATOM 3431 C C . HIS A 1 452 ? 28.018 -15.547 -22.563 1.00 93.69 452 HIS A C 1
ATOM 3433 O O . HIS A 1 452 ? 27.252 -15.882 -23.463 1.00 93.69 452 HIS A O 1
ATOM 3439 N N . LEU A 1 453 ? 28.876 -14.534 -22.703 1.00 91.81 453 LEU A N 1
ATOM 3440 C CA . LEU A 1 453 ? 29.052 -13.784 -23.942 1.00 91.81 453 LEU A CA 1
ATOM 3441 C C . LEU A 1 453 ? 30.436 -14.109 -24.512 1.00 91.81 453 LEU A C 1
ATOM 3443 O O . LEU A 1 453 ? 31.419 -13.824 -23.830 1.00 91.81 453 LEU A O 1
ATOM 3447 N N . PRO A 1 454 ? 30.567 -14.607 -25.755 1.00 91.38 454 PRO A N 1
ATOM 3448 C CA . PRO A 1 454 ? 31.867 -14.988 -26.315 1.00 91.38 454 PRO A CA 1
ATOM 3449 C C . PRO A 1 454 ? 32.820 -13.792 -26.441 1.00 91.38 454 PRO A C 1
ATOM 3451 O O . PRO A 1 454 ? 34.035 -13.932 -26.303 1.00 91.38 454 PRO A O 1
ATOM 3454 N N . VAL A 1 455 ? 32.263 -12.604 -26.681 1.00 92.50 455 VAL A N 1
ATOM 3455 C CA . VAL A 1 455 ? 32.959 -11.317 -26.723 1.00 92.50 455 VAL A CA 1
ATOM 3456 C C . VAL A 1 455 ? 32.076 -10.238 -26.106 1.00 92.50 455 VAL A C 1
ATOM 3458 O O . VAL A 1 455 ? 30.869 -10.415 -25.952 1.00 92.50 455 VAL A O 1
ATOM 3461 N N . ARG A 1 456 ? 32.675 -9.093 -25.776 1.00 92.94 456 ARG A N 1
ATOM 3462 C CA . ARG A 1 456 ? 31.925 -7.913 -25.332 1.00 92.94 456 ARG A CA 1
ATOM 3463 C C . ARG A 1 456 ? 30.964 -7.436 -26.426 1.00 92.94 456 ARG A C 1
ATOM 3465 O O . ARG A 1 456 ? 31.326 -7.444 -27.599 1.00 92.94 456 ARG A O 1
ATOM 3472 N N . ALA A 1 457 ? 29.767 -7.015 -26.029 1.00 92.19 457 ALA A N 1
ATOM 3473 C CA . ALA A 1 457 ? 28.721 -6.544 -26.927 1.00 92.19 457 ALA A CA 1
ATOM 3474 C C . ALA A 1 457 ? 28.989 -5.115 -27.424 1.00 92.19 457 ALA A C 1
ATOM 3476 O O . ALA A 1 457 ? 29.506 -4.264 -26.696 1.00 92.19 457 ALA A O 1
ATOM 3477 N N . ASP A 1 458 ? 28.580 -4.863 -28.665 1.00 92.38 458 ASP A N 1
ATOM 3478 C CA . ASP A 1 458 ? 28.729 -3.578 -29.357 1.00 92.38 458 ASP A CA 1
ATOM 3479 C C . ASP A 1 458 ? 27.555 -2.631 -29.094 1.00 92.38 458 ASP A C 1
ATOM 3481 O O . ASP A 1 458 ? 27.598 -1.446 -29.424 1.00 92.38 458 ASP A O 1
ATOM 3485 N N . MET A 1 459 ? 26.457 -3.168 -28.564 1.00 91.19 459 MET A N 1
ATOM 3486 C CA . MET A 1 459 ? 25.229 -2.423 -28.356 1.00 91.19 459 MET A CA 1
ATOM 3487 C C . MET A 1 459 ? 24.462 -2.943 -27.142 1.00 91.19 459 MET A C 1
ATOM 3489 O O . MET A 1 459 ? 24.217 -4.144 -27.012 1.00 91.19 459 MET A O 1
ATOM 3493 N N . MET A 1 460 ? 24.031 -2.015 -26.289 1.00 92.00 460 MET A N 1
ATOM 3494 C CA . MET A 1 460 ? 23.128 -2.261 -25.169 1.00 92.00 460 MET A CA 1
ATOM 3495 C C . MET A 1 460 ? 21.778 -1.623 -25.468 1.00 92.00 460 MET A C 1
ATOM 3497 O O . MET A 1 460 ? 21.699 -0.431 -25.756 1.00 92.00 460 MET A O 1
ATOM 3501 N N . VAL A 1 461 ? 20.720 -2.415 -25.358 1.00 91.81 461 VAL A N 1
ATOM 3502 C CA . VAL A 1 461 ? 19.346 -1.919 -25.340 1.00 91.81 461 VAL A CA 1
ATOM 3503 C C . VAL A 1 461 ? 18.819 -2.211 -23.951 1.00 91.81 461 VAL A C 1
ATOM 3505 O O . VAL A 1 461 ? 18.940 -3.344 -23.489 1.00 91.81 461 VAL A O 1
ATOM 3508 N N . SER A 1 462 ? 18.302 -1.194 -23.275 1.00 88.94 462 SER A N 1
ATOM 3509 C CA . SER A 1 462 ? 17.773 -1.348 -21.927 1.00 88.94 462 SER A CA 1
ATOM 3510 C C . SER A 1 462 ? 16.449 -0.635 -21.808 1.00 88.94 462 SER A C 1
ATOM 3512 O O . SER A 1 462 ? 16.314 0.513 -22.221 1.00 88.94 462 SER A O 1
ATOM 3514 N N . GLU A 1 463 ? 15.525 -1.323 -21.165 1.00 88.81 463 GLU A N 1
ATOM 3515 C CA . GLU A 1 463 ? 14.225 -0.822 -20.773 1.00 88.81 463 GLU A CA 1
ATOM 3516 C C . GLU A 1 463 ? 14.118 -1.106 -19.269 1.00 88.81 463 GLU A C 1
ATOM 3518 O O . GLU A 1 463 ? 13.646 -2.155 -18.860 1.00 88.81 463 GLU A O 1
ATOM 3523 N N . LEU A 1 464 ? 14.783 -0.256 -18.480 1.00 89.56 464 LEU A N 1
ATOM 3524 C CA . LEU A 1 464 ? 14.860 -0.345 -17.014 1.00 89.56 464 LEU A CA 1
ATOM 3525 C C . LEU A 1 464 ? 14.466 1.016 -16.431 1.00 89.56 464 LEU A C 1
ATOM 3527 O O . LEU A 1 464 ? 15.232 1.634 -15.678 1.00 89.56 464 LEU A O 1
ATOM 3531 N N . PHE A 1 465 ? 13.342 1.539 -16.920 1.00 91.25 465 PHE A N 1
ATOM 3532 C CA . PHE A 1 465 ? 12.776 2.815 -16.512 1.00 91.25 465 PHE A CA 1
ATOM 3533 C C . PHE A 1 465 ? 11.492 2.582 -15.732 1.00 91.25 465 PHE A C 1
ATOM 3535 O O . PHE A 1 465 ? 10.604 1.865 -16.174 1.00 91.25 465 PHE A O 1
ATOM 3542 N N . ASP A 1 466 ? 11.341 3.304 -14.628 1.00 91.62 466 ASP A N 1
ATOM 3543 C CA . ASP A 1 466 ? 10.073 3.418 -13.919 1.00 91.62 466 ASP A CA 1
ATOM 3544 C C . ASP A 1 466 ? 9.487 4.831 -14.070 1.00 91.62 466 ASP A C 1
ATOM 3546 O O . ASP A 1 466 ? 10.022 5.710 -14.754 1.00 91.62 466 ASP A O 1
ATOM 3550 N N . SER A 1 467 ? 8.384 5.103 -13.373 1.00 92.25 467 SER A N 1
ATOM 3551 C CA . SER A 1 467 ? 7.795 6.451 -13.330 1.00 92.25 467 SER A CA 1
ATOM 3552 C C . SER A 1 467 ? 8.781 7.511 -12.781 1.00 92.25 467 SER A C 1
ATOM 3554 O O . SER A 1 467 ? 8.715 8.677 -13.168 1.00 92.25 467 SER A O 1
ATOM 3556 N N . LEU A 1 468 ? 9.754 7.114 -11.946 1.00 91.25 468 LEU A N 1
ATOM 3557 C CA . LEU A 1 468 ? 10.849 7.959 -11.443 1.00 91.25 468 LEU A CA 1
ATOM 3558 C C . LEU A 1 468 ? 12.108 7.964 -12.326 1.00 91.25 468 LEU A C 1
ATOM 3560 O O . LEU A 1 468 ? 13.117 8.548 -11.919 1.00 91.25 468 LEU A O 1
ATOM 3564 N N . LEU A 1 469 ? 12.071 7.347 -13.509 1.00 93.12 469 LEU A N 1
ATOM 3565 C CA . LEU A 1 469 ? 13.192 7.096 -14.421 1.00 93.12 469 LEU A CA 1
ATOM 3566 C C . LEU A 1 469 ? 14.247 6.107 -13.887 1.00 93.12 469 LEU A C 1
ATOM 3568 O O . LEU A 1 469 ? 14.696 5.242 -14.629 1.00 93.12 469 LEU A O 1
ATOM 3572 N N . LEU A 1 470 ? 14.718 6.261 -12.646 1.00 89.50 470 LEU A N 1
ATOM 3573 C CA . LEU A 1 470 ? 15.903 5.556 -12.132 1.00 89.50 470 LEU A CA 1
ATOM 3574 C C . LEU A 1 470 ? 15.598 4.371 -11.201 1.00 89.50 470 LEU A C 1
ATOM 3576 O O . LEU A 1 470 ? 16.541 3.679 -10.801 1.00 89.50 470 LEU A O 1
ATOM 3580 N N . GLY A 1 471 ? 14.335 4.148 -10.823 1.00 84.31 471 GLY A N 1
ATOM 3581 C CA . GLY A 1 471 ? 13.957 3.238 -9.735 1.00 84.31 471 GLY A CA 1
ATOM 3582 C C . GLY A 1 471 ? 14.315 1.772 -9.977 1.00 84.31 471 GLY A C 1
ATOM 3583 O O . GLY A 1 471 ? 14.647 1.063 -9.027 1.00 84.31 471 GLY A O 1
ATOM 3584 N N . GLU A 1 472 ? 14.376 1.350 -11.240 1.00 83.94 472 GLU A N 1
ATOM 3585 C CA . GLU A 1 472 ? 14.732 -0.016 -11.659 1.00 83.94 472 GLU A CA 1
ATOM 3586 C C . GLU A 1 472 ? 16.244 -0.239 -11.836 1.00 83.94 472 GLU A C 1
ATOM 3588 O O . GLU A 1 472 ? 16.708 -1.308 -12.231 1.00 83.94 472 GLU A O 1
ATOM 3593 N N . GLY A 1 473 ? 17.069 0.755 -11.496 1.00 87.38 473 GLY A N 1
ATOM 3594 C CA . GLY A 1 473 ? 18.516 0.566 -11.424 1.00 87.38 473 GLY A CA 1
ATOM 3595 C C . GLY A 1 473 ? 19.232 0.531 -12.771 1.00 87.38 473 GLY A C 1
ATOM 3596 O O . GLY A 1 473 ? 20.272 -0.124 -12.894 1.00 87.38 473 GLY A O 1
ATOM 3597 N N . LEU A 1 474 ? 18.769 1.306 -13.754 1.00 88.81 474 LEU A N 1
ATOM 3598 C CA . LEU A 1 474 ? 19.476 1.498 -15.024 1.00 88.81 474 LEU A CA 1
ATOM 3599 C C . LEU A 1 474 ? 20.940 1.930 -14.835 1.00 88.81 474 LEU A C 1
ATOM 3601 O O . LEU A 1 474 ? 21.842 1.350 -15.435 1.00 88.81 474 LEU A O 1
ATOM 3605 N N . LEU A 1 475 ? 21.206 2.940 -13.998 1.00 88.62 475 LEU A N 1
ATOM 3606 C CA . LEU A 1 475 ? 22.557 3.492 -13.818 1.00 88.62 475 LEU A CA 1
ATOM 3607 C C . LEU A 1 475 ? 23.582 2.469 -13.290 1.00 88.62 475 LEU A C 1
ATOM 3609 O O . LEU A 1 475 ? 24.659 2.361 -13.886 1.00 88.62 475 LEU A O 1
ATOM 3613 N N . PRO A 1 476 ? 23.319 1.714 -12.200 1.00 89.25 476 PRO A N 1
ATOM 3614 C CA . PRO A 1 476 ? 24.241 0.671 -11.758 1.00 89.25 476 PRO A CA 1
ATOM 3615 C C . PRO A 1 476 ? 24.373 -0.469 -12.778 1.00 89.25 476 PRO A C 1
ATOM 3617 O O . PRO A 1 476 ? 25.486 -0.958 -12.977 1.00 89.25 476 PRO A O 1
ATOM 3620 N N . THR A 1 477 ? 23.290 -0.845 -13.467 1.00 90.31 477 THR A N 1
ATOM 3621 C CA . THR A 1 477 ? 23.317 -1.873 -14.519 1.00 90.31 477 THR A CA 1
ATOM 3622 C C . THR A 1 477 ? 24.201 -1.455 -15.695 1.00 90.31 477 THR A C 1
ATOM 3624 O O . THR A 1 477 ? 25.088 -2.205 -16.102 1.00 90.31 477 THR A O 1
ATOM 3627 N N . LEU A 1 478 ? 24.049 -0.224 -16.186 1.00 91.19 478 LEU A N 1
ATOM 3628 C CA . LEU A 1 478 ? 24.879 0.339 -17.250 1.00 91.19 478 LEU A CA 1
ATOM 3629 C C . LEU A 1 478 ? 26.350 0.459 -16.826 1.00 91.19 478 LEU A C 1
ATOM 3631 O O . LEU A 1 478 ? 27.252 0.197 -17.623 1.00 91.19 478 LEU A O 1
ATOM 3635 N N . ALA A 1 479 ? 26.617 0.829 -15.569 1.00 90.56 479 ALA A N 1
ATOM 3636 C CA . ALA A 1 479 ? 27.977 0.891 -15.039 1.00 90.56 479 ALA A CA 1
ATOM 3637 C C . ALA A 1 479 ? 28.655 -0.491 -15.032 1.00 90.56 479 ALA A C 1
ATOM 3639 O O . ALA A 1 479 ? 29.803 -0.606 -15.468 1.00 90.56 479 ALA A O 1
ATOM 3640 N N . HIS A 1 480 ? 27.942 -1.537 -14.597 1.00 93.00 480 HIS A N 1
ATOM 3641 C CA . HIS A 1 480 ? 28.421 -2.918 -14.679 1.00 93.00 480 HIS A CA 1
ATOM 3642 C C . HIS A 1 480 ? 28.642 -3.348 -16.135 1.00 93.00 480 HIS A C 1
ATOM 3644 O O . HIS A 1 480 ? 29.722 -3.829 -16.482 1.00 93.00 480 HIS A O 1
ATOM 3650 N N . ALA A 1 481 ? 27.655 -3.119 -17.006 1.00 93.06 481 ALA A N 1
ATOM 3651 C CA . ALA A 1 481 ? 27.731 -3.495 -18.411 1.00 93.06 481 ALA A CA 1
ATOM 3652 C C . ALA A 1 481 ? 28.946 -2.853 -19.096 1.00 93.06 481 ALA A C 1
ATOM 3654 O O . ALA A 1 481 ? 29.725 -3.550 -19.735 1.00 93.06 481 ALA A O 1
ATOM 3655 N N . ARG A 1 482 ? 29.211 -1.561 -18.882 1.00 93.12 482 ARG A N 1
ATOM 3656 C CA . ARG A 1 482 ? 30.418 -0.891 -19.405 1.00 93.12 482 ARG A CA 1
ATOM 3657 C C . ARG A 1 482 ? 31.718 -1.510 -18.895 1.00 93.12 482 ARG A C 1
ATOM 3659 O O . ARG A 1 482 ? 32.668 -1.677 -19.657 1.00 93.12 482 ARG A O 1
ATOM 3666 N N . ALA A 1 483 ? 31.771 -1.860 -17.613 1.00 93.88 483 ALA A N 1
ATOM 3667 C CA . ALA A 1 483 ? 32.967 -2.444 -17.019 1.00 93.88 483 ALA A CA 1
ATOM 3668 C C . ALA A 1 483 ? 33.244 -3.865 -17.542 1.00 93.88 483 ALA A C 1
ATOM 3670 O O . ALA A 1 483 ? 34.400 -4.200 -17.818 1.00 93.88 483 ALA A O 1
ATOM 3671 N N . HIS A 1 484 ? 32.208 -4.682 -17.751 1.00 94.56 484 HIS A N 1
ATOM 3672 C CA . HIS A 1 484 ? 32.368 -6.129 -17.939 1.00 94.56 484 HIS A CA 1
ATOM 3673 C C . HIS A 1 484 ? 31.852 -6.673 -19.276 1.00 94.56 484 HIS A C 1
ATOM 3675 O O . HIS A 1 484 ? 32.447 -7.609 -19.805 1.00 94.56 484 HIS A O 1
ATOM 3681 N N . LEU A 1 485 ? 30.802 -6.079 -19.842 1.00 95.06 485 LEU A N 1
ATOM 3682 C CA . LEU A 1 485 ? 30.021 -6.662 -20.938 1.00 95.06 485 LEU A CA 1
ATOM 3683 C C . LEU A 1 485 ? 30.101 -5.885 -22.256 1.00 95.06 485 LEU A C 1
ATOM 3685 O O . LEU A 1 485 ? 29.923 -6.491 -23.303 1.00 95.06 485 LEU A O 1
ATOM 3689 N N . LEU A 1 486 ? 30.377 -4.580 -22.234 1.00 93.75 486 LEU A N 1
ATOM 3690 C CA . LEU A 1 486 ? 30.341 -3.713 -23.417 1.00 93.75 486 LEU A CA 1
ATOM 3691 C C . LEU A 1 486 ? 31.738 -3.357 -23.926 1.00 93.75 486 LEU A C 1
ATOM 3693 O O . LEU A 1 486 ? 32.706 -3.306 -23.153 1.00 93.75 486 LEU A O 1
ATOM 3697 N N . THR A 1 487 ? 31.839 -3.095 -25.230 1.00 92.50 487 THR A N 1
ATOM 3698 C CA . THR A 1 487 ? 33.011 -2.448 -25.831 1.00 92.50 487 THR A CA 1
ATOM 3699 C C . THR A 1 487 ? 33.075 -0.960 -25.435 1.00 92.50 487 THR A C 1
ATOM 3701 O O . THR A 1 487 ? 32.058 -0.371 -25.059 1.00 92.50 487 THR A O 1
ATOM 3704 N N . PRO A 1 488 ? 34.256 -0.310 -25.487 1.00 88.56 488 PRO A N 1
ATOM 3705 C CA . PRO A 1 488 ? 34.388 1.110 -25.132 1.00 88.56 488 PRO A CA 1
ATOM 3706 C C . PRO A 1 488 ? 33.557 2.076 -25.994 1.00 88.56 488 PRO A C 1
ATOM 3708 O O . PRO A 1 488 ? 33.250 3.178 -25.549 1.00 88.56 488 PRO A O 1
ATOM 3711 N N . ASP A 1 489 ? 33.231 1.673 -27.220 1.00 87.69 489 ASP A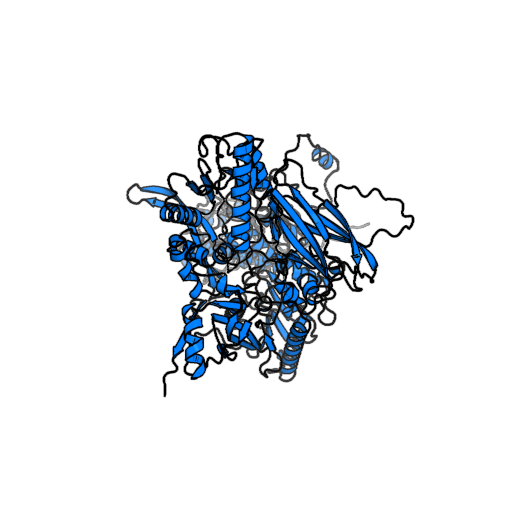 N 1
ATOM 3712 C CA . ASP A 1 489 ? 32.481 2.411 -28.240 1.00 87.69 489 ASP A CA 1
ATOM 3713 C C . ASP A 1 489 ? 31.036 1.911 -28.410 1.00 87.69 489 ASP A C 1
ATOM 3715 O O . ASP A 1 489 ? 30.369 2.270 -29.382 1.00 87.69 489 ASP A O 1
ATOM 3719 N N . ALA A 1 490 ? 30.549 1.095 -27.469 1.00 89.69 490 ALA A N 1
ATOM 3720 C CA . ALA A 1 490 ? 29.235 0.484 -27.570 1.00 89.69 490 ALA A CA 1
ATOM 3721 C C . ALA A 1 490 ? 28.103 1.522 -27.658 1.00 89.69 490 ALA A C 1
ATOM 3723 O O . ALA A 1 490 ? 28.076 2.521 -26.932 1.00 89.69 490 ALA A O 1
ATOM 3724 N N . VAL A 1 491 ? 27.123 1.251 -28.520 1.00 90.19 491 VAL A N 1
ATOM 3725 C CA . VAL A 1 491 ? 25.918 2.075 -28.666 1.00 90.19 491 VAL A CA 1
ATOM 3726 C C . VAL A 1 491 ? 24.922 1.723 -27.562 1.00 90.19 491 VAL A C 1
ATOM 3728 O O . VAL A 1 491 ? 24.569 0.560 -27.392 1.00 90.19 491 VAL A O 1
ATOM 3731 N N . VAL A 1 492 ? 24.427 2.720 -26.830 1.00 91.00 492 VAL A N 1
ATOM 3732 C CA . VAL A 1 492 ? 23.389 2.530 -25.802 1.00 91.00 492 VAL A CA 1
ATOM 3733 C C . VAL A 1 492 ? 22.066 3.090 -26.312 1.00 91.00 492 VAL A C 1
ATOM 3735 O O . VAL A 1 492 ? 22.031 4.206 -26.831 1.00 91.00 492 VAL A O 1
ATOM 3738 N N . VAL A 1 493 ? 20.992 2.310 -26.198 1.00 91.38 493 VAL A N 1
ATOM 3739 C CA . VAL A 1 493 ? 19.626 2.715 -26.550 1.00 91.38 493 VAL A CA 1
ATOM 3740 C C . VAL A 1 493 ? 18.717 2.525 -25.333 1.00 91.38 493 VAL A C 1
ATOM 3742 O O . VAL A 1 493 ? 18.649 1.405 -24.819 1.00 91.38 493 VAL A O 1
ATOM 3745 N N . PRO A 1 494 ? 18.008 3.579 -24.893 1.00 92.06 494 PRO A N 1
ATOM 3746 C CA . PRO A 1 494 ? 18.055 4.964 -25.393 1.00 92.06 494 PRO A CA 1
ATOM 3747 C C . PRO A 1 494 ? 19.342 5.719 -24.999 1.00 92.06 494 PRO A C 1
ATOM 3749 O O . PRO A 1 494 ? 20.112 5.256 -24.160 1.00 92.06 494 PRO A O 1
ATOM 3752 N N . GLN A 1 495 ? 19.589 6.891 -25.603 1.00 87.94 495 GLN A N 1
ATOM 3753 C CA . GLN A 1 495 ? 20.847 7.639 -25.406 1.00 87.94 495 GLN A CA 1
ATOM 3754 C C . GLN A 1 495 ? 20.763 8.728 -24.340 1.00 87.94 495 GLN A C 1
ATOM 3756 O O . GLN A 1 495 ? 21.748 8.972 -23.644 1.00 87.94 495 GLN A O 1
ATOM 3761 N N . HIS A 1 496 ? 19.622 9.402 -24.218 1.00 91.25 496 HIS A N 1
ATOM 3762 C CA . HIS A 1 496 ? 19.489 10.560 -23.343 1.00 91.25 496 HIS A CA 1
ATOM 3763 C C . HIS A 1 496 ? 18.104 10.615 -22.704 1.00 91.25 496 HIS A C 1
ATOM 3765 O O . HIS A 1 496 ? 17.112 10.301 -23.356 1.00 91.25 496 HIS A O 1
ATOM 3771 N N . ALA A 1 497 ? 18.036 11.053 -21.449 1.00 93.62 497 ALA A N 1
ATOM 3772 C CA . ALA A 1 497 ? 16.786 11.326 -20.753 1.00 93.62 497 ALA A CA 1
ATOM 3773 C C . ALA A 1 497 ? 16.798 12.724 -20.127 1.00 93.62 497 ALA A C 1
ATOM 3775 O O . ALA A 1 497 ? 17.805 13.151 -19.561 1.00 93.62 497 ALA A O 1
ATOM 3776 N N . THR A 1 498 ? 15.662 13.416 -20.190 1.00 94.50 498 THR A N 1
ATOM 3777 C CA . THR A 1 498 ? 15.429 14.701 -19.521 1.00 94.50 498 THR A CA 1
ATOM 3778 C C . THR A 1 498 ? 14.304 14.543 -18.514 1.00 94.50 498 THR A C 1
ATOM 3780 O O . THR A 1 498 ? 13.234 14.050 -18.854 1.00 94.50 498 THR A O 1
ATOM 3783 N N . VAL A 1 499 ? 14.523 14.996 -17.284 1.00 95.75 499 VAL A N 1
ATOM 3784 C CA . VAL A 1 499 ? 13.484 15.082 -16.256 1.00 95.75 499 VAL A CA 1
ATOM 3785 C C . VAL A 1 499 ? 12.928 16.495 -16.249 1.00 95.75 499 VAL A C 1
ATOM 3787 O O . VAL A 1 499 ? 13.692 17.464 -16.207 1.00 95.75 499 VAL A O 1
ATOM 3790 N N . PHE A 1 500 ? 11.607 16.597 -16.247 1.00 96.19 500 PHE A N 1
ATOM 3791 C CA . PHE A 1 500 ? 10.863 17.843 -16.159 1.00 96.19 500 PHE A CA 1
ATOM 3792 C C . PHE A 1 500 ? 10.134 17.922 -14.828 1.00 96.19 500 PHE A C 1
ATOM 3794 O O . PHE A 1 500 ? 9.740 16.897 -14.269 1.00 96.19 500 PHE A O 1
ATOM 3801 N N . ALA A 1 501 ? 9.944 19.141 -14.334 1.00 96.44 501 ALA A N 1
ATOM 3802 C CA . ALA A 1 501 ? 9.132 19.375 -13.155 1.00 96.44 501 ALA A CA 1
ATOM 3803 C C . ALA A 1 501 ? 8.381 20.710 -13.214 1.00 96.44 501 ALA A C 1
ATOM 3805 O O . ALA A 1 501 ? 8.790 21.640 -13.915 1.00 96.44 501 ALA A O 1
ATOM 3806 N N . LYS A 1 502 ? 7.299 20.796 -12.437 1.00 95.25 502 LYS A N 1
ATOM 3807 C CA . LYS A 1 502 ? 6.561 22.031 -12.132 1.00 95.25 502 LYS A CA 1
ATOM 3808 C C . LYS A 1 502 ? 6.055 22.028 -10.688 1.00 95.25 502 LYS A C 1
ATOM 3810 O O . LYS A 1 502 ? 5.873 20.961 -10.098 1.00 95.25 502 LYS A O 1
ATOM 3815 N N . LEU A 1 503 ? 5.816 23.215 -10.133 1.00 95.25 503 LEU A N 1
ATOM 3816 C CA . LEU A 1 503 ? 5.162 23.395 -8.835 1.00 95.25 503 LEU A CA 1
ATOM 3817 C C . LEU A 1 503 ? 3.651 23.517 -9.010 1.00 95.25 503 LEU A C 1
ATOM 3819 O O . LEU A 1 503 ? 3.190 24.196 -9.929 1.00 95.25 503 LEU A O 1
ATOM 3823 N N . VAL A 1 504 ? 2.893 22.903 -8.102 1.00 95.25 504 VAL A N 1
ATOM 3824 C CA . VAL A 1 504 ? 1.427 22.966 -8.093 1.00 95.25 504 VAL A CA 1
ATOM 3825 C C . VAL A 1 504 ? 0.878 23.278 -6.700 1.00 95.25 504 VAL A C 1
ATOM 3827 O O . VAL A 1 504 ? 1.498 22.943 -5.686 1.00 95.25 504 VAL A O 1
ATOM 3830 N N . ALA A 1 505 ? -0.295 23.906 -6.666 1.00 94.75 505 ALA A N 1
ATOM 3831 C CA . ALA A 1 505 ? -1.162 24.002 -5.495 1.00 94.75 505 ALA A CA 1
ATOM 3832 C C . ALA A 1 505 ? -2.278 22.947 -5.603 1.00 94.75 505 ALA A C 1
ATOM 3834 O O . ALA A 1 505 ? -2.846 22.772 -6.679 1.00 94.75 505 ALA A O 1
ATOM 3835 N N . SER A 1 506 ? -2.555 22.231 -4.515 1.00 94.06 506 SER A N 1
ATOM 3836 C CA . SER A 1 506 ? -3.630 21.237 -4.362 1.00 94.06 506 SER A CA 1
ATOM 3837 C C . SER A 1 506 ? -3.673 20.789 -2.901 1.00 94.06 506 SER A C 1
ATOM 3839 O O . SER A 1 506 ? -2.706 20.225 -2.378 1.00 94.06 506 SER A O 1
ATOM 3841 N N . ASP A 1 507 ? -4.812 21.000 -2.240 1.00 91.19 507 ASP A N 1
ATOM 3842 C CA . ASP A 1 507 ? -5.013 20.549 -0.860 1.00 91.19 507 ASP A CA 1
ATOM 3843 C C . ASP A 1 507 ? -5.076 19.017 -0.799 1.00 91.19 507 ASP A C 1
ATOM 3845 O O . ASP A 1 507 ? -4.538 18.406 0.126 1.00 91.19 507 ASP A O 1
ATOM 3849 N N . THR A 1 508 ? -5.654 18.390 -1.828 1.00 92.50 508 THR A N 1
ATOM 3850 C CA . THR A 1 508 ? -5.706 16.930 -1.970 1.00 92.50 508 THR A CA 1
ATOM 3851 C C . THR A 1 508 ? -4.306 16.324 -1.975 1.00 92.50 508 THR A C 1
ATOM 3853 O O . THR A 1 508 ? -4.028 15.426 -1.181 1.00 92.50 508 THR A O 1
ATOM 3856 N N . LEU A 1 509 ? -3.402 16.835 -2.819 1.00 92.88 509 LEU A N 1
ATOM 3857 C CA . LEU A 1 509 ? -2.022 16.351 -2.879 1.00 92.88 509 LEU A CA 1
ATOM 3858 C C . LEU A 1 509 ? -1.270 16.652 -1.582 1.00 92.88 509 LEU A C 1
ATOM 3860 O O . LEU A 1 509 ? -0.611 15.767 -1.044 1.00 92.88 509 LEU A O 1
ATOM 3864 N N . TYR A 1 510 ? -1.410 17.861 -1.035 1.00 91.00 510 TYR A N 1
ATOM 3865 C CA . TYR A 1 510 ? -0.768 18.242 0.224 1.00 91.00 510 TYR A CA 1
ATOM 3866 C C . TYR A 1 510 ? -1.082 17.254 1.361 1.00 91.00 510 TYR A C 1
ATOM 3868 O O . TYR A 1 510 ? -0.185 16.801 2.079 1.00 91.00 510 TYR A O 1
ATOM 3876 N N . ARG A 1 511 ? -2.352 16.850 1.488 1.00 89.94 511 ARG A N 1
ATOM 3877 C CA . ARG A 1 511 ? -2.833 15.915 2.519 1.00 89.94 511 ARG A CA 1
ATOM 3878 C C . ARG A 1 511 ? -2.427 14.456 2.307 1.00 89.94 511 ARG A C 1
ATOM 3880 O O . ARG A 1 511 ? -2.565 13.662 3.233 1.00 89.94 511 ARG A O 1
ATOM 3887 N N . MET A 1 512 ? -1.856 14.106 1.154 1.00 91.38 512 MET A N 1
ATOM 3888 C CA . MET A 1 512 ? -1.247 12.787 0.936 1.00 91.38 512 MET A CA 1
ATOM 3889 C C . MET A 1 512 ? 0.088 12.614 1.670 1.00 91.38 512 MET A C 1
ATOM 3891 O O . MET A 1 512 ? 0.579 11.495 1.782 1.00 91.38 512 MET A O 1
ATOM 3895 N N . ASN A 1 513 ? 0.696 13.691 2.176 1.00 90.81 513 ASN A N 1
ATOM 3896 C CA . ASN A 1 513 ? 1.960 13.605 2.916 1.00 90.81 513 ASN A CA 1
ATOM 3897 C C . ASN A 1 513 ? 1.992 14.487 4.173 1.00 90.81 513 ASN A C 1
ATOM 3899 O O . ASN A 1 513 ? 2.728 14.196 5.116 1.00 90.81 513 ASN A O 1
ATOM 3903 N N . SER A 1 514 ? 1.221 15.571 4.231 1.00 89.19 514 SER A N 1
ATOM 3904 C CA . SER A 1 514 ? 1.223 16.470 5.381 1.00 89.19 514 SER A CA 1
ATOM 3905 C C . SER A 1 514 ? 0.235 16.047 6.462 1.00 89.19 514 SER A C 1
ATOM 3907 O O . SER A 1 514 ? -0.936 15.830 6.180 1.00 89.19 514 SER A O 1
ATOM 3909 N N . PHE A 1 515 ? 0.691 16.035 7.717 1.00 87.50 515 PHE A N 1
ATOM 3910 C CA . PHE A 1 515 ? -0.174 15.932 8.897 1.00 87.50 515 PHE A CA 1
ATOM 3911 C C . PHE A 1 515 ? -0.539 17.307 9.487 1.00 87.50 515 PHE A C 1
ATOM 3913 O O . PHE A 1 515 ? -1.096 17.348 10.582 1.00 87.50 515 PHE A O 1
ATOM 3920 N N . ASP A 1 516 ? -0.183 18.418 8.828 1.00 80.00 516 ASP A N 1
ATOM 3921 C CA . ASP A 1 516 ? -0.240 19.776 9.393 1.00 80.00 516 ASP A CA 1
ATOM 3922 C C . ASP A 1 516 ? -1.531 20.051 10.178 1.00 80.00 516 ASP A C 1
ATOM 3924 O O . ASP A 1 516 ? -2.638 19.934 9.656 1.00 80.00 516 ASP A O 1
ATOM 3928 N N . GLN A 1 517 ? -1.357 20.368 11.465 1.00 75.50 517 GLN A N 1
ATOM 3929 C CA . GLN A 1 517 ? -2.430 20.681 12.415 1.00 75.50 517 GLN A CA 1
ATOM 3930 C C . GLN A 1 517 ? -3.575 19.655 12.431 1.00 75.50 517 GLN A C 1
ATOM 3932 O O . GLN A 1 517 ? -4.751 19.999 12.565 1.00 75.50 517 GLN A O 1
ATOM 3937 N N . THR A 1 518 ? -3.247 18.367 12.332 1.00 84.75 518 THR A N 1
ATOM 3938 C CA . THR A 1 518 ? -4.238 17.307 12.530 1.00 84.75 518 THR A CA 1
ATOM 3939 C C . THR A 1 518 ? -4.549 17.163 14.022 1.00 84.75 518 THR A C 1
ATOM 3941 O O . THR A 1 518 ? -3.706 16.722 14.813 1.00 84.75 518 THR A O 1
ATOM 3944 N N . HIS A 1 519 ? -5.770 17.545 14.405 1.00 84.81 519 HIS A N 1
ATOM 3945 C CA . HIS A 1 519 ? -6.234 17.608 15.791 1.00 84.81 519 HIS A CA 1
ATOM 3946 C C . HIS A 1 519 ? -7.587 16.921 15.997 1.00 84.81 519 HIS A C 1
ATOM 3948 O O . HIS A 1 519 ? -8.443 16.915 15.111 1.00 84.81 519 HIS A O 1
ATOM 3954 N N . ILE A 1 520 ? -7.783 16.427 17.218 1.00 82.50 520 ILE A N 1
ATOM 3955 C CA . ILE A 1 520 ? -9.066 16.039 17.801 1.00 82.50 520 ILE A CA 1
ATOM 3956 C C . ILE A 1 520 ? -9.283 16.924 19.021 1.00 82.50 520 ILE A C 1
ATOM 3958 O O . ILE A 1 520 ? -8.591 16.761 20.023 1.00 82.50 520 ILE A O 1
ATOM 3962 N N . ASP A 1 521 ? -10.244 17.841 18.957 1.00 82.88 521 ASP A N 1
ATOM 3963 C CA . ASP A 1 521 ? -10.482 18.828 20.012 1.00 82.88 521 ASP A CA 1
ATOM 3964 C C . ASP A 1 521 ? -9.158 19.514 20.436 1.00 82.88 521 ASP A C 1
ATOM 3966 O O . ASP A 1 521 ? -8.562 20.240 19.639 1.00 82.88 521 ASP A O 1
ATOM 3970 N N . SER A 1 522 ? -8.662 19.284 21.657 1.00 85.19 522 SER A N 1
ATOM 3971 C CA . SER A 1 522 ? -7.369 19.804 22.140 1.00 85.19 522 SER A CA 1
ATOM 3972 C C . SER A 1 522 ? -6.173 18.865 21.913 1.00 85.19 522 SER A C 1
ATOM 3974 O O . SER A 1 522 ? -5.027 19.278 22.106 1.00 85.19 522 SER A O 1
ATOM 3976 N N . LEU A 1 523 ? -6.411 17.619 21.504 1.00 90.75 523 LEU A N 1
ATOM 3977 C CA . LEU A 1 523 ? -5.400 16.581 21.319 1.00 90.75 523 LEU A CA 1
ATOM 3978 C C . LEU A 1 523 ? -4.824 16.638 19.902 1.00 90.75 523 LEU A C 1
ATOM 3980 O O . LEU A 1 523 ? -5.534 16.678 18.902 1.00 90.75 523 LEU A O 1
ATOM 3984 N N . ALA A 1 524 ? -3.502 16.640 19.805 1.00 89.88 524 ALA A N 1
ATOM 3985 C CA . ALA A 1 524 ? -2.765 16.703 18.547 1.00 89.88 524 ALA A CA 1
ATOM 3986 C C . ALA A 1 524 ? -2.268 15.316 18.129 1.00 89.88 524 ALA A C 1
ATOM 3988 O O . ALA A 1 524 ? -1.726 14.596 18.969 1.00 89.88 524 ALA A O 1
ATOM 3989 N N . LEU A 1 525 ? -2.325 14.964 16.841 1.00 90.44 525 LEU A N 1
ATOM 3990 C CA . LEU A 1 525 ? -1.657 13.755 16.338 1.00 90.44 525 LEU A CA 1
ATOM 3991 C C . LEU A 1 525 ? -0.143 13.991 16.192 1.00 90.44 525 LEU A C 1
ATOM 3993 O O . LEU A 1 525 ? 0.425 13.991 15.103 1.00 90.44 525 LEU A O 1
ATOM 3997 N N . ALA A 1 526 ? 0.514 14.265 17.315 1.00 89.88 526 ALA A N 1
ATOM 3998 C CA . ALA A 1 526 ? 1.911 14.650 17.374 1.00 89.88 526 ALA A CA 1
ATOM 3999 C C . ALA A 1 526 ? 2.554 14.133 18.658 1.00 89.88 526 ALA A C 1
ATOM 4001 O O . ALA A 1 526 ? 2.073 14.381 19.759 1.00 89.88 526 ALA A O 1
ATOM 4002 N N . ARG A 1 527 ? 3.697 13.461 18.509 1.00 89.12 527 ARG A N 1
ATOM 4003 C CA . ARG A 1 527 ? 4.499 12.962 19.637 1.00 89.12 527 ARG A CA 1
ATOM 4004 C C . ARG A 1 527 ? 5.371 14.029 20.307 1.00 89.12 527 ARG A C 1
ATOM 4006 O O . ARG A 1 527 ? 6.025 13.769 21.311 1.00 89.12 527 ARG A O 1
ATOM 4013 N N . SER A 1 528 ? 5.479 15.207 19.695 1.00 88.75 528 SER A N 1
ATOM 4014 C CA . SER A 1 528 ? 6.249 16.340 20.205 1.00 88.75 528 SER A CA 1
ATOM 4015 C C . SER A 1 528 ? 5.846 17.634 19.496 1.00 88.75 528 SER A C 1
ATOM 4017 O O . SER A 1 528 ? 5.287 17.609 18.401 1.00 88.75 528 SER A O 1
ATOM 4019 N N . LYS A 1 529 ? 6.221 18.784 20.071 1.00 84.94 529 LYS A N 1
ATOM 4020 C CA . LYS A 1 529 ? 5.997 20.108 19.456 1.00 84.94 529 LYS A CA 1
ATOM 4021 C C . LYS A 1 529 ? 6.709 20.278 18.109 1.00 84.94 529 LYS A C 1
ATOM 4023 O O . LYS A 1 529 ? 6.251 21.041 17.266 1.00 84.94 529 LYS A O 1
ATOM 4028 N N . ASP A 1 530 ? 7.827 19.579 17.916 1.00 85.69 530 ASP A N 1
ATOM 4029 C CA . ASP A 1 530 ? 8.627 19.646 16.691 1.00 85.69 530 ASP A CA 1
ATOM 4030 C C . ASP A 1 530 ? 8.163 18.652 15.617 1.00 85.69 530 ASP A C 1
ATOM 4032 O O . ASP A 1 530 ? 8.652 18.717 14.491 1.00 85.69 530 ASP A O 1
ATOM 4036 N N . ALA A 1 531 ? 7.212 17.756 15.918 1.00 85.44 531 ALA A N 1
ATOM 4037 C CA . ALA A 1 531 ? 6.690 16.790 14.949 1.00 85.44 531 ALA A CA 1
ATOM 4038 C C . ALA A 1 531 ? 6.139 17.480 13.688 1.00 85.44 531 ALA A C 1
ATOM 4040 O O . ALA A 1 531 ? 6.348 16.992 12.579 1.00 85.44 531 ALA A O 1
ATOM 4041 N N . TRP A 1 532 ? 5.544 18.666 13.846 1.00 82.94 532 TRP A N 1
ATOM 4042 C CA . TRP A 1 532 ? 5.021 19.496 12.756 1.00 82.94 532 TRP A CA 1
ATOM 4043 C C . TRP A 1 532 ? 6.084 20.130 11.864 1.00 82.94 532 TRP A C 1
ATOM 4045 O O . TRP A 1 532 ? 5.754 20.669 10.821 1.00 82.94 532 TRP A O 1
ATOM 4055 N N . LYS A 1 533 ? 7.365 20.069 12.236 1.00 81.56 533 LYS A N 1
ATOM 4056 C CA . LYS A 1 533 ? 8.475 20.523 11.383 1.00 81.56 533 LYS A CA 1
ATOM 4057 C C . LYS A 1 533 ? 8.976 19.415 10.454 1.00 81.56 533 LYS A C 1
ATOM 4059 O O . LYS A 1 533 ? 9.915 19.631 9.692 1.00 81.56 533 LYS A O 1
ATOM 4064 N N . CYS A 1 534 ? 8.388 18.218 10.528 1.00 83.00 534 CYS A N 1
ATOM 4065 C CA . CYS A 1 534 ? 8.795 17.076 9.724 1.00 83.00 534 CYS A CA 1
ATOM 4066 C C . CYS A 1 534 ? 8.588 17.350 8.233 1.00 83.00 534 CYS A C 1
ATOM 4068 O O . CYS A 1 534 ? 7.474 17.598 7.786 1.00 83.00 534 CYS A O 1
ATOM 4070 N N . THR A 1 535 ? 9.648 17.224 7.442 1.00 76.56 535 THR A N 1
ATOM 4071 C CA . THR A 1 535 ? 9.606 17.389 5.980 1.00 76.56 535 THR A CA 1
ATOM 4072 C C . THR A 1 535 ? 9.066 16.150 5.244 1.00 76.56 535 THR A C 1
ATOM 4074 O O . THR A 1 535 ? 9.304 15.992 4.052 1.00 76.56 535 THR A O 1
ATOM 4077 N N . GLY A 1 536 ? 8.425 15.213 5.961 1.00 68.38 536 GLY A N 1
ATOM 4078 C CA . GLY A 1 536 ? 7.949 13.930 5.419 1.00 68.38 536 GLY A CA 1
ATOM 4079 C C . GLY A 1 536 ? 9.053 12.937 5.059 1.00 68.38 536 GLY A C 1
ATOM 4080 O O . GLY A 1 536 ? 8.777 11.820 4.634 1.00 68.38 536 GLY A O 1
ATOM 4081 N N . GLY A 1 537 ? 10.317 13.342 5.231 1.00 62.72 537 GLY A N 1
ATOM 4082 C CA . GLY A 1 537 ? 11.400 12.853 4.389 1.00 62.72 537 GLY A CA 1
ATOM 4083 C C . GLY A 1 537 ? 11.179 13.365 2.965 1.00 62.72 537 GLY A C 1
ATOM 4084 O O . GLY A 1 537 ? 10.140 13.112 2.368 1.00 62.72 537 GLY A O 1
ATOM 4085 N N . ALA A 1 538 ? 12.151 14.065 2.382 1.00 55.44 538 ALA A N 1
ATOM 4086 C CA . ALA A 1 538 ? 12.022 14.665 1.046 1.00 55.44 538 ALA A CA 1
ATOM 4087 C C . ALA A 1 538 ? 11.896 13.637 -0.112 1.00 55.44 538 ALA A C 1
ATOM 4089 O O . ALA A 1 538 ? 12.313 13.922 -1.219 1.00 55.44 538 ALA A O 1
ATOM 4090 N N . ARG A 1 539 ? 11.422 12.408 0.132 1.00 68.94 539 ARG A N 1
ATOM 4091 C CA . ARG A 1 539 ? 11.528 11.233 -0.748 1.00 68.94 539 ARG A CA 1
ATOM 4092 C C . ARG A 1 539 ? 10.192 10.545 -1.038 1.00 68.94 539 ARG A C 1
ATOM 4094 O O . ARG A 1 539 ? 10.213 9.478 -1.642 1.00 68.94 539 ARG A O 1
ATOM 4101 N N . VAL A 1 540 ? 9.065 11.089 -0.577 1.00 82.81 540 VAL A N 1
ATOM 4102 C CA . VAL A 1 540 ? 7.749 10.527 -0.909 1.00 82.81 540 VAL A CA 1
ATOM 4103 C C . VAL A 1 540 ? 7.454 10.852 -2.369 1.00 82.81 540 VAL A C 1
ATOM 4105 O O . VAL A 1 540 ? 7.317 12.017 -2.729 1.00 82.81 540 VAL A O 1
ATOM 4108 N N . ALA A 1 541 ? 7.415 9.810 -3.190 1.00 89.50 541 ALA A N 1
ATOM 4109 C CA . ALA A 1 541 ? 7.185 9.870 -4.621 1.00 89.50 541 ALA A CA 1
ATOM 4110 C C . ALA A 1 541 ? 5.943 9.035 -4.932 1.00 89.50 541 ALA A C 1
ATOM 4112 O O . ALA A 1 541 ? 5.941 7.828 -4.694 1.00 89.50 541 ALA A O 1
ATOM 4113 N N . LEU A 1 542 ? 4.887 9.686 -5.412 1.00 92.06 542 LEU A N 1
ATOM 4114 C CA . LEU A 1 542 ? 3.585 9.080 -5.670 1.00 92.06 542 LEU A CA 1
ATOM 4115 C C . LEU A 1 542 ? 3.321 9.087 -7.177 1.00 92.06 542 LEU A C 1
ATOM 4117 O O . LEU A 1 542 ? 3.054 10.153 -7.734 1.00 92.06 542 LEU A O 1
ATOM 4121 N N . PRO A 1 543 ? 3.412 7.942 -7.865 1.00 92.50 543 PRO A N 1
ATOM 4122 C CA . PRO A 1 543 ? 2.994 7.852 -9.257 1.00 92.50 543 PRO A CA 1
ATOM 4123 C C . PRO A 1 543 ? 1.471 8.022 -9.354 1.00 92.50 543 PRO A C 1
ATOM 4125 O O . PRO A 1 543 ? 0.735 7.228 -8.772 1.00 92.50 543 PRO A O 1
ATOM 4128 N N . LEU A 1 544 ? 0.995 9.051 -10.058 1.00 91.31 544 LEU A N 1
ATOM 4129 C CA . LEU A 1 544 ? -0.424 9.414 -10.112 1.00 91.31 544 LEU A CA 1
ATOM 4130 C C . LEU A 1 544 ? -0.851 9.838 -11.525 1.00 91.31 544 LEU A C 1
ATOM 4132 O O . LEU A 1 544 ? -0.165 10.614 -12.194 1.00 91.31 544 LEU A O 1
ATOM 4136 N N . HIS A 1 545 ? -2.064 9.442 -11.921 1.00 90.62 545 HIS A N 1
ATOM 4137 C CA . HIS A 1 545 ? -2.804 10.034 -13.042 1.00 90.62 545 HIS A CA 1
ATOM 4138 C C . HIS A 1 545 ? -3.326 11.410 -12.628 1.00 90.62 545 HIS A C 1
ATOM 4140 O O . HIS A 1 545 ? -4.507 11.606 -12.366 1.00 90.62 545 HIS A O 1
ATOM 4146 N N . ILE A 1 546 ? -2.415 12.378 -12.520 1.00 88.19 546 ILE A N 1
ATOM 4147 C CA . ILE A 1 546 ? -2.678 13.677 -11.883 1.00 88.19 546 ILE A CA 1
ATOM 4148 C C . ILE A 1 546 ? -3.853 14.455 -12.496 1.00 88.19 546 ILE A C 1
ATOM 4150 O O . ILE A 1 546 ? -4.505 15.226 -11.799 1.00 88.19 546 ILE A O 1
ATOM 4154 N N . ASN A 1 547 ? -4.164 14.227 -13.774 1.00 86.44 547 ASN A N 1
ATOM 4155 C CA . ASN A 1 547 ? -5.256 14.908 -14.472 1.00 86.44 547 ASN A CA 1
ATOM 4156 C C . ASN A 1 547 ? -6.646 14.587 -13.895 1.00 86.44 547 ASN A C 1
ATOM 4158 O O . ASN A 1 547 ? -7.590 15.320 -14.179 1.00 86.44 547 ASN A O 1
ATOM 4162 N N . THR A 1 548 ? -6.795 13.510 -13.116 1.00 86.69 548 THR A N 1
ATOM 4163 C CA . THR A 1 548 ? -8.072 13.173 -12.469 1.00 86.69 548 THR A CA 1
ATOM 4164 C C . THR A 1 548 ? -8.257 13.852 -11.112 1.00 86.69 548 THR A C 1
ATOM 4166 O O . THR A 1 548 ? -9.335 13.762 -10.523 1.00 86.69 548 THR A O 1
ATOM 4169 N N . ILE A 1 549 ? -7.235 14.551 -10.608 1.00 89.06 549 ILE A N 1
ATOM 4170 C CA . ILE A 1 549 ? -7.294 15.270 -9.336 1.00 89.06 549 ILE A CA 1
ATOM 4171 C C . ILE A 1 549 ? -7.903 16.661 -9.587 1.00 89.06 549 ILE A C 1
ATOM 4173 O O . ILE A 1 549 ? -7.332 17.450 -10.341 1.00 89.06 549 ILE A O 1
ATOM 4177 N N . PRO A 1 550 ? -9.057 16.992 -8.978 1.00 83.19 550 PRO A N 1
ATOM 4178 C CA . PRO A 1 550 ? -9.865 18.137 -9.404 1.00 83.19 550 PRO A CA 1
ATOM 4179 C C . PRO A 1 550 ? -9.330 19.510 -8.967 1.00 83.19 550 PRO A C 1
ATOM 4181 O O . PRO A 1 550 ? -9.755 20.519 -9.524 1.00 83.19 550 PRO A O 1
ATOM 4184 N N . ASP A 1 551 ? -8.447 19.581 -7.966 1.00 93.25 551 ASP A N 1
ATOM 4185 C CA . ASP A 1 551 ? -8.020 20.828 -7.311 1.00 93.25 551 ASP A CA 1
ATOM 4186 C C . ASP A 1 551 ? -6.573 21.247 -7.635 1.00 93.25 551 ASP A C 1
ATOM 4188 O O . ASP A 1 551 ? -5.994 22.058 -6.913 1.00 93.25 551 ASP A O 1
ATOM 4192 N N . VAL A 1 552 ? -5.983 20.709 -8.708 1.00 94.56 552 VAL A N 1
ATOM 4193 C CA . VAL A 1 552 ? -4.600 21.009 -9.109 1.00 94.56 552 VAL A CA 1
ATOM 4194 C C . VAL A 1 552 ? -4.519 22.329 -9.876 1.00 94.56 552 VAL A C 1
ATOM 4196 O O . VAL A 1 552 ? -5.136 22.496 -10.928 1.00 94.56 552 VAL A O 1
ATOM 4199 N N . VAL A 1 553 ? -3.698 23.254 -9.376 1.00 95.25 553 VAL A N 1
ATOM 4200 C CA . VAL A 1 553 ? -3.385 24.535 -10.022 1.00 95.25 553 VAL A CA 1
ATOM 4201 C C . VAL A 1 553 ? -1.884 24.639 -10.259 1.00 95.25 553 VAL A C 1
ATOM 4203 O O . VAL A 1 553 ? -1.094 24.577 -9.318 1.00 95.25 553 VAL A O 1
ATOM 4206 N N . ASP A 1 554 ? -1.488 24.849 -11.512 1.00 95.62 554 ASP A N 1
ATOM 4207 C CA . ASP A 1 554 ? -0.089 25.064 -11.878 1.00 95.62 554 ASP A CA 1
ATOM 4208 C C . ASP A 1 554 ? 0.408 26.419 -11.355 1.00 95.62 554 ASP A C 1
ATOM 4210 O O . ASP A 1 554 ? -0.142 27.471 -11.681 1.00 95.62 554 ASP A O 1
ATOM 4214 N N . LEU A 1 555 ? 1.463 26.395 -10.535 1.00 95.75 555 LEU A N 1
ATOM 4215 C CA . LEU A 1 555 ? 2.102 27.600 -9.999 1.00 95.75 555 LEU A CA 1
ATOM 4216 C C . LEU A 1 555 ? 3.279 28.059 -10.853 1.00 95.75 555 LEU A C 1
ATOM 4218 O O . LEU A 1 555 ? 3.626 29.235 -10.819 1.00 95.75 555 LEU A O 1
ATOM 4222 N N . THR A 1 556 ? 3.901 27.156 -11.611 1.00 96.12 556 THR A N 1
ATOM 4223 C CA . THR A 1 556 ? 5.029 27.454 -12.502 1.00 96.12 556 THR A CA 1
ATOM 4224 C C . THR A 1 556 ? 4.842 26.772 -13.848 1.00 96.12 556 THR A C 1
ATOM 4226 O O . THR A 1 556 ? 4.216 25.717 -13.933 1.00 96.12 556 THR A O 1
ATOM 4229 N N . GLU A 1 557 ? 5.483 27.319 -14.879 1.00 94.75 557 GLU A N 1
ATOM 4230 C CA . GLU A 1 557 ? 5.688 26.594 -16.134 1.00 94.75 557 GLU A CA 1
ATOM 4231 C C . GLU A 1 557 ? 6.519 25.321 -15.917 1.00 94.75 557 GLU A C 1
ATOM 4233 O O . GLU A 1 557 ? 7.236 25.165 -14.920 1.00 94.75 557 GLU A O 1
ATOM 4238 N N . VAL A 1 558 ? 6.437 24.417 -16.889 1.00 94.88 558 VAL A N 1
ATOM 4239 C CA . VAL A 1 558 ? 7.258 23.206 -16.940 1.00 94.88 558 VAL A CA 1
ATOM 4240 C C . VAL A 1 558 ? 8.702 23.575 -17.247 1.00 94.88 558 VAL A C 1
ATOM 4242 O O . VAL A 1 558 ? 8.978 24.244 -18.244 1.00 94.88 558 VAL A O 1
ATOM 4245 N N . VAL A 1 559 ? 9.641 23.077 -16.442 1.00 95.38 559 VAL A N 1
ATOM 4246 C CA . VAL A 1 559 ? 11.075 23.284 -16.676 1.00 95.38 559 VAL A CA 1
ATOM 4247 C C . VAL A 1 559 ? 11.866 21.977 -16.654 1.00 95.38 559 VAL A C 1
ATOM 4249 O O . VAL A 1 559 ? 11.539 21.074 -15.880 1.00 95.38 559 VAL A O 1
ATOM 4252 N N . PRO A 1 560 ? 12.929 21.847 -17.470 1.00 95.62 560 PRO A N 1
ATOM 4253 C CA . PRO A 1 560 ? 13.882 20.756 -17.327 1.00 95.62 560 PRO A CA 1
ATOM 4254 C C . PRO A 1 560 ? 14.710 20.955 -16.050 1.00 95.62 560 PRO A C 1
ATOM 4256 O O . PRO A 1 560 ? 15.213 22.048 -15.777 1.00 95.62 560 PRO A O 1
ATOM 4259 N N . VAL A 1 561 ? 14.860 19.890 -15.265 1.00 94.31 561 VAL A N 1
ATOM 4260 C CA . VAL A 1 561 ? 15.529 19.926 -13.953 1.00 94.31 561 VAL A CA 1
ATOM 4261 C C . VAL A 1 561 ? 16.728 18.990 -13.861 1.00 94.31 561 VAL A C 1
ATOM 4263 O O . VAL A 1 561 ? 17.695 19.323 -13.185 1.00 94.31 561 VAL A O 1
ATOM 4266 N N . LEU A 1 562 ? 16.713 17.850 -14.557 1.00 93.94 562 LEU A N 1
ATOM 4267 C CA . LEU A 1 562 ? 17.849 16.925 -14.643 1.00 93.94 562 LEU A CA 1
ATOM 4268 C C . LEU A 1 562 ? 17.980 16.380 -16.066 1.00 93.94 562 LEU A C 1
ATOM 4270 O O . LEU A 1 562 ? 17.005 16.303 -16.810 1.00 93.94 562 LEU A O 1
ATOM 4274 N N . SER A 1 563 ? 19.195 15.984 -16.431 1.00 92.62 563 SER A N 1
ATOM 4275 C CA . SER A 1 563 ? 19.514 15.372 -17.720 1.00 92.62 563 SER A CA 1
ATOM 4276 C C . SER A 1 563 ? 20.531 14.250 -17.509 1.00 92.62 563 SER A C 1
ATOM 4278 O O . SER A 1 563 ? 21.474 14.382 -16.718 1.00 92.62 563 SER A O 1
ATOM 4280 N N . PHE A 1 564 ? 20.305 13.131 -18.193 1.00 91.62 564 PHE A N 1
ATOM 4281 C CA . PHE A 1 564 ? 21.113 11.921 -18.124 1.00 91.62 564 PHE A CA 1
ATOM 4282 C C . PHE A 1 564 ? 21.551 11.526 -19.530 1.00 91.62 564 PHE A C 1
ATOM 4284 O O . PHE A 1 564 ? 20.720 11.350 -20.414 1.00 91.62 564 PHE A O 1
ATOM 4291 N N . ASP A 1 565 ? 22.858 11.371 -19.723 1.00 90.69 565 ASP A N 1
ATOM 4292 C CA . ASP A 1 565 ? 23.457 10.874 -20.961 1.00 90.69 565 ASP A CA 1
ATOM 4293 C C . ASP A 1 565 ? 23.934 9.433 -20.734 1.00 90.69 565 ASP A C 1
ATOM 4295 O O . ASP A 1 565 ? 24.931 9.181 -20.052 1.00 90.69 565 ASP A O 1
ATOM 4299 N N . PHE A 1 566 ? 23.190 8.479 -21.288 1.00 90.00 566 PHE A N 1
ATOM 4300 C CA . PHE A 1 566 ? 23.500 7.052 -21.234 1.00 90.00 566 PHE A CA 1
ATOM 4301 C C . PHE A 1 566 ? 24.487 6.630 -22.327 1.00 90.00 566 PHE A C 1
ATOM 4303 O O . PHE A 1 566 ? 25.034 5.529 -22.263 1.00 90.00 566 PHE A O 1
ATOM 4310 N N . GLY A 1 567 ? 24.759 7.488 -23.312 1.00 83.44 567 GLY A N 1
ATOM 4311 C CA . GLY A 1 567 ? 25.737 7.246 -24.369 1.00 83.44 567 GLY A CA 1
ATOM 4312 C C . GLY A 1 567 ? 27.179 7.493 -23.923 1.00 83.44 567 GLY A C 1
ATOM 4313 O O . GLY A 1 567 ? 28.095 6.860 -24.444 1.00 83.44 567 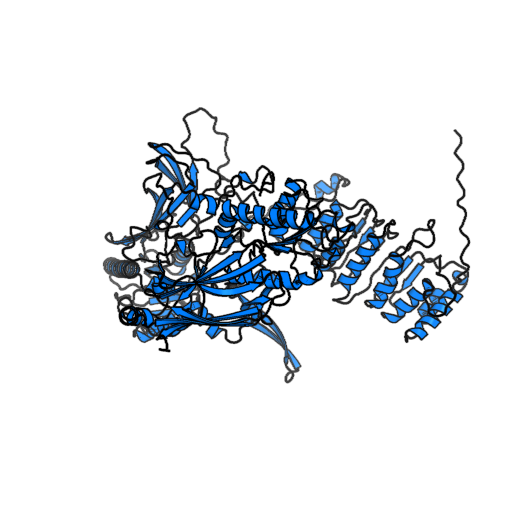GLY A O 1
ATOM 4314 N N . THR A 1 568 ? 27.409 8.360 -22.930 1.00 79.12 568 THR A N 1
ATOM 4315 C CA . THR A 1 568 ? 28.766 8.704 -22.469 1.00 79.12 568 THR A CA 1
ATOM 4316 C C . THR A 1 568 ? 29.059 8.283 -21.028 1.00 79.12 568 THR A C 1
ATOM 4318 O O . THR A 1 568 ? 28.172 8.025 -20.215 1.00 79.12 568 THR A O 1
ATOM 4321 N N . THR A 1 569 ? 30.345 8.187 -20.682 1.00 68.00 569 THR A N 1
ATOM 4322 C CA . THR A 1 569 ? 30.814 7.907 -19.311 1.00 68.00 569 THR A CA 1
ATOM 4323 C C . THR A 1 569 ? 30.787 9.136 -18.399 1.00 68.00 569 THR A C 1
ATOM 4325 O O . THR A 1 569 ? 31.253 9.059 -17.260 1.00 68.00 569 THR A O 1
ATOM 4328 N N . ARG A 1 570 ? 30.263 10.281 -18.865 1.00 62.72 570 ARG A N 1
ATOM 4329 C CA . ARG A 1 570 ? 30.142 11.483 -18.035 1.00 62.72 570 ARG A CA 1
ATOM 4330 C C . ARG A 1 570 ? 29.148 11.235 -16.902 1.00 62.72 570 ARG A C 1
ATOM 4332 O O . ARG A 1 570 ? 28.045 10.752 -17.121 1.00 62.72 570 ARG A O 1
ATOM 4339 N N . CYS A 1 571 ? 29.540 11.599 -15.682 1.00 56.22 571 CYS A N 1
ATOM 4340 C CA . CYS A 1 571 ? 28.621 11.614 -14.549 1.00 56.22 571 CYS A CA 1
ATOM 4341 C C . CYS A 1 571 ? 27.542 12.677 -14.783 1.00 56.22 571 CYS A C 1
ATOM 4343 O O . CYS A 1 571 ? 27.877 13.842 -15.006 1.00 56.22 571 CYS A O 1
ATOM 4345 N N . SER A 1 572 ? 26.271 12.291 -14.675 1.00 64.44 572 SER A N 1
ATOM 4346 C CA . SER A 1 572 ? 25.176 13.248 -14.528 1.00 64.44 572 SER A CA 1
ATOM 4347 C C . SER A 1 572 ? 25.360 14.068 -13.246 1.00 64.44 572 SER A C 1
ATOM 4349 O O . SER A 1 572 ? 25.942 13.607 -12.253 1.00 64.44 572 SER A O 1
ATOM 4351 N N . ASN A 1 573 ? 24.888 15.316 -13.266 1.00 65.19 573 ASN A N 1
ATOM 4352 C CA . ASN A 1 573 ? 24.910 16.164 -12.081 1.00 65.19 573 ASN A CA 1
ATOM 4353 C C . ASN A 1 573 ? 23.958 15.573 -11.036 1.00 65.19 573 ASN A C 1
ATOM 4355 O O . ASN A 1 573 ? 22.756 15.506 -11.260 1.00 65.19 573 ASN A O 1
ATOM 4359 N N . LYS A 1 574 ? 24.490 15.195 -9.868 1.00 81.69 574 LYS A N 1
ATOM 4360 C CA . LYS A 1 574 ? 23.692 14.678 -8.739 1.00 81.69 574 LYS A CA 1
ATOM 4361 C C . LYS A 1 574 ? 22.768 15.720 -8.101 1.00 81.69 574 LYS A C 1
ATOM 4363 O O . LYS A 1 574 ? 21.959 15.376 -7.245 1.00 81.69 574 LYS A O 1
ATOM 4368 N N . LYS A 1 575 ? 22.938 16.989 -8.470 1.00 89.94 575 LYS A N 1
ATOM 4369 C CA . LYS A 1 575 ? 22.188 18.139 -7.977 1.00 89.94 575 LYS A CA 1
ATOM 4370 C C . LYS A 1 575 ? 22.133 19.201 -9.070 1.00 89.94 575 LYS A C 1
ATOM 4372 O O . LYS A 1 575 ? 23.168 19.525 -9.654 1.00 89.94 575 LYS A O 1
ATOM 4377 N N . ALA A 1 576 ? 20.957 19.766 -9.298 1.00 91.31 576 ALA A N 1
ATOM 4378 C CA . ALA A 1 576 ? 20.745 20.903 -10.182 1.00 91.31 576 ALA A CA 1
ATOM 4379 C C . ALA A 1 576 ? 19.718 21.853 -9.557 1.00 91.31 576 ALA A C 1
ATOM 4381 O O . ALA A 1 576 ? 18.696 21.408 -9.042 1.00 91.31 576 ALA A O 1
ATOM 4382 N N . THR A 1 577 ? 19.998 23.155 -9.588 1.00 92.88 577 THR A N 1
ATOM 4383 C CA . THR A 1 577 ? 19.080 24.196 -9.109 1.00 92.88 577 THR A CA 1
ATOM 4384 C C . THR A 1 577 ? 18.618 25.027 -10.296 1.00 92.88 577 THR A C 1
ATOM 4386 O O . THR A 1 577 ? 19.445 25.601 -11.007 1.00 92.88 577 THR A O 1
ATOM 4389 N N . THR A 1 578 ? 17.304 25.105 -10.481 1.00 92.94 578 THR A N 1
ATOM 4390 C CA . THR A 1 578 ? 16.638 25.878 -11.530 1.00 92.94 578 THR A CA 1
ATOM 4391 C C . THR A 1 578 ? 15.813 26.980 -10.875 1.00 92.94 578 THR A C 1
ATOM 4393 O O . THR A 1 578 ? 15.000 26.712 -9.993 1.00 92.94 578 THR A O 1
ATOM 4396 N N . VAL A 1 579 ? 16.016 28.229 -11.298 1.00 93.88 579 VAL A N 1
ATOM 4397 C CA . VAL A 1 579 ? 15.156 29.349 -10.890 1.00 93.88 579 VAL A CA 1
ATOM 4398 C C . VAL A 1 579 ? 13.978 29.410 -11.853 1.00 93.88 579 VAL A C 1
ATOM 4400 O O . VAL A 1 579 ? 14.179 29.540 -13.060 1.00 93.88 579 VAL A O 1
ATOM 4403 N N . VAL A 1 580 ? 12.765 29.317 -11.320 1.00 93.06 580 VAL A N 1
ATOM 4404 C CA . VAL A 1 580 ? 11.512 29.370 -12.078 1.00 93.06 580 VAL A CA 1
ATOM 4405 C C . VAL A 1 580 ? 10.691 30.583 -11.665 1.00 93.06 580 VAL A C 1
ATOM 4407 O O . VAL A 1 580 ? 10.757 31.023 -10.519 1.00 93.06 580 VAL A O 1
ATOM 4410 N N . THR A 1 581 ? 9.927 31.138 -12.600 1.00 94.50 581 THR A N 1
ATOM 4411 C CA . THR A 1 581 ? 9.008 32.247 -12.326 1.00 94.50 581 THR A CA 1
ATOM 4412 C C . THR A 1 581 ? 7.608 31.696 -12.099 1.00 94.50 581 THR A C 1
ATOM 4414 O O . THR A 1 581 ? 7.108 30.919 -12.913 1.00 94.50 581 THR A O 1
ATOM 4417 N N . ALA A 1 582 ? 6.978 32.095 -10.997 1.00 94.81 582 ALA A N 1
ATOM 4418 C CA . ALA A 1 582 ? 5.608 31.724 -10.693 1.00 94.81 582 ALA A CA 1
ATOM 4419 C C . ALA A 1 582 ? 4.634 32.388 -11.682 1.00 94.81 582 ALA A C 1
ATOM 4421 O O . ALA A 1 582 ? 4.673 33.602 -11.885 1.00 94.81 582 ALA A O 1
ATOM 4422 N N . VAL A 1 583 ? 3.748 31.598 -12.287 1.00 96.69 583 VAL A N 1
ATOM 4423 C CA . VAL A 1 583 ? 2.689 32.054 -13.208 1.00 96.69 583 VAL A CA 1
ATOM 4424 C C . VAL A 1 583 ? 1.339 32.224 -12.516 1.00 96.69 583 VAL A C 1
ATOM 4426 O O . VAL A 1 583 ? 0.417 32.800 -13.085 1.00 96.69 583 VAL A O 1
ATOM 4429 N N . ALA A 1 584 ? 1.223 31.766 -11.272 1.00 95.19 584 ALA A N 1
ATOM 4430 C CA . ALA A 1 584 ? 0.052 31.951 -10.433 1.00 95.19 584 ALA A CA 1
ATOM 4431 C C . ALA A 1 584 ? 0.470 32.165 -8.976 1.00 95.19 584 ALA A C 1
ATOM 4433 O O . ALA A 1 584 ? 1.551 31.755 -8.554 1.00 95.19 584 ALA A O 1
ATOM 4434 N N . SER A 1 585 ? -0.401 32.819 -8.208 1.00 94.19 585 SER A N 1
ATOM 4435 C CA . SER A 1 585 ? -0.221 32.963 -6.765 1.00 94.19 585 SER A CA 1
ATOM 4436 C C . SER A 1 585 ? -0.828 31.766 -6.033 1.00 94.19 585 SER A C 1
ATOM 4438 O O . SER A 1 585 ? -1.953 31.373 -6.337 1.00 94.19 585 SER A O 1
ATOM 4440 N N . GLY A 1 586 ? -0.140 31.233 -5.028 1.00 92.31 586 GLY A N 1
ATOM 4441 C CA . GLY A 1 586 ? -0.645 30.119 -4.225 1.00 92.31 586 GLY A CA 1
ATOM 4442 C C . GLY A 1 586 ? 0.401 29.539 -3.281 1.00 92.31 586 GLY A C 1
ATOM 4443 O O . GLY A 1 586 ? 1.543 29.995 -3.239 1.00 92.31 586 GLY A O 1
ATOM 4444 N N . ARG A 1 587 ? 0.007 28.531 -2.499 1.00 90.69 587 ARG A N 1
ATOM 4445 C CA . ARG A 1 587 ? 0.934 27.737 -1.683 1.00 90.69 587 ARG A CA 1
ATOM 4446 C C . ARG A 1 587 ? 1.465 26.591 -2.540 1.00 90.69 587 ARG A C 1
ATOM 4448 O O . ARG A 1 587 ? 0.673 25.865 -3.125 1.00 90.69 587 ARG A O 1
ATOM 4455 N N . ALA A 1 588 ? 2.781 26.431 -2.616 1.00 91.56 588 ALA A N 1
ATOM 4456 C CA . ALA A 1 588 ? 3.376 25.257 -3.238 1.00 91.56 588 ALA A CA 1
ATOM 4457 C C . ALA A 1 588 ? 3.063 24.028 -2.377 1.00 91.56 588 ALA A C 1
ATOM 4459 O O . ALA A 1 588 ? 3.594 23.883 -1.277 1.00 91.56 588 ALA A O 1
ATOM 4460 N N . ASP A 1 589 ? 2.180 23.171 -2.877 1.00 92.19 589 ASP A N 1
ATOM 4461 C CA . ASP A 1 589 ? 1.686 21.989 -2.170 1.00 92.19 589 ASP A CA 1
ATOM 4462 C C . ASP A 1 589 ? 2.375 20.711 -2.648 1.00 92.19 589 ASP A C 1
ATOM 4464 O O . ASP A 1 589 ? 2.585 19.786 -1.865 1.00 92.19 589 ASP A O 1
ATOM 4468 N N . ALA A 1 590 ? 2.758 20.653 -3.924 1.00 93.50 590 ALA A N 1
ATOM 4469 C CA . ALA A 1 590 ? 3.461 19.513 -4.488 1.00 93.50 590 ALA A CA 1
ATOM 4470 C C . ALA A 1 590 ? 4.347 19.901 -5.678 1.00 93.50 590 ALA A C 1
ATOM 4472 O O . ALA A 1 590 ? 4.195 20.960 -6.293 1.00 93.50 590 ALA A O 1
ATOM 4473 N N . ILE A 1 591 ? 5.266 18.999 -6.015 1.00 94.38 591 ILE A N 1
ATOM 4474 C CA . ILE A 1 591 ? 6.043 19.037 -7.255 1.00 94.38 591 ILE A CA 1
ATOM 4475 C C . ILE A 1 591 ? 5.561 17.896 -8.136 1.00 94.38 591 ILE A C 1
ATOM 4477 O O . ILE A 1 591 ? 5.469 16.760 -7.676 1.00 94.38 591 ILE A O 1
ATOM 4481 N N . VAL A 1 592 ? 5.284 18.188 -9.399 1.00 95.62 592 VAL A N 1
ATOM 4482 C CA . VAL A 1 592 ? 4.917 17.181 -10.397 1.00 95.62 592 VAL A CA 1
ATOM 4483 C C . VAL A 1 592 ? 6.114 16.969 -11.302 1.00 95.62 592 VAL A C 1
ATOM 4485 O O . VAL A 1 592 ? 6.638 17.937 -11.847 1.00 95.62 592 VAL A O 1
ATOM 4488 N N . MET A 1 593 ? 6.537 15.719 -11.444 1.00 95.06 593 MET A N 1
ATOM 4489 C CA . MET A 1 593 ? 7.687 15.283 -12.223 1.00 95.06 593 MET A CA 1
ATOM 4490 C C . MET A 1 593 ? 7.249 14.293 -13.304 1.00 95.06 593 MET A C 1
ATOM 4492 O O . MET A 1 593 ? 6.405 13.432 -13.073 1.00 95.06 593 MET A O 1
ATOM 4496 N N . TRP A 1 594 ? 7.878 14.377 -14.468 1.00 95.31 594 TRP A N 1
ATOM 4497 C CA . TRP A 1 594 ? 7.863 13.331 -15.492 1.00 95.31 594 TRP A CA 1
ATOM 4498 C C . TRP A 1 594 ? 9.176 13.390 -16.272 1.00 95.31 594 TRP A C 1
ATOM 4500 O O . TRP A 1 594 ? 10.040 14.230 -16.001 1.00 95.31 594 TRP A O 1
ATOM 4510 N N . TRP A 1 595 ? 9.352 12.502 -17.243 1.00 94.75 595 TRP A N 1
ATOM 4511 C CA . TRP A 1 595 ? 10.573 12.441 -18.032 1.00 94.75 595 TRP A CA 1
ATOM 4512 C C . TRP A 1 595 ? 10.288 12.257 -19.520 1.00 94.75 595 TRP A C 1
ATOM 4514 O O . TRP A 1 595 ? 9.214 11.815 -19.927 1.00 94.75 595 TRP A O 1
ATOM 4524 N N . SER A 1 596 ? 11.269 12.622 -20.340 1.00 94.06 596 SER A N 1
ATOM 4525 C CA . SER A 1 596 ? 11.330 12.226 -21.740 1.00 94.06 596 SER A CA 1
ATOM 4526 C C . SER A 1 596 ? 12.651 11.544 -22.050 1.00 94.06 596 SER A C 1
ATOM 4528 O O . SER A 1 596 ? 13.682 11.847 -21.448 1.00 94.06 596 SER A O 1
ATOM 4530 N N . VAL A 1 597 ? 12.612 10.618 -22.996 1.00 93.69 597 VAL A N 1
ATOM 4531 C CA . VAL A 1 597 ? 13.747 9.823 -23.452 1.00 93.69 597 VAL A CA 1
ATOM 4532 C C . VAL A 1 597 ? 13.919 10.024 -24.953 1.00 93.69 597 VAL A C 1
ATOM 4534 O O . VAL A 1 597 ? 12.945 9.996 -25.699 1.00 93.69 597 VAL A O 1
ATOM 4537 N N . ASP A 1 598 ? 15.159 10.227 -25.390 1.00 92.50 598 ASP A N 1
ATOM 4538 C CA . ASP A 1 598 ? 15.541 10.444 -26.785 1.00 92.50 598 ASP A CA 1
ATOM 4539 C C . ASP A 1 598 ? 16.132 9.170 -27.411 1.00 92.50 598 ASP A C 1
ATOM 4541 O O . ASP A 1 598 ? 17.098 8.580 -26.904 1.00 92.50 598 ASP A O 1
ATOM 4545 N N . PHE A 1 599 ? 15.547 8.772 -28.543 1.00 91.50 599 PHE A N 1
ATOM 4546 C CA . PHE A 1 599 ? 15.934 7.622 -29.361 1.00 91.50 599 PHE A CA 1
ATOM 4547 C C . PHE A 1 599 ? 16.690 8.027 -30.642 1.00 91.50 599 PHE A C 1
ATOM 4549 O O . PHE A 1 599 ? 17.066 7.166 -31.440 1.00 91.50 599 PHE A O 1
ATOM 4556 N N . GLY A 1 600 ? 16.976 9.320 -30.822 1.00 88.19 600 GLY A N 1
ATOM 4557 C CA . GLY A 1 600 ? 17.722 9.890 -31.940 1.00 88.19 600 GLY A CA 1
ATOM 4558 C C . GLY A 1 600 ? 16.835 10.419 -33.070 1.00 88.19 600 GLY A C 1
ATOM 4559 O O . GLY A 1 600 ? 15.673 10.047 -33.222 1.00 88.19 600 GLY A O 1
ATOM 4560 N N . ASP A 1 601 ? 17.409 11.294 -33.902 1.00 86.88 601 ASP A N 1
ATOM 4561 C CA . ASP A 1 601 ? 16.749 11.936 -35.053 1.00 86.88 601 ASP A CA 1
ATOM 4562 C C . ASP A 1 601 ? 15.431 12.670 -34.695 1.00 86.88 601 ASP A C 1
ATOM 4564 O O . ASP A 1 601 ? 14.529 12.794 -35.520 1.00 86.88 601 ASP A O 1
ATOM 4568 N N . GLY A 1 602 ? 15.323 13.176 -33.459 1.00 85.88 602 GLY A N 1
ATOM 4569 C CA . GLY A 1 602 ? 14.151 13.905 -32.960 1.00 85.88 602 GLY A CA 1
ATOM 4570 C C . GLY A 1 602 ? 13.006 13.019 -32.454 1.00 85.88 602 GLY A C 1
ATOM 4571 O O . GLY A 1 602 ? 11.976 13.551 -32.045 1.00 85.88 602 GLY A O 1
ATOM 4572 N N . VAL A 1 603 ? 13.171 11.691 -32.456 1.00 91.19 603 VAL A N 1
ATOM 4573 C CA . VAL A 1 603 ? 12.187 10.752 -31.903 1.00 91.19 603 VAL A CA 1
ATOM 4574 C C . VAL A 1 603 ? 12.372 10.664 -30.394 1.00 91.19 603 VAL A C 1
ATOM 4576 O O . VAL A 1 603 ? 13.397 10.187 -29.907 1.00 91.19 603 VAL A O 1
ATOM 4579 N N . THR A 1 604 ? 11.361 11.110 -29.653 1.00 90.88 604 THR A N 1
ATOM 4580 C CA . THR A 1 604 ? 11.351 11.064 -28.189 1.00 90.88 604 THR A CA 1
ATOM 4581 C C . THR A 1 604 ? 10.092 10.383 -27.675 1.00 90.88 604 THR A C 1
ATOM 4583 O O . THR A 1 604 ? 9.039 10.460 -28.304 1.00 90.88 604 THR A O 1
ATOM 4586 N N . TYR A 1 605 ? 10.211 9.733 -26.524 1.00 90.94 605 TYR A N 1
ATOM 4587 C CA . TYR A 1 605 ? 9.090 9.200 -25.760 1.00 90.94 605 TYR A CA 1
ATOM 4588 C C . TYR A 1 605 ? 8.935 10.019 -24.474 1.00 90.94 605 TYR A C 1
ATOM 4590 O O . TYR A 1 605 ? 9.942 10.347 -23.846 1.00 90.94 605 TYR A O 1
ATOM 4598 N N . CYS A 1 606 ? 7.713 10.383 -24.080 1.00 90.81 606 CYS A N 1
ATOM 4599 C CA . CYS A 1 606 ? 7.458 11.287 -22.955 1.00 90.81 606 CYS A CA 1
ATOM 4600 C C . CYS A 1 606 ? 6.338 10.760 -22.055 1.00 90.81 606 CYS A C 1
ATOM 4602 O O . CYS A 1 606 ? 5.255 10.449 -22.539 1.00 90.81 606 CYS A O 1
ATOM 4604 N N . THR A 1 607 ? 6.573 10.745 -20.742 1.00 90.44 607 THR A N 1
ATOM 4605 C CA . THR A 1 607 ? 5.602 10.280 -19.734 1.00 90.44 607 THR A CA 1
ATOM 4606 C C . THR A 1 607 ? 4.679 11.384 -19.209 1.00 90.44 607 THR A C 1
ATOM 4608 O O . THR A 1 607 ? 3.964 11.194 -18.227 1.00 90.44 607 THR A O 1
ATOM 4611 N N . ALA A 1 608 ? 4.672 12.560 -19.845 1.00 85.44 608 ALA A N 1
ATOM 4612 C CA . ALA A 1 608 ? 3.722 13.620 -19.518 1.00 85.44 608 ALA A CA 1
ATOM 4613 C C . ALA A 1 608 ? 2.284 13.183 -19.838 1.00 85.44 608 ALA A C 1
ATOM 4615 O O . ALA A 1 608 ? 2.032 12.644 -20.916 1.00 85.44 608 ALA A O 1
ATOM 4616 N N . SER A 1 609 ? 1.321 13.533 -18.980 1.00 67.00 609 SER A N 1
ATOM 4617 C CA . SER A 1 609 ? -0.099 13.187 -19.170 1.00 67.00 609 SER A CA 1
ATOM 4618 C C . SER A 1 609 ? -0.719 13.710 -20.474 1.00 67.00 609 SER A C 1
ATOM 4620 O O . SER A 1 609 ? -1.773 13.240 -20.881 1.00 67.00 609 SER A O 1
ATOM 4622 N N . SER A 1 610 ? -0.117 14.725 -21.099 1.00 56.47 610 SER A N 1
ATOM 4623 C CA . SER A 1 610 ? -0.544 15.314 -22.376 1.00 56.47 610 SER A CA 1
ATOM 4624 C C . SER A 1 610 ? 0.351 14.928 -23.562 1.00 56.47 610 SER A C 1
ATOM 4626 O O . SER A 1 610 ? 0.100 15.379 -24.677 1.00 56.47 610 SER A O 1
ATOM 4628 N N . GLY A 1 611 ? 1.418 14.155 -23.320 1.00 47.88 611 GLY A N 1
ATOM 4629 C CA . GLY A 1 611 ? 2.471 13.848 -24.292 1.00 47.88 611 GLY A CA 1
ATOM 4630 C C . GLY A 1 611 ? 2.540 12.388 -24.746 1.00 47.88 611 GLY A C 1
ATOM 4631 O O . GLY A 1 611 ? 3.124 12.135 -25.798 1.00 47.88 611 GLY A O 1
ATOM 4632 N N . ALA A 1 612 ? 1.951 11.447 -24.004 1.00 54.22 612 ALA A N 1
ATOM 4633 C CA . ALA A 1 612 ? 1.785 10.072 -24.469 1.00 54.22 612 ALA A CA 1
ATOM 4634 C C . ALA A 1 612 ? 0.623 10.030 -25.479 1.00 54.22 612 ALA A C 1
ATOM 4636 O O . ALA A 1 612 ? -0.484 10.464 -25.157 1.00 54.22 612 ALA A O 1
ATOM 4637 N N . GLN A 1 613 ? 0.872 9.587 -26.719 1.00 52.06 613 GLN A N 1
ATOM 4638 C CA . GLN A 1 613 ? -0.191 9.499 -27.734 1.00 52.06 613 GLN A CA 1
ATOM 4639 C C . GLN A 1 613 ? -1.181 8.366 -27.404 1.00 52.06 613 GLN A C 1
ATOM 4641 O O . GLN A 1 613 ? -2.340 8.451 -27.811 1.00 52.06 613 GLN A O 1
ATOM 4646 N N . ASN A 1 614 ? -0.761 7.385 -26.591 1.00 70.56 614 ASN A N 1
ATOM 4647 C CA . ASN A 1 614 ? -1.594 6.351 -25.976 1.00 70.56 614 ASN A CA 1
ATOM 4648 C C . ASN A 1 614 ? -1.643 6.459 -24.441 1.00 70.56 614 ASN A C 1
ATOM 4650 O O . ASN A 1 614 ? -0.682 6.870 -23.789 1.00 70.56 614 ASN A O 1
ATOM 4654 N N . TRP A 1 615 ? -2.775 6.058 -23.853 1.00 82.31 615 TRP A N 1
ATOM 4655 C CA . TRP A 1 615 ? -2.909 5.924 -22.402 1.00 82.31 615 TRP A CA 1
ATOM 4656 C C . TRP A 1 615 ? -2.109 4.714 -21.895 1.00 82.31 615 TRP A C 1
ATOM 4658 O O . TRP A 1 615 ? -2.054 3.675 -22.550 1.00 82.31 615 TRP A O 1
ATOM 4668 N N . GLN A 1 616 ? -1.510 4.840 -20.713 1.00 83.62 616 GLN A N 1
ATOM 4669 C CA . GLN A 1 616 ? -0.655 3.823 -20.101 1.00 83.62 616 GLN A CA 1
ATOM 4670 C C . GLN A 1 616 ? -0.720 3.896 -18.573 1.00 83.62 616 GLN A C 1
ATOM 4672 O O . GLN A 1 616 ? -0.989 4.966 -18.032 1.00 83.62 616 GLN A O 1
ATOM 4677 N N . ASP A 1 617 ? -0.425 2.791 -17.880 1.00 87.69 617 ASP A N 1
ATOM 4678 C CA . ASP A 1 617 ? -0.351 2.773 -16.406 1.00 87.69 617 ASP A CA 1
ATOM 4679 C C . ASP A 1 617 ? 1.024 2.377 -15.843 1.00 87.69 617 ASP A C 1
ATOM 4681 O O . ASP A 1 617 ? 1.407 2.796 -14.742 1.00 87.69 617 ASP A O 1
ATOM 4685 N N . HIS A 1 618 ? 1.811 1.631 -16.628 1.00 87.25 618 HIS A N 1
ATOM 4686 C CA . HIS A 1 618 ? 3.158 1.220 -16.236 1.00 87.25 618 HIS A CA 1
ATOM 4687 C C . HIS A 1 618 ? 4.053 2.447 -15.966 1.00 87.25 618 HIS A C 1
ATOM 4689 O O . HIS A 1 618 ? 4.731 2.513 -14.932 1.00 87.25 618 HIS A O 1
ATOM 4695 N N . TRP A 1 619 ? 3.933 3.500 -16.785 1.00 90.12 619 TRP A N 1
ATOM 4696 C CA . TRP A 1 619 ? 4.509 4.818 -16.515 1.00 90.12 619 TRP A CA 1
ATOM 4697 C C . TRP A 1 619 ? 3.453 5.904 -16.378 1.00 90.12 619 TRP A C 1
ATOM 4699 O O . TRP A 1 619 ? 2.606 6.093 -17.243 1.00 90.12 619 TRP A O 1
ATOM 4709 N N . VAL A 1 620 ? 3.553 6.668 -15.294 1.00 90.38 620 VAL A N 1
ATOM 4710 C CA . VAL A 1 620 ? 2.704 7.833 -15.024 1.00 90.38 620 VAL A CA 1
ATOM 4711 C C . VAL A 1 620 ? 3.564 8.956 -14.437 1.00 90.38 620 VAL A C 1
ATOM 4713 O O . VAL A 1 620 ? 4.654 8.681 -13.923 1.00 90.38 620 VAL A O 1
ATOM 4716 N N . PRO A 1 621 ? 3.108 10.219 -14.466 1.00 92.38 621 PRO A N 1
ATOM 4717 C CA . PRO A 1 621 ? 3.772 11.292 -13.740 1.00 92.38 621 PRO A CA 1
ATOM 4718 C C . PRO A 1 621 ? 3.885 10.991 -12.245 1.00 92.38 621 PRO A C 1
ATOM 4720 O O . PRO A 1 621 ? 3.037 10.327 -11.648 1.00 92.38 621 PRO A O 1
ATOM 4723 N N . VAL A 1 622 ? 4.922 11.534 -11.620 1.00 94.81 622 VAL A N 1
ATOM 4724 C CA . VAL A 1 622 ? 5.195 11.354 -10.197 1.00 94.81 622 VAL A CA 1
ATOM 4725 C C . VAL A 1 622 ? 4.990 12.661 -9.458 1.00 94.81 622 VAL A C 1
ATOM 4727 O O . VAL A 1 622 ? 5.546 13.697 -9.818 1.00 94.81 622 VAL A O 1
ATOM 4730 N N . VAL A 1 623 ? 4.215 12.605 -8.386 1.00 94.31 623 VAL A N 1
ATOM 4731 C CA . VAL A 1 623 ? 3.974 13.722 -7.484 1.00 94.31 623 VAL A CA 1
ATOM 4732 C C . VAL A 1 623 ? 4.831 13.569 -6.234 1.00 94.31 623 VAL A C 1
ATOM 4734 O O . VAL A 1 623 ? 4.895 12.499 -5.633 1.00 94.31 623 VAL A O 1
ATOM 4737 N N . PHE A 1 624 ? 5.457 14.663 -5.818 1.00 93.31 624 PHE A N 1
ATOM 4738 C CA . PHE A 1 624 ? 6.161 14.797 -4.549 1.00 93.31 624 PHE A CA 1
ATOM 4739 C C . PHE A 1 624 ? 5.396 15.798 -3.683 1.00 93.31 624 PHE A C 1
ATOM 4741 O O . PHE A 1 624 ? 5.617 17.008 -3.820 1.00 93.31 624 PHE A O 1
ATOM 4748 N N . PRO A 1 625 ? 4.468 15.339 -2.824 1.00 92.00 625 PRO A N 1
ATOM 4749 C CA . PRO A 1 625 ? 3.723 16.248 -1.975 1.00 92.00 625 PRO A CA 1
ATOM 4750 C C . PRO A 1 625 ? 4.603 16.807 -0.859 1.00 92.00 625 PRO A C 1
ATOM 4752 O O . PRO A 1 625 ? 5.356 16.080 -0.202 1.00 92.00 625 PRO A O 1
ATOM 4755 N N . LEU A 1 626 ? 4.509 18.114 -0.642 1.00 88.12 626 LEU A N 1
ATOM 4756 C CA . LEU A 1 626 ? 5.268 18.845 0.366 1.00 88.12 626 LEU A CA 1
ATOM 4757 C C . LEU A 1 626 ? 4.543 18.777 1.717 1.00 88.12 626 LEU A C 1
ATOM 4759 O O . LEU A 1 626 ? 3.326 18.644 1.772 1.00 88.12 626 LEU A O 1
ATOM 4763 N N . THR A 1 627 ? 5.279 18.867 2.829 1.00 78.81 627 THR A N 1
ATOM 4764 C CA . THR A 1 627 ? 4.680 18.748 4.174 1.00 78.81 627 THR A CA 1
ATOM 4765 C C . THR A 1 627 ? 4.688 20.048 4.970 1.00 78.81 627 THR A C 1
ATOM 4767 O O . THR A 1 627 ? 3.732 20.340 5.677 1.00 78.81 627 THR A O 1
ATOM 4770 N N . THR A 1 628 ? 5.753 20.846 4.890 1.00 60.50 628 THR A N 1
ATOM 4771 C CA . THR A 1 628 ? 5.990 21.942 5.858 1.00 60.50 628 THR A CA 1
ATOM 4772 C C . THR A 1 628 ? 6.560 23.214 5.248 1.00 60.50 628 THR A C 1
ATOM 4774 O O . THR A 1 628 ? 6.825 24.189 5.951 1.00 60.50 628 THR A O 1
ATOM 4777 N N . GLN A 1 629 ? 6.751 23.236 3.933 1.00 57.69 629 GLN A N 1
ATOM 4778 C CA . GLN A 1 629 ? 7.213 24.422 3.235 1.00 57.69 629 GLN A CA 1
ATOM 4779 C C . GLN A 1 629 ? 5.998 25.283 2.896 1.00 57.69 629 GLN A C 1
ATOM 4781 O O . GLN A 1 629 ? 5.358 25.094 1.869 1.00 57.69 629 GLN A O 1
ATOM 4786 N N . HIS A 1 630 ? 5.689 26.258 3.756 1.00 63.09 630 HIS A N 1
ATOM 4787 C CA . HIS A 1 630 ? 4.807 27.382 3.418 1.00 63.09 630 HIS A CA 1
ATOM 4788 C C . HIS A 1 630 ? 5.485 28.296 2.381 1.00 63.09 630 HIS A C 1
ATOM 4790 O O . HIS A 1 630 ? 5.633 29.498 2.598 1.00 63.09 630 HIS A O 1
ATOM 4796 N N . VAL A 1 631 ? 5.959 27.727 1.272 1.00 77.00 631 VAL A N 1
ATOM 4797 C CA . VAL A 1 631 ? 6.420 28.492 0.120 1.00 77.00 631 VAL A CA 1
ATOM 4798 C C . VAL A 1 631 ? 5.155 28.998 -0.550 1.00 77.00 631 VAL A C 1
ATOM 4800 O O . VAL A 1 631 ? 4.515 28.311 -1.343 1.00 77.00 631 VAL A O 1
ATOM 4803 N N . VAL A 1 632 ? 4.734 30.181 -0.118 1.00 87.00 632 VAL A N 1
ATOM 4804 C CA . VAL A 1 632 ? 3.650 30.924 -0.743 1.00 87.00 632 VAL A CA 1
ATOM 4805 C C . VAL A 1 632 ? 4.290 31.814 -1.785 1.00 87.00 632 VAL A C 1
ATOM 4807 O O . VAL A 1 632 ? 5.125 32.654 -1.461 1.00 87.00 632 VAL A O 1
ATOM 4810 N N . VAL A 1 633 ? 3.909 31.606 -3.034 1.00 89.81 633 VAL A N 1
ATOM 4811 C CA . VAL A 1 633 ? 4.422 32.357 -4.175 1.00 89.81 633 VAL A CA 1
ATOM 4812 C C . VAL A 1 633 ? 3.345 33.323 -4.638 1.00 89.81 633 VAL A C 1
ATOM 4814 O O . VAL A 1 633 ? 2.160 32.984 -4.647 1.00 89.81 633 VAL A O 1
ATOM 4817 N N . ALA A 1 634 ? 3.738 34.537 -4.996 1.00 92.12 634 ALA A N 1
ATOM 4818 C CA . ALA A 1 634 ? 2.910 35.445 -5.768 1.00 92.12 634 ALA A CA 1
ATOM 4819 C C . ALA A 1 634 ? 3.237 35.306 -7.259 1.00 92.12 634 ALA A C 1
ATOM 4821 O O . ALA A 1 634 ? 4.345 34.933 -7.640 1.00 92.12 634 ALA A O 1
ATOM 4822 N N . HIS A 1 635 ? 2.277 35.638 -8.121 1.00 93.31 635 HIS A N 1
ATOM 4823 C CA . HIS A 1 635 ? 2.521 35.760 -9.555 1.00 93.31 635 HIS A CA 1
ATOM 4824 C C . HIS A 1 635 ? 3.766 36.627 -9.828 1.00 93.31 635 HIS A C 1
ATOM 4826 O O . HIS A 1 635 ? 3.877 37.743 -9.319 1.00 93.31 635 HIS A O 1
ATOM 4832 N N . ALA A 1 636 ? 4.640 36.138 -10.708 1.00 93.19 636 ALA A N 1
ATOM 4833 C CA . ALA A 1 636 ? 5.944 36.689 -11.075 1.00 93.19 636 ALA A CA 1
ATOM 4834 C C . ALA A 1 636 ? 7.058 36.587 -10.015 1.00 93.19 636 ALA A C 1
ATOM 4836 O O . ALA A 1 636 ? 8.175 37.039 -10.286 1.00 93.19 636 ALA A O 1
ATOM 4837 N N . ASP A 1 637 ? 6.821 35.954 -8.861 1.00 92.69 637 ASP A N 1
ATOM 4838 C CA . ASP A 1 637 ? 7.901 35.641 -7.925 1.00 92.69 637 ASP A CA 1
ATOM 4839 C C . ASP A 1 637 ? 8.892 34.655 -8.552 1.00 92.69 637 ASP A C 1
ATOM 4841 O O . ASP A 1 637 ? 8.521 33.722 -9.266 1.00 92.69 637 ASP A O 1
ATOM 4845 N N . ALA A 1 638 ? 10.176 34.845 -8.258 1.00 92.06 638 ALA A N 1
ATOM 4846 C CA . ALA A 1 638 ? 11.192 33.846 -8.546 1.00 92.06 638 ALA A CA 1
ATOM 4847 C C . ALA A 1 638 ? 11.205 32.787 -7.432 1.00 92.06 638 ALA A C 1
ATOM 4849 O O . ALA A 1 638 ? 11.110 33.122 -6.251 1.00 92.06 638 ALA A O 1
ATOM 4850 N N . VAL A 1 639 ? 11.351 31.519 -7.810 1.00 90.56 639 VAL A N 1
ATOM 4851 C CA . VAL A 1 639 ? 11.374 30.358 -6.912 1.00 90.56 639 VAL A CA 1
ATOM 4852 C C . VAL A 1 639 ? 12.551 29.469 -7.296 1.00 90.56 639 VAL A C 1
ATOM 4854 O O . VAL A 1 639 ? 12.776 29.208 -8.476 1.00 90.56 639 VAL A O 1
ATOM 4857 N N . GLU A 1 640 ? 13.319 28.999 -6.318 1.00 91.94 640 GLU A N 1
ATOM 4858 C CA . GLU A 1 640 ? 14.403 28.042 -6.537 1.00 91.94 640 GLU A CA 1
ATOM 4859 C C . GLU A 1 640 ? 13.874 26.614 -6.389 1.00 91.94 640 GLU A C 1
ATOM 4861 O O . GLU A 1 640 ? 13.496 26.186 -5.297 1.00 91.94 640 GLU A O 1
ATOM 4866 N N . LEU A 1 641 ? 13.887 25.860 -7.489 1.00 91.50 641 LEU A N 1
ATOM 4867 C CA . LEU A 1 641 ? 13.606 24.430 -7.516 1.00 91.50 641 LEU A CA 1
ATOM 4868 C C . LEU A 1 641 ? 14.927 23.670 -7.639 1.00 91.50 641 LEU A C 1
ATOM 4870 O O . LEU A 1 641 ? 15.613 23.753 -8.657 1.00 91.50 641 LEU A O 1
ATOM 4874 N N . THR A 1 642 ? 15.299 22.927 -6.600 1.00 91.56 642 THR A N 1
ATOM 4875 C CA . THR A 1 642 ? 16.505 22.092 -6.614 1.00 91.56 642 THR A CA 1
ATOM 4876 C C . THR A 1 642 ? 16.130 20.626 -6.750 1.00 91.56 642 THR A C 1
ATOM 4878 O O . THR A 1 642 ? 15.468 20.080 -5.872 1.00 91.56 642 THR A O 1
ATOM 4881 N N . ALA A 1 643 ? 16.585 19.989 -7.824 1.00 92.25 643 ALA A N 1
ATOM 4882 C CA . ALA A 1 643 ? 16.472 18.556 -8.047 1.00 92.25 643 ALA A CA 1
ATOM 4883 C C . ALA A 1 643 ? 17.771 17.849 -7.648 1.00 92.25 643 ALA A C 1
ATOM 4885 O O . ALA A 1 643 ? 18.876 18.339 -7.895 1.00 92.25 643 ALA A O 1
ATOM 4886 N N . TYR A 1 644 ? 17.628 16.677 -7.049 1.00 90.81 644 TYR A N 1
ATOM 4887 C CA . TYR A 1 644 ? 18.710 15.814 -6.606 1.00 90.81 644 TYR A CA 1
ATOM 4888 C C . TYR A 1 644 ? 18.519 14.423 -7.196 1.00 90.81 644 TYR A C 1
ATOM 4890 O O . TYR A 1 644 ? 17.387 13.981 -7.396 1.00 90.81 644 TYR A O 1
ATOM 4898 N N . SER A 1 645 ? 19.619 13.711 -7.420 1.00 90.00 645 SER A N 1
ATOM 4899 C CA . SER A 1 645 ? 19.573 12.316 -7.841 1.00 90.00 645 SER A CA 1
ATOM 4900 C C . SER A 1 645 ? 20.711 11.490 -7.254 1.00 90.00 645 SER A C 1
ATOM 4902 O O . SER A 1 645 ? 21.863 11.936 -7.204 1.00 90.00 645 SER A O 1
ATOM 4904 N N . ASP A 1 646 ? 20.410 10.243 -6.905 1.00 86.75 646 ASP A N 1
ATOM 4905 C CA . ASP A 1 646 ? 21.407 9.194 -6.710 1.00 86.75 646 ASP A CA 1
ATOM 4906 C C . ASP A 1 646 ? 21.307 8.135 -7.826 1.00 86.75 646 ASP A C 1
ATOM 4908 O O . ASP A 1 646 ? 20.813 8.416 -8.914 1.00 86.75 646 ASP A O 1
ATOM 4912 N N . SER A 1 647 ? 21.849 6.934 -7.610 1.00 84.25 647 SER A N 1
ATOM 4913 C CA . SER A 1 647 ? 21.821 5.872 -8.622 1.00 84.25 647 SER A CA 1
ATOM 4914 C C . SER A 1 647 ? 20.441 5.240 -8.846 1.00 84.25 647 SER A C 1
ATOM 4916 O O . SER A 1 647 ? 20.313 4.472 -9.792 1.00 84.25 647 SER A O 1
ATOM 4918 N N . LEU A 1 648 ? 19.472 5.491 -7.960 1.00 83.44 648 LEU A N 1
ATOM 4919 C CA . LEU A 1 648 ? 18.142 4.867 -7.943 1.00 83.44 648 LEU A CA 1
ATOM 4920 C C . LEU A 1 648 ? 16.994 5.866 -7.738 1.00 83.44 648 LEU A C 1
ATOM 4922 O O . LEU A 1 648 ? 15.838 5.510 -7.921 1.00 83.44 648 LEU A O 1
ATOM 4926 N N . ARG A 1 649 ? 17.270 7.080 -7.257 1.00 85.44 649 ARG A N 1
ATOM 4927 C CA . ARG A 1 649 ? 16.239 7.991 -6.746 1.00 85.44 649 ARG A CA 1
ATOM 4928 C C . ARG A 1 649 ? 16.423 9.394 -7.278 1.00 85.44 649 ARG A C 1
ATOM 4930 O O . ARG A 1 649 ? 17.552 9.860 -7.422 1.00 85.44 649 ARG A O 1
ATOM 4937 N N . ILE A 1 650 ? 15.297 10.077 -7.444 1.00 89.38 650 ILE A N 1
ATOM 4938 C CA . ILE A 1 650 ? 15.202 11.513 -7.693 1.00 89.38 650 ILE A CA 1
ATOM 4939 C C . ILE A 1 650 ? 14.367 12.129 -6.573 1.00 89.38 650 ILE A C 1
ATOM 4941 O O . ILE A 1 650 ? 13.394 11.530 -6.117 1.00 89.38 650 ILE A O 1
ATOM 4945 N N . TRP A 1 651 ? 14.774 13.299 -6.089 1.00 89.50 651 TRP A N 1
ATOM 4946 C CA . TRP A 1 651 ? 14.007 14.066 -5.112 1.00 89.50 651 TRP A CA 1
ATOM 4947 C C . TRP A 1 651 ? 14.251 15.564 -5.246 1.00 89.50 651 TRP A C 1
ATOM 4949 O O . TRP A 1 651 ? 15.142 15.998 -5.975 1.00 89.50 651 TRP A O 1
ATOM 4959 N N . PHE A 1 652 ? 13.466 16.362 -4.525 1.00 88.81 652 PHE A N 1
ATOM 4960 C CA . PHE A 1 652 ? 13.425 17.803 -4.720 1.00 88.81 652 PHE A CA 1
ATOM 4961 C C . PHE A 1 652 ? 13.467 18.599 -3.416 1.00 88.81 652 PHE A C 1
ATOM 4963 O O . PHE A 1 652 ? 13.158 18.093 -2.337 1.00 88.81 652 PHE A O 1
ATOM 4970 N N . ASN A 1 653 ? 13.829 19.872 -3.545 1.00 87.19 653 ASN A N 1
ATOM 4971 C CA . ASN A 1 653 ? 13.663 20.903 -2.531 1.00 87.19 653 ASN A CA 1
ATOM 4972 C C . ASN A 1 653 ? 13.199 22.209 -3.190 1.00 87.19 653 ASN A C 1
ATOM 4974 O O . ASN A 1 653 ? 13.639 22.525 -4.299 1.00 87.19 653 ASN A O 1
ATOM 4978 N N . VAL A 1 654 ? 12.362 22.976 -2.491 1.00 86.69 654 VAL A N 1
ATOM 4979 C CA . VAL A 1 654 ? 11.857 24.279 -2.942 1.00 86.69 654 VAL A CA 1
ATOM 4980 C C . VAL A 1 654 ? 12.276 25.353 -1.944 1.00 86.69 654 VAL A C 1
ATOM 4982 O O . VAL A 1 654 ? 12.193 25.161 -0.732 1.00 86.69 654 VAL A O 1
ATOM 4985 N N . ALA A 1 655 ? 12.740 26.494 -2.443 1.00 84.00 655 ALA A N 1
ATOM 4986 C CA . ALA A 1 655 ? 13.076 27.649 -1.617 1.00 84.00 655 ALA A CA 1
ATOM 4987 C C . ALA A 1 655 ? 12.729 28.961 -2.330 1.00 84.00 655 ALA A C 1
ATOM 4989 O O . ALA A 1 655 ? 12.713 29.034 -3.558 1.00 84.00 655 ALA A O 1
ATOM 4990 N N . HIS A 1 656 ? 12.492 30.027 -1.562 1.00 74.44 656 HIS A N 1
ATOM 4991 C CA . HIS A 1 656 ? 12.570 31.374 -2.125 1.00 74.44 656 HIS A CA 1
ATOM 4992 C C . HIS A 1 656 ? 14.039 31.712 -2.419 1.00 74.44 656 HIS A C 1
ATOM 4994 O O . HIS A 1 656 ? 14.905 31.363 -1.609 1.00 74.44 656 HIS A O 1
ATOM 5000 N N . PRO A 1 657 ? 14.335 32.423 -3.519 1.00 65.94 657 PRO A N 1
ATOM 5001 C CA . PRO A 1 657 ? 15.677 32.902 -3.785 1.00 65.94 657 PRO A CA 1
ATOM 5002 C C . PRO A 1 657 ? 16.136 33.803 -2.633 1.00 65.94 657 PRO A C 1
ATOM 5004 O O . PRO A 1 657 ? 15.327 34.548 -2.063 1.00 65.94 657 PRO A O 1
ATOM 5007 N N . PRO A 1 658 ? 17.423 33.755 -2.261 1.00 54.16 658 PRO A N 1
ATOM 5008 C CA . PRO A 1 658 ? 17.934 34.539 -1.152 1.00 54.16 658 PRO A CA 1
ATOM 5009 C C . PRO A 1 658 ? 17.680 36.030 -1.407 1.00 54.16 658 PRO A C 1
ATOM 5011 O O . PRO A 1 658 ? 18.230 36.617 -2.341 1.00 54.16 658 PRO A O 1
ATOM 5014 N N . GLN A 1 659 ? 16.858 36.662 -0.560 1.00 43.78 659 GLN A N 1
ATOM 5015 C CA . GLN A 1 659 ? 16.741 38.119 -0.549 1.00 43.78 659 GLN A CA 1
ATOM 5016 C C . GLN A 1 659 ? 18.127 38.706 -0.272 1.00 43.78 659 GLN A C 1
ATOM 5018 O O . GLN A 1 659 ? 18.830 38.259 0.636 1.00 43.78 659 GLN A O 1
ATOM 5023 N N . ALA A 1 660 ? 18.527 39.707 -1.057 1.00 39.19 660 ALA A N 1
ATOM 5024 C CA . ALA A 1 660 ? 19.775 40.437 -0.876 1.00 39.19 660 ALA A CA 1
ATOM 5025 C C . ALA A 1 660 ? 19.757 41.220 0.453 1.00 39.19 660 ALA A C 1
ATOM 5027 O O . ALA A 1 660 ? 19.544 42.428 0.483 1.00 39.19 660 ALA A O 1
ATOM 5028 N N . ALA A 1 661 ? 19.980 40.528 1.567 1.00 37.19 661 ALA A N 1
ATOM 5029 C CA . ALA A 1 661 ? 20.191 41.108 2.879 1.00 37.19 661 ALA A CA 1
ATOM 5030 C C . ALA A 1 661 ? 21.393 40.420 3.531 1.00 37.19 661 ALA A C 1
ATOM 5032 O O . ALA A 1 661 ? 21.467 39.203 3.673 1.00 37.19 661 ALA A O 1
ATOM 5033 N N . THR A 1 662 ? 22.368 41.246 3.893 1.00 40.94 662 THR A N 1
ATOM 5034 C CA . THR A 1 662 ? 23.611 40.929 4.597 1.00 40.94 662 THR A CA 1
ATOM 5035 C C . THR A 1 662 ? 23.422 39.950 5.758 1.00 40.94 662 THR A C 1
ATOM 5037 O O . THR A 1 662 ? 23.139 40.358 6.881 1.00 40.94 662 THR A O 1
ATOM 5040 N N . ILE A 1 663 ? 23.687 38.666 5.521 1.00 37.19 663 ILE A N 1
ATOM 5041 C CA . ILE A 1 663 ? 23.983 37.694 6.573 1.00 37.19 663 ILE A CA 1
ATOM 5042 C C . ILE A 1 663 ? 25.349 37.102 6.241 1.00 37.19 663 ILE A C 1
ATOM 5044 O O . ILE A 1 663 ? 25.564 36.544 5.165 1.00 37.19 663 ILE A O 1
ATOM 5048 N N . LYS A 1 664 ? 26.310 37.282 7.156 1.00 33.50 664 LYS A N 1
ATOM 5049 C CA . LYS A 1 664 ? 27.616 36.619 7.085 1.00 33.50 664 LYS A CA 1
ATOM 5050 C C . LYS A 1 664 ? 27.350 35.132 6.874 1.00 33.50 664 LYS A C 1
ATOM 5052 O O . LYS A 1 664 ? 26.722 34.528 7.738 1.00 33.50 664 LYS A O 1
ATOM 5057 N N . ARG A 1 665 ? 27.821 34.567 5.755 1.00 33.25 665 ARG A N 1
ATOM 5058 C CA . ARG A 1 665 ? 27.836 33.117 5.531 1.00 33.25 665 ARG A CA 1
ATOM 5059 C C . ARG A 1 665 ? 28.477 32.473 6.760 1.00 33.25 665 ARG A C 1
ATOM 5061 O O . ARG A 1 665 ? 29.699 32.508 6.911 1.00 33.25 665 ARG A O 1
ATOM 5068 N N . ALA A 1 666 ? 27.660 31.928 7.658 1.00 32.16 666 ALA A N 1
ATOM 5069 C CA . ALA A 1 666 ? 28.134 30.880 8.535 1.00 32.16 666 ALA A CA 1
ATOM 5070 C C . ALA A 1 666 ? 28.670 29.801 7.593 1.00 32.16 666 ALA A C 1
ATOM 5072 O O . ALA A 1 666 ? 28.032 29.501 6.582 1.00 32.16 666 ALA A O 1
ATOM 5073 N N . LYS A 1 667 ? 29.875 29.292 7.857 1.00 29.28 667 LYS A N 1
ATOM 5074 C CA . LYS A 1 667 ? 30.344 28.076 7.197 1.00 29.28 667 LYS A CA 1
ATOM 5075 C C . LYS A 1 667 ? 29.344 26.981 7.561 1.00 29.28 667 LYS A C 1
ATOM 5077 O O . LYS A 1 667 ? 29.429 26.416 8.644 1.00 29.28 667 LYS A O 1
ATOM 5082 N N . VAL A 1 668 ? 28.356 26.776 6.702 1.00 34.38 668 VAL A N 1
ATOM 5083 C CA . VAL A 1 668 ? 27.572 25.552 6.671 1.00 34.38 668 VAL A CA 1
ATOM 5084 C C . VAL A 1 668 ? 28.515 24.553 6.026 1.00 34.38 668 VAL A C 1
ATOM 5086 O O . VAL A 1 668 ? 28.955 24.756 4.894 1.00 34.38 668 VAL A O 1
ATOM 5089 N N . ASP A 1 669 ? 28.956 23.567 6.799 1.00 29.86 669 ASP A N 1
ATOM 5090 C CA . ASP A 1 669 ? 29.753 22.475 6.264 1.00 29.86 669 ASP A CA 1
ATOM 5091 C C . ASP A 1 669 ? 28.914 21.786 5.174 1.00 29.86 669 ASP A C 1
ATOM 5093 O O . ASP A 1 669 ? 27.903 21.162 5.476 1.00 29.86 669 ASP A O 1
ATOM 5097 N N . GLU A 1 670 ? 29.340 21.882 3.908 1.00 37.25 670 GLU A N 1
ATOM 5098 C CA . GLU A 1 670 ? 28.724 21.272 2.705 1.00 37.25 670 GLU A CA 1
ATOM 5099 C C . GLU A 1 670 ? 28.625 19.727 2.760 1.00 37.25 670 GLU A C 1
ATOM 5101 O O . GLU A 1 670 ? 28.409 19.070 1.747 1.00 37.25 670 GLU A O 1
ATOM 5106 N N . LYS A 1 671 ? 28.831 19.108 3.927 1.00 38.09 671 LYS A N 1
ATOM 5107 C CA . LYS A 1 671 ? 28.881 17.655 4.104 1.00 38.09 671 LYS A CA 1
ATOM 5108 C C . LYS A 1 671 ? 27.564 17.018 4.553 1.00 38.09 671 LYS A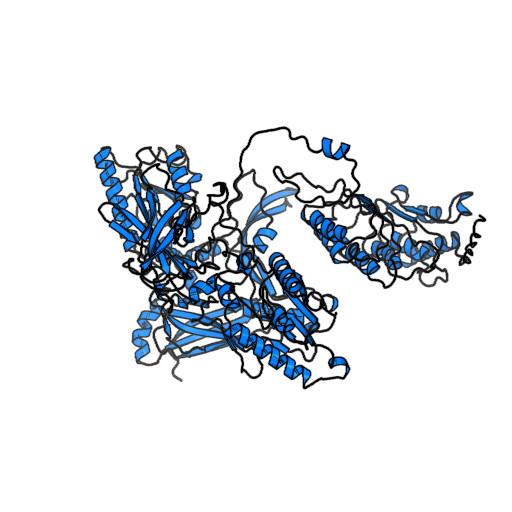 C 1
ATOM 5110 O O . LYS A 1 671 ? 27.490 15.796 4.464 1.00 38.09 671 LYS A O 1
ATOM 5115 N N . ASP A 1 672 ? 26.559 17.790 4.980 1.00 38.62 672 ASP A N 1
ATOM 5116 C CA . ASP A 1 672 ? 25.305 17.241 5.541 1.00 38.62 672 ASP A CA 1
ATOM 5117 C C . ASP A 1 672 ? 24.019 17.527 4.728 1.00 38.62 672 ASP A C 1
ATOM 5119 O O . ASP A 1 672 ? 23.007 16.874 4.972 1.00 38.62 672 ASP A O 1
ATOM 5123 N N . ASP A 1 673 ? 24.039 18.400 3.709 1.00 44.31 673 ASP A N 1
ATOM 5124 C CA . ASP A 1 673 ? 22.841 18.731 2.898 1.00 44.31 673 ASP A CA 1
ATOM 5125 C C . ASP A 1 673 ? 22.423 17.626 1.895 1.00 44.31 673 ASP A C 1
ATOM 5127 O O . ASP A 1 673 ? 21.359 17.705 1.279 1.00 44.31 673 ASP A O 1
ATOM 5131 N N . ASP A 1 674 ? 23.243 16.581 1.727 1.00 49.00 674 ASP A N 1
ATOM 5132 C CA . ASP A 1 674 ? 23.012 15.465 0.789 1.00 49.00 674 ASP A CA 1
ATOM 5133 C C . ASP A 1 674 ? 22.089 14.362 1.352 1.00 49.00 674 ASP A C 1
ATOM 5135 O O . ASP A 1 674 ? 21.698 13.433 0.637 1.00 49.00 674 ASP A O 1
ATOM 5139 N N . ILE A 1 675 ? 21.716 14.431 2.635 1.00 53.12 675 ILE A N 1
ATOM 5140 C CA . ILE A 1 675 ? 20.826 13.456 3.271 1.00 53.12 675 ILE A CA 1
ATOM 5141 C C . ILE A 1 675 ? 19.502 14.152 3.568 1.00 53.12 675 ILE A C 1
ATOM 5143 O O . ILE A 1 675 ? 19.391 14.882 4.547 1.00 53.12 675 ILE A O 1
ATOM 5147 N N . ALA A 1 676 ? 18.483 13.899 2.736 1.00 57.78 676 ALA A N 1
ATOM 5148 C CA . ALA A 1 676 ? 17.098 14.267 3.042 1.00 57.78 676 ALA A CA 1
ATOM 5149 C C . ALA A 1 676 ? 16.803 13.982 4.524 1.00 57.78 676 ALA A C 1
ATOM 5151 O O . ALA A 1 676 ? 16.961 12.838 4.966 1.00 57.78 676 ALA A O 1
ATOM 5152 N N . ALA A 1 677 ? 16.436 15.024 5.278 1.00 64.19 677 ALA A N 1
ATOM 5153 C CA . ALA A 1 677 ? 16.244 14.926 6.719 1.00 64.19 677 ALA A CA 1
ATOM 5154 C C . ALA A 1 677 ? 15.310 13.752 7.044 1.00 64.19 677 ALA A C 1
ATOM 5156 O O . ALA A 1 677 ? 14.243 13.605 6.444 1.00 64.19 677 ALA A O 1
ATOM 5157 N N . ALA A 1 678 ? 15.744 12.880 7.955 1.00 72.12 678 ALA A N 1
ATOM 5158 C CA . ALA A 1 678 ? 14.951 11.729 8.362 1.00 72.12 678 ALA A CA 1
ATOM 5159 C C . ALA A 1 678 ? 13.628 12.185 8.997 1.00 72.12 678 ALA A C 1
ATOM 5161 O O . ALA A 1 678 ? 13.561 13.255 9.603 1.00 72.12 678 ALA A O 1
ATOM 5162 N N . CYS A 1 679 ? 12.583 11.358 8.887 1.00 83.69 679 CYS A N 1
ATOM 5163 C CA . CYS A 1 679 ? 11.305 11.629 9.540 1.00 83.69 679 CYS A CA 1
ATOM 5164 C C . CYS A 1 679 ? 11.506 11.849 11.050 1.00 83.69 679 CYS A C 1
ATOM 5166 O O . CYS A 1 679 ? 12.076 11.003 11.743 1.00 83.69 679 CYS A O 1
ATOM 5168 N N . ILE A 1 680 ? 10.996 12.973 11.559 1.00 84.94 680 ILE A N 1
ATOM 5169 C CA . ILE A 1 680 ? 11.049 13.322 12.986 1.00 84.94 680 ILE A CA 1
ATOM 5170 C C . ILE A 1 680 ? 9.694 13.187 13.693 1.00 84.94 680 ILE A C 1
ATOM 5172 O O . ILE A 1 680 ? 9.672 13.096 14.921 1.00 84.94 680 ILE A O 1
ATOM 5176 N N . CYS A 1 681 ? 8.573 13.107 12.967 1.00 86.50 681 CYS A N 1
ATOM 5177 C CA . CYS A 1 681 ? 7.250 12.924 13.580 1.00 86.50 681 CYS A CA 1
ATOM 5178 C C . CYS A 1 681 ? 6.946 11.461 13.950 1.00 86.50 681 CYS A C 1
ATOM 5180 O O . CYS A 1 681 ? 6.112 11.221 14.813 1.00 86.50 681 CYS A O 1
ATOM 5182 N N . GLY A 1 682 ? 7.627 10.489 13.333 1.00 87.19 682 GLY A N 1
ATOM 5183 C CA . GLY A 1 682 ? 7.355 9.056 13.486 1.00 87.19 682 GLY A CA 1
ATOM 5184 C C . GLY A 1 682 ? 6.269 8.533 12.539 1.00 87.19 682 GLY A C 1
ATOM 5185 O O . GLY A 1 682 ? 6.439 7.456 11.982 1.00 87.19 682 GLY A O 1
ATOM 5186 N N . LEU A 1 683 ? 5.211 9.304 12.277 1.00 88.75 683 LEU A N 1
ATOM 5187 C CA . LEU A 1 683 ? 4.061 8.858 11.477 1.00 88.75 683 LEU A CA 1
ATOM 5188 C C . LEU A 1 683 ? 4.405 8.535 10.011 1.00 88.75 683 LEU A C 1
ATOM 5190 O O . LEU A 1 683 ? 3.914 7.538 9.491 1.00 88.75 683 LEU A O 1
ATOM 5194 N N . HIS A 1 684 ? 5.314 9.276 9.360 1.00 87.75 684 HIS A N 1
ATOM 5195 C CA . HIS A 1 684 ? 5.779 8.938 7.995 1.00 87.75 684 HIS A CA 1
ATOM 5196 C C . HIS A 1 684 ? 6.576 7.626 7.915 1.00 87.75 684 HIS A C 1
ATOM 5198 O O . HIS A 1 684 ? 6.903 7.177 6.823 1.00 87.75 684 HIS A O 1
ATOM 5204 N N . LEU A 1 685 ? 6.942 7.017 9.051 1.00 85.00 685 LEU A N 1
ATOM 5205 C CA . LEU A 1 685 ? 7.588 5.699 9.065 1.00 85.00 685 LEU A CA 1
ATOM 5206 C C . LEU A 1 685 ? 6.581 4.552 8.950 1.00 85.00 685 LEU A C 1
ATOM 5208 O O . LEU A 1 685 ? 6.986 3.446 8.603 1.00 85.00 685 LEU A O 1
ATOM 5212 N N . ILE A 1 686 ? 5.315 4.804 9.288 1.00 86.25 686 ILE A N 1
ATOM 5213 C CA . ILE A 1 686 ? 4.273 3.776 9.394 1.00 86.25 686 ILE A CA 1
ATOM 5214 C C . ILE A 1 686 ? 3.074 4.046 8.473 1.00 86.25 686 ILE A C 1
ATOM 5216 O O . ILE A 1 686 ? 2.354 3.113 8.152 1.00 86.25 686 ILE A O 1
ATOM 5220 N N . CYS A 1 687 ? 2.869 5.282 8.006 1.00 89.56 687 CYS A N 1
ATOM 5221 C CA . CYS A 1 687 ? 1.762 5.646 7.116 1.00 89.56 687 CYS A CA 1
ATOM 5222 C C . CYS A 1 687 ? 2.213 5.770 5.653 1.00 89.56 687 CYS A C 1
ATOM 5224 O O . CYS A 1 687 ? 3.147 6.517 5.358 1.00 89.56 687 CYS A O 1
ATOM 5226 N N . ASN A 1 688 ? 1.497 5.107 4.740 1.00 89.56 688 ASN A N 1
ATOM 5227 C CA . ASN A 1 688 ? 1.506 5.428 3.309 1.00 89.56 688 ASN A CA 1
ATOM 5228 C C . ASN A 1 688 ? 0.601 6.641 3.007 1.00 89.56 688 ASN A C 1
ATOM 5230 O O . ASN A 1 688 ? -0.102 7.134 3.893 1.00 89.56 688 ASN A O 1
ATOM 5234 N N . ALA A 1 689 ? 0.607 7.117 1.760 1.00 90.69 689 ALA A N 1
ATOM 5235 C CA . ALA A 1 689 ? -0.136 8.310 1.347 1.00 90.69 689 ALA A CA 1
ATOM 5236 C C . ALA A 1 689 ? -1.647 8.204 1.599 1.00 90.69 689 ALA A C 1
ATOM 5238 O O . ALA A 1 689 ? -2.281 9.167 2.039 1.00 90.69 689 ALA A O 1
ATOM 5239 N N . GLU A 1 690 ? -2.220 7.023 1.380 1.00 91.38 690 GLU A N 1
ATOM 5240 C CA . GLU A 1 690 ? -3.623 6.726 1.639 1.00 91.38 690 GLU A CA 1
ATOM 5241 C C . GLU A 1 690 ? -3.937 6.844 3.133 1.00 91.38 690 GLU A C 1
ATOM 5243 O O . GLU A 1 690 ? -4.908 7.506 3.503 1.00 91.38 690 GLU A O 1
ATOM 5248 N N . ARG A 1 691 ? -3.089 6.291 4.014 1.00 93.06 691 ARG A N 1
ATOM 5249 C CA . ARG A 1 691 ? -3.273 6.412 5.466 1.00 93.06 691 ARG A CA 1
ATOM 5250 C C . ARG A 1 691 ? -3.074 7.845 5.956 1.00 93.06 691 ARG A C 1
ATOM 5252 O O . ARG A 1 691 ? -3.857 8.284 6.797 1.00 93.06 691 ARG A O 1
ATOM 5259 N N . VAL A 1 692 ? -2.103 8.597 5.427 1.00 92.81 692 VAL A N 1
ATOM 5260 C CA . VAL A 1 692 ? -1.967 10.034 5.749 1.00 92.81 692 VAL A CA 1
ATOM 5261 C C . VAL A 1 692 ? -3.235 10.791 5.341 1.00 92.81 692 VAL A C 1
ATOM 5263 O O . VAL A 1 692 ? -3.811 11.512 6.156 1.00 92.81 692 VAL A O 1
ATOM 5266 N N . SER A 1 693 ? -3.729 10.555 4.124 1.00 92.50 693 SER A N 1
ATOM 5267 C CA . SER A 1 693 ? -4.973 11.153 3.622 1.00 92.50 693 SER A CA 1
ATOM 5268 C C . SER A 1 693 ? -6.183 10.763 4.474 1.00 92.50 693 SER A C 1
ATOM 5270 O O . SER A 1 693 ? -7.082 11.571 4.691 1.00 92.50 693 SER A O 1
ATOM 5272 N N . MET A 1 694 ? -6.218 9.529 4.985 1.00 93.19 694 MET A N 1
ATOM 5273 C CA . MET A 1 694 ? -7.287 9.043 5.859 1.00 93.19 694 MET A CA 1
ATOM 5274 C C . MET A 1 694 ? -7.268 9.759 7.210 1.00 93.19 694 MET A C 1
ATOM 5276 O O . MET A 1 694 ? -8.321 10.174 7.693 1.00 93.19 694 MET A O 1
ATOM 5280 N N . LEU A 1 695 ? -6.080 9.923 7.799 1.00 92.19 695 LEU A N 1
ATOM 5281 C CA . LEU A 1 695 ? -5.894 10.569 9.098 1.00 92.19 695 LEU A CA 1
ATOM 5282 C C . LEU A 1 695 ? -6.134 12.090 9.041 1.00 92.19 695 LEU A C 1
ATOM 5284 O O . LEU A 1 695 ? -6.544 12.705 10.020 1.00 92.19 695 LEU A O 1
ATOM 5288 N N . THR A 1 696 ? -5.915 12.712 7.887 1.00 91.25 696 THR A N 1
ATOM 5289 C CA . THR A 1 696 ? -6.099 14.161 7.682 1.00 91.25 696 THR A CA 1
ATOM 5290 C C . THR A 1 696 ? -7.479 14.510 7.104 1.00 91.25 696 THR A C 1
ATOM 5292 O O . THR A 1 696 ? -7.809 15.683 6.876 1.00 91.25 696 THR A O 1
ATOM 5295 N N . ASN A 1 697 ? -8.333 13.502 6.889 1.00 91.88 697 ASN A N 1
ATOM 5296 C CA . ASN A 1 697 ? -9.708 13.676 6.440 1.00 91.88 697 ASN A CA 1
ATOM 5297 C C . ASN A 1 697 ? -10.603 14.102 7.612 1.00 91.88 697 ASN A C 1
ATOM 5299 O O . ASN A 1 697 ? -11.208 13.282 8.303 1.00 91.88 697 ASN A O 1
ATOM 5303 N N . LYS A 1 698 ? -10.707 15.418 7.812 1.00 91.06 698 LYS A N 1
ATOM 5304 C CA . LYS A 1 698 ? -11.505 16.006 8.893 1.00 91.06 698 LYS A CA 1
ATOM 5305 C C . LYS A 1 698 ? -12.972 15.535 8.915 1.00 91.06 698 LYS A C 1
ATOM 5307 O O . LYS A 1 698 ? -13.399 15.111 9.985 1.00 91.06 698 LYS A O 1
ATOM 5312 N N . PRO A 1 699 ? -13.736 15.540 7.801 1.00 92.69 699 PRO A N 1
ATOM 5313 C CA . PRO A 1 699 ? -15.097 14.996 7.794 1.00 92.69 699 PRO A CA 1
ATOM 5314 C C . PRO A 1 699 ? -15.196 13.558 8.319 1.00 92.69 699 PRO A C 1
ATOM 5316 O O . PRO A 1 699 ? -16.116 13.241 9.070 1.00 92.69 699 PRO A O 1
ATOM 5319 N N . ARG A 1 700 ? -14.231 12.696 7.968 1.00 93.31 700 ARG A N 1
ATOM 5320 C CA . ARG A 1 700 ? -14.170 11.318 8.469 1.00 93.31 700 ARG A CA 1
ATOM 5321 C C . ARG A 1 700 ? -13.943 11.290 9.982 1.00 93.31 700 ARG A C 1
ATOM 5323 O O . ARG A 1 700 ? -14.695 10.627 10.691 1.00 93.31 700 ARG A O 1
ATOM 5330 N N . THR A 1 701 ? -12.946 12.019 10.482 1.00 92.62 701 THR A N 1
ATOM 5331 C CA . THR A 1 701 ? -12.651 12.099 11.924 1.00 92.62 701 THR A CA 1
ATOM 5332 C C . THR A 1 701 ? -13.827 12.676 12.715 1.00 92.62 701 THR A C 1
ATOM 5334 O O . THR A 1 701 ? -14.176 12.143 13.767 1.00 92.62 701 THR A O 1
ATOM 5337 N N . ASP A 1 702 ? -14.492 13.707 12.188 1.00 93.69 702 ASP A N 1
ATOM 5338 C CA . ASP A 1 702 ? -15.664 14.327 12.811 1.00 93.69 702 ASP A CA 1
ATOM 5339 C C . ASP A 1 702 ? -16.846 13.341 12.904 1.00 93.69 702 ASP A C 1
ATOM 5341 O O . ASP A 1 702 ? -17.540 13.326 13.920 1.00 93.69 702 ASP A O 1
ATOM 5345 N N . ALA A 1 703 ? -17.043 12.472 11.902 1.00 95.81 703 ALA A N 1
ATOM 5346 C CA . ALA A 1 703 ? -18.075 11.432 11.930 1.00 95.81 703 ALA A CA 1
ATOM 5347 C C . ALA A 1 703 ? -17.818 10.380 13.026 1.00 95.81 703 ALA A C 1
ATOM 5349 O O . ALA A 1 703 ? -18.731 10.051 13.785 1.00 95.81 703 ALA A O 1
ATOM 5350 N N . TYR A 1 704 ? -16.576 9.896 13.168 1.00 96.38 704 TYR A N 1
ATOM 5351 C CA . TYR A 1 704 ? -16.203 8.998 14.273 1.00 96.38 704 TYR A CA 1
ATOM 5352 C C . TYR A 1 704 ? -16.343 9.680 15.637 1.00 96.38 704 TYR A C 1
ATOM 5354 O O . TYR A 1 704 ? -16.875 9.077 16.569 1.00 96.38 704 TYR A O 1
ATOM 5362 N N . ALA A 1 705 ? -15.919 10.942 15.754 1.00 95.12 705 ALA A N 1
ATOM 5363 C CA . ALA A 1 705 ? -16.052 11.715 16.985 1.00 95.12 705 ALA A CA 1
ATOM 5364 C C . ALA A 1 705 ? -17.521 11.891 17.394 1.00 95.12 705 ALA A C 1
ATOM 5366 O O . ALA A 1 705 ? -17.867 11.711 18.561 1.00 95.12 705 ALA A O 1
ATOM 5367 N N . ALA A 1 706 ? -18.392 12.240 16.443 1.00 95.81 706 ALA A N 1
ATOM 5368 C CA . ALA A 1 706 ? -19.817 12.421 16.691 1.00 95.81 706 ALA A CA 1
ATOM 5369 C C . ALA A 1 706 ? -20.497 11.101 17.082 1.00 95.81 706 ALA A C 1
ATOM 5371 O O . ALA A 1 706 ? -21.212 11.064 18.083 1.00 95.81 706 ALA A O 1
ATOM 5372 N N . ALA A 1 707 ? -20.210 10.008 16.366 1.00 97.31 707 ALA A N 1
ATOM 5373 C CA . ALA A 1 707 ? -20.734 8.685 16.696 1.00 97.31 707 ALA A CA 1
ATOM 5374 C C . ALA A 1 707 ? -20.296 8.225 18.096 1.00 97.31 707 ALA A C 1
ATOM 5376 O O . ALA A 1 707 ? -21.123 7.766 18.881 1.00 97.31 707 ALA A O 1
ATOM 5377 N N . LEU A 1 708 ? -19.019 8.408 18.450 1.00 96.38 708 LEU A N 1
ATOM 5378 C CA . LEU A 1 708 ? -18.516 8.041 19.773 1.00 96.38 708 LEU A CA 1
ATOM 5379 C C . LEU A 1 708 ? -19.166 8.874 20.888 1.00 96.38 708 LEU A C 1
ATOM 5381 O O . LEU A 1 708 ? -19.560 8.319 21.913 1.00 96.38 708 LEU A O 1
ATOM 5385 N N . ARG A 1 709 ? -19.339 10.189 20.684 1.00 95.62 709 ARG A N 1
ATOM 5386 C CA . ARG A 1 709 ? -20.048 11.063 21.636 1.00 95.62 709 ARG A CA 1
ATOM 5387 C C . ARG A 1 709 ? -21.505 10.635 21.830 1.00 95.62 709 ARG A C 1
ATOM 5389 O O . ARG A 1 709 ? -21.972 10.608 22.967 1.00 95.62 709 ARG A O 1
ATOM 5396 N N . ASP A 1 710 ? -22.199 10.259 20.757 1.00 95.50 710 ASP A N 1
ATOM 5397 C CA . ASP A 1 710 ? -23.575 9.755 20.824 1.00 95.50 710 ASP A CA 1
ATOM 5398 C C . ASP A 1 710 ? -23.668 8.431 21.602 1.00 95.50 710 ASP A C 1
ATOM 5400 O O . ASP A 1 710 ? -24.561 8.270 22.437 1.00 95.50 710 ASP A O 1
ATOM 5404 N N . ILE A 1 711 ? -22.732 7.501 21.371 1.00 95.06 711 ILE A N 1
ATOM 5405 C CA . ILE A 1 711 ? -22.650 6.223 22.097 1.00 95.06 711 ILE A CA 1
ATOM 5406 C C . ILE A 1 711 ? -22.423 6.473 23.591 1.00 95.06 711 ILE A C 1
ATOM 5408 O O . ILE A 1 711 ? -23.163 5.947 24.426 1.00 95.06 711 ILE A O 1
ATOM 5412 N N . VAL A 1 712 ? -21.447 7.321 23.936 1.00 94.50 712 VAL A N 1
ATOM 5413 C CA . VAL A 1 712 ? -21.156 7.692 25.328 1.00 94.50 712 VAL A CA 1
ATOM 5414 C C . VAL A 1 712 ? -22.379 8.330 25.988 1.00 94.50 712 VAL A C 1
ATOM 5416 O O . VAL A 1 712 ? -22.763 7.925 27.085 1.00 94.50 712 VAL A O 1
ATOM 5419 N N . ALA A 1 713 ? -23.036 9.283 25.321 1.00 93.25 713 ALA A N 1
ATOM 5420 C CA . ALA A 1 713 ? -24.239 9.926 25.843 1.00 93.25 713 ALA A CA 1
ATOM 5421 C C . ALA A 1 713 ? -25.373 8.916 26.091 1.00 93.25 713 ALA A C 1
ATOM 5423 O O . ALA A 1 713 ? -26.038 8.980 27.127 1.00 93.25 713 ALA A O 1
ATOM 5424 N N . GLY A 1 714 ? -25.565 7.956 25.180 1.00 91.69 714 GLY A N 1
ATOM 5425 C CA . GLY A 1 714 ? -26.552 6.886 25.321 1.00 91.69 714 GLY A CA 1
ATOM 5426 C C . GLY A 1 714 ? -26.291 5.990 26.534 1.00 91.69 714 GLY A C 1
ATOM 5427 O O . GLY A 1 714 ? -27.206 5.768 27.334 1.00 91.69 714 GLY A O 1
ATOM 5428 N N . LEU A 1 715 ? -25.042 5.541 26.700 1.00 90.06 715 LEU A N 1
ATOM 5429 C CA . LEU A 1 715 ? -24.606 4.686 27.811 1.00 90.06 715 LEU A CA 1
ATOM 5430 C C . LEU A 1 715 ? -24.679 5.393 29.171 1.00 90.06 715 LEU A C 1
ATOM 5432 O O . LEU A 1 715 ? -25.008 4.759 30.171 1.00 90.06 715 LEU A O 1
ATOM 5436 N N . VAL A 1 716 ? -24.401 6.699 29.218 1.00 88.12 716 VAL A N 1
ATOM 5437 C CA . VAL A 1 716 ? -24.497 7.508 30.446 1.00 88.12 716 VAL A CA 1
ATOM 5438 C C . VAL A 1 716 ? -25.954 7.797 30.819 1.00 88.12 716 VAL A C 1
ATOM 5440 O O . VAL A 1 716 ? -26.291 7.817 32.002 1.00 88.12 716 VAL A O 1
ATOM 5443 N N . ALA A 1 717 ? -26.832 8.016 29.835 1.00 85.25 717 ALA A N 1
ATOM 5444 C CA . ALA A 1 717 ? -28.245 8.309 30.078 1.00 85.25 717 ALA A CA 1
ATOM 5445 C C . ALA A 1 717 ? -29.050 7.088 30.563 1.00 85.25 717 ALA A C 1
ATOM 5447 O O . ALA A 1 717 ? -30.053 7.263 31.255 1.00 85.25 717 ALA A O 1
ATOM 5448 N N . HIS A 1 718 ? -28.610 5.869 30.233 1.00 77.06 718 HIS A N 1
ATOM 5449 C CA . HIS A 1 718 ? -29.301 4.619 30.571 1.00 77.06 718 HIS A CA 1
ATOM 5450 C C . HIS A 1 718 ? -28.390 3.669 31.370 1.00 77.06 718 HIS A C 1
ATOM 5452 O O . HIS A 1 718 ? -28.029 2.602 30.872 1.00 77.06 718 HIS A O 1
ATOM 5458 N N . PRO A 1 719 ? -27.994 4.033 32.605 1.00 71.12 719 PRO A N 1
ATOM 5459 C CA . PRO A 1 719 ? -27.156 3.172 33.428 1.00 71.12 719 PRO A CA 1
ATOM 5460 C C . PRO A 1 719 ? -27.943 1.930 33.868 1.00 71.12 719 PRO A C 1
ATOM 5462 O O . PRO A 1 719 ? -29.063 2.037 34.369 1.00 71.12 719 PRO A O 1
ATOM 5465 N N . THR A 1 720 ? -27.348 0.751 33.709 1.00 64.44 720 THR A N 1
ATOM 5466 C CA . THR A 1 720 ? -27.962 -0.539 34.056 1.00 64.44 720 THR A CA 1
ATOM 5467 C C . THR A 1 720 ? -27.825 -0.900 35.549 1.00 64.44 720 THR A C 1
ATOM 5469 O O . THR A 1 720 ? -28.583 -1.737 36.038 1.00 64.44 720 THR A O 1
ATOM 5472 N N . SER A 1 721 ? -26.952 -0.220 36.314 1.00 60.62 721 SER A N 1
ATOM 5473 C CA . SER A 1 721 ? -26.770 -0.389 37.771 1.00 60.62 721 SER A CA 1
ATOM 5474 C C . SER A 1 721 ? -26.093 0.821 38.459 1.00 60.62 721 SER A C 1
ATOM 5476 O O . SER A 1 721 ? -25.556 1.714 37.804 1.00 60.62 721 SER A O 1
ATOM 5478 N N . GLU A 1 722 ? -26.088 0.865 39.804 1.00 55.44 722 GLU A N 1
ATOM 5479 C CA . GLU A 1 722 ? -25.406 1.913 40.601 1.00 55.44 722 GLU A CA 1
ATOM 5480 C C . GLU A 1 722 ? -23.866 1.844 40.537 1.00 55.44 722 GLU A C 1
ATOM 5482 O O . GLU A 1 722 ? -23.215 2.882 40.642 1.00 55.44 722 GLU A O 1
ATOM 5487 N N . GLN A 1 723 ? -23.278 0.658 40.325 1.00 49.50 723 GLN A N 1
ATOM 5488 C CA . GLN A 1 723 ? -21.830 0.471 40.119 1.00 49.50 723 GLN A CA 1
ATOM 5489 C C . GLN A 1 723 ? -21.374 0.902 38.711 1.00 49.50 723 GLN A C 1
ATOM 5491 O O . GLN A 1 723 ? -20.228 1.314 38.536 1.00 49.50 723 GLN A O 1
ATOM 5496 N N . GLU A 1 724 ? -22.282 0.904 37.732 1.00 54.38 724 GLU A N 1
ATOM 5497 C CA . GLU A 1 724 ? -22.069 1.356 36.345 1.00 54.38 724 GLU A CA 1
ATOM 5498 C C . GLU A 1 724 ? -22.323 2.863 36.142 1.00 54.38 724 GLU A C 1
ATOM 5500 O O . GLU A 1 724 ? -22.224 3.365 35.027 1.00 54.38 724 GLU A O 1
ATOM 5505 N N . ARG A 1 725 ? -22.583 3.621 37.222 1.00 52.88 725 ARG A N 1
ATOM 5506 C CA . ARG A 1 725 ? -22.418 5.093 37.232 1.00 52.88 725 ARG A CA 1
ATOM 5507 C C . ARG A 1 725 ? -20.945 5.527 37.163 1.00 52.88 725 ARG A C 1
ATOM 5509 O O . ARG A 1 725 ? -20.659 6.724 37.196 1.00 52.88 725 ARG A O 1
ATOM 5516 N N . SER A 1 726 ? -20.025 4.565 37.148 1.00 60.44 726 SER A N 1
ATOM 5517 C CA . SER A 1 726 ? -18.589 4.762 37.001 1.00 60.44 726 SER A CA 1
ATOM 5518 C C . SER A 1 726 ? -18.201 5.142 35.565 1.00 60.44 726 SER A C 1
ATOM 5520 O O . SER A 1 726 ? -18.988 5.062 34.624 1.00 60.44 726 SER A O 1
ATOM 5522 N N . SER A 1 727 ? -16.973 5.631 35.425 1.00 79.38 727 SER A N 1
ATOM 5523 C CA . SER A 1 727 ? -16.352 6.012 34.160 1.00 79.38 727 SER A CA 1
ATOM 5524 C C . SER A 1 727 ? -16.276 4.859 33.153 1.00 79.38 727 SER A C 1
ATOM 5526 O O . SER A 1 727 ? -15.896 3.749 33.522 1.00 79.38 727 SER A O 1
ATOM 5528 N N . LEU A 1 728 ? -16.560 5.147 31.881 1.00 92.38 728 LEU A N 1
ATOM 5529 C CA . LEU A 1 728 ? -16.632 4.152 30.807 1.00 92.38 728 LEU A CA 1
ATOM 5530 C C . LEU A 1 728 ? -15.254 3.578 30.444 1.00 92.38 728 LEU A C 1
ATOM 5532 O O . LEU A 1 728 ? -14.237 4.282 30.531 1.00 92.38 728 LEU A O 1
ATOM 5536 N N . SER A 1 729 ? -15.246 2.319 29.992 1.00 94.81 729 SER A N 1
ATOM 5537 C CA . SER A 1 729 ? -14.066 1.655 29.427 1.00 94.81 729 SER A CA 1
ATOM 5538 C C . SER A 1 729 ? -14.147 1.495 27.907 1.00 94.81 729 SER A C 1
ATOM 5540 O O . SER A 1 729 ? -15.185 1.105 27.370 1.00 94.81 729 SER A O 1
ATOM 5542 N N . VAL A 1 730 ? -13.036 1.774 27.222 1.00 97.62 730 VAL A N 1
ATOM 5543 C CA . VAL A 1 730 ? -12.892 1.692 25.766 1.00 97.62 730 VAL A CA 1
ATOM 5544 C C . VAL A 1 730 ? -11.717 0.792 25.396 1.00 97.62 730 VAL A C 1
ATOM 5546 O O . VAL A 1 730 ? -10.620 0.936 25.941 1.00 97.62 730 VAL A O 1
ATOM 5549 N N . LEU A 1 731 ? -11.937 -0.094 24.427 1.00 97.88 731 LEU A N 1
ATOM 5550 C CA . LEU A 1 731 ? -10.892 -0.877 23.775 1.00 97.88 731 LEU A CA 1
ATOM 5551 C C . LEU A 1 731 ? -10.829 -0.498 22.294 1.00 97.88 731 LEU A C 1
ATOM 5553 O O . LEU A 1 731 ? -11.819 -0.633 21.582 1.00 97.88 731 LEU A O 1
ATOM 5557 N N . ASP A 1 732 ? -9.670 -0.037 21.841 1.00 97.81 732 ASP A N 1
ATOM 5558 C CA . ASP A 1 732 ? -9.365 0.229 20.438 1.00 97.81 732 ASP A CA 1
ATOM 5559 C C . ASP A 1 732 ? -8.565 -0.939 19.850 1.00 97.81 732 ASP A C 1
ATOM 5561 O O . ASP A 1 732 ? -7.506 -1.299 20.367 1.00 97.81 732 ASP A O 1
ATOM 5565 N N . ILE A 1 733 ? -9.093 -1.555 18.792 1.00 96.62 733 ILE A N 1
ATOM 5566 C CA . ILE A 1 733 ? -8.508 -2.734 18.131 1.00 96.62 733 ILE A CA 1
ATOM 5567 C C . ILE A 1 733 ? -8.072 -2.451 16.690 1.00 96.62 733 ILE A C 1
ATOM 5569 O O . ILE A 1 733 ? -8.029 -3.383 15.878 1.00 96.62 733 ILE A O 1
ATOM 5573 N N . SER A 1 734 ? -7.763 -1.201 16.353 1.00 94.44 734 SER A N 1
ATOM 5574 C CA . SER A 1 734 ? -7.234 -0.807 15.043 1.00 94.44 734 SER A CA 1
ATOM 5575 C C . SER A 1 734 ? -5.824 -0.235 15.157 1.00 94.44 734 SER A C 1
ATOM 5577 O O . SER A 1 734 ? -5.517 0.503 16.087 1.00 94.44 734 SER A O 1
ATOM 5579 N N . ASP A 1 735 ? -4.981 -0.532 14.169 1.00 92.75 735 ASP A N 1
ATOM 5580 C CA . ASP A 1 735 ? -3.614 -0.022 14.146 1.00 92.75 735 ASP A CA 1
ATOM 5581 C C . ASP A 1 735 ? -3.590 1.470 13.792 1.00 92.75 735 ASP A C 1
ATOM 5583 O O . ASP A 1 735 ? -4.279 1.936 12.876 1.00 92.75 735 ASP A O 1
ATOM 5587 N N . GLY A 1 736 ? -2.736 2.224 14.477 1.00 89.44 736 GLY A N 1
ATOM 5588 C CA . GLY A 1 736 ? -2.493 3.633 14.218 1.00 89.44 736 GLY A CA 1
ATOM 5589 C C . GLY A 1 736 ? -3.749 4.495 14.218 1.00 89.44 736 GLY A C 1
ATOM 5590 O O . GLY A 1 736 ? -3.813 5.448 13.436 1.00 89.44 736 GLY A O 1
ATOM 5591 N N . SER A 1 737 ? -4.775 4.119 14.984 1.00 86.31 737 SER A N 1
ATOM 5592 C CA . SER A 1 737 ? -6.107 4.723 14.947 1.00 86.31 737 SER A CA 1
ATOM 5593 C C . SER A 1 737 ? -6.234 5.950 15.855 1.00 86.31 737 SER A C 1
ATOM 5595 O O . SER A 1 737 ? -5.608 6.075 16.903 1.00 86.31 737 SER A O 1
ATOM 5597 N N . PHE A 1 738 ? -7.108 6.871 15.463 1.00 87.75 738 PHE A N 1
ATOM 5598 C CA . PHE A 1 738 ? -7.675 7.912 16.300 1.00 87.75 738 PHE A CA 1
ATOM 5599 C C . PHE A 1 738 ? -8.642 7.398 17.361 1.00 87.75 738 PHE A C 1
ATOM 5601 O O . PHE A 1 738 ? -8.969 8.181 18.247 1.00 87.75 738 PHE A O 1
ATOM 5608 N N . GLY A 1 739 ? -9.114 6.149 17.298 1.00 92.19 739 GLY A N 1
ATOM 5609 C CA . GLY A 1 739 ? -10.135 5.614 18.204 1.00 92.19 739 GLY A CA 1
ATOM 5610 C C . GLY A 1 739 ? -9.827 5.892 19.676 1.00 92.19 739 GLY A C 1
ATOM 5611 O O . GLY A 1 739 ? -10.631 6.512 20.378 1.00 92.19 739 GLY A O 1
ATOM 5612 N N . ALA A 1 740 ? -8.620 5.540 20.117 1.00 94.31 740 ALA A N 1
ATOM 5613 C CA . ALA A 1 740 ? -8.165 5.792 21.481 1.00 94.31 740 ALA A CA 1
ATOM 5614 C C . ALA A 1 740 ? -8.052 7.286 21.847 1.00 94.31 740 ALA A C 1
ATOM 5616 O O . ALA A 1 740 ? -8.421 7.683 22.953 1.00 94.31 740 ALA A O 1
ATOM 5617 N N . LEU A 1 741 ? -7.579 8.138 20.929 1.00 94.00 741 LEU A N 1
ATOM 5618 C CA . LEU A 1 741 ? -7.471 9.587 21.163 1.00 94.00 741 LEU A CA 1
ATOM 5619 C C . LEU A 1 741 ? -8.846 10.273 21.180 1.00 94.00 741 LEU A C 1
ATOM 5621 O O . LEU A 1 741 ? -9.085 11.150 22.008 1.00 94.00 741 LEU A O 1
ATOM 5625 N N . LEU A 1 742 ? -9.770 9.845 20.315 1.00 95.06 742 LEU A N 1
ATOM 5626 C CA . LEU A 1 742 ? -11.166 10.284 20.313 1.00 95.06 742 LEU A CA 1
ATOM 5627 C C . LEU A 1 742 ? -11.830 9.936 21.642 1.00 95.06 742 LEU A C 1
ATOM 5629 O O . LEU A 1 742 ? -12.456 10.797 22.253 1.00 95.06 742 LEU A O 1
ATOM 5633 N N . ALA A 1 743 ? -11.635 8.713 22.133 1.00 95.56 743 ALA A N 1
ATOM 5634 C CA . ALA A 1 743 ? -12.124 8.308 23.445 1.00 95.56 743 ALA A CA 1
ATOM 5635 C C . ALA A 1 743 ? -11.520 9.159 24.574 1.00 95.56 743 ALA A C 1
ATOM 5637 O O . ALA A 1 743 ? -12.250 9.629 25.443 1.00 95.56 743 ALA A O 1
ATOM 5638 N N . ALA A 1 744 ? -10.214 9.437 24.524 1.00 94.94 744 ALA A N 1
ATOM 5639 C CA . ALA A 1 744 ? -9.518 10.247 25.526 1.00 94.94 744 ALA A CA 1
ATOM 5640 C C . ALA A 1 744 ? -9.973 11.715 25.569 1.00 94.94 744 ALA A C 1
ATOM 5642 O O . ALA A 1 744 ? -9.824 12.368 26.607 1.00 94.94 744 ALA A O 1
ATOM 5643 N N . SER A 1 745 ? -10.535 12.227 24.467 1.00 93.62 745 SER A N 1
ATOM 5644 C CA . SER A 1 745 ? -11.113 13.575 24.391 1.00 93.62 745 SER A CA 1
ATOM 5645 C C . SER A 1 745 ? -12.458 13.718 25.123 1.00 93.62 745 SER A C 1
ATOM 5647 O O . SER A 1 745 ? -12.954 14.832 25.280 1.00 93.62 745 SER A O 1
ATOM 5649 N N . ILE A 1 746 ? -13.053 12.611 25.586 1.00 93.81 746 ILE A N 1
ATOM 5650 C CA . ILE A 1 746 ? -14.363 12.581 26.241 1.00 93.81 746 ILE A CA 1
ATOM 5651 C C . ILE A 1 746 ? -14.184 12.307 27.740 1.00 93.81 746 ILE A C 1
ATOM 5653 O O . ILE A 1 746 ? -13.770 11.223 28.141 1.00 93.81 746 ILE A O 1
ATOM 5657 N N . ASP A 1 747 ? -14.546 13.272 28.588 1.00 90.12 747 ASP A N 1
ATOM 5658 C CA . ASP A 1 747 ? -14.303 13.219 30.041 1.00 90.12 747 ASP A CA 1
ATOM 5659 C C . ASP A 1 747 ? -14.937 12.012 30.753 1.00 90.12 747 ASP A C 1
ATOM 5661 O O . ASP A 1 747 ? -14.424 11.550 31.772 1.00 90.12 747 ASP A O 1
ATOM 5665 N N . GLN A 1 748 ? -16.053 11.490 30.235 1.00 91.94 748 GLN A N 1
ATOM 5666 C CA . GLN A 1 748 ? -16.758 10.343 30.821 1.00 91.94 748 GLN A CA 1
ATOM 5667 C C . GLN A 1 748 ? -16.032 9.005 30.597 1.00 91.94 748 GLN A C 1
ATOM 5669 O O . GLN A 1 748 ? -16.387 8.006 31.229 1.00 91.94 748 GLN A O 1
ATOM 5674 N N . VAL A 1 749 ? -15.024 8.971 29.722 1.00 93.31 749 VAL A N 1
ATOM 5675 C CA . VAL A 1 749 ? -14.185 7.800 29.473 1.00 93.31 749 VAL A CA 1
ATOM 5676 C C . VAL A 1 749 ? -12.931 7.891 30.344 1.00 93.31 749 VAL A C 1
ATOM 5678 O O . VAL A 1 749 ? -12.146 8.834 30.221 1.00 93.31 749 VAL A O 1
ATOM 5681 N N . ALA A 1 750 ? -12.720 6.911 31.228 1.00 89.38 750 ALA A N 1
ATOM 5682 C CA . ALA A 1 750 ? -11.527 6.895 32.087 1.00 89.38 750 ALA A CA 1
ATOM 5683 C C . ALA A 1 750 ? -10.551 5.768 31.783 1.00 89.38 750 ALA A C 1
ATOM 5685 O O . ALA A 1 750 ? -9.374 5.934 32.077 1.00 89.38 750 ALA A O 1
ATOM 5686 N N . ASN A 1 751 ? -11.021 4.651 31.221 1.00 93.00 751 ASN A N 1
ATOM 5687 C CA . ASN A 1 751 ? -10.191 3.469 31.031 1.00 93.00 751 ASN A CA 1
ATOM 5688 C C . ASN A 1 751 ? -10.052 3.149 29.546 1.00 93.00 751 ASN A C 1
ATOM 5690 O O . ASN A 1 751 ? -10.984 2.608 28.958 1.00 93.00 751 ASN A O 1
ATOM 5694 N N . ILE A 1 752 ? -8.912 3.470 28.938 1.00 96.88 752 ILE A N 1
ATOM 5695 C CA . ILE A 1 752 ? -8.703 3.305 27.498 1.00 96.88 752 ILE A CA 1
ATOM 5696 C C . ILE A 1 752 ? -7.536 2.357 27.262 1.00 96.88 752 ILE A C 1
ATOM 5698 O O . ILE A 1 752 ? -6.429 2.571 27.755 1.00 96.88 752 ILE A O 1
ATOM 5702 N N . THR A 1 753 ? -7.778 1.313 26.480 1.00 96.44 753 THR A N 1
ATOM 5703 C CA . THR A 1 753 ? -6.734 0.408 25.989 1.00 96.44 753 THR A CA 1
ATOM 5704 C C . THR A 1 753 ? -6.721 0.458 24.471 1.00 96.44 753 THR A C 1
ATOM 5706 O O . THR A 1 753 ? -7.781 0.395 23.862 1.00 96.44 753 THR A O 1
ATOM 5709 N N . SER A 1 754 ? -5.549 0.567 23.854 1.00 96.44 754 SER A N 1
ATOM 5710 C CA . SER A 1 754 ? -5.383 0.505 22.399 1.00 96.44 754 SER A CA 1
ATOM 5711 C C . SER A 1 754 ? -4.394 -0.590 22.031 1.00 96.44 754 SER A C 1
ATOM 5713 O O . SER A 1 754 ? -3.368 -0.749 22.698 1.00 96.44 754 SER A O 1
ATOM 5715 N N . ILE A 1 755 ? -4.721 -1.358 20.997 1.00 92.81 755 ILE A N 1
ATOM 5716 C CA . ILE A 1 755 ? -3.939 -2.493 20.516 1.00 92.81 755 ILE A CA 1
ATOM 5717 C C . ILE A 1 755 ? -3.261 -2.122 19.202 1.00 92.81 755 ILE A C 1
ATOM 5719 O O . ILE A 1 755 ? -3.923 -1.907 18.190 1.00 92.81 755 ILE A O 1
ATOM 5723 N N . GLU A 1 756 ? -1.934 -2.147 19.207 1.00 87.69 756 GLU A N 1
ATOM 5724 C CA . GLU A 1 756 ? -1.086 -1.876 18.053 1.00 87.69 756 GLU A CA 1
ATOM 5725 C C . GLU A 1 756 ? -0.348 -3.148 17.644 1.00 87.69 756 GLU A C 1
ATOM 5727 O O . GLU A 1 756 ? 0.469 -3.682 18.394 1.00 87.69 756 GLU A O 1
ATOM 5732 N N . SER A 1 757 ? -0.582 -3.620 16.421 1.00 82.12 757 SER A N 1
ATOM 5733 C CA . SER A 1 757 ? 0.004 -4.881 15.948 1.00 82.12 757 SER A CA 1
ATOM 5734 C C . SER A 1 757 ? 1.511 -4.772 15.681 1.00 82.12 757 SER A C 1
ATOM 5736 O O . SER A 1 757 ? 2.208 -5.780 15.647 1.00 82.12 757 SER A O 1
ATOM 5738 N N . LYS A 1 758 ? 2.037 -3.551 15.490 1.00 77.31 758 LYS A N 1
ATOM 5739 C CA . LYS A 1 758 ? 3.464 -3.294 15.238 1.00 77.31 758 LYS A CA 1
ATOM 5740 C C . LYS A 1 758 ? 4.104 -2.555 16.407 1.00 77.31 758 LYS A C 1
ATOM 5742 O O . LYS A 1 758 ? 3.679 -1.456 16.759 1.00 77.31 758 LYS A O 1
ATOM 5747 N N . GLN A 1 759 ? 5.227 -3.074 16.907 1.00 77.12 759 GLN A N 1
ATOM 5748 C CA . GLN A 1 759 ? 5.972 -2.467 18.019 1.00 77.12 759 GLN A CA 1
ATOM 5749 C C . GLN A 1 759 ? 6.373 -1.005 17.755 1.00 77.12 759 GLN A C 1
ATOM 5751 O O . GLN A 1 759 ? 6.342 -0.172 18.659 1.00 77.12 759 GLN A O 1
ATOM 5756 N N . VAL A 1 760 ? 6.752 -0.674 16.515 1.00 80.94 760 VAL A N 1
ATOM 5757 C CA . VAL A 1 760 ? 7.087 0.708 16.131 1.00 80.94 760 VAL A CA 1
ATOM 5758 C C . VAL A 1 760 ? 5.876 1.640 16.226 1.00 80.94 760 VAL A C 1
ATOM 5760 O O . VAL A 1 760 ? 6.035 2.780 16.658 1.00 80.94 760 VAL A O 1
ATOM 5763 N N . SER A 1 761 ? 4.681 1.155 15.875 1.00 86.94 761 SER A N 1
ATOM 5764 C CA . SER A 1 761 ? 3.435 1.916 15.982 1.00 86.94 761 SER A CA 1
ATOM 5765 C C . SER A 1 761 ? 3.068 2.133 17.449 1.00 86.94 761 SER A C 1
ATOM 5767 O O . SER A 1 761 ? 2.899 3.279 17.861 1.00 86.94 761 SER A O 1
ATOM 5769 N N . ALA A 1 762 ? 3.113 1.070 18.263 1.00 86.56 762 ALA A N 1
ATOM 5770 C CA . ALA A 1 762 ? 2.893 1.145 19.708 1.00 86.56 762 ALA A CA 1
ATOM 5771 C C . ALA A 1 762 ? 3.762 2.226 20.367 1.00 86.56 762 ALA A C 1
ATOM 5773 O O . ALA A 1 762 ? 3.251 3.116 21.036 1.00 86.56 762 ALA A O 1
ATOM 5774 N N . LEU A 1 763 ? 5.069 2.232 20.080 1.00 87.00 763 LEU A N 1
ATOM 5775 C CA . LEU A 1 763 ? 5.997 3.236 20.613 1.00 87.00 763 LEU A CA 1
ATOM 5776 C C . LEU A 1 763 ? 5.665 4.669 20.168 1.00 87.00 763 LEU A C 1
ATOM 5778 O O . LEU A 1 763 ? 5.879 5.614 20.927 1.00 87.00 763 LEU A O 1
ATOM 5782 N N . ILE A 1 764 ? 5.195 4.860 18.933 1.00 88.88 764 ILE A N 1
ATOM 5783 C CA . ILE A 1 764 ? 4.814 6.185 18.430 1.00 88.88 764 ILE A CA 1
ATOM 5784 C C . ILE A 1 764 ? 3.552 6.674 19.145 1.00 88.88 764 ILE A C 1
ATOM 5786 O O . ILE A 1 764 ? 3.527 7.818 19.600 1.00 88.88 764 ILE A O 1
ATOM 5790 N N . PHE A 1 765 ? 2.541 5.818 19.294 1.00 92.31 765 PHE A N 1
ATOM 5791 C CA . PHE A 1 765 ? 1.285 6.169 19.956 1.00 92.31 765 PHE A CA 1
ATOM 5792 C C . PHE A 1 765 ? 1.433 6.326 21.474 1.00 92.31 765 PHE A C 1
ATOM 5794 O O . PHE A 1 765 ? 0.830 7.238 22.034 1.00 92.31 765 PHE A O 1
ATOM 5801 N N . GLU A 1 766 ? 2.318 5.566 22.129 1.00 91.81 766 GLU A N 1
ATOM 5802 C CA . GLU A 1 766 ? 2.731 5.819 23.519 1.00 91.81 766 GLU A CA 1
ATOM 5803 C C . GLU A 1 766 ? 3.308 7.232 23.669 1.00 91.81 766 GLU A C 1
ATOM 5805 O O . GLU A 1 766 ? 2.909 7.985 24.552 1.00 91.81 766 GLU A O 1
ATOM 5810 N N . GLN A 1 767 ? 4.208 7.641 22.767 1.00 92.44 767 GLN A N 1
ATOM 5811 C CA . GLN A 1 767 ? 4.796 8.983 22.810 1.00 92.44 767 GLN A CA 1
ATOM 5812 C C . GLN A 1 767 ? 3.757 10.086 22.563 1.00 92.44 767 GLN A C 1
ATOM 5814 O O . GLN A 1 767 ? 3.867 11.162 23.152 1.00 92.44 767 GLN A O 1
ATOM 5819 N N . ILE A 1 768 ? 2.755 9.840 21.711 1.00 93.62 768 ILE A N 1
ATOM 5820 C CA . ILE A 1 768 ? 1.623 10.759 21.512 1.00 93.62 768 ILE A CA 1
ATOM 5821 C C . ILE A 1 768 ? 0.784 10.848 22.794 1.00 93.62 768 ILE A C 1
ATOM 5823 O O . ILE A 1 768 ? 0.472 11.952 23.234 1.00 93.62 768 ILE A O 1
ATOM 5827 N N . ALA A 1 769 ? 0.468 9.719 23.431 1.00 92.81 769 ALA A N 1
ATOM 5828 C CA . ALA A 1 769 ? -0.280 9.686 24.686 1.00 92.81 769 ALA A CA 1
ATOM 5829 C C . ALA A 1 769 ? 0.445 10.458 25.803 1.00 92.81 769 ALA A C 1
ATOM 5831 O O . ALA A 1 769 ? -0.149 11.345 26.423 1.00 92.81 769 ALA A O 1
ATOM 5832 N N . SER A 1 770 ? 1.745 10.208 26.002 1.00 93.31 770 SER A N 1
ATOM 5833 C CA . SER A 1 770 ? 2.548 10.925 27.000 1.00 93.31 770 SER A CA 1
ATOM 5834 C C . SER A 1 770 ? 2.692 12.416 26.682 1.00 93.31 770 SER A C 1
ATOM 5836 O O . SER A 1 770 ? 2.742 13.244 27.592 1.00 93.31 770 SER A O 1
ATOM 5838 N N . HIS A 1 771 ? 2.731 12.801 25.398 1.00 93.38 771 HIS A N 1
ATOM 5839 C CA . HIS A 1 771 ? 2.767 14.214 25.000 1.00 93.38 771 HIS A CA 1
ATOM 5840 C C . HIS A 1 771 ? 1.538 14.992 25.495 1.00 93.38 771 HIS A C 1
ATOM 5842 O O . HIS A 1 771 ? 1.658 16.173 25.829 1.00 93.38 771 HIS A O 1
ATOM 5848 N N . HIS A 1 772 ? 0.395 14.311 25.594 1.00 93.25 772 HIS A N 1
ATOM 5849 C CA . HIS A 1 772 ? -0.874 14.853 26.084 1.00 93.25 772 HIS A CA 1
ATOM 5850 C C . HIS A 1 772 ? -1.176 14.504 27.545 1.00 93.25 772 HIS A C 1
ATOM 5852 O O . HIS A 1 772 ? -2.286 14.758 28.004 1.00 93.25 772 HIS A O 1
ATOM 5858 N N . ALA A 1 773 ? -0.205 13.947 28.280 1.00 94.06 773 ALA A N 1
ATOM 5859 C CA . ALA A 1 773 ? -0.360 13.509 29.670 1.00 94.06 773 ALA A CA 1
ATOM 5860 C C . ALA A 1 773 ? -1.537 12.530 29.876 1.00 94.06 773 ALA A C 1
ATOM 5862 O O . ALA A 1 773 ? -2.297 12.638 30.838 1.00 94.06 773 ALA A O 1
ATOM 5863 N N . LEU A 1 774 ? -1.701 11.583 28.948 1.00 93.56 774 LEU A N 1
ATOM 5864 C CA . LEU A 1 774 ? -2.763 10.574 28.986 1.00 93.56 774 LEU A CA 1
ATOM 5865 C C . LEU A 1 774 ? -2.333 9.256 29.649 1.00 93.56 774 LEU A C 1
ATOM 5867 O O . LEU A 1 774 ? -3.146 8.338 29.717 1.00 93.56 774 LEU A O 1
ATOM 5871 N N . ASP A 1 775 ? -1.100 9.155 30.159 1.00 89.38 775 ASP A N 1
ATOM 5872 C CA . ASP A 1 775 ? -0.517 7.911 30.693 1.00 89.38 775 ASP A CA 1
ATOM 5873 C C . ASP A 1 775 ? -1.356 7.266 31.817 1.00 89.38 775 ASP A C 1
ATOM 5875 O O . ASP A 1 775 ? -1.358 6.046 31.975 1.00 89.38 775 ASP A O 1
ATOM 5879 N N . ASP A 1 776 ? -2.104 8.076 32.572 1.00 90.19 776 ASP A N 1
ATOM 5880 C CA . ASP A 1 776 ? -2.954 7.617 33.678 1.00 90.19 776 ASP A CA 1
ATOM 5881 C C . ASP A 1 776 ? -4.297 7.018 33.225 1.00 90.19 776 ASP A C 1
ATOM 5883 O O . ASP A 1 776 ? -4.974 6.398 34.040 1.00 90.19 776 ASP A O 1
ATOM 5887 N N . ARG A 1 777 ? -4.707 7.220 31.963 1.00 91.00 777 ARG A N 1
ATOM 5888 C CA . ARG A 1 777 ? -6.021 6.796 31.426 1.00 91.00 777 ARG A CA 1
ATOM 5889 C C . ARG A 1 777 ? -5.940 5.963 30.145 1.00 91.00 777 ARG A C 1
ATOM 5891 O O . ARG A 1 777 ? -6.913 5.305 29.787 1.00 91.00 777 ARG A O 1
ATOM 5898 N N . LEU A 1 778 ? -4.815 6.025 29.430 1.00 94.25 778 LEU A N 1
ATOM 5899 C CA . LEU A 1 778 ? -4.599 5.370 28.142 1.00 94.25 778 LEU A CA 1
ATOM 5900 C C . LEU A 1 778 ? -3.392 4.434 28.211 1.00 94.25 778 LEU A C 1
ATOM 5902 O O . LEU A 1 778 ? -2.268 4.860 28.465 1.00 94.25 778 LEU A O 1
ATOM 5906 N N . THR A 1 779 ? -3.621 3.157 27.922 1.00 92.56 779 THR A N 1
ATOM 5907 C CA . THR A 1 779 ? -2.574 2.147 27.761 1.00 92.56 779 THR A CA 1
ATOM 5908 C C . THR A 1 779 ? -2.517 1.679 26.313 1.00 92.56 779 THR A C 1
ATOM 5910 O O . THR A 1 779 ? -3.521 1.241 25.758 1.00 92.56 779 THR A O 1
ATOM 5913 N N . ILE A 1 780 ? -1.333 1.760 25.708 1.00 91.38 780 ILE A N 1
ATOM 5914 C CA . ILE A 1 780 ? -1.055 1.214 24.378 1.00 91.38 780 ILE A CA 1
ATOM 5915 C C . ILE A 1 780 ? -0.353 -0.133 24.560 1.00 91.38 780 ILE A C 1
ATOM 5917 O O . ILE A 1 780 ? 0.611 -0.226 25.319 1.00 91.38 780 ILE A O 1
ATOM 5921 N N . LEU A 1 781 ? -0.826 -1.173 23.878 1.00 86.12 781 LEU A N 1
ATOM 5922 C CA . LEU A 1 781 ? -0.226 -2.503 23.901 1.00 86.12 781 LEU A CA 1
ATOM 5923 C C . LEU A 1 781 ? 0.298 -2.856 22.508 1.00 86.12 781 LEU A C 1
ATOM 5925 O O . LEU A 1 781 ? -0.457 -2.871 21.540 1.00 86.12 781 LEU A O 1
ATOM 5929 N N . GLY A 1 782 ? 1.594 -3.157 22.415 1.00 85.06 782 GLY A N 1
ATOM 5930 C CA . GLY A 1 782 ? 2.224 -3.684 21.203 1.00 85.06 782 GLY A CA 1
ATOM 5931 C C . GLY A 1 782 ? 1.999 -5.188 21.068 1.00 85.06 782 GLY A C 1
ATOM 5932 O O . GLY A 1 782 ? 2.926 -5.960 21.300 1.00 85.06 782 GLY A O 1
ATOM 5933 N N . CYS A 1 783 ? 0.770 -5.613 20.783 1.00 78.38 783 CYS A N 1
ATOM 5934 C CA . CYS A 1 783 ? 0.412 -7.026 20.669 1.00 78.38 783 CYS A CA 1
ATOM 5935 C C . CYS A 1 783 ? -0.764 -7.261 19.706 1.00 78.38 783 CYS A C 1
ATOM 5937 O O . CYS A 1 783 ? -1.410 -6.333 19.224 1.00 78.38 783 CYS A O 1
ATOM 5939 N N . GLY A 1 784 ? -1.044 -8.533 19.414 1.00 79.88 784 GLY A N 1
ATOM 5940 C CA . GLY A 1 784 ? -2.313 -8.946 18.814 1.00 79.88 784 GLY A CA 1
ATOM 5941 C C . GLY A 1 784 ? -3.431 -9.061 19.856 1.00 79.88 784 GLY A C 1
ATOM 5942 O O . GLY A 1 784 ? -3.211 -8.892 21.052 1.00 79.88 784 GLY A O 1
ATOM 5943 N N . VAL A 1 785 ? -4.642 -9.409 19.410 1.00 81.81 785 VAL A N 1
ATOM 5944 C CA . VAL A 1 785 ? -5.774 -9.634 20.331 1.00 81.81 785 VAL A CA 1
ATOM 5945 C C . VAL A 1 785 ? -5.795 -11.036 20.947 1.00 81.81 785 VAL A C 1
ATOM 5947 O O . VAL A 1 785 ? -6.490 -11.273 21.933 1.00 81.81 785 VAL A O 1
ATOM 5950 N N . LYS A 1 786 ? -5.029 -11.977 20.380 1.00 78.31 786 LYS A N 1
ATOM 5951 C CA . LYS A 1 786 ? -4.950 -13.354 20.873 1.00 78.31 786 LYS A CA 1
ATOM 5952 C C . LYS A 1 786 ? -4.385 -13.371 22.294 1.00 78.31 786 LYS A C 1
ATOM 5954 O O . LYS A 1 786 ? -3.318 -12.822 22.546 1.00 78.31 786 LYS A O 1
ATOM 5959 N N . GLY A 1 787 ? -5.100 -14.023 23.209 1.00 70.12 787 GLY A N 1
ATOM 5960 C CA . GLY A 1 787 ? -4.687 -14.138 24.610 1.00 70.12 787 GLY A CA 1
ATOM 5961 C C . GLY A 1 787 ? -4.887 -12.868 25.444 1.00 70.12 787 GLY A C 1
ATOM 5962 O O . GLY A 1 787 ? -4.423 -12.824 26.584 1.00 70.12 787 GLY A O 1
ATOM 5963 N N . LEU A 1 788 ? -5.574 -11.841 24.924 1.00 80.25 788 LEU A N 1
ATOM 5964 C CA . LEU A 1 788 ? -5.987 -10.712 25.752 1.00 80.25 788 LEU A CA 1
ATOM 5965 C C . LEU A 1 788 ? -6.984 -11.171 26.824 1.00 80.25 788 LEU A C 1
ATOM 5967 O O . LEU A 1 788 ? -7.869 -11.984 26.582 1.00 80.25 788 LEU A O 1
ATOM 5971 N N . LEU A 1 789 ? -6.823 -10.619 28.021 1.00 82.88 789 LEU A N 1
ATOM 5972 C CA . LEU A 1 789 ? -7.597 -10.915 29.220 1.00 82.88 789 LEU A CA 1
ATOM 5973 C C . LEU A 1 789 ? -7.962 -9.575 29.857 1.00 82.88 789 LEU A C 1
ATOM 5975 O O . LEU A 1 789 ? -7.272 -8.579 29.632 1.00 82.88 789 LEU A O 1
ATOM 5979 N N . VAL A 1 790 ? -8.994 -9.549 30.702 1.00 82.00 790 VAL A N 1
ATOM 5980 C CA . VAL A 1 790 ? -9.421 -8.320 31.400 1.00 82.00 790 VAL A CA 1
ATOM 5981 C C . VAL A 1 790 ? -8.271 -7.696 32.205 1.00 82.00 790 VAL A C 1
ATOM 5983 O O . VAL A 1 790 ? -8.167 -6.480 32.300 1.00 82.00 790 VAL A O 1
ATOM 5986 N N . GLU A 1 791 ? -7.346 -8.508 32.719 1.00 84.75 791 GLU A N 1
ATOM 5987 C CA . GLU A 1 791 ? -6.161 -8.044 33.453 1.00 84.75 791 GLU A CA 1
ATOM 5988 C C . GLU A 1 791 ? -5.124 -7.290 32.605 1.00 84.75 791 GLU A C 1
ATOM 5990 O O . GLU A 1 791 ? -4.309 -6.551 33.165 1.00 84.75 791 GLU A O 1
ATOM 5995 N N . HIS A 1 792 ? -5.159 -7.457 31.280 1.00 83.06 792 HIS A N 1
ATOM 5996 C CA . HIS A 1 792 ? -4.338 -6.700 30.335 1.00 83.06 792 HIS A CA 1
ATOM 5997 C C . HIS A 1 792 ? -4.941 -5.324 30.022 1.00 83.06 792 HIS A C 1
ATOM 5999 O O . HIS A 1 792 ? -4.237 -4.452 29.517 1.00 83.06 792 HIS A O 1
ATOM 6005 N N . LEU A 1 793 ? -6.229 -5.119 30.317 1.00 86.94 793 LEU A N 1
ATOM 6006 C CA . LEU A 1 793 ? -6.928 -3.872 30.034 1.00 86.94 793 LEU A CA 1
ATOM 6007 C C . LEU A 1 793 ? -6.602 -2.801 31.075 1.00 86.94 793 LEU A C 1
ATOM 6009 O O . LEU A 1 793 ? -6.446 -3.069 32.272 1.00 86.94 793 LEU A O 1
ATOM 6013 N N . HIS A 1 794 ? -6.567 -1.555 30.615 1.00 83.69 794 HIS A N 1
ATOM 6014 C CA . HIS A 1 794 ? -6.483 -0.391 31.479 1.00 83.69 794 HIS A CA 1
ATOM 6015 C C . HIS A 1 794 ? -7.631 -0.401 32.497 1.00 83.69 794 HIS A C 1
ATOM 6017 O O . HIS A 1 794 ? -8.794 -0.600 32.149 1.00 83.69 794 HIS A O 1
ATOM 6023 N N . GLY A 1 795 ? -7.305 -0.207 33.774 1.00 77.12 795 GLY A N 1
ATOM 6024 C CA . GLY A 1 795 ? -8.287 -0.244 34.860 1.00 77.12 795 GLY A CA 1
ATOM 6025 C C . GLY A 1 795 ? -8.836 -1.636 35.207 1.00 77.12 795 GLY A C 1
ATOM 6026 O O . GLY A 1 795 ? -9.557 -1.742 36.193 1.00 77.12 795 GLY A O 1
ATOM 6027 N N . GLN A 1 796 ? -8.470 -2.697 34.471 1.00 84.56 796 GLN A N 1
ATOM 6028 C CA . GLN A 1 796 ? -8.890 -4.091 34.706 1.00 84.56 796 GLN A CA 1
ATOM 6029 C C . GLN A 1 796 ? -10.413 -4.293 34.771 1.00 84.56 796 GLN A C 1
ATOM 6031 O O . GLN A 1 796 ? -10.917 -5.096 35.559 1.00 84.56 796 GLN A O 1
ATOM 6036 N N . VAL A 1 797 ? -11.155 -3.550 33.952 1.00 85.50 797 VAL A N 1
ATOM 6037 C CA . VAL A 1 797 ? -12.617 -3.634 33.857 1.00 85.50 797 VAL A CA 1
ATOM 6038 C C . VAL A 1 797 ? -13.047 -4.150 32.481 1.00 85.50 797 VAL A C 1
ATOM 6040 O O . VAL A 1 797 ? -12.310 -3.964 31.511 1.00 85.50 797 VAL A O 1
ATOM 6043 N N . PRO A 1 798 ? -14.224 -4.793 32.373 1.00 89.75 798 PRO A N 1
ATOM 6044 C CA . PRO A 1 798 ? -14.817 -5.131 31.082 1.00 89.75 798 PRO A CA 1
ATOM 6045 C C . PRO A 1 798 ? -15.035 -3.893 30.201 1.00 89.75 798 PRO A C 1
ATOM 6047 O O . PRO A 1 798 ? -15.243 -2.786 30.698 1.00 89.75 798 PRO A O 1
ATOM 6050 N N . VAL A 1 799 ? -15.022 -4.100 28.888 1.00 95.69 799 VAL A N 1
ATOM 6051 C CA . VAL A 1 799 ? -15.090 -3.042 27.873 1.00 95.69 799 VAL A CA 1
ATOM 6052 C C . VAL A 1 799 ? -16.537 -2.633 27.608 1.00 95.69 799 VAL A C 1
ATOM 6054 O O . VAL A 1 799 ? -17.355 -3.474 27.248 1.00 95.69 799 VAL A O 1
ATOM 6057 N N . ASP A 1 800 ? -16.849 -1.340 27.701 1.00 95.50 800 ASP A N 1
ATOM 6058 C CA . ASP A 1 800 ? -18.177 -0.804 27.367 1.00 95.50 800 ASP A CA 1
ATOM 6059 C C . ASP A 1 800 ? -18.291 -0.334 25.916 1.00 95.50 800 ASP A C 1
ATOM 6061 O O . ASP A 1 800 ? -19.384 -0.305 25.350 1.00 95.50 800 ASP A O 1
ATOM 6065 N N . ILE A 1 801 ? -17.175 0.066 25.306 1.00 97.56 801 ILE A N 1
ATOM 6066 C CA . ILE A 1 801 ? -17.145 0.491 23.909 1.00 97.56 801 ILE A CA 1
ATOM 6067 C C . ILE A 1 801 ? -15.943 -0.150 23.222 1.00 97.56 801 ILE A C 1
ATOM 6069 O O . ILE A 1 801 ? -14.795 0.113 23.580 1.00 97.56 801 ILE A O 1
ATOM 6073 N N . LEU A 1 802 ? -16.209 -0.974 22.214 1.00 98.12 802 LEU A N 1
ATOM 6074 C CA . LEU A 1 802 ? -15.181 -1.472 21.308 1.00 98.12 802 LEU A CA 1
ATOM 6075 C C . LEU A 1 802 ? -15.108 -0.525 20.113 1.00 98.12 802 LEU A C 1
ATOM 6077 O O . LEU A 1 802 ? -16.085 -0.378 19.383 1.00 98.12 802 LEU A O 1
ATOM 6081 N N . VAL A 1 803 ? -13.967 0.121 19.914 1.00 97.50 803 VAL A N 1
ATOM 6082 C CA . VAL A 1 803 ? -13.751 1.080 18.831 1.00 97.50 803 VAL A CA 1
ATOM 6083 C C . VAL A 1 803 ? -12.745 0.518 17.833 1.00 97.50 803 VAL A C 1
ATOM 6085 O O . VAL A 1 803 ? -11.792 -0.173 18.186 1.00 97.50 803 VAL A O 1
ATOM 6088 N N . GLY A 1 804 ? -12.939 0.848 16.567 1.00 94.88 804 GLY A N 1
ATOM 6089 C CA . GLY A 1 804 ? -11.892 0.803 15.567 1.00 94.88 804 GLY A CA 1
ATOM 6090 C C . GLY A 1 804 ? -12.233 1.691 14.383 1.00 94.88 804 GLY A C 1
ATOM 6091 O O . GLY A 1 804 ? -13.393 1.957 14.080 1.00 94.88 804 GLY A O 1
ATOM 6092 N N . GLU A 1 805 ? -11.207 2.121 13.660 1.00 90.44 805 GLU A N 1
ATOM 6093 C CA . GLU A 1 805 ? -11.351 2.666 12.303 1.00 90.44 805 GLU A CA 1
ATOM 6094 C C . GLU A 1 805 ? -11.414 1.608 11.183 1.00 90.44 805 GLU A C 1
ATOM 6096 O O . GLU A 1 805 ? -11.499 1.980 10.013 1.00 90.44 805 GLU A O 1
ATOM 6101 N N . PRO A 1 806 ? -11.456 0.316 11.543 1.00 92.88 806 PRO A N 1
ATOM 6102 C CA . PRO A 1 806 ? -10.892 -0.812 10.797 1.00 92.88 806 PRO A CA 1
ATOM 6103 C C . PRO A 1 806 ? -9.711 -0.472 9.873 1.00 92.88 806 PRO A C 1
ATOM 6105 O O . PRO A 1 806 ? -9.876 -0.412 8.661 1.00 92.88 806 PRO A O 1
ATOM 6108 N N . PHE A 1 807 ? -8.513 -0.266 10.430 1.00 95.12 807 PHE A N 1
ATOM 6109 C CA . PHE A 1 807 ? -7.276 -0.111 9.649 1.00 95.12 807 PHE A CA 1
ATOM 6110 C C . PHE A 1 807 ? -6.147 -0.952 10.250 1.00 95.12 807 PHE A C 1
ATOM 6112 O O . PHE A 1 807 ? -6.001 -1.008 11.471 1.00 95.12 807 PHE A O 1
ATOM 6119 N N . TYR A 1 808 ? -5.352 -1.592 9.386 1.00 93.56 808 TYR A N 1
ATOM 6120 C CA . TYR A 1 808 ? -4.264 -2.496 9.769 1.00 93.56 808 TYR A CA 1
ATOM 6121 C C . TYR A 1 808 ? -3.109 -2.382 8.777 1.00 93.56 808 TYR A C 1
ATOM 6123 O O . TYR A 1 808 ? -3.321 -2.539 7.572 1.00 93.56 808 TYR A O 1
ATOM 6131 N N . TYR A 1 809 ? -1.882 -2.151 9.258 1.00 88.94 809 TYR A N 1
ATOM 6132 C CA . TYR A 1 809 ? -0.746 -1.849 8.371 1.00 88.94 809 TYR A CA 1
ATOM 6133 C C . TYR A 1 809 ? -0.440 -2.975 7.379 1.00 88.94 809 TYR A C 1
ATOM 6135 O O . TYR A 1 809 ? -0.104 -2.708 6.230 1.00 88.94 809 TYR A O 1
ATOM 6143 N N . ALA A 1 810 ? -0.577 -4.231 7.808 1.00 86.50 810 ALA A N 1
ATOM 6144 C CA . ALA A 1 810 ? -0.314 -5.393 6.959 1.00 86.50 810 ALA A CA 1
ATOM 6145 C C . ALA A 1 810 ? -1.369 -5.589 5.848 1.00 86.50 810 ALA A C 1
ATOM 6147 O O . ALA A 1 810 ? -1.143 -6.343 4.909 1.00 86.50 810 ALA A O 1
ATOM 6148 N N . MET A 1 811 ? -2.510 -4.892 5.936 1.00 90.75 811 MET A N 1
ATOM 6149 C CA . MET A 1 811 ? -3.646 -4.986 5.010 1.00 90.75 811 MET A CA 1
ATOM 6150 C C . MET A 1 811 ? -4.001 -3.618 4.403 1.00 90.75 811 MET A C 1
ATOM 6152 O O . MET A 1 811 ? -5.125 -3.426 3.945 1.00 90.75 811 MET A O 1
ATOM 6156 N N . GLN A 1 812 ? -3.091 -2.635 4.428 1.00 86.38 812 GLN A N 1
ATOM 6157 C CA . GLN A 1 812 ? -3.390 -1.210 4.189 1.00 86.38 812 GLN A CA 1
ATOM 6158 C C . GLN A 1 812 ? -4.058 -0.880 2.834 1.00 86.38 812 GLN A C 1
ATOM 6160 O O . GLN A 1 812 ? -4.725 0.146 2.724 1.00 86.38 812 GLN A O 1
ATOM 6165 N N . ASN A 1 813 ? -3.950 -1.765 1.839 1.00 87.88 813 ASN A N 1
ATOM 6166 C CA . ASN A 1 813 ? -4.537 -1.623 0.500 1.00 87.88 813 ASN A CA 1
ATOM 6167 C C . ASN A 1 813 ? -5.795 -2.488 0.266 1.00 87.88 813 ASN A C 1
ATOM 6169 O O . ASN A 1 813 ? -6.400 -2.418 -0.802 1.00 87.88 813 ASN A O 1
ATOM 6173 N N . LEU A 1 814 ? -6.206 -3.284 1.258 1.00 92.94 814 LEU A N 1
ATOM 6174 C CA . LEU A 1 814 ? -7.277 -4.274 1.146 1.00 92.94 814 LEU A CA 1
ATOM 6175 C C . LEU A 1 814 ? -8.441 -3.912 2.087 1.00 92.94 814 LEU A C 1
ATOM 6177 O O . LEU A 1 814 ? -8.558 -4.486 3.173 1.00 92.94 814 LEU A O 1
ATOM 6181 N N . PRO A 1 815 ? -9.331 -2.969 1.720 1.00 93.69 815 PRO A N 1
ATOM 6182 C CA . PRO A 1 815 ? -10.383 -2.487 2.623 1.00 93.69 815 PRO A CA 1
ATOM 6183 C C . PRO A 1 815 ? -11.357 -3.587 3.068 1.00 93.69 815 PRO A C 1
ATOM 6185 O O . PRO A 1 815 ? -11.812 -3.575 4.209 1.00 93.69 815 PRO A O 1
ATOM 6188 N N . ILE A 1 816 ? -11.653 -4.558 2.195 1.00 96.19 816 ILE A N 1
ATOM 6189 C CA . ILE A 1 816 ? -12.506 -5.710 2.525 1.00 96.19 816 ILE A CA 1
ATOM 6190 C C . ILE A 1 816 ? -11.841 -6.569 3.607 1.00 96.19 816 ILE A C 1
ATOM 6192 O O . ILE A 1 816 ? -12.484 -6.940 4.587 1.00 96.19 816 ILE A O 1
ATOM 6196 N N . TRP A 1 817 ? -10.537 -6.825 3.476 1.00 95.44 817 TRP A N 1
ATOM 6197 C CA . TRP A 1 817 ? -9.779 -7.587 4.468 1.00 95.44 817 TRP A CA 1
ATOM 6198 C C . TRP A 1 817 ? -9.678 -6.836 5.790 1.00 95.44 817 TRP A C 1
ATOM 6200 O O . TRP A 1 817 ? -9.815 -7.457 6.836 1.00 95.44 817 TRP A O 1
ATOM 6210 N N . GLN A 1 818 ? -9.516 -5.509 5.771 1.00 95.62 818 GLN A N 1
ATOM 6211 C CA . GLN A 1 818 ? -9.543 -4.703 6.995 1.00 95.62 818 GLN A CA 1
ATOM 6212 C C . GLN A 1 818 ? -10.889 -4.824 7.730 1.00 95.62 818 GLN A C 1
ATOM 6214 O O . GLN A 1 818 ? -10.904 -4.988 8.950 1.00 95.62 818 GLN A O 1
ATOM 6219 N N . ALA A 1 819 ? -12.011 -4.806 7.001 1.00 97.12 819 ALA A N 1
ATOM 6220 C CA . ALA A 1 819 ? -13.346 -4.963 7.580 1.00 97.12 819 ALA A CA 1
ATOM 6221 C C . ALA A 1 819 ? -13.563 -6.359 8.189 1.00 97.12 819 ALA A C 1
ATOM 6223 O O . ALA A 1 819 ? -14.032 -6.476 9.323 1.00 97.12 819 ALA A O 1
ATOM 6224 N N . LEU A 1 820 ? -13.182 -7.417 7.463 1.00 97.25 820 LEU A N 1
ATOM 6225 C CA . LEU A 1 820 ? -13.252 -8.795 7.958 1.00 97.25 820 LEU A CA 1
ATOM 6226 C C . LEU A 1 820 ? -12.321 -9.004 9.158 1.00 97.25 820 LEU A C 1
ATOM 6228 O O . LEU A 1 820 ? -12.723 -9.598 10.155 1.00 97.25 820 LEU A O 1
ATOM 6232 N N . ASN A 1 821 ? -11.104 -8.462 9.102 1.00 96.50 821 ASN A N 1
ATOM 6233 C CA . ASN A 1 821 ? -10.141 -8.530 10.193 1.00 96.50 821 ASN A CA 1
ATOM 6234 C C . ASN A 1 821 ? -10.673 -7.874 11.471 1.00 96.50 821 ASN A C 1
ATOM 6236 O O . ASN A 1 821 ? -10.528 -8.434 12.556 1.00 96.50 821 ASN A O 1
ATOM 6240 N N . PHE A 1 822 ? -11.333 -6.719 11.350 1.00 97.50 822 PHE A N 1
ATOM 6241 C CA . PHE A 1 822 ? -12.008 -6.090 12.482 1.00 97.50 822 PHE A CA 1
ATOM 6242 C C . PHE A 1 822 ? -13.105 -6.996 13.059 1.00 97.50 822 PHE A C 1
ATOM 6244 O O . PHE A 1 822 ? -13.192 -7.134 14.278 1.00 97.50 822 PHE A O 1
ATOM 6251 N N . TRP A 1 823 ? -13.889 -7.679 12.215 1.00 97.81 823 TRP A N 1
ATOM 6252 C CA . TRP A 1 823 ? -14.922 -8.616 12.677 1.00 97.81 823 TRP A CA 1
ATOM 6253 C C . TRP A 1 823 ? -14.342 -9.819 13.434 1.00 97.81 823 TRP A C 1
ATOM 6255 O O . TRP A 1 823 ? -14.841 -10.174 14.507 1.00 97.81 823 TRP A O 1
ATOM 6265 N N . TYR A 1 824 ? -13.256 -10.409 12.923 1.00 97.19 824 TYR A N 1
ATOM 6266 C CA . TYR A 1 824 ? -12.531 -11.489 13.599 1.00 97.19 824 TYR A CA 1
ATOM 6267 C C . TYR A 1 824 ? -11.938 -11.020 14.926 1.00 97.19 824 TYR A C 1
ATOM 6269 O O . TYR A 1 824 ? -12.161 -11.656 15.953 1.00 97.19 824 TYR A O 1
ATOM 6277 N N . ARG A 1 825 ? -11.268 -9.861 14.947 1.00 96.50 825 ARG A N 1
ATOM 6278 C CA . ARG A 1 825 ? -10.726 -9.278 16.182 1.00 96.50 825 ARG A CA 1
ATOM 6279 C C . ARG A 1 825 ? -11.818 -9.004 17.214 1.00 96.50 825 ARG A C 1
ATOM 6281 O O . ARG A 1 825 ? -11.654 -9.377 18.371 1.00 96.50 825 ARG A O 1
ATOM 6288 N N . ARG A 1 826 ? -12.950 -8.420 16.799 1.00 96.44 826 ARG A N 1
ATOM 6289 C CA . ARG A 1 826 ? -14.140 -8.223 17.645 1.00 96.44 826 ARG A CA 1
ATOM 6290 C C . ARG A 1 826 ? -14.661 -9.543 18.209 1.00 96.44 826 ARG A C 1
ATOM 6292 O O . ARG A 1 826 ? -15.106 -9.588 19.352 1.00 96.44 826 ARG A O 1
ATOM 6299 N N . SER A 1 827 ? -14.639 -10.611 17.417 1.00 96.81 827 SER A N 1
ATOM 6300 C CA . SER A 1 827 ? -15.082 -11.943 17.847 1.00 96.81 827 SER A CA 1
ATOM 6301 C C . SER A 1 827 ? -14.121 -12.552 18.866 1.00 96.81 827 SER A C 1
ATOM 6303 O O . SER A 1 827 ? -14.568 -13.082 19.877 1.00 96.81 827 SER A O 1
ATOM 6305 N N . ALA A 1 828 ? -12.816 -12.387 18.655 1.00 95.31 828 ALA A N 1
ATOM 6306 C CA . ALA A 1 828 ? -11.768 -12.883 19.542 1.00 95.31 828 ALA A CA 1
ATOM 6307 C C . ALA A 1 828 ? -11.768 -12.212 20.926 1.00 95.31 828 ALA A C 1
ATOM 6309 O O . ALA A 1 828 ? -11.385 -12.834 21.911 1.00 95.31 828 ALA A O 1
ATOM 6310 N N . VAL A 1 829 ? -12.209 -10.952 21.014 1.00 95.75 829 VAL A N 1
ATOM 6311 C CA . VAL A 1 829 ? -12.311 -10.209 22.284 1.00 95.75 829 VAL A CA 1
ATOM 6312 C C . VAL A 1 829 ? -13.720 -10.213 22.878 1.00 95.75 829 VAL A C 1
ATOM 6314 O O . VAL A 1 829 ? -13.983 -9.445 23.801 1.00 95.75 829 VAL A O 1
ATOM 6317 N N . ALA A 1 830 ? -14.632 -11.057 22.380 1.00 95.38 830 ALA A N 1
ATOM 6318 C CA . ALA A 1 830 ? -16.025 -11.085 22.833 1.00 95.38 830 ALA A CA 1
ATOM 6319 C C . ALA A 1 830 ? -16.153 -11.284 24.355 1.00 95.38 830 ALA A C 1
ATOM 6321 O O . ALA A 1 830 ? -16.982 -10.631 24.983 1.00 95.38 830 ALA A O 1
ATOM 6322 N N . ASP A 1 831 ? -15.278 -12.099 24.952 1.00 94.19 831 ASP A N 1
ATOM 6323 C CA . ASP A 1 831 ? -15.255 -12.368 26.397 1.00 94.19 831 ASP A CA 1
ATOM 6324 C C . ASP A 1 831 ? -14.773 -11.174 27.246 1.00 94.19 831 ASP A C 1
ATOM 6326 O O . ASP A 1 831 ? -14.906 -11.184 28.471 1.00 94.19 831 ASP A O 1
ATOM 6330 N N . LEU A 1 832 ? -14.212 -10.134 26.618 1.00 95.19 832 LEU A N 1
ATOM 6331 C CA . LEU A 1 832 ? -13.789 -8.896 27.282 1.00 95.19 832 LEU A CA 1
ATOM 6332 C C . LEU A 1 832 ? -14.878 -7.817 27.266 1.00 95.19 832 LEU A C 1
ATOM 6334 O O . LEU A 1 832 ? -14.753 -6.813 27.972 1.00 95.19 832 LEU A O 1
ATOM 6338 N N . LEU A 1 833 ? -15.923 -7.995 26.454 1.00 95.50 833 LEU A N 1
ATOM 6339 C CA . LEU A 1 833 ? -17.000 -7.026 26.290 1.00 95.50 833 LEU A CA 1
ATOM 6340 C C . LEU A 1 833 ? -18.000 -7.122 27.449 1.00 95.50 833 LEU A C 1
ATOM 6342 O O . LEU A 1 833 ? -18.398 -8.208 27.870 1.00 95.50 833 LEU A O 1
ATOM 6346 N N . SER A 1 834 ? -18.438 -5.974 27.962 1.00 92.94 834 SER A N 1
ATOM 6347 C CA . SER A 1 834 ? -19.525 -5.912 28.936 1.00 92.94 834 SER A CA 1
ATOM 6348 C C . SER A 1 834 ? -20.866 -6.268 28.279 1.00 92.94 834 SER A C 1
ATOM 6350 O O . SER A 1 834 ? -21.042 -6.160 27.065 1.00 92.94 834 SER A O 1
ATOM 6352 N N . ALA A 1 835 ? -21.864 -6.663 29.074 1.00 89.50 835 ALA A N 1
ATOM 6353 C CA . ALA A 1 835 ? -23.184 -7.048 28.552 1.00 89.50 835 ALA A CA 1
ATOM 6354 C C . ALA A 1 835 ? -23.927 -5.906 27.823 1.00 89.50 835 ALA A C 1
ATOM 6356 O O . ALA A 1 835 ? -24.872 -6.156 27.078 1.00 89.50 835 ALA A O 1
ATOM 6357 N N . ARG A 1 836 ? -23.507 -4.657 28.049 1.00 89.88 836 ARG A N 1
ATOM 6358 C CA . ARG A 1 836 ? -24.042 -3.442 27.418 1.00 89.88 836 ARG A CA 1
ATOM 6359 C C . ARG A 1 836 ? -23.119 -2.875 26.336 1.00 89.88 836 ARG A C 1
ATOM 6361 O O . ARG A 1 836 ? -23.344 -1.747 25.900 1.00 89.88 836 ARG A O 1
ATOM 6368 N N . ALA A 1 837 ? -22.056 -3.597 25.976 1.00 94.62 837 ALA A N 1
ATOM 6369 C CA . ALA A 1 837 ? -21.020 -3.076 25.106 1.00 94.62 837 ALA A CA 1
ATOM 6370 C C . ALA A 1 837 ? -21.582 -2.648 23.746 1.00 94.62 837 ALA A C 1
ATOM 6372 O O . ALA A 1 837 ? -22.425 -3.331 23.161 1.00 94.62 837 ALA A O 1
ATOM 6373 N N . VAL A 1 838 ? -21.085 -1.526 23.231 1.00 96.50 838 VAL A N 1
ATOM 6374 C CA . VAL A 1 838 ? -21.415 -1.026 21.892 1.00 96.50 838 VAL A CA 1
ATOM 6375 C C . VAL A 1 838 ? -20.165 -1.075 21.023 1.00 96.50 838 VAL A C 1
ATOM 6377 O O . VAL A 1 838 ? -19.078 -0.712 21.471 1.00 96.50 838 VAL A O 1
ATOM 6380 N N . VAL A 1 839 ? -20.313 -1.517 19.775 1.00 98.12 839 VAL A N 1
ATOM 6381 C CA . VAL A 1 839 ? -19.214 -1.570 18.805 1.00 98.12 839 VAL A CA 1
ATOM 6382 C C . VAL A 1 839 ? -19.306 -0.379 17.849 1.00 98.12 839 VAL A C 1
ATOM 6384 O O . VAL A 1 839 ? -20.383 -0.051 17.356 1.00 98.12 839 VAL A O 1
ATOM 6387 N N . LEU A 1 840 ? -18.172 0.276 17.606 1.00 97.75 840 LEU A N 1
ATOM 6388 C CA . LEU A 1 840 ? -17.980 1.366 16.652 1.00 97.75 840 LEU A CA 1
ATOM 6389 C C . LEU A 1 840 ? -16.848 0.965 15.691 1.00 97.75 840 LEU A C 1
ATOM 6391 O O . LEU A 1 840 ? -15.708 0.875 16.141 1.00 97.75 840 LEU A O 1
ATOM 6395 N N . PRO A 1 841 ? -17.098 0.767 14.385 1.00 97.94 841 PRO A N 1
ATOM 6396 C CA . PRO A 1 841 ? -18.381 0.864 13.685 1.00 97.94 841 PRO A CA 1
ATOM 6397 C C . PRO A 1 841 ? -19.424 -0.158 14.150 1.00 97.94 841 PRO A C 1
ATOM 6399 O O . PRO A 1 841 ? -19.090 -1.283 14.507 1.00 97.94 841 PRO A O 1
ATOM 6402 N N . TYR A 1 842 ? -20.698 0.232 14.087 1.00 97.81 842 TYR A N 1
ATOM 6403 C CA . TYR A 1 842 ? -21.831 -0.619 14.460 1.00 97.81 842 TYR A CA 1
ATOM 6404 C C . TYR A 1 842 ? -22.017 -1.793 13.489 1.00 97.81 842 TYR A C 1
ATOM 6406 O O . TYR A 1 842 ? -22.279 -2.925 13.898 1.00 97.81 842 TYR A O 1
ATOM 6414 N N . ARG A 1 843 ? -21.870 -1.526 12.188 1.00 97.19 843 ARG A N 1
ATOM 6415 C CA . ARG A 1 843 ? -21.884 -2.537 11.125 1.00 97.19 843 ARG A CA 1
ATOM 6416 C C . ARG A 1 843 ? -21.115 -2.045 9.902 1.00 97.19 843 ARG A C 1
ATOM 6418 O O . ARG A 1 843 ? -20.895 -0.842 9.746 1.00 97.19 843 ARG A O 1
ATOM 6425 N N . ALA A 1 844 ? -20.778 -2.960 9.005 1.00 98.25 844 ALA A N 1
ATOM 6426 C CA . ALA A 1 844 ? -20.270 -2.628 7.681 1.00 98.25 844 ALA A CA 1
ATOM 6427 C C . ALA A 1 844 ? -21.058 -3.340 6.578 1.00 98.25 844 ALA A C 1
ATOM 6429 O O . ALA A 1 844 ? -21.877 -4.220 6.841 1.00 98.25 844 ALA A O 1
ATOM 6430 N N . SER A 1 845 ? -20.808 -2.942 5.339 1.00 97.75 845 SER A N 1
ATOM 6431 C CA . SER A 1 845 ? -21.351 -3.558 4.134 1.00 97.75 845 SER A CA 1
ATOM 6432 C C . SER A 1 845 ? -20.265 -3.589 3.067 1.00 97.75 845 SER A C 1
ATOM 6434 O O . SER A 1 845 ? -19.671 -2.549 2.769 1.00 97.75 845 SER A O 1
ATOM 6436 N N . ILE A 1 846 ? -19.989 -4.767 2.501 1.00 98.44 846 ILE A N 1
ATOM 6437 C CA . ILE A 1 846 ? -19.215 -4.879 1.263 1.00 98.44 846 ILE A CA 1
ATOM 6438 C C . ILE A 1 846 ? -20.147 -4.469 0.130 1.00 98.44 846 ILE A C 1
ATOM 6440 O O . ILE A 1 846 ? -21.196 -5.078 -0.089 1.00 98.44 846 ILE A O 1
ATOM 6444 N N . ARG A 1 847 ? -19.763 -3.423 -0.589 1.00 98.25 847 ARG A N 1
ATOM 6445 C CA . ARG A 1 847 ? -20.538 -2.808 -1.665 1.00 98.25 847 ARG A CA 1
ATOM 6446 C C . ARG A 1 847 ? -19.839 -3.053 -2.990 1.00 98.25 847 ARG A C 1
ATOM 6448 O O . ARG A 1 847 ? -18.613 -3.134 -3.026 1.00 98.25 847 ARG A O 1
ATOM 6455 N N . ALA A 1 848 ? -20.610 -3.144 -4.067 1.00 98.19 848 ALA A N 1
ATOM 6456 C CA . ALA A 1 848 ? -20.076 -3.301 -5.411 1.00 98.19 848 ALA A CA 1
ATOM 6457 C C . ALA A 1 848 ? -20.847 -2.488 -6.454 1.00 98.19 848 ALA A C 1
ATOM 6459 O O . ALA A 1 848 ? -22.019 -2.151 -6.270 1.00 98.19 848 ALA A O 1
ATOM 6460 N N . MET A 1 849 ? -20.180 -2.186 -7.567 1.00 97.75 849 MET A N 1
ATOM 6461 C CA . MET A 1 849 ? -20.760 -1.521 -8.732 1.00 97.75 849 MET A CA 1
ATOM 6462 C C . MET A 1 849 ? -20.085 -2.021 -10.008 1.00 97.75 849 MET A C 1
ATOM 6464 O O . MET A 1 849 ? -18.860 -1.975 -10.122 1.00 97.75 849 MET A O 1
ATOM 6468 N N . GLY A 1 850 ? -20.885 -2.475 -10.973 1.00 96.00 850 GLY A N 1
ATOM 6469 C CA . GLY A 1 850 ? -20.409 -2.749 -12.323 1.00 96.00 850 GLY A CA 1
ATOM 6470 C C . GLY A 1 850 ? -20.104 -1.438 -13.042 1.00 96.00 850 GLY A C 1
ATOM 6471 O O . GLY A 1 850 ? -20.932 -0.525 -13.052 1.00 96.00 850 GLY A O 1
ATOM 6472 N N . VAL A 1 851 ? -18.921 -1.342 -13.641 1.00 95.75 851 VAL A N 1
ATOM 6473 C CA . VAL A 1 851 ? -18.437 -0.146 -14.335 1.00 95.75 851 VAL A CA 1
ATOM 6474 C C . VAL A 1 851 ? -17.836 -0.479 -15.694 1.00 95.75 851 VAL A C 1
ATOM 6476 O O . VAL A 1 851 ? -17.371 -1.596 -15.936 1.00 95.75 851 VAL A O 1
ATOM 6479 N N . GLN A 1 852 ? -17.801 0.521 -16.566 1.00 93.88 852 GLN A N 1
ATOM 6480 C CA . GLN A 1 852 ? -16.926 0.557 -17.727 1.00 93.88 852 GLN A CA 1
ATOM 6481 C C . GLN A 1 852 ? -15.778 1.527 -17.446 1.00 93.88 852 GLN A C 1
ATOM 6483 O O . GLN A 1 852 ? -15.999 2.736 -17.435 1.00 93.88 852 GLN A O 1
ATOM 6488 N N . PHE A 1 853 ? -14.571 1.005 -17.224 1.00 93.44 853 PHE A N 1
ATOM 6489 C CA . PHE A 1 853 ? -13.345 1.805 -17.266 1.00 93.44 853 PHE A CA 1
ATOM 6490 C C . PHE A 1 853 ? -12.982 2.152 -18.705 1.00 93.44 853 PHE A C 1
ATOM 6492 O O . PHE A 1 853 ? -13.099 1.287 -19.578 1.00 93.44 853 PHE A O 1
ATOM 6499 N N . ASP A 1 854 ? -12.448 3.355 -18.911 1.00 90.00 854 ASP A N 1
ATOM 6500 C CA . ASP A 1 854 ? -12.017 3.809 -20.235 1.00 90.00 854 ASP A CA 1
ATOM 6501 C C . ASP A 1 854 ? -10.836 2.971 -20.747 1.00 90.00 854 ASP A C 1
ATOM 6503 O O . ASP A 1 854 ? -10.940 2.369 -21.810 1.00 90.00 854 ASP A O 1
ATOM 6507 N N . HIS A 1 855 ? -9.762 2.846 -19.951 1.00 87.94 855 HIS A N 1
ATOM 6508 C CA . HIS A 1 855 ? -8.517 2.191 -20.390 1.00 87.94 855 HIS A CA 1
ATOM 6509 C C . HIS A 1 855 ? -7.910 1.184 -19.402 1.00 87.94 855 HIS A C 1
ATOM 6511 O O . HIS A 1 855 ? -7.158 0.309 -19.814 1.00 87.94 855 HIS A O 1
ATOM 6517 N N . LEU A 1 856 ? -8.247 1.233 -18.106 1.00 90.56 856 LEU A N 1
ATOM 6518 C CA . LEU A 1 856 ? -7.591 0.394 -17.084 1.00 90.56 856 LEU A CA 1
ATOM 6519 C C . LEU A 1 856 ? -7.659 -1.117 -17.390 1.00 90.56 856 LEU A C 1
ATOM 6521 O O . LEU A 1 856 ? -6.696 -1.850 -17.184 1.00 90.56 856 LEU A O 1
ATOM 6525 N N . HIS A 1 857 ? -8.788 -1.579 -17.927 1.00 87.31 857 HIS A N 1
ATOM 6526 C CA . HIS A 1 857 ? -8.996 -2.975 -18.324 1.00 87.31 857 HIS A CA 1
ATOM 6527 C C . HIS A 1 857 ? -8.078 -3.440 -19.475 1.00 87.31 857 HIS A C 1
ATOM 6529 O O . HIS A 1 857 ? -7.935 -4.640 -19.710 1.00 87.31 857 HIS A O 1
ATOM 6535 N N . GLU A 1 858 ? -7.460 -2.510 -20.206 1.00 85.88 858 GLU A N 1
ATOM 6536 C CA . GLU A 1 858 ? -6.542 -2.798 -21.305 1.00 85.88 858 GLU A CA 1
ATOM 6537 C C . GLU A 1 858 ? -5.136 -3.158 -20.817 1.00 85.88 858 GLU A C 1
ATOM 6539 O O . GLU A 1 858 ? -4.369 -3.726 -21.595 1.00 85.88 858 GLU A O 1
ATOM 6544 N N . CYS A 1 859 ? -4.810 -2.886 -19.549 1.00 87.75 859 CYS A N 1
ATOM 6545 C CA . CYS A 1 859 ? -3.521 -3.221 -18.939 1.00 87.75 859 CYS A CA 1
ATOM 6546 C C . CYS A 1 859 ? -3.311 -4.719 -18.695 1.00 87.75 859 CYS A C 1
ATOM 6548 O O . CYS A 1 859 ? -2.192 -5.105 -18.372 1.00 87.75 859 CYS A O 1
ATOM 6550 N N . PHE A 1 860 ? -4.356 -5.539 -18.841 1.00 88.50 860 PHE A N 1
ATOM 6551 C CA . PHE A 1 860 ? -4.364 -6.960 -18.488 1.00 88.50 860 PHE A CA 1
ATOM 6552 C C . PHE A 1 860 ? -4.942 -7.822 -19.608 1.00 88.50 860 PHE A C 1
ATOM 6554 O O . PHE A 1 860 ? -5.714 -7.337 -20.443 1.00 88.50 860 PHE A O 1
ATOM 6561 N N . GLY A 1 861 ? -4.604 -9.111 -19.612 1.00 86.12 861 GLY A N 1
ATOM 6562 C CA . GLY A 1 861 ? -5.068 -10.081 -20.603 1.00 86.12 861 GLY A CA 1
ATOM 6563 C C . GLY A 1 861 ? -4.159 -10.175 -21.831 1.00 86.12 861 GLY A C 1
ATOM 6564 O O . GLY A 1 861 ? -3.002 -9.761 -21.801 1.00 86.12 861 GLY A O 1
ATOM 6565 N N . THR A 1 862 ? -4.690 -10.719 -22.926 1.00 88.12 862 THR A N 1
ATOM 6566 C CA . THR A 1 862 ? -3.895 -11.062 -24.118 1.00 88.12 862 THR A CA 1
ATOM 6567 C C . THR A 1 862 ? -3.509 -9.852 -24.976 1.00 88.12 862 THR A C 1
ATOM 6569 O O . THR A 1 862 ? -4.229 -8.837 -25.018 1.00 88.12 862 THR A O 1
ATOM 6572 N N . VAL A 1 863 ? -2.384 -9.977 -25.683 1.00 85.81 863 VAL A N 1
ATOM 6573 C CA . VAL A 1 863 ? -1.815 -8.995 -26.623 1.00 85.81 863 VAL A CA 1
ATOM 6574 C C . VAL A 1 863 ? -1.744 -9.496 -28.070 1.00 85.81 863 VAL A C 1
ATOM 6576 O O . VAL A 1 863 ? -1.602 -8.676 -28.975 1.00 85.81 863 VAL A O 1
ATOM 6579 N N . ASP A 1 864 ? -1.876 -10.804 -28.302 1.00 86.56 864 ASP A N 1
ATOM 6580 C CA . ASP A 1 864 ? -1.844 -11.475 -29.604 1.00 86.56 864 ASP A CA 1
ATOM 6581 C C . ASP A 1 864 ? -0.524 -11.253 -30.375 1.00 86.56 864 ASP A C 1
ATOM 6583 O O . ASP A 1 864 ? 0.428 -12.032 -30.280 1.00 86.56 864 ASP A O 1
ATOM 6587 N N . SER A 1 865 ? -0.452 -10.182 -31.169 1.00 84.25 865 SER A N 1
ATOM 6588 C CA . SER A 1 865 ? 0.713 -9.825 -31.977 1.00 84.25 865 SER A CA 1
ATOM 6589 C C . SER A 1 865 ? 1.124 -8.384 -31.716 1.00 84.25 865 SER A C 1
ATOM 6591 O O . SER A 1 865 ? 0.393 -7.450 -32.043 1.00 84.25 865 SER A O 1
ATOM 6593 N N . VAL A 1 866 ? 2.356 -8.201 -31.245 1.00 84.69 866 VAL A N 1
ATOM 6594 C CA . VAL A 1 866 ? 2.935 -6.891 -30.923 1.00 84.69 866 VAL A CA 1
ATOM 6595 C C . VAL A 1 866 ? 4.106 -6.627 -31.855 1.00 84.69 866 VAL A C 1
ATOM 6597 O O . VAL A 1 866 ? 5.006 -7.457 -31.983 1.00 84.69 866 VAL A O 1
ATOM 6600 N N . SER A 1 867 ? 4.080 -5.494 -32.560 1.00 82.94 867 SER A N 1
ATOM 6601 C CA . SER A 1 867 ? 5.112 -5.106 -33.540 1.00 82.94 867 SER A CA 1
ATOM 6602 C C . SER A 1 867 ? 5.426 -6.187 -34.594 1.00 82.94 867 SER A C 1
ATOM 6604 O O . SER A 1 867 ? 6.536 -6.249 -35.128 1.00 82.94 867 SER A O 1
ATOM 6606 N N . GLY A 1 868 ? 4.446 -7.045 -34.901 1.00 83.69 868 GLY A N 1
ATOM 6607 C CA . GLY A 1 868 ? 4.566 -8.160 -35.846 1.00 83.69 868 GLY A CA 1
ATOM 6608 C C . GLY A 1 868 ? 5.184 -9.445 -35.279 1.00 83.69 868 GLY A C 1
ATOM 6609 O O . GLY A 1 868 ? 5.495 -10.337 -36.065 1.00 83.69 868 GLY A O 1
ATOM 6610 N N . PHE A 1 869 ? 5.377 -9.545 -33.961 1.00 87.06 869 PHE A N 1
ATOM 6611 C CA . PHE A 1 869 ? 5.836 -10.761 -33.285 1.00 87.06 869 PHE A CA 1
ATOM 6612 C C . PHE A 1 869 ? 4.676 -11.490 -32.608 1.00 87.06 869 PHE A C 1
ATOM 6614 O O . PHE A 1 869 ? 3.856 -10.874 -31.924 1.00 87.06 869 PHE A O 1
ATOM 6621 N N . ASN A 1 870 ? 4.645 -12.810 -32.761 1.00 88.25 870 ASN A N 1
ATOM 6622 C CA . ASN A 1 870 ? 3.667 -13.692 -32.135 1.00 88.25 870 ASN A CA 1
ATOM 6623 C C . ASN A 1 870 ? 3.937 -13.822 -30.627 1.00 88.25 870 ASN A C 1
ATOM 6625 O O . ASN A 1 870 ? 5.003 -14.308 -30.248 1.00 88.25 870 ASN A O 1
ATOM 6629 N N . HIS A 1 871 ? 2.977 -13.426 -29.789 1.00 90.94 871 HIS A N 1
ATOM 6630 C CA . HIS A 1 871 ? 3.057 -13.501 -28.326 1.00 90.94 871 HIS A CA 1
ATOM 6631 C C . HIS A 1 871 ? 2.148 -14.586 -27.724 1.00 90.94 871 HIS A C 1
ATOM 6633 O O . HIS A 1 871 ? 1.963 -14.620 -26.511 1.00 90.94 871 HIS A O 1
ATOM 6639 N N . ALA A 1 872 ? 1.647 -15.534 -28.527 1.00 90.81 872 ALA A N 1
ATOM 6640 C CA . ALA A 1 872 ? 0.784 -16.615 -28.043 1.00 90.81 872 ALA A CA 1
ATOM 6641 C C . ALA A 1 872 ? 1.316 -17.376 -26.800 1.00 90.81 872 ALA A C 1
ATOM 6643 O O . ALA A 1 872 ? 0.506 -17.690 -25.926 1.00 90.81 872 ALA A O 1
ATOM 6644 N N . PRO A 1 873 ? 2.634 -17.652 -26.644 1.00 90.50 873 PRO A N 1
ATOM 6645 C CA . PRO A 1 873 ? 3.154 -18.258 -25.413 1.00 90.50 873 PRO A CA 1
ATOM 6646 C C . PRO A 1 873 ? 2.965 -17.392 -24.159 1.00 90.50 873 PRO A C 1
ATOM 6648 O O . PRO A 1 873 ? 2.708 -17.928 -23.086 1.00 90.50 873 PRO A O 1
ATOM 6651 N N . PHE A 1 874 ? 3.062 -16.065 -24.289 1.00 89.25 874 PHE A N 1
ATOM 6652 C CA . PHE A 1 874 ? 2.763 -15.127 -23.205 1.00 89.25 874 PHE A CA 1
ATOM 6653 C C . PHE A 1 874 ? 1.255 -15.091 -22.924 1.00 89.25 874 PHE A C 1
ATOM 6655 O O . PHE A 1 874 ? 0.844 -15.214 -21.772 1.00 89.25 874 PHE A O 1
ATOM 6662 N N . ASP A 1 875 ? 0.428 -15.007 -23.971 1.00 89.19 875 ASP A N 1
ATOM 6663 C CA . ASP A 1 875 ? -1.036 -14.954 -23.855 1.00 89.19 875 ASP A CA 1
ATOM 6664 C C . ASP A 1 875 ? -1.630 -16.183 -23.155 1.00 89.19 875 ASP A C 1
ATOM 6666 O O . ASP A 1 875 ? -2.607 -16.059 -22.414 1.00 89.19 875 ASP A O 1
ATOM 6670 N N . ALA A 1 876 ? -1.014 -17.357 -23.328 1.00 87.88 876 ALA A N 1
ATOM 6671 C CA . ALA A 1 876 ? -1.417 -18.598 -22.666 1.00 87.88 876 ALA A CA 1
ATOM 6672 C C . ALA A 1 876 ? -1.377 -18.522 -21.126 1.00 87.88 876 ALA A C 1
ATOM 6674 O O . ALA A 1 876 ? -2.012 -19.338 -20.460 1.00 87.88 876 ALA A O 1
ATOM 6675 N N . LEU A 1 877 ? -0.658 -17.547 -20.561 1.00 83.81 877 LEU A N 1
ATOM 6676 C CA . LEU A 1 877 ? -0.503 -17.346 -19.119 1.00 83.81 877 LEU A CA 1
ATOM 6677 C C . LEU A 1 877 ? -1.334 -16.174 -18.579 1.00 83.81 877 LEU A C 1
ATOM 6679 O O . LEU A 1 877 ? -1.353 -15.936 -17.378 1.00 83.81 877 LEU A O 1
ATOM 6683 N N . GLN A 1 878 ? -2.052 -15.452 -19.442 1.00 83.38 878 GLN A N 1
ATOM 6684 C CA . GLN A 1 878 ? -2.798 -14.242 -19.082 1.00 83.38 878 GLN A CA 1
ATOM 6685 C C . GLN A 1 878 ? -4.252 -14.518 -18.667 1.00 83.38 878 GLN A C 1
ATOM 6687 O O . GLN A 1 878 ? -5.064 -13.604 -18.684 1.00 83.38 878 GLN A O 1
ATOM 6692 N N . GLY A 1 879 ? -4.632 -15.758 -18.343 1.00 77.00 879 GLY A N 1
ATOM 6693 C CA . GLY A 1 879 ? -6.021 -16.102 -17.993 1.00 77.00 879 GLY A CA 1
ATOM 6694 C C . GLY A 1 879 ? -6.409 -15.791 -16.542 1.00 77.00 879 GLY A C 1
ATOM 6695 O O . GLY A 1 879 ? -7.540 -15.382 -16.286 1.00 77.00 879 GLY A O 1
ATOM 6696 N N . GLY A 1 880 ? -5.467 -15.944 -15.603 1.00 81.19 880 GLY A N 1
ATOM 6697 C CA . GLY A 1 880 ? -5.743 -15.950 -14.158 1.00 81.19 880 GLY A CA 1
ATOM 6698 C C . GLY A 1 880 ? -6.234 -14.624 -13.565 1.00 81.19 880 GLY A C 1
ATOM 6699 O O . GLY A 1 880 ? -6.841 -14.616 -12.496 1.00 81.19 880 GLY A O 1
ATOM 6700 N N . TYR A 1 881 ? -6.036 -13.498 -14.258 1.00 85.00 881 TYR A N 1
ATOM 6701 C CA . TYR A 1 881 ? -6.399 -12.172 -13.744 1.00 85.00 881 TYR A CA 1
ATOM 6702 C C . TYR A 1 881 ? -7.911 -11.955 -13.561 1.00 85.00 881 TYR A C 1
ATOM 6704 O O . TYR A 1 881 ? -8.316 -11.081 -12.798 1.00 85.00 881 TYR A O 1
ATOM 6712 N N . LEU A 1 882 ? -8.761 -12.723 -14.252 1.00 87.50 882 LEU A N 1
ATOM 6713 C CA . LEU A 1 882 ? -10.223 -12.574 -14.179 1.00 87.50 882 LEU A CA 1
ATOM 6714 C C . LEU A 1 882 ? -10.811 -13.048 -12.841 1.00 87.50 882 LEU A C 1
ATOM 6716 O O . LEU A 1 882 ? -11.871 -12.576 -12.429 1.00 87.50 882 LEU A O 1
ATOM 6720 N N . ASP A 1 883 ? -10.104 -13.935 -12.142 1.00 84.56 883 ASP A N 1
ATOM 6721 C CA . ASP A 1 883 ? -10.546 -14.527 -10.876 1.00 84.56 883 ASP A CA 1
ATOM 6722 C C . ASP A 1 883 ? -9.975 -13.794 -9.650 1.00 84.56 883 ASP A C 1
ATOM 6724 O O . ASP A 1 883 ? -10.070 -14.274 -8.518 1.00 84.56 883 ASP A O 1
ATOM 6728 N N . ARG A 1 884 ? -9.361 -12.623 -9.855 1.00 86.19 884 ARG A N 1
ATOM 6729 C CA . ARG A 1 884 ? -8.625 -11.887 -8.823 1.00 86.19 884 ARG A CA 1
ATOM 6730 C C . ARG A 1 884 ? -9.135 -10.462 -8.663 1.00 86.19 884 ARG A C 1
ATOM 6732 O O . ARG A 1 884 ? -9.645 -9.840 -9.594 1.00 86.19 884 ARG A O 1
ATOM 6739 N N . ASP A 1 885 ? -8.964 -9.952 -7.449 1.00 89.94 885 ASP A N 1
ATOM 6740 C CA . ASP A 1 885 ? -9.204 -8.550 -7.138 1.00 89.94 885 ASP A CA 1
ATOM 6741 C C . ASP A 1 885 ? -7.898 -7.777 -7.173 1.00 89.94 885 ASP A C 1
ATOM 6743 O O . ASP A 1 885 ? -6.909 -8.168 -6.553 1.00 89.94 885 ASP A O 1
ATOM 6747 N N . PHE A 1 886 ? -7.930 -6.644 -7.860 1.00 90.75 886 PHE A N 1
ATOM 6748 C CA . PHE A 1 886 ? -6.810 -5.729 -7.930 1.00 90.75 886 PHE A CA 1
ATOM 6749 C C . PHE A 1 886 ? -7.038 -4.522 -7.019 1.00 90.75 886 PHE A C 1
ATOM 6751 O O . PHE A 1 886 ? -8.079 -3.871 -7.128 1.00 90.75 886 PHE A O 1
ATOM 6758 N N . PRO A 1 887 ? -6.075 -4.175 -6.155 1.00 92.50 887 PRO A N 1
ATOM 6759 C CA . PRO A 1 887 ? -6.139 -2.986 -5.317 1.00 92.50 887 PRO A CA 1
ATOM 6760 C C . PRO A 1 887 ? -5.818 -1.735 -6.152 1.00 92.50 887 PRO A C 1
ATOM 6762 O O . PRO A 1 887 ? -4.652 -1.396 -6.366 1.00 92.50 887 PRO A O 1
ATOM 6765 N N . PHE A 1 888 ? -6.842 -1.003 -6.595 1.00 93.50 888 PHE A N 1
ATOM 6766 C CA . PHE A 1 888 ? -6.670 0.236 -7.359 1.00 93.50 888 PHE A CA 1
ATOM 6767 C C . PHE A 1 888 ? -7.259 1.456 -6.646 1.00 93.50 888 PHE A C 1
ATOM 6769 O O . PHE A 1 888 ? -8.375 1.386 -6.140 1.00 93.50 888 PHE A O 1
ATOM 6776 N N . PRO A 1 889 ? -6.565 2.608 -6.641 1.00 93.75 889 PRO A N 1
ATOM 6777 C CA . PRO A 1 889 ? -7.177 3.891 -6.305 1.00 93.75 889 PRO A CA 1
ATOM 6778 C C . PRO A 1 889 ? -8.096 4.335 -7.455 1.00 93.75 889 PRO A C 1
ATOM 6780 O O . PRO A 1 889 ? -7.652 4.974 -8.407 1.00 93.75 889 PRO A O 1
ATOM 6783 N N . THR A 1 890 ? -9.385 3.987 -7.419 1.00 95.06 890 THR A N 1
ATOM 6784 C CA . THR A 1 890 ? -10.261 4.144 -8.598 1.00 95.06 890 THR A CA 1
ATOM 6785 C C . THR A 1 890 ? -10.533 5.594 -8.986 1.00 95.06 890 THR A C 1
ATOM 6787 O O . THR A 1 890 ? -10.919 5.846 -10.121 1.00 95.06 890 THR A O 1
ATOM 6790 N N . TYR A 1 891 ? -10.265 6.562 -8.103 1.00 92.62 891 TYR A N 1
ATOM 6791 C CA . TYR A 1 891 ? -10.316 7.990 -8.442 1.00 92.62 891 TYR A CA 1
ATOM 6792 C C . TYR A 1 891 ? -9.288 8.392 -9.524 1.00 92.62 891 TYR A C 1
ATOM 6794 O O . TYR A 1 891 ? -9.420 9.448 -10.142 1.00 92.62 891 TYR A O 1
ATOM 6802 N N . MET A 1 892 ? -8.254 7.574 -9.759 1.00 91.88 892 MET A N 1
ATOM 6803 C CA . MET A 1 892 ? -7.243 7.790 -10.803 1.00 91.88 892 MET A CA 1
ATOM 6804 C C . MET A 1 892 ? -7.700 7.364 -12.199 1.00 91.88 892 MET A C 1
ATOM 6806 O O . MET A 1 892 ? -7.069 7.734 -13.185 1.00 91.88 892 MET A O 1
ATOM 6810 N N . TYR A 1 893 ? -8.780 6.590 -12.295 1.00 93.06 893 TYR A N 1
ATOM 6811 C CA . TYR A 1 893 ? -9.176 5.925 -13.529 1.00 93.06 893 TYR A CA 1
ATOM 6812 C C . TYR A 1 893 ? -10.599 6.335 -13.892 1.00 93.06 893 TYR A C 1
ATOM 6814 O O . TYR A 1 893 ? -11.526 5.970 -13.174 1.00 93.06 893 TYR A O 1
ATOM 6822 N N . PRO A 1 894 ? -10.807 7.081 -14.987 1.00 92.44 894 PRO A N 1
ATOM 6823 C CA . PRO A 1 894 ? -12.147 7.411 -15.452 1.00 92.44 894 PRO A CA 1
ATOM 6824 C C . PRO A 1 894 ? -12.987 6.156 -15.723 1.00 92.44 894 PRO A C 1
ATOM 6826 O O . PRO A 1 894 ? -12.510 5.174 -16.304 1.00 92.44 894 PRO A O 1
ATOM 6829 N N . TYR A 1 895 ? -14.244 6.191 -15.281 1.00 94.19 895 TYR A N 1
ATOM 6830 C CA . TYR A 1 895 ? -15.214 5.129 -15.516 1.00 94.19 895 TYR A CA 1
ATOM 6831 C C . TYR A 1 895 ? -16.642 5.670 -15.589 1.00 94.19 895 TYR A C 1
ATOM 6833 O O . TYR A 1 895 ? -16.959 6.746 -15.074 1.00 94.19 895 TYR A O 1
ATOM 6841 N N . THR A 1 896 ? -17.532 4.869 -16.170 1.00 94.62 896 THR A N 1
ATOM 6842 C CA . THR A 1 896 ? -18.984 5.075 -16.124 1.00 94.62 896 THR A CA 1
ATOM 6843 C C . THR A 1 896 ? -19.667 3.915 -15.405 1.00 94.62 896 THR A C 1
ATOM 6845 O O . THR A 1 896 ? -19.245 2.764 -15.512 1.00 94.62 896 THR A O 1
ATOM 6848 N N . ALA A 1 897 ? -20.706 4.207 -14.621 1.00 94.81 897 ALA A N 1
ATOM 6849 C CA . ALA A 1 897 ? -21.456 3.181 -13.902 1.00 94.81 897 ALA A CA 1
ATOM 6850 C C . ALA A 1 897 ? -22.389 2.424 -14.860 1.00 94.81 897 ALA A C 1
ATOM 6852 O O . ALA A 1 897 ? -23.264 3.021 -15.488 1.00 94.81 897 ALA A O 1
ATOM 6853 N N . GLY A 1 898 ? -22.215 1.105 -14.947 1.00 92.25 898 GLY A N 1
ATOM 6854 C CA . GLY A 1 898 ? -23.074 0.203 -15.715 1.00 92.25 898 GLY A CA 1
ATOM 6855 C C . GLY A 1 898 ? -24.123 -0.516 -14.863 1.00 92.25 898 GLY A C 1
ATOM 6856 O O . GLY A 1 898 ? -25.034 -1.128 -15.413 1.00 92.25 898 GLY A O 1
ATOM 6857 N N . THR A 1 899 ? -24.045 -0.419 -13.533 1.00 94.56 899 THR A N 1
ATOM 6858 C CA . THR A 1 899 ? -25.096 -0.842 -12.593 1.00 94.56 899 THR A CA 1
ATOM 6859 C C . THR A 1 899 ? -25.289 0.212 -11.502 1.00 94.56 899 THR A C 1
ATOM 6861 O O . THR A 1 899 ? -24.411 1.038 -11.259 1.00 94.56 899 THR A O 1
ATOM 6864 N N . ALA A 1 900 ? -26.407 0.149 -10.772 1.00 95.62 900 ALA A N 1
ATOM 6865 C CA . ALA A 1 900 ? -26.481 0.795 -9.461 1.00 95.62 900 ALA A CA 1
ATOM 6866 C C . ALA A 1 900 ? -25.525 0.103 -8.470 1.00 95.62 900 ALA A C 1
ATOM 6868 O O . ALA A 1 900 ? -25.199 -1.074 -8.646 1.00 95.62 900 ALA A O 1
ATOM 6869 N N . ALA A 1 901 ? -25.096 0.814 -7.423 1.00 97.25 901 ALA A N 1
ATOM 6870 C CA . ALA A 1 901 ? -24.322 0.217 -6.338 1.00 97.25 901 ALA A CA 1
ATOM 6871 C C . ALA A 1 901 ? -25.196 -0.734 -5.500 1.00 97.25 901 ALA A C 1
ATOM 6873 O O . ALA A 1 901 ? -26.285 -0.356 -5.056 1.00 97.25 901 ALA A O 1
ATOM 6874 N N . PHE A 1 902 ? -24.706 -1.942 -5.238 1.00 96.94 902 PHE A N 1
ATOM 6875 C CA . PHE A 1 902 ? -25.425 -2.998 -4.523 1.00 96.94 902 PHE A CA 1
ATOM 6876 C C . PHE A 1 902 ? -24.600 -3.570 -3.364 1.00 96.94 902 PHE A C 1
ATOM 6878 O O . PHE A 1 902 ? -23.388 -3.381 -3.296 1.00 96.94 902 PHE A O 1
ATOM 6885 N N . GLU A 1 903 ? -25.274 -4.227 -2.418 1.00 97.38 903 GLU A N 1
ATOM 6886 C CA . GLU A 1 903 ? -24.638 -4.897 -1.279 1.00 97.38 903 GLU A CA 1
ATOM 6887 C C . GLU A 1 903 ? -24.270 -6.329 -1.671 1.00 97.38 903 GLU A C 1
ATOM 6889 O O . GLU A 1 903 ? -25.119 -7.073 -2.156 1.00 97.38 903 GLU A O 1
ATOM 6894 N N . VAL A 1 904 ? -23.000 -6.682 -1.479 1.00 97.69 904 VAL A N 1
ATOM 6895 C CA . VAL A 1 904 ? -22.448 -8.026 -1.692 1.00 97.69 904 VAL A CA 1
ATOM 6896 C C . VAL A 1 904 ? -22.598 -8.855 -0.421 1.00 97.69 904 VAL A C 1
ATOM 6898 O O . VAL A 1 904 ? -23.034 -10.001 -0.472 1.00 97.69 904 VAL A O 1
ATOM 6901 N N . MET A 1 905 ? -22.249 -8.267 0.724 1.00 97.75 905 MET A N 1
ATOM 6902 C CA . MET A 1 905 ? -22.279 -8.947 2.014 1.00 97.75 905 MET A CA 1
ATOM 6903 C C . MET A 1 905 ? -22.402 -7.928 3.158 1.00 97.75 905 MET A C 1
ATOM 6905 O O . MET A 1 905 ? -21.580 -7.008 3.234 1.00 97.75 905 MET A O 1
ATOM 6909 N N . PRO A 1 906 ? -23.380 -8.075 4.066 1.00 97.50 906 PRO A N 1
ATOM 6910 C CA . PRO A 1 906 ? -23.442 -7.306 5.302 1.00 97.50 906 PRO A CA 1
ATOM 6911 C C . PRO A 1 906 ? -22.480 -7.876 6.361 1.00 97.50 906 PRO A C 1
ATOM 6913 O O . PRO A 1 906 ? -22.287 -9.085 6.455 1.00 97.50 906 PRO A O 1
ATOM 6916 N N . LEU A 1 907 ? -21.914 -7.010 7.206 1.00 97.56 907 LEU A N 1
ATOM 6917 C CA . LEU A 1 907 ? -21.068 -7.384 8.344 1.00 97.56 907 LEU A CA 1
ATOM 6918 C C . LEU A 1 907 ? -21.674 -6.818 9.632 1.00 97.56 907 LEU A C 1
ATOM 6920 O O . LEU A 1 907 ? -21.647 -5.607 9.866 1.00 97.56 907 LEU A O 1
ATOM 6924 N N . SER A 1 908 ? -22.224 -7.693 10.474 1.00 95.38 908 SER A N 1
ATOM 6925 C CA . SER A 1 908 ? -22.863 -7.320 11.742 1.00 95.38 908 SER A CA 1
ATOM 6926 C C . SER A 1 908 ? -21.834 -7.312 12.874 1.00 95.38 908 SER A C 1
ATOM 6928 O O . SER A 1 908 ? -21.642 -8.309 13.563 1.00 95.38 908 SER A O 1
ATOM 6930 N N . PHE A 1 909 ? -21.148 -6.186 13.088 1.00 97.56 909 PHE A N 1
ATOM 6931 C CA . PHE A 1 909 ? -20.093 -6.105 14.110 1.00 97.56 909 PHE A CA 1
ATOM 6932 C C . PHE A 1 909 ? -20.614 -6.158 15.550 1.00 97.56 909 PHE A C 1
ATOM 6934 O O . PHE A 1 909 ? -19.834 -6.375 16.475 1.00 97.56 909 PHE A O 1
ATOM 6941 N N . MET A 1 910 ? -21.924 -6.023 15.765 1.00 96.38 910 MET A N 1
ATOM 6942 C CA . MET A 1 910 ? -22.541 -6.298 17.064 1.00 96.38 910 MET A CA 1
ATOM 6943 C C . MET A 1 910 ? -22.594 -7.789 17.405 1.00 96.38 910 MET A C 1
ATOM 6945 O O . MET A 1 910 ? -22.784 -8.122 18.572 1.00 96.38 910 MET A O 1
ATOM 6949 N N . GLU A 1 911 ? -22.361 -8.680 16.444 1.00 95.50 911 GLU A N 1
ATOM 6950 C CA . GLU A 1 911 ? -22.397 -10.133 16.610 1.00 95.50 911 GLU A CA 1
ATOM 6951 C C . GLU A 1 911 ? -21.022 -10.749 16.289 1.00 95.50 911 GLU A C 1
ATOM 6953 O O . GLU A 1 911 ? -20.218 -10.132 15.580 1.00 95.50 911 GLU A O 1
ATOM 6958 N N . PRO A 1 912 ? -20.693 -11.937 16.831 1.00 95.62 912 PRO A N 1
ATOM 6959 C CA . PRO A 1 912 ? -19.521 -12.684 16.388 1.00 95.62 912 PRO A CA 1
ATOM 6960 C C . PRO A 1 912 ? -19.570 -12.978 14.885 1.00 95.62 912 PRO A C 1
ATOM 6962 O O . PRO A 1 912 ? -20.642 -13.028 14.283 1.00 95.62 912 PRO A O 1
ATOM 6965 N N . VAL A 1 913 ? -18.397 -13.191 14.296 1.00 95.81 913 VAL A N 1
ATOM 6966 C CA . VAL A 1 913 ? -18.243 -13.546 12.886 1.00 95.81 913 VAL A CA 1
ATOM 6967 C C . VAL A 1 913 ? -19.058 -14.790 12.548 1.00 95.81 913 VAL A C 1
ATOM 6969 O O . VAL A 1 913 ? -19.039 -15.784 13.276 1.00 95.81 913 VAL A O 1
ATOM 6972 N N . ALA A 1 914 ? -19.800 -14.715 11.449 1.00 94.69 914 ALA A N 1
ATOM 6973 C CA . ALA A 1 914 ? -20.714 -15.756 11.008 1.00 94.69 914 ALA A CA 1
ATOM 6974 C C . ALA A 1 914 ? -20.540 -16.011 9.506 1.00 94.69 914 ALA A C 1
ATOM 6976 O O . ALA A 1 914 ? -20.197 -15.077 8.774 1.00 94.69 914 ALA A O 1
ATOM 6977 N N . PRO A 1 915 ? -20.754 -17.257 9.040 1.00 96.56 915 PRO A N 1
ATOM 6978 C CA . PRO A 1 915 ? -20.737 -17.564 7.617 1.00 96.56 915 PRO A CA 1
ATOM 6979 C C . PRO A 1 915 ? -21.876 -16.842 6.891 1.00 96.56 915 PRO A C 1
ATOM 6981 O O . PRO A 1 915 ? -22.893 -16.495 7.497 1.00 96.56 915 PRO A O 1
ATOM 6984 N N . TYR A 1 916 ? -21.705 -16.627 5.590 1.00 97.06 916 TYR A N 1
ATOM 6985 C CA . TYR A 1 916 ? -22.691 -15.942 4.760 1.00 97.06 916 TYR A CA 1
ATOM 6986 C C . TYR A 1 916 ? -22.691 -16.507 3.343 1.00 97.06 916 TYR A C 1
ATOM 6988 O O . TYR A 1 916 ? -21.643 -16.551 2.706 1.00 97.06 916 TYR A O 1
ATOM 6996 N N . ASP A 1 917 ? -23.866 -16.869 2.838 1.00 97.06 917 ASP A N 1
ATOM 6997 C CA . ASP A 1 917 ? -24.072 -17.269 1.453 1.00 97.06 917 ASP A CA 1
ATOM 6998 C C . ASP A 1 917 ? -25.207 -16.455 0.823 1.00 97.06 917 ASP A C 1
ATOM 7000 O O . ASP A 1 917 ? -26.236 -16.186 1.448 1.00 97.06 917 ASP A O 1
ATOM 7004 N N . ALA A 1 918 ? -25.011 -16.014 -0.419 1.00 96.31 918 ALA A N 1
ATOM 7005 C CA . ALA A 1 918 ? -26.042 -15.302 -1.163 1.00 96.31 918 ALA A CA 1
ATOM 7006 C C . ALA A 1 918 ? -25.836 -15.405 -2.673 1.00 96.31 918 ALA A C 1
ATOM 7008 O O . ALA A 1 918 ? -24.714 -15.425 -3.171 1.00 96.31 918 ALA A O 1
ATOM 7009 N N . ALA A 1 919 ? -26.941 -15.372 -3.417 1.00 95.88 919 ALA A N 1
ATOM 7010 C CA . ALA A 1 919 ? -26.940 -15.132 -4.854 1.00 95.88 919 ALA A CA 1
ATOM 7011 C C . ALA A 1 919 ? -27.567 -13.763 -5.134 1.00 95.88 919 ALA A C 1
ATOM 7013 O O . ALA A 1 919 ? -28.687 -13.480 -4.706 1.00 95.88 919 ALA A O 1
ATOM 7014 N N . ILE A 1 920 ? -26.847 -12.913 -5.856 1.00 95.12 920 ILE A N 1
ATOM 7015 C CA . ILE A 1 920 ? -27.239 -11.534 -6.140 1.00 95.12 920 ILE A CA 1
ATOM 7016 C C . ILE A 1 920 ? -27.333 -11.359 -7.649 1.00 95.12 920 ILE A C 1
ATOM 7018 O O . ILE A 1 920 ? -26.413 -11.714 -8.383 1.00 95.12 920 ILE A O 1
ATOM 7022 N N . ASN A 1 921 ? -28.436 -10.766 -8.101 1.00 94.06 921 ASN A N 1
ATOM 7023 C CA . ASN A 1 921 ? -28.673 -10.442 -9.501 1.00 94.06 921 ASN A CA 1
ATOM 7024 C C . ASN A 1 921 ? -29.035 -8.962 -9.618 1.00 94.06 921 ASN A C 1
ATOM 7026 O O . ASN A 1 921 ? -29.985 -8.502 -8.981 1.00 94.06 921 ASN A O 1
ATOM 7030 N N . VAL A 1 922 ? -28.279 -8.214 -10.419 1.00 93.25 922 VAL A N 1
ATOM 7031 C CA . VAL A 1 922 ? -28.432 -6.761 -10.561 1.00 93.25 922 VAL A CA 1
ATOM 7032 C C . VAL A 1 922 ? -28.631 -6.403 -12.030 1.00 93.25 922 VAL A C 1
ATOM 7034 O O . VAL A 1 922 ? -27.822 -6.813 -12.864 1.00 93.25 922 VAL A O 1
ATOM 7037 N N . PRO A 1 923 ? -29.673 -5.630 -12.384 1.00 91.50 923 PRO A N 1
ATOM 7038 C CA . PRO A 1 923 ? -29.865 -5.165 -13.753 1.00 91.50 923 PRO A CA 1
ATOM 7039 C C . PRO A 1 923 ? -28.677 -4.342 -14.258 1.00 91.50 923 PRO A C 1
ATOM 7041 O O . PRO A 1 923 ? -28.199 -3.439 -13.567 1.00 91.50 923 PRO A O 1
ATOM 7044 N N . ILE A 1 924 ? -28.235 -4.629 -15.483 1.00 89.44 924 ILE A N 1
ATOM 7045 C CA . ILE A 1 924 ? -27.197 -3.849 -16.161 1.00 89.44 924 ILE A CA 1
ATOM 7046 C C . ILE A 1 924 ? -27.864 -2.712 -16.941 1.00 89.44 924 ILE A C 1
ATOM 7048 O O . ILE A 1 924 ? -28.687 -2.940 -17.825 1.00 89.44 924 ILE A O 1
ATOM 7052 N N . THR A 1 925 ? -27.497 -1.477 -16.605 1.00 87.69 925 THR A N 1
ATOM 7053 C CA . THR A 1 925 ? -28.028 -0.226 -17.170 1.00 87.69 925 THR A CA 1
ATOM 7054 C C . THR A 1 925 ? -27.023 0.521 -18.048 1.00 87.69 925 THR A C 1
ATOM 7056 O O . THR A 1 925 ? -27.326 1.612 -18.524 1.00 87.69 925 THR A O 1
ATOM 7059 N N . GLY A 1 926 ? -25.837 -0.038 -18.272 1.00 85.12 926 GLY A N 1
ATOM 7060 C CA . GLY A 1 926 ? -24.811 0.494 -19.167 1.00 85.12 926 GLY A CA 1
ATOM 7061 C C . GLY A 1 926 ? -23.715 -0.545 -19.412 1.00 85.12 926 GLY A C 1
ATOM 7062 O O . GLY A 1 926 ? -23.780 -1.633 -18.844 1.00 85.12 926 GLY A O 1
ATOM 7063 N N . PRO A 1 927 ? -22.712 -0.267 -20.257 1.00 85.19 927 PRO A N 1
ATOM 7064 C CA . PRO A 1 927 ? -21.623 -1.209 -20.482 1.00 85.19 927 PRO A CA 1
ATOM 7065 C C . PRO A 1 927 ? -20.845 -1.508 -19.192 1.00 85.19 927 PRO A C 1
ATOM 7067 O O . PRO A 1 927 ? -20.718 -0.652 -18.318 1.00 85.19 927 PRO A O 1
ATOM 7070 N N . VAL A 1 928 ? -20.323 -2.732 -19.075 1.00 89.75 928 VAL A N 1
ATOM 7071 C CA . VAL A 1 928 ? -19.545 -3.180 -17.912 1.00 89.75 928 VAL A CA 1
ATOM 7072 C C . VAL A 1 928 ? -18.345 -3.996 -18.390 1.00 89.75 928 VAL A C 1
ATOM 7074 O O . VAL A 1 928 ? -18.513 -4.975 -19.117 1.00 89.75 928 VAL A O 1
ATOM 7077 N N . ASN A 1 929 ? -17.141 -3.609 -17.969 1.00 92.50 929 ASN A N 1
ATOM 7078 C CA . ASN A 1 929 ? -15.895 -4.359 -18.179 1.00 92.50 929 ASN A CA 1
ATOM 7079 C C . ASN A 1 929 ? -15.167 -4.692 -16.865 1.00 92.50 929 ASN A C 1
ATOM 7081 O O . ASN A 1 929 ? -14.206 -5.461 -16.880 1.00 92.50 929 ASN A O 1
ATOM 7085 N N . ALA A 1 930 ? -15.640 -4.164 -15.735 1.00 95.00 930 ALA A N 1
ATOM 7086 C CA . ALA A 1 930 ? -15.129 -4.472 -14.409 1.00 95.00 930 ALA A CA 1
ATOM 7087 C C . ALA A 1 930 ? -16.203 -4.264 -13.331 1.00 95.00 930 ALA A C 1
ATOM 7089 O O . ALA A 1 930 ? -17.249 -3.660 -13.569 1.00 95.00 930 ALA A O 1
ATOM 7090 N N . VAL A 1 931 ? -15.920 -4.735 -12.122 1.00 96.81 931 VAL A N 1
ATOM 7091 C CA . VAL A 1 931 ? -16.697 -4.475 -10.911 1.00 96.81 931 VAL A CA 1
ATOM 7092 C C . VAL A 1 931 ? -15.769 -3.850 -9.879 1.00 96.81 931 VAL A C 1
ATOM 7094 O O . VAL A 1 931 ? -14.721 -4.414 -9.575 1.00 96.81 931 VAL A O 1
ATOM 7097 N N . ILE A 1 932 ? -16.143 -2.688 -9.344 1.00 98.12 932 ILE A N 1
ATOM 7098 C CA . ILE A 1 932 ? -15.444 -2.062 -8.216 1.00 98.12 932 ILE A CA 1
ATOM 7099 C C . ILE A 1 932 ? -16.123 -2.520 -6.927 1.00 98.12 932 ILE A C 1
ATOM 7101 O O . ILE A 1 932 ? -17.347 -2.441 -6.840 1.00 98.12 932 ILE A O 1
ATOM 7105 N N . LEU A 1 933 ? -15.345 -2.946 -5.933 1.00 98.25 933 LEU A N 1
ATOM 7106 C CA . LEU A 1 933 ? -15.791 -3.325 -4.598 1.00 98.25 933 LEU A CA 1
ATOM 7107 C C . LEU A 1 933 ? -15.129 -2.461 -3.516 1.00 98.25 933 LEU A C 1
ATOM 7109 O O . LEU A 1 933 ? -13.934 -2.158 -3.570 1.00 98.25 933 LEU A O 1
ATOM 7113 N N . TRP A 1 934 ? -15.908 -2.085 -2.506 1.00 98.31 934 TRP A N 1
ATOM 7114 C CA . TRP A 1 934 ? -15.467 -1.272 -1.370 1.00 98.31 934 TRP A CA 1
ATOM 7115 C C . TRP A 1 934 ? -16.254 -1.612 -0.102 1.00 98.31 934 TRP A C 1
ATOM 7117 O O . TRP A 1 934 ? -17.113 -2.491 -0.109 1.00 98.31 934 TRP A O 1
ATOM 7127 N N . VAL A 1 935 ? -15.964 -0.912 0.998 1.00 98.38 935 VAL A N 1
ATOM 7128 C CA . VAL A 1 935 ? -16.660 -1.082 2.277 1.00 98.38 935 VAL A CA 1
ATOM 7129 C C . VAL A 1 935 ? -17.309 0.229 2.708 1.00 98.38 935 VAL A C 1
ATOM 7131 O O . VAL A 1 935 ? -16.683 1.291 2.697 1.00 98.38 935 VAL A O 1
ATOM 7134 N N . GLU A 1 936 ? -18.573 0.149 3.106 1.00 98.00 936 GLU A N 1
ATOM 7135 C CA . GLU A 1 936 ? -19.298 1.215 3.796 1.00 98.00 936 GLU A CA 1
ATOM 7136 C C . GLU A 1 936 ? -19.454 0.846 5.270 1.00 98.00 936 GLU A C 1
ATOM 7138 O O . GLU A 1 936 ? -19.890 -0.255 5.600 1.00 98.00 936 GLU A O 1
ATOM 7143 N N . TYR A 1 937 ? -19.099 1.769 6.158 1.00 98.00 937 TYR A N 1
ATOM 7144 C CA . TYR A 1 937 ? -19.205 1.617 7.601 1.00 98.00 937 TYR A CA 1
ATOM 7145 C C . TYR A 1 937 ? -20.306 2.524 8.127 1.00 98.00 937 TYR A C 1
ATOM 7147 O O . TYR A 1 937 ? -20.215 3.753 8.050 1.00 98.00 937 TYR A O 1
ATOM 7155 N N . GLN A 1 938 ? -21.315 1.903 8.722 1.00 97.75 938 GLN A N 1
ATOM 7156 C CA . GLN A 1 938 ? -22.316 2.595 9.510 1.00 97.75 938 GLN A CA 1
ATOM 7157 C C . GLN A 1 938 ? -21.809 2.658 10.951 1.00 97.75 938 GLN A C 1
ATOM 7159 O O . GLN A 1 938 ? -21.603 1.630 11.603 1.00 97.75 938 GLN A O 1
ATOM 7164 N N . LEU A 1 939 ? -21.574 3.872 11.441 1.00 97.62 939 LEU A N 1
ATOM 7165 C CA . LEU A 1 939 ? -20.886 4.082 12.710 1.00 97.62 939 LEU A CA 1
ATOM 7166 C C . LEU A 1 939 ? -21.814 3.915 13.918 1.00 97.62 939 LEU A C 1
ATOM 7168 O O . LEU A 1 939 ? -21.362 3.458 14.961 1.00 97.62 939 LEU A O 1
ATOM 7172 N N . ASP A 1 940 ? -23.100 4.236 13.778 1.00 93.62 940 ASP A N 1
ATOM 7173 C CA . ASP A 1 940 ? -24.092 4.158 14.850 1.00 93.62 940 ASP A CA 1
ATOM 7174 C C . ASP A 1 940 ? -25.316 3.310 14.470 1.00 93.62 940 ASP A C 1
ATOM 7176 O O . ASP A 1 940 ? -25.669 3.156 13.301 1.00 93.62 940 ASP A O 1
ATOM 7180 N N . ALA A 1 941 ? -26.022 2.786 15.475 1.00 91.25 941 ALA A N 1
ATOM 7181 C CA . ALA A 1 941 ? -27.217 1.961 15.266 1.00 91.25 941 ALA A CA 1
ATOM 7182 C C . ALA A 1 941 ? -28.333 2.700 14.501 1.00 91.25 941 ALA A C 1
ATOM 7184 O O . ALA A 1 941 ? -29.083 2.087 13.744 1.00 91.25 941 ALA A O 1
ATOM 7185 N N . ALA A 1 942 ? -28.426 4.023 14.673 1.00 91.38 942 ALA A N 1
ATOM 7186 C CA . ALA A 1 942 ? -29.423 4.860 14.012 1.00 91.38 942 ALA A CA 1
ATOM 7187 C C . ALA A 1 942 ? -29.080 5.193 12.548 1.00 91.38 942 ALA A C 1
ATOM 7189 O O . ALA A 1 942 ? -29.938 5.714 11.837 1.00 91.38 942 ALA A O 1
ATOM 7190 N N . GLY A 1 943 ? -27.852 4.919 12.096 1.00 91.00 943 GLY A N 1
ATOM 7191 C CA . GLY A 1 943 ? -27.412 5.229 10.739 1.00 91.00 943 GLY A CA 1
ATOM 7192 C C . GLY A 1 943 ? -27.368 6.729 10.455 1.00 91.00 943 GLY A C 1
ATOM 7193 O O . GLY A 1 943 ? -27.732 7.156 9.360 1.00 91.00 943 GLY A O 1
ATOM 7194 N N . ARG A 1 944 ? -26.951 7.539 11.430 1.00 94.00 944 ARG A N 1
ATOM 7195 C CA . ARG A 1 944 ? -26.752 8.988 11.268 1.00 94.00 944 ARG A CA 1
ATOM 7196 C C . ARG A 1 944 ? -25.345 9.315 10.791 1.00 94.00 944 ARG A C 1
ATOM 7198 O O . ARG A 1 944 ? -25.166 10.299 10.080 1.00 94.00 944 ARG A O 1
ATOM 7205 N N . HIS A 1 945 ? -24.372 8.487 11.164 1.00 95.62 945 HIS A N 1
ATOM 7206 C CA . HIS A 1 945 ? -22.961 8.698 10.857 1.00 95.62 945 HIS A CA 1
ATOM 7207 C C . HIS A 1 945 ? -22.437 7.546 10.001 1.00 95.62 945 HIS A C 1
ATOM 7209 O O . HIS A 1 945 ? -22.572 6.378 10.370 1.00 95.62 945 HIS A O 1
ATOM 7215 N N . HIS A 1 946 ? -21.820 7.873 8.864 1.00 95.00 946 HIS A N 1
ATOM 7216 C CA . HIS A 1 946 ? -21.306 6.891 7.905 1.00 95.00 946 HIS A CA 1
ATOM 7217 C C . HIS A 1 946 ? -19.964 7.327 7.340 1.00 95.00 946 HIS A C 1
ATOM 7219 O O . HIS A 1 946 ? -19.724 8.516 7.128 1.00 95.00 946 HIS A O 1
ATOM 7225 N N . VAL A 1 947 ? -19.112 6.352 7.046 1.00 96.25 947 VAL A N 1
ATOM 7226 C CA . VAL A 1 947 ? -17.852 6.548 6.320 1.00 96.25 947 VAL A CA 1
ATOM 7227 C C . VAL A 1 947 ? -17.688 5.424 5.302 1.00 96.25 947 VAL A C 1
ATOM 7229 O O . VAL A 1 947 ? -18.183 4.321 5.510 1.00 96.25 947 VAL A O 1
ATOM 7232 N N . ALA A 1 948 ? -17.000 5.679 4.194 1.00 95.44 948 ALA A N 1
ATOM 7233 C CA . ALA A 1 948 ? -16.856 4.703 3.118 1.00 95.44 948 ALA A CA 1
ATOM 7234 C C . ALA A 1 948 ? -15.437 4.704 2.555 1.00 95.44 948 ALA A C 1
ATOM 7236 O O . ALA A 1 948 ? -14.804 5.755 2.471 1.00 95.44 948 ALA A O 1
ATOM 7237 N N . THR A 1 949 ? -14.981 3.543 2.092 1.00 96.75 949 THR A N 1
ATOM 7238 C CA . THR A 1 949 ? -13.766 3.385 1.273 1.00 96.75 949 THR A CA 1
ATOM 7239 C C . THR A 1 949 ? -14.089 3.404 -0.226 1.00 96.75 949 THR A C 1
ATOM 7241 O O . THR A 1 949 ? -13.366 2.823 -1.031 1.00 96.75 949 THR A O 1
ATOM 7244 N N . GLY A 1 950 ? -15.210 4.037 -0.592 1.00 94.31 950 GLY A N 1
ATOM 7245 C CA . GLY A 1 950 ? -15.814 3.995 -1.923 1.00 94.31 950 GLY A CA 1
ATOM 7246 C C . GLY A 1 950 ? -14.979 4.613 -3.045 1.00 94.31 950 GLY A C 1
ATOM 7247 O O . GLY A 1 950 ? -13.947 5.230 -2.803 1.00 94.31 950 GLY A O 1
ATOM 7248 N N . PRO A 1 951 ? -15.436 4.495 -4.298 1.00 93.12 951 PRO A N 1
ATOM 7249 C CA . PRO A 1 951 ? -14.585 4.683 -5.471 1.00 93.12 951 PRO A CA 1
ATOM 7250 C C . PRO A 1 951 ? -14.129 6.125 -5.741 1.00 93.12 951 PRO A C 1
ATOM 7252 O O . PRO A 1 951 ? -13.255 6.346 -6.578 1.00 93.12 951 PRO A O 1
ATOM 7255 N N . SER A 1 952 ? -14.713 7.110 -5.055 1.00 88.94 952 SER A N 1
ATOM 7256 C CA . SER A 1 952 ? -14.364 8.529 -5.175 1.00 88.94 952 SER A CA 1
ATOM 7257 C C . SER A 1 952 ? -13.364 9.011 -4.121 1.00 88.94 952 SER A C 1
ATOM 7259 O O . SER A 1 952 ? -13.010 10.189 -4.122 1.00 88.94 952 SER A O 1
ATOM 7261 N N . VAL A 1 953 ? -12.964 8.165 -3.165 1.00 92.38 953 VAL A N 1
ATOM 7262 C CA . VAL A 1 953 ? -12.087 8.594 -2.070 1.00 92.38 953 VAL A CA 1
ATOM 7263 C C . VAL A 1 953 ? -10.615 8.454 -2.444 1.00 92.38 953 VAL A C 1
ATOM 7265 O O . VAL A 1 953 ? -10.219 7.498 -3.097 1.00 92.38 953 VAL A O 1
ATOM 7268 N N . VAL A 1 954 ? -9.786 9.382 -1.960 1.00 91.50 954 VAL A N 1
ATOM 7269 C CA . VAL A 1 954 ? -8.322 9.370 -2.175 1.00 91.50 954 VAL A CA 1
ATOM 7270 C C . VAL A 1 954 ? -7.540 8.643 -1.077 1.00 91.50 954 VAL A C 1
ATOM 7272 O O . VAL A 1 954 ? -6.332 8.476 -1.168 1.00 91.50 954 VAL A O 1
ATOM 7275 N N . HIS A 1 955 ? -8.222 8.237 -0.006 1.00 91.25 955 HIS A N 1
ATOM 7276 C CA . HIS A 1 955 ? -7.608 7.700 1.210 1.00 91.25 955 HIS A CA 1
ATOM 7277 C C . HIS A 1 955 ? -7.759 6.179 1.365 1.00 91.25 955 HIS A C 1
ATOM 7279 O O . HIS A 1 955 ? -7.521 5.638 2.442 1.00 91.25 955 HIS A O 1
ATOM 7285 N N . ALA A 1 956 ? -8.207 5.495 0.313 1.00 93.19 956 ALA A N 1
ATOM 7286 C CA . ALA A 1 956 ? -8.306 4.046 0.249 1.00 93.19 956 ALA A CA 1
ATOM 7287 C C . ALA A 1 956 ? -8.224 3.595 -1.211 1.00 93.19 956 ALA A C 1
ATOM 7289 O O . ALA A 1 956 ? -8.727 4.285 -2.100 1.00 93.19 956 ALA A O 1
ATOM 7290 N N . LYS A 1 957 ? -7.637 2.420 -1.435 1.00 94.88 957 LYS A N 1
ATOM 7291 C CA . LYS A 1 957 ? -7.797 1.670 -2.683 1.00 94.88 957 LYS A CA 1
ATOM 7292 C C . LYS A 1 957 ? -9.075 0.837 -2.620 1.00 94.88 957 LYS A C 1
ATOM 7294 O O . LYS A 1 957 ? -9.546 0.504 -1.534 1.00 94.88 957 LYS A O 1
ATOM 7299 N N . GLN A 1 958 ? -9.618 0.503 -3.779 1.00 96.75 958 GLN A N 1
ATOM 7300 C CA . GLN A 1 958 ? -10.786 -0.349 -3.959 1.00 96.75 958 GLN A CA 1
ATOM 7301 C C . GLN A 1 958 ? -10.350 -1.656 -4.619 1.00 96.75 958 GLN A C 1
ATOM 7303 O O . GLN A 1 958 ? -9.365 -1.687 -5.356 1.00 96.75 958 GLN A O 1
ATOM 7308 N N . ALA A 1 959 ? -11.093 -2.728 -4.369 1.00 96.19 959 ALA A N 1
ATOM 7309 C CA . ALA A 1 959 ? -10.901 -3.978 -5.089 1.00 96.19 959 ALA A CA 1
ATOM 7310 C C . ALA A 1 959 ? -11.568 -3.861 -6.465 1.00 96.19 959 ALA A C 1
ATOM 7312 O O . ALA A 1 959 ? -12.732 -3.483 -6.562 1.00 96.19 959 ALA A O 1
ATOM 7313 N N . VAL A 1 960 ? -10.839 -4.162 -7.533 1.00 95.62 960 VAL A N 1
ATOM 7314 C CA . VAL A 1 960 ? -11.358 -4.158 -8.902 1.00 95.62 960 VAL A CA 1
ATOM 7315 C C . VAL A 1 960 ? -11.282 -5.567 -9.457 1.00 95.62 960 VAL A C 1
ATOM 7317 O O . VAL A 1 960 ? -10.195 -6.133 -9.547 1.00 95.62 960 VAL A O 1
ATOM 7320 N N . ARG A 1 961 ? -12.429 -6.105 -9.874 1.00 94.31 961 ARG A N 1
ATOM 7321 C CA . ARG A 1 961 ? -12.507 -7.371 -10.600 1.00 94.31 961 ARG A CA 1
ATOM 7322 C C . ARG A 1 961 ? -12.811 -7.134 -12.067 1.00 94.31 961 ARG A C 1
ATOM 7324 O O . ARG A 1 961 ? -13.866 -6.592 -12.393 1.00 94.31 961 ARG A O 1
ATOM 7331 N N . PHE A 1 962 ? -11.912 -7.543 -12.954 1.00 92.56 962 PHE A N 1
ATOM 7332 C CA . PHE A 1 962 ? -12.132 -7.424 -14.395 1.00 92.56 962 PHE A CA 1
ATOM 7333 C C . PHE A 1 962 ? -13.083 -8.504 -14.911 1.00 92.56 962 PHE A C 1
ATOM 7335 O O . PHE A 1 962 ? -13.126 -9.617 -14.395 1.00 92.56 962 PHE A O 1
ATOM 7342 N N . LEU A 1 963 ? -13.847 -8.170 -15.952 1.00 90.19 963 LEU A N 1
ATOM 7343 C CA . LEU A 1 963 ? -14.735 -9.104 -16.639 1.00 90.19 963 LEU A CA 1
ATOM 7344 C C . LEU A 1 963 ? -14.157 -9.498 -18.012 1.00 90.19 963 LEU A C 1
ATOM 7346 O O . LEU A 1 963 ? -13.428 -8.711 -18.624 1.00 90.19 963 LEU A O 1
ATOM 7350 N N . PRO A 1 964 ? -14.504 -10.685 -18.547 1.00 83.44 964 PRO A N 1
ATOM 7351 C CA . PRO A 1 964 ? -14.041 -11.124 -19.862 1.00 83.44 964 PRO A CA 1
ATOM 7352 C C . PRO A 1 964 ? -14.374 -10.122 -20.978 1.00 83.44 964 PRO A C 1
ATOM 7354 O O . PRO A 1 964 ? -15.514 -9.667 -21.093 1.00 83.44 964 PRO A O 1
ATOM 7357 N N . ARG A 1 965 ? -13.409 -9.839 -21.868 1.00 67.88 965 ARG A N 1
ATOM 7358 C CA . ARG A 1 965 ? -13.559 -8.854 -22.965 1.00 67.88 965 ARG A CA 1
ATOM 7359 C C . ARG A 1 965 ? -14.736 -9.129 -23.903 1.00 67.88 965 ARG A C 1
ATOM 7361 O O . ARG A 1 965 ? -15.336 -8.184 -24.407 1.00 67.88 965 ARG A O 1
ATOM 7368 N N . GLY A 1 966 ? -15.099 -10.401 -24.098 1.00 56.94 966 GLY A N 1
ATOM 7369 C CA . GLY A 1 966 ? -16.253 -10.796 -24.912 1.00 56.94 966 GLY A CA 1
ATOM 7370 C C . GLY A 1 966 ? -17.565 -10.149 -24.458 1.00 56.94 966 GLY A C 1
ATOM 7371 O O . GLY A 1 966 ? -18.417 -9.869 -25.296 1.00 56.94 966 GLY A O 1
ATOM 7372 N N . ASN A 1 967 ? -17.685 -9.808 -23.168 1.00 50.97 967 ASN A N 1
ATOM 7373 C CA . ASN A 1 967 ? -18.871 -9.162 -22.619 1.00 50.97 967 ASN A CA 1
ATOM 7374 C C . ASN A 1 967 ? -19.069 -7.741 -23.161 1.00 50.97 967 ASN A C 1
ATOM 7376 O O . ASN A 1 967 ? -20.210 -7.363 -23.396 1.00 50.97 967 ASN A O 1
ATOM 7380 N N . ALA A 1 968 ? -18.009 -6.977 -23.448 1.00 45.94 968 ALA A N 1
ATOM 7381 C CA . ALA A 1 968 ? -18.142 -5.597 -23.921 1.00 45.94 968 ALA A CA 1
ATOM 7382 C C . ALA A 1 968 ? -18.883 -5.507 -25.270 1.00 45.94 968 ALA A C 1
ATOM 7384 O O . ALA A 1 968 ? -19.743 -4.647 -25.447 1.00 45.94 968 ALA A O 1
ATOM 7385 N N . SER A 1 969 ? -18.615 -6.433 -26.199 1.00 42.44 969 SER A N 1
ATOM 7386 C CA . SER A 1 969 ? -19.268 -6.478 -27.516 1.00 42.44 969 SER A CA 1
ATOM 7387 C C . SER A 1 969 ? -20.703 -7.022 -27.448 1.00 42.44 969 SER A C 1
ATOM 7389 O O . SER A 1 969 ? -21.596 -6.455 -28.073 1.00 42.44 969 SER A O 1
ATOM 7391 N N . THR A 1 970 ? -20.964 -8.067 -26.648 1.00 47.94 970 THR A N 1
ATOM 7392 C CA . THR A 1 970 ? -22.328 -8.605 -26.430 1.00 47.94 970 THR A CA 1
ATOM 7393 C C . THR A 1 970 ? -23.235 -7.678 -25.619 1.00 47.94 970 THR A C 1
ATOM 7395 O O . THR A 1 970 ? -24.456 -7.720 -25.782 1.00 47.94 970 THR A O 1
ATOM 7398 N N . VAL A 1 971 ? -22.669 -6.825 -24.759 1.00 50.12 971 VAL A N 1
ATOM 7399 C CA . VAL A 1 971 ? -23.438 -5.872 -23.948 1.00 50.12 971 VAL A CA 1
ATOM 7400 C C . VAL A 1 971 ? -23.990 -4.732 -24.807 1.00 50.12 971 VAL A C 1
ATOM 7402 O O . VAL A 1 971 ? -25.114 -4.313 -24.565 1.00 50.12 971 VAL A O 1
ATOM 7405 N N . VAL A 1 972 ? -23.303 -4.285 -25.867 1.00 49.66 972 VAL A N 1
ATOM 7406 C CA . VAL A 1 972 ? -23.810 -3.205 -26.746 1.00 49.66 972 VAL A CA 1
ATOM 7407 C C . VAL A 1 972 ? -25.100 -3.599 -27.487 1.00 49.66 972 VAL A C 1
ATOM 7409 O O . VAL A 1 972 ? -25.983 -2.757 -27.668 1.00 49.66 972 VAL A O 1
ATOM 7412 N N . GLU A 1 973 ? -25.245 -4.865 -27.889 1.00 48.38 973 GLU A N 1
ATOM 7413 C CA . GLU A 1 973 ? -26.470 -5.361 -28.536 1.00 48.38 973 GLU A CA 1
ATOM 7414 C C . GLU A 1 973 ? -27.563 -5.738 -27.520 1.00 48.38 973 GLU A C 1
ATOM 7416 O O . GLU A 1 973 ? -28.717 -5.365 -27.715 1.00 48.38 973 GLU A O 1
ATOM 7421 N N . GLY A 1 974 ? -27.217 -6.398 -26.404 1.00 51.97 974 GLY A N 1
ATOM 7422 C CA . GLY A 1 974 ? -28.180 -6.809 -25.367 1.00 51.97 974 GLY A CA 1
ATOM 7423 C C . GLY A 1 974 ? -28.689 -5.680 -24.456 1.00 51.97 974 GLY A C 1
ATOM 7424 O O . GLY A 1 974 ? -29.761 -5.806 -23.863 1.00 51.97 974 GLY A O 1
ATOM 7425 N N . PHE A 1 975 ? -27.956 -4.563 -24.368 1.00 53.56 975 PHE A N 1
ATOM 7426 C CA . PHE A 1 975 ? -28.338 -3.366 -23.610 1.00 53.56 975 PHE A CA 1
ATOM 7427 C C . PHE A 1 975 ? -29.611 -2.705 -24.154 1.00 53.56 975 PHE A C 1
ATOM 7429 O O . PHE A 1 975 ? -30.414 -2.184 -23.382 1.00 53.56 975 PHE A O 1
ATOM 7436 N N . LYS A 1 976 ? -29.836 -2.768 -25.473 1.00 53.06 976 LYS A N 1
ATOM 7437 C CA . LYS A 1 976 ? -31.010 -2.151 -26.111 1.00 53.06 976 LYS A CA 1
ATOM 7438 C C . LYS A 1 976 ? -32.339 -2.794 -25.693 1.00 53.06 976 LYS A C 1
ATOM 7440 O O . LYS A 1 976 ? -33.358 -2.112 -25.748 1.00 53.06 976 LYS A O 1
ATOM 7445 N N . ASP A 1 977 ? -32.307 -4.038 -25.207 1.00 56.56 977 ASP A N 1
ATOM 7446 C CA . ASP A 1 977 ? -33.498 -4.816 -24.842 1.00 56.56 977 ASP A CA 1
ATOM 7447 C C . ASP A 1 977 ? -33.653 -5.038 -23.321 1.00 56.56 977 ASP A C 1
ATOM 7449 O O . ASP A 1 977 ? -34.568 -5.739 -22.893 1.00 56.56 977 ASP A O 1
ATOM 7453 N N . GLY A 1 978 ? -32.774 -4.471 -22.477 1.00 60.62 978 GLY A N 1
ATOM 7454 C CA . GLY A 1 978 ? -32.857 -4.605 -21.008 1.00 60.62 978 GLY A CA 1
ATOM 7455 C C . GLY A 1 978 ? -32.703 -6.043 -20.485 1.00 60.62 978 GLY A C 1
ATOM 7456 O O . GLY A 1 978 ? -33.087 -6.346 -19.357 1.00 60.62 978 GLY A O 1
ATOM 7457 N N . ALA A 1 979 ? -32.153 -6.943 -21.303 1.00 72.19 979 ALA A N 1
ATOM 7458 C CA . ALA A 1 979 ? -32.168 -8.382 -21.069 1.00 72.19 979 ALA A CA 1
ATOM 7459 C C . ALA A 1 979 ? -30.915 -8.922 -20.358 1.00 72.19 979 ALA A C 1
ATOM 7461 O O . ALA A 1 979 ? -30.722 -10.134 -20.362 1.00 72.19 979 ALA A O 1
ATOM 7462 N N . LEU A 1 980 ? -30.044 -8.081 -19.783 1.00 83.81 980 LEU A N 1
ATOM 7463 C CA . LEU A 1 980 ? -28.785 -8.504 -19.148 1.00 83.81 980 LEU A CA 1
ATOM 7464 C C . LEU A 1 980 ? -28.732 -8.142 -17.658 1.00 83.81 980 LEU A C 1
ATOM 7466 O O . LEU A 1 980 ? -29.169 -7.067 -17.244 1.00 83.81 980 LEU A O 1
ATOM 7470 N N . GLN A 1 981 ? -28.161 -9.041 -16.860 1.00 89.56 981 GLN A N 1
ATOM 7471 C CA . GLN A 1 981 ? -27.947 -8.866 -15.426 1.00 89.56 981 GLN A CA 1
ATOM 7472 C C . GLN A 1 981 ? -26.516 -9.252 -15.050 1.00 89.56 981 GLN A C 1
ATOM 7474 O O . GLN A 1 981 ? -25.923 -10.156 -15.643 1.00 89.56 981 GLN A O 1
ATOM 7479 N N . LEU A 1 982 ? -25.975 -8.558 -14.053 1.00 91.75 982 LEU A N 1
ATOM 7480 C CA . LEU A 1 982 ? -24.754 -8.938 -13.365 1.00 91.75 982 LEU A CA 1
ATOM 7481 C C . LEU A 1 982 ? -25.144 -9.892 -12.239 1.00 91.75 982 LEU A C 1
ATOM 7483 O O . LEU A 1 982 ? -25.889 -9.513 -11.334 1.00 91.75 982 LEU A O 1
ATOM 7487 N N . THR A 1 983 ? -24.660 -11.123 -12.313 1.00 92.69 983 THR A N 1
ATOM 7488 C CA . THR A 1 983 ? -24.947 -12.179 -11.345 1.00 92.69 983 THR A CA 1
ATOM 7489 C C . THR A 1 983 ? -23.696 -12.474 -10.532 1.00 92.69 983 THR A C 1
ATOM 7491 O O . THR A 1 983 ? -22.605 -12.565 -11.099 1.00 92.69 983 THR A O 1
ATOM 7494 N N . THR A 1 984 ? -23.840 -12.647 -9.223 1.00 93.62 984 THR A N 1
ATOM 7495 C CA . THR A 1 984 ? -22.755 -13.094 -8.345 1.00 93.62 984 THR A CA 1
ATOM 7496 C C . THR A 1 984 ? -23.271 -14.067 -7.298 1.00 93.62 984 THR A C 1
ATOM 7498 O O . THR A 1 984 ? -24.366 -13.890 -6.764 1.00 93.62 984 THR A O 1
ATOM 7501 N N . ALA A 1 985 ? -22.486 -15.105 -7.030 1.00 94.00 985 ALA A N 1
ATOM 7502 C CA . ALA A 1 985 ? -22.663 -15.980 -5.881 1.00 94.00 985 ALA A CA 1
ATOM 7503 C C . ALA A 1 985 ? -21.560 -15.646 -4.881 1.00 94.00 985 ALA A C 1
ATOM 7505 O O . ALA A 1 985 ? -20.390 -15.612 -5.259 1.00 94.00 985 ALA A O 1
ATOM 7506 N N . VAL A 1 986 ? -21.943 -15.367 -3.642 1.00 96.19 986 VAL A N 1
ATOM 7507 C CA . VAL A 1 986 ? -21.052 -15.019 -2.538 1.00 96.19 986 VAL A CA 1
ATOM 7508 C C . VAL A 1 986 ? -21.082 -16.168 -1.544 1.00 96.19 986 VAL A C 1
ATOM 7510 O O . VAL A 1 986 ? -22.166 -16.606 -1.166 1.00 96.19 986 VAL A O 1
ATOM 7513 N N . ASP A 1 987 ? -19.907 -16.628 -1.131 1.00 96.88 987 ASP A N 1
ATOM 7514 C CA . ASP A 1 987 ? -19.718 -17.640 -0.095 1.00 96.88 987 ASP A CA 1
ATOM 7515 C C . ASP A 1 987 ? -18.610 -17.180 0.857 1.00 96.88 987 ASP A C 1
ATOM 7517 O O . ASP A 1 987 ? -17.458 -16.995 0.458 1.00 96.88 987 ASP A O 1
ATOM 7521 N N . PHE A 1 988 ? -18.968 -16.948 2.115 1.00 96.94 988 PHE A N 1
ATOM 7522 C CA . PHE A 1 988 ? -18.047 -16.585 3.181 1.00 96.94 988 PHE A CA 1
ATOM 7523 C C . PHE A 1 988 ? -17.971 -17.702 4.214 1.00 96.94 988 PHE A C 1
ATOM 7525 O O . PHE A 1 988 ? -18.893 -17.920 5.007 1.00 96.94 988 PHE A O 1
ATOM 7532 N N . GLN A 1 989 ? -16.819 -18.360 4.249 1.00 95.25 989 GLN A N 1
ATOM 7533 C CA . GLN A 1 989 ? -16.515 -19.447 5.165 1.00 95.25 989 GLN A CA 1
ATOM 7534 C C . GLN A 1 989 ? -15.793 -18.885 6.391 1.00 95.25 989 GLN A C 1
ATOM 7536 O O . GLN A 1 989 ? -14.565 -18.815 6.456 1.00 95.25 989 GLN A O 1
ATOM 7541 N N . ALA A 1 990 ? -16.579 -18.470 7.388 1.00 92.56 990 ALA A N 1
ATOM 7542 C CA . ALA A 1 990 ? -16.076 -17.798 8.589 1.00 92.56 990 ALA A CA 1
ATOM 7543 C C . ALA A 1 990 ? -15.052 -18.620 9.399 1.00 92.56 990 ALA A C 1
ATOM 7545 O O . ALA A 1 990 ? -14.187 -18.054 10.057 1.00 92.56 990 ALA A O 1
ATOM 7546 N N . ALA A 1 991 ? -15.123 -19.952 9.361 1.00 89.81 991 ALA A N 1
ATOM 7547 C CA . ALA A 1 991 ? -14.164 -20.806 10.066 1.00 89.81 991 ALA A CA 1
ATOM 7548 C C . ALA A 1 991 ? -12.780 -20.842 9.393 1.00 89.81 991 ALA A C 1
ATOM 7550 O O . ALA A 1 991 ? -11.796 -21.164 10.051 1.00 89.81 991 ALA A O 1
ATOM 7551 N N . GLU A 1 992 ? -12.709 -20.507 8.103 1.00 86.50 992 GLU A N 1
ATOM 7552 C CA . GLU A 1 992 ? -11.488 -20.589 7.293 1.00 86.50 992 GLU A CA 1
ATOM 7553 C C . GLU A 1 992 ? -10.918 -19.211 6.934 1.00 86.50 992 GLU A C 1
ATOM 7555 O O . GLU A 1 992 ? -9.812 -19.117 6.412 1.00 86.50 992 GLU A O 1
ATOM 7560 N N . GLY A 1 993 ? -11.649 -18.120 7.195 1.00 87.00 993 GLY A N 1
ATOM 7561 C CA . GLY A 1 993 ? -11.204 -16.789 6.774 1.00 87.00 993 GLY A CA 1
ATOM 7562 C C . GLY A 1 993 ? -11.385 -16.515 5.279 1.00 87.00 993 GLY A C 1
ATOM 7563 O O . GLY A 1 993 ? -10.848 -15.524 4.786 1.00 87.00 993 GLY A O 1
ATOM 7564 N N . VAL A 1 994 ? -12.125 -17.363 4.556 1.00 89.31 994 VAL A N 1
ATOM 7565 C CA . VAL A 1 994 ? -12.207 -17.337 3.088 1.00 89.31 994 VAL A CA 1
ATOM 7566 C C . VAL A 1 994 ? -13.502 -16.672 2.625 1.00 89.31 994 VAL A C 1
ATOM 7568 O O . VAL A 1 994 ? -14.597 -17.106 2.973 1.00 89.31 994 VAL A O 1
ATOM 7571 N N . LEU A 1 995 ? -13.370 -15.622 1.809 1.00 92.94 995 LEU A N 1
ATOM 7572 C CA . LEU A 1 995 ? -14.471 -14.977 1.093 1.00 92.94 995 LEU A CA 1
ATOM 7573 C C . LEU A 1 995 ? -14.316 -15.242 -0.406 1.00 92.94 995 LEU A C 1
ATOM 7575 O O . LEU A 1 995 ? -13.358 -14.777 -1.023 1.00 92.94 995 LEU A O 1
ATOM 7579 N N . SER A 1 996 ? -15.286 -15.943 -0.980 1.00 92.69 996 SER A N 1
ATOM 7580 C CA . SER A 1 996 ? -15.344 -16.272 -2.399 1.00 92.69 996 SER A CA 1
ATOM 7581 C C . SER A 1 996 ? -16.528 -15.575 -3.055 1.00 92.69 996 SER A C 1
ATOM 7583 O O . SER A 1 996 ? -17.644 -15.577 -2.542 1.00 92.69 996 SER A O 1
ATOM 7585 N N . TYR A 1 997 ? -16.289 -14.980 -4.216 1.00 92.62 997 TYR A N 1
ATOM 7586 C CA . TYR A 1 997 ? -17.338 -14.487 -5.104 1.00 92.62 997 TYR A CA 1
ATOM 7587 C C . TYR A 1 997 ? -16.864 -14.556 -6.549 1.00 92.62 997 TYR A C 1
ATOM 7589 O O . TYR A 1 997 ? -15.662 -14.620 -6.791 1.00 92.62 997 TYR A O 1
ATOM 7597 N N . ALA A 1 998 ? -17.789 -14.537 -7.507 1.00 89.25 998 ALA A N 1
ATOM 7598 C CA . ALA A 1 998 ? -17.480 -14.440 -8.932 1.00 89.25 998 ALA A CA 1
ATOM 7599 C C . ALA A 1 998 ? -18.583 -13.663 -9.652 1.00 89.25 998 ALA A C 1
ATOM 7601 O O . ALA A 1 998 ? -19.765 -13.951 -9.475 1.00 89.25 998 ALA A O 1
ATOM 7602 N N . PHE A 1 999 ? -18.201 -12.688 -10.476 1.00 91.69 999 PHE A N 1
ATOM 7603 C CA . PHE A 1 999 ? -19.148 -11.866 -11.226 1.00 91.69 999 PHE A CA 1
ATOM 7604 C C . PHE A 1 999 ? -19.278 -12.371 -12.659 1.00 91.69 999 PHE A C 1
ATOM 7606 O O . PHE A 1 999 ? -18.281 -12.567 -13.352 1.00 91.69 999 PHE A O 1
ATOM 7613 N N . GLN A 1 1000 ? -20.513 -12.542 -13.121 1.00 90.38 1000 GLN A N 1
ATOM 7614 C CA . GLN A 1 1000 ? -20.814 -12.967 -14.484 1.00 90.38 1000 GLN A CA 1
ATOM 7615 C C . GLN A 1 1000 ? -21.909 -12.092 -15.091 1.00 90.38 1000 GLN A C 1
ATOM 7617 O O . GLN A 1 1000 ? -22.809 -11.624 -14.398 1.00 90.38 1000 GLN A O 1
ATOM 7622 N N . VAL A 1 1001 ? -21.829 -11.870 -16.402 1.00 88.06 1001 VAL A N 1
ATOM 7623 C CA . VAL A 1 1001 ? -22.896 -11.218 -17.167 1.00 88.06 1001 VAL A CA 1
ATOM 7624 C C . VAL A 1 1001 ? -23.774 -12.312 -17.756 1.00 88.06 1001 VAL A C 1
ATOM 7626 O O . VAL A 1 1001 ? -23.313 -13.104 -18.576 1.00 88.06 1001 VAL A O 1
ATOM 7629 N N . ALA A 1 1002 ? -25.038 -12.352 -17.349 1.00 85.25 1002 ALA A N 1
ATOM 7630 C CA . ALA A 1 1002 ? -26.008 -13.338 -17.808 1.00 85.25 1002 ALA A CA 1
ATOM 7631 C C . ALA A 1 1002 ? -27.211 -12.660 -18.469 1.00 85.25 1002 ALA A C 1
ATOM 7633 O O . ALA A 1 1002 ? -27.533 -11.502 -18.191 1.00 85.25 1002 ALA A O 1
ATOM 7634 N N . LYS A 1 1003 ? -27.914 -13.396 -19.339 1.00 78.75 1003 LYS A N 1
ATOM 7635 C CA . LYS A 1 1003 ? -29.240 -12.968 -19.794 1.00 78.75 1003 LYS A CA 1
ATOM 7636 C C . LYS A 1 1003 ? -30.223 -13.087 -18.634 1.00 78.75 1003 LYS A C 1
ATOM 7638 O O . LYS A 1 1003 ? -30.255 -14.118 -17.969 1.00 78.75 1003 LYS A O 1
ATOM 7643 N N . SER A 1 1004 ? -31.038 -12.057 -18.431 1.00 68.56 1004 SER A N 1
ATOM 7644 C CA . SER A 1 1004 ? -32.186 -12.094 -17.534 1.00 68.56 1004 SER A CA 1
ATOM 7645 C C . SER A 1 1004 ? -33.046 -13.288 -17.931 1.00 68.56 1004 SER A C 1
ATOM 7647 O O . SER A 1 1004 ? -33.549 -13.343 -19.056 1.00 68.56 1004 SER A O 1
ATOM 7649 N N . SER A 1 1005 ? -33.217 -14.252 -17.031 1.00 58.19 1005 SER A N 1
ATOM 7650 C CA . SER A 1 1005 ? -34.271 -15.244 -17.192 1.00 58.19 1005 SER A CA 1
ATOM 7651 C C . SER A 1 1005 ? -35.598 -14.484 -17.241 1.00 58.19 1005 SER A C 1
ATOM 7653 O O . SER A 1 1005 ? -35.909 -13.698 -16.345 1.00 58.19 1005 SER A O 1
ATOM 7655 N N . ALA A 1 1006 ? -36.348 -14.633 -18.333 1.00 43.19 1006 ALA A N 1
ATOM 7656 C CA . ALA A 1 1006 ? -37.735 -14.192 -18.358 1.00 43.19 1006 ALA A CA 1
ATOM 7657 C C . ALA A 1 1006 ? -38.480 -14.976 -17.266 1.00 43.19 1006 ALA A C 1
ATOM 7659 O O . ALA A 1 1006 ? -38.358 -16.202 -17.219 1.00 43.19 1006 ALA A O 1
ATOM 7660 N N . PHE A 1 1007 ? -39.166 -14.260 -16.374 1.00 36.06 1007 PHE A N 1
ATOM 7661 C CA . PHE A 1 1007 ? -40.131 -14.853 -15.448 1.00 36.06 1007 PHE A CA 1
ATOM 7662 C C . PHE A 1 1007 ? -41.232 -15.602 -16.200 1.00 36.06 1007 PHE A C 1
ATOM 7664 O O . PHE A 1 1007 ? -41.659 -15.097 -17.268 1.00 36.06 1007 PHE A O 1
#